Protein 4P3D (pdb70)

Radius of gyration: 28.61 Å; Cα contacts (8 Å, |Δi|>4): 2592; chains: 6; bounding box: 60×81×80 Å

Structure (mmCIF, N/CA/C/O backbone):
data_4P3D
#
_entry.id   4P3D
#
_cell.length_a   52.898
_cell.length_b   96.226
_cell.length_c   81.521
_cell.angle_alpha   90.000
_cell.angle_beta   92.360
_cell.angle_gamma   90.000
#
_symmetry.space_group_name_H-M   'P 1 21 1'
#
loop_
_entity.id
_entity.type
_entity.pdbx_description
1 polymer 'Heavy Chain Fab fragment of antibody LEM-2/15'
2 polymer 'Light Chain Fab fragment of antibody LEM-2/15'
3 polymer 'Matrix metalloproteinase-14'
4 non-polymer 'CHLORIDE ION'
5 non-polymer GLYCEROL
6 non-polymer '4-(2-HYDROXYETHYL)-1-PIPERAZINE ETHANESULFONIC ACID'
7 non-polymer 1,2-ETHANEDIOL
8 non-polymer 'MAGNESIUM ION'
9 water water
#
loop_
_atom_site.group_PDB
_atom_site.id
_atom_site.type_symbol
_atom_site.label_atom_id
_atom_site.label_alt_id
_atom_site.label_comp_id
_atom_site.label_asym_id
_atom_site.label_entity_id
_atom_site.label_seq_id
_atom_site.pdbx_PDB_ins_code
_atom_site.Cartn_x
_atom_site.Cartn_y
_atom_site.Cartn_z
_atom_site.occupancy
_atom_site.B_iso_or_equiv
_atom_site.auth_seq_id
_atom_site.auth_comp_id
_atom_site.auth_asym_id
_atom_site.auth_atom_id
_atom_site.pdbx_PDB_model_num
ATOM 1 N N . GLU A 1 1 ? 20.284 7.324 35.633 1.00 29.88 1 GLU A N 1
ATOM 2 C CA . GLU A 1 1 ? 20.284 8.259 36.760 1.00 29.42 1 GLU A CA 1
ATOM 3 C C . GLU A 1 1 ? 19.881 9.672 36.344 1.00 23.44 1 GLU A C 1
ATOM 4 O O . GLU A 1 1 ? 18.777 10.098 36.637 1.00 19.64 1 GLU A O 1
ATOM 10 N N . VAL A 1 2 ? 20.786 10.392 35.676 1.00 20.45 2 VAL A N 1
ATOM 11 C CA . VAL A 1 2 ? 20.479 11.729 35.148 1.00 18.12 2 VAL A CA 1
ATOM 12 C C . VAL A 1 2 ? 19.445 11.629 34.028 1.00 17.23 2 VAL A C 1
ATOM 13 O O . VAL A 1 2 ? 19.628 10.887 33.061 1.00 19.08 2 VAL A O 1
ATOM 17 N N . LYS A 1 3 ? 18.340 12.358 34.150 1.00 15.57 3 LYS A N 1
ATOM 18 C CA A LYS A 1 3 ? 17.308 12.296 33.130 0.54 13.82 3 LYS A CA 1
ATOM 19 C CA B LYS A 1 3 ? 17.277 12.291 33.154 0.46 14.27 3 LYS A CA 1
ATOM 20 C C . LYS A 1 3 ? 16.739 13.682 32.838 1.00 12.08 3 LYS A C 1
ATOM 21 O O . LYS A 1 3 ? 16.505 14.487 33.740 1.00 10.12 3 LYS A O 1
ATOM 30 N N . LEU A 1 4 ? 16.542 13.956 31.556 1.00 8.60 4 LEU A N 1
ATOM 31 C CA . LEU A 1 4 ? 16.006 15.239 31.118 1.00 10.27 4 LEU A CA 1
ATOM 32 C C . LEU A 1 4 ? 14.921 14.933 30.122 1.00 13.82 4 LEU A C 1
ATOM 33 O O . LEU A 1 4 ? 15.181 14.194 29.167 1.00 12.58 4 LEU A O 1
ATOM 38 N N . VAL A 1 5 ? 13.721 15.491 30.317 1.00 13.02 5 VAL A N 1
ATOM 39 C CA . VAL A 1 5 ? 12.620 15.200 29.410 1.00 11.70 5 VAL A CA 1
ATOM 40 C C . VAL A 1 5 ? 11.864 16.469 28.994 1.00 13.13 5 VAL A C 1
ATOM 41 O O . VAL A 1 5 ? 11.195 17.114 29.814 1.00 10.50 5 VAL A O 1
ATOM 45 N N . GLU A 1 6 ? 11.979 16.815 27.712 1.00 11.86 6 GLU A N 1
ATOM 46 C CA . GLU A 1 6 ? 11.362 18.018 27.171 1.00 11.68 6 GLU A CA 1
ATOM 47 C C . GLU A 1 6 ? 9.909 17.721 26.810 1.00 12.70 6 GLU A C 1
ATOM 48 O O . GLU A 1 6 ? 9.573 16.577 26.485 1.00 12.62 6 GLU A O 1
ATOM 54 N N . SER A 1 7 ? 9.068 18.745 26.824 1.00 9.22 7 SER A N 1
ATOM 55 C CA . SER A 1 7 ? 7.694 18.614 26.342 1.00 10.20 7 SER A CA 1
ATOM 56 C C . SER A 1 7 ? 7.163 19.982 25.888 1.00 10.83 7 SER A C 1
ATOM 57 O O . SER A 1 7 ? 7.818 21.014 26.113 1.00 9.54 7 SER A O 1
ATOM 60 N N . GLY A 1 8 ? 5.990 19.967 25.247 1.00 10.74 8 GLY A N 1
ATOM 61 C CA . GLY A 1 8 ? 5.281 21.183 24.861 1.00 10.35 8 GLY A CA 1
ATOM 62 C C . GLY A 1 8 ? 5.315 21.474 23.369 1.00 12.17 8 GLY A C 1
ATOM 63 O O . GLY A 1 8 ? 4.638 22.385 22.877 1.00 12.83 8 GLY A O 1
ATOM 64 N N . GLY A 1 9 ? 6.108 20.702 22.636 1.00 12.97 9 GLY A N 1
ATOM 65 C CA . GLY A 1 9 ? 6.291 20.930 21.215 1.00 12.22 9 GLY A CA 1
ATOM 66 C C . GLY A 1 9 ? 5.025 20.710 20.412 1.00 14.27 9 GLY A C 1
ATOM 67 O O . GLY A 1 9 ? 4.156 19.926 20.783 1.00 15.88 9 GLY A O 1
ATOM 68 N N . GLY A 1 10 ? 4.907 21.405 19.293 1.00 14.92 10 GLY A N 1
ATOM 69 C CA . GLY A 1 10 ? 3.724 21.247 18.475 1.00 14.50 10 GLY A CA 1
ATOM 70 C C . GLY A 1 10 ? 3.714 22.177 17.287 1.00 14.77 10 GLY A C 1
ATOM 71 O O . GLY A 1 10 ? 4.692 22.866 17.013 1.00 13.63 10 GLY A O 1
ATOM 72 N N . LEU A 1 11 ? 2.589 22.201 16.583 1.00 15.76 11 LEU A N 1
ATOM 73 C CA . LEU A 1 11 ? 2.425 23.083 15.437 1.00 16.80 11 LEU A CA 1
ATOM 74 C C . LEU A 1 11 ? 1.905 24.428 15.915 1.00 17.01 11 LEU A C 1
ATOM 75 O O . LEU A 1 11 ? 0.970 24.482 16.697 1.00 15.72 11 LEU A O 1
ATOM 80 N N A VAL A 1 12 ? 2.553 25.505 15.487 0.54 18.33 12 VAL A N 1
ATOM 81 N N B VAL A 1 12 ? 2.502 25.503 15.418 0.46 18.42 12 VAL A N 1
ATOM 82 C CA A VAL A 1 12 ? 2.084 26.858 15.767 0.54 19.69 12 VAL A CA 1
ATOM 83 C CA B VAL A 1 12 ? 2.088 26.853 15.770 0.46 19.37 12 VAL A CA 1
ATOM 84 C C A VAL A 1 12 ? 2.132 27.670 14.478 0.54 21.38 12 VAL A C 1
ATOM 85 C C B VAL A 1 12 ? 2.218 27.778 14.558 0.46 21.33 12 VAL A C 1
ATOM 86 O O A VAL A 1 12 ? 2.981 27.439 13.619 0.54 20.85 12 VAL A O 1
ATOM 87 O O B VAL A 1 12 ? 3.202 27.727 13.824 0.46 21.00 12 VAL A O 1
ATOM 94 N N . LYS A 1 13 ? 1.208 28.614 14.341 1.00 24.09 13 LYS A N 1
ATOM 95 C CA . LYS A 1 13 ? 1.204 29.518 13.206 1.00 25.94 13 LYS A CA 1
ATOM 96 C C . LYS A 1 13 ? 2.291 30.578 13.361 1.00 24.84 13 LYS A C 1
ATOM 97 O O . LYS A 1 13 ? 2.691 30.921 14.489 1.00 22.13 13 LYS A O 1
ATOM 100 N N . PRO A 1 14 ? 2.795 31.082 12.227 1.00 25.09 14 PRO A N 1
ATOM 101 C CA . PRO A 1 14 ? 3.754 32.184 12.258 1.00 27.18 14 PRO A CA 1
ATOM 102 C C . PRO A 1 14 ? 3.257 33.333 13.135 1.00 27.11 14 PRO A C 1
ATOM 103 O O . PRO A 1 14 ? 2.069 33.672 13.095 1.00 25.25 14 PRO A O 1
ATOM 107 N N . GLY A 1 15 ? 4.153 33.892 13.946 1.00 25.03 15 GLY A N 1
ATOM 108 C CA . GLY A 1 15 ? 3.789 34.985 14.828 1.00 26.50 15 GLY A CA 1
ATOM 109 C C . GLY A 1 15 ? 3.172 34.503 16.131 1.00 26.40 15 GLY A C 1
ATOM 110 O O . GLY A 1 15 ? 2.881 35.308 17.017 1.00 28.03 15 GLY A O 1
ATOM 111 N N . GLY A 1 16 ? 2.985 33.189 16.248 1.00 23.33 16 GLY A N 1
ATOM 112 C CA . GLY A 1 16 ? 2.351 32.591 17.413 1.00 20.91 16 GLY A CA 1
ATOM 113 C C . GLY A 1 16 ? 3.267 32.380 18.618 1.00 17.50 16 GLY A C 1
ATOM 114 O O . GLY A 1 16 ? 4.444 32.754 18.602 1.00 16.01 16 GLY A O 1
ATOM 115 N N . SER A 1 17 ? 2.702 31.789 19.669 1.00 16.49 17 SER A N 1
ATOM 116 C CA . SER A 1 17 ? 3.398 31.583 20.942 1.00 17.35 17 SER A CA 1
ATOM 117 C C . SER A 1 17 ? 3.325 30.118 21.368 1.00 14.52 17 SER A C 1
ATOM 118 O O . SER A 1 17 ? 2.370 29.421 21.039 1.00 13.33 17 SER A O 1
ATOM 121 N N . LEU A 1 18 ? 4.329 29.675 22.124 1.00 14.52 18 LEU A N 1
ATOM 122 C CA . LEU A 1 18 ? 4.394 28.294 22.601 1.00 14.41 18 LEU A CA 1
ATOM 123 C C . LEU A 1 18 ? 5.307 28.233 23.801 1.00 11.94 18 LEU A C 1
ATOM 124 O O . LEU A 1 18 ? 6.338 28.873 23.796 1.00 15.07 18 LEU A O 1
ATOM 129 N N A LYS A 1 19 ? 4.943 27.447 24.809 0.48 11.18 19 LYS A N 1
ATOM 130 N N B LYS A 1 19 ? 4.937 27.484 24.835 0.52 11.18 19 LYS A N 1
ATOM 131 C CA A LYS A 1 19 ? 5.797 27.293 25.982 0.48 11.52 19 LYS A CA 1
ATOM 132 C CA B LYS A 1 19 ? 5.854 27.322 25.958 0.52 11.38 19 LYS A CA 1
ATOM 133 C C A LYS A 1 19 ? 6.405 25.882 26.043 0.48 11.80 19 LYS A C 1
ATOM 134 C C B LYS A 1 19 ? 6.412 25.898 25.987 0.52 11.83 19 LYS A C 1
ATOM 135 O O A LYS A 1 19 ? 5.677 24.894 26.077 0.48 12.58 19 LYS A O 1
ATOM 136 O O B LYS A 1 19 ? 5.663 24.924 25.937 0.52 12.49 19 LYS A O 1
ATOM 147 N N . LEU A 1 20 ? 7.736 25.787 26.035 1.00 11.24 20 LEU A N 1
ATOM 148 C CA . LEU A 1 20 ? 8.395 24.487 26.178 1.00 10.61 20 LEU A CA 1
ATOM 149 C C . LEU A 1 20 ? 8.780 24.268 27.640 1.00 9.66 20 LEU A C 1
ATOM 150 O O . LEU A 1 20 ? 9.108 25.222 28.355 1.00 11.19 20 LEU A O 1
ATOM 155 N N . SER A 1 21 ? 8.762 23.012 28.066 1.00 9.35 21 SER A N 1
ATOM 156 C CA . SER A 1 21 ? 9.248 22.621 29.390 1.00 8.50 21 SER A CA 1
ATOM 157 C C . SER A 1 21 ? 10.327 21.563 29.280 1.00 8.26 21 SER A C 1
ATOM 158 O O . SER A 1 21 ? 10.384 20.833 28.312 1.00 8.13 21 SER A O 1
ATOM 161 N N . CYS A 1 22 ? 11.149 21.457 30.311 1.00 7.56 22 CYS A N 1
ATOM 162 C CA . CYS A 1 22 ? 12.148 20.420 30.374 1.00 8.03 22 CYS A CA 1
ATOM 163 C C . CYS A 1 22 ? 12.213 19.951 31.838 1.00 9.42 22 CYS A C 1
ATOM 164 O O . CYS A 1 22 ? 12.593 20.734 32.710 1.00 10.13 22 CYS A O 1
ATOM 167 N N . ALA A 1 23 ? 11.796 18.713 32.106 1.00 6.44 23 ALA A N 1
ATOM 168 C CA . ALA A 1 23 ? 11.838 18.165 33.472 1.00 9.19 23 ALA A CA 1
ATOM 169 C C . ALA A 1 23 ? 13.163 17.457 33.758 1.00 9.78 23 ALA A C 1
ATOM 170 O O . ALA A 1 23 ? 13.590 16.605 32.974 1.00 9.09 23 ALA A O 1
ATOM 172 N N . ALA A 1 24 ? 13.772 17.763 34.905 1.00 10.58 24 ALA A N 1
ATOM 173 C CA . ALA A 1 24 ? 15.043 17.150 35.298 1.00 10.02 24 ALA A CA 1
ATOM 174 C C . ALA A 1 24 ? 14.924 16.270 36.555 1.00 9.95 24 ALA A C 1
ATOM 175 O O . ALA A 1 24 ? 14.169 16.591 37.478 1.00 10.05 24 ALA A O 1
ATOM 177 N N . SER A 1 25 ? 15.674 15.163 36.567 1.00 10.07 25 SER A N 1
ATOM 178 C CA . SER A 1 25 ? 15.792 14.275 37.722 1.00 11.60 25 SER A CA 1
ATOM 179 C C . SER A 1 25 ? 17.188 13.674 37.783 1.00 11.93 25 SER A C 1
ATOM 180 O O . SER A 1 25 ? 17.887 13.606 36.777 1.00 11.03 25 SER A O 1
ATOM 183 N N . GLY A 1 26 ? 17.594 13.229 38.964 1.00 13.14 26 GLY A N 1
ATOM 184 C CA . GLY A 1 26 ? 18.829 12.473 39.095 1.00 13.04 26 GLY A CA 1
ATOM 185 C C . GLY A 1 26 ? 20.052 13.299 39.465 1.00 16.16 26 GLY A C 1
ATOM 186 O O . GLY A 1 26 ? 21.165 12.766 39.492 1.00 20.10 26 GLY A O 1
ATOM 187 N N . PHE A 1 27 ? 19.846 14.589 39.744 1.00 13.50 27 PHE A N 1
ATOM 188 C CA . PHE A 1 27 ? 20.904 15.495 40.198 1.00 12.48 27 PHE A CA 1
ATOM 189 C C . PHE A 1 27 ? 20.304 16.689 40.927 1.00 11.98 27 PHE A C 1
ATOM 190 O O . PHE A 1 27 ? 19.095 16.924 40.850 1.00 10.43 27 PHE A O 1
ATOM 198 N N . ILE A 1 28 ? 21.141 17.438 41.647 1.00 10.78 28 ILE A N 1
ATOM 199 C CA . ILE A 1 28 ? 20.703 18.660 42.298 1.00 9.92 28 ILE A CA 1
ATOM 200 C C . ILE A 1 28 ? 20.603 19.753 41.237 1.00 10.06 28 ILE A C 1
ATOM 201 O O . ILE A 1 28 ? 21.619 20.303 40.781 1.00 9.80 28 ILE A O 1
ATOM 206 N N . PHE A 1 29 ? 19.360 20.054 40.860 1.00 9.39 29 PHE A N 1
ATOM 207 C CA . PHE A 1 29 ? 19.037 20.849 39.672 1.00 9.30 29 PHE A CA 1
ATOM 208 C C . PHE A 1 29 ? 19.684 22.229 39.703 1.00 10.26 29 PHE A C 1
ATOM 209 O O . PHE A 1 29 ? 20.353 22.623 38.746 1.00 12.05 29 PHE A O 1
ATOM 217 N N . SER A 1 30 ? 19.512 22.945 40.818 1.00 8.45 30 SER A N 1
ATOM 218 C CA . SER A 1 30 ? 20.021 24.313 40.933 1.00 7.82 30 SER A CA 1
ATOM 219 C C . SER A 1 30 ? 21.561 24.412 40.991 1.00 6.23 30 SER A C 1
ATOM 220 O O . SER A 1 30 ? 22.093 25.510 40.951 1.00 7.30 30 SER A O 1
ATOM 223 N N . ASN A 1 31 ? 22.271 23.286 41.068 1.00 7.30 31 ASN A N 1
ATOM 224 C CA . ASN A 1 31 ? 23.748 23.319 41.023 1.00 8.66 31 ASN A CA 1
ATOM 225 C C . ASN A 1 31 ? 24.300 23.441 39.595 1.00 9.21 31 ASN A C 1
ATOM 226 O O . ASN A 1 31 ? 25.504 23.653 39.411 1.00 10.53 31 ASN A O 1
ATOM 231 N N . TYR A 1 32 ? 23.422 23.389 38.598 1.00 7.82 32 TYR A N 1
ATOM 232 C CA . TYR A 1 32 ? 23.881 23.362 37.207 1.00 7.40 32 TYR A CA 1
ATOM 233 C C . TYR A 1 32 ? 23.169 24.323 36.278 1.00 8.33 32 TYR A C 1
ATOM 234 O O . TYR A 1 32 ? 21.927 24.448 36.296 1.00 6.87 32 TYR A O 1
ATOM 243 N N . ALA A 1 33 ? 23.971 24.967 35.427 1.00 6.27 33 ALA A N 1
ATOM 244 C CA . ALA A 1 33 ? 23.413 25.682 34.292 1.00 7.12 33 ALA A CA 1
ATOM 245 C C . ALA A 1 33 ? 22.768 24.670 33.355 1.00 8.29 33 ALA A C 1
ATOM 246 O O . ALA A 1 33 ? 23.159 23.484 33.330 1.00 6.06 33 ALA A O 1
ATOM 248 N N . MET A 1 34 ? 21.776 25.160 32.612 1.00 8.27 34 MET A N 1
ATOM 249 C CA . MET A 1 34 ? 21.023 24.407 31.602 1.00 11.44 34 MET A CA 1
ATOM 250 C C . MET A 1 34 ? 21.065 25.178 30.297 1.00 11.97 34 MET A C 1
ATOM 251 O O . MET A 1 34 ? 21.062 26.415 30.308 1.00 14.70 34 MET A O 1
ATOM 256 N N . SER A 1 35 ? 21.068 24.459 29.173 1.00 10.31 35 SER A N 1
ATOM 257 C CA . SER A 1 35 ? 20.968 25.091 27.850 1.00 7.20 35 SER A CA 1
ATOM 258 C C . SER A 1 35 ? 19.790 24.609 27.030 1.00 8.21 35 SER A C 1
ATOM 259 O O . SER A 1 35 ? 19.328 23.476 27.190 1.00 8.29 35 SER A O 1
ATOM 262 N N . TRP A 1 36 ? 19.338 25.454 26.104 1.00 9.79 36 TRP A N 1
ATOM 263 C CA . TRP A 1 36 ? 18.493 24.997 25.000 1.00 7.92 36 TRP A CA 1
ATOM 264 C C . TRP A 1 36 ? 19.336 24.960 23.712 1.00 7.54 36 TRP A C 1
ATOM 265 O O . TRP A 1 36 ? 20.060 25.914 23.398 1.00 10.82 36 TRP A O 1
ATOM 276 N N . VAL A 1 37 ? 19.227 23.867 22.968 1.00 5.64 37 VAL A N 1
ATOM 277 C CA . VAL A 1 37 ? 19.906 23.697 21.677 1.00 8.43 37 VAL A CA 1
ATOM 278 C C . VAL A 1 37 ? 18.872 23.145 20.706 1.00 10.84 37 VAL A C 1
ATOM 279 O O . VAL A 1 37 ? 18.113 22.251 21.073 1.00 10.19 37 VAL A O 1
ATOM 283 N N . ARG A 1 38 ? 18.806 23.671 19.484 1.00 10.84 38 ARG A N 1
ATOM 284 C CA . ARG A 1 38 ? 17.791 23.195 18.560 1.00 10.77 38 ARG A CA 1
ATOM 285 C C . ARG A 1 38 ? 18.415 22.559 17.314 1.00 11.77 38 ARG A C 1
ATOM 286 O O . ARG A 1 38 ? 19.524 22.899 16.926 1.00 10.88 38 ARG A O 1
ATOM 294 N N . GLN A 1 39 ? 17.705 21.606 16.726 1.00 9.97 39 GLN A N 1
ATOM 295 C CA . GLN A 1 39 ? 18.185 20.952 15.516 1.00 10.85 39 GLN A CA 1
ATOM 296 C C . GLN A 1 39 ? 17.226 21.236 14.377 1.00 11.75 39 GLN A C 1
ATOM 297 O O . GLN A 1 39 ? 16.038 20.901 14.456 1.00 9.86 39 GLN A O 1
ATOM 303 N N . THR A 1 40 ? 17.744 21.844 13.319 1.00 13.82 40 THR A N 1
ATOM 304 C CA . THR A 1 40 ? 16.886 22.305 12.226 1.00 17.54 40 THR A CA 1
ATOM 305 C C . THR A 1 40 ? 16.513 21.134 11.328 1.00 16.83 40 THR A C 1
ATOM 306 O O . THR A 1 40 ? 17.095 20.056 11.460 1.00 14.21 40 THR A O 1
ATOM 310 N N . PRO A 1 41 ? 15.530 21.331 10.427 1.00 18.69 41 PRO A N 1
ATOM 311 C CA . PRO A 1 41 ? 15.201 20.255 9.488 1.00 21.44 41 PRO A CA 1
ATOM 312 C C . PRO A 1 41 ? 16.378 19.894 8.584 1.00 22.50 41 PRO A C 1
ATOM 313 O O . PRO A 1 41 ? 16.425 18.779 8.102 1.00 23.03 41 PRO A O 1
ATOM 317 N N . GLU A 1 42 ? 17.315 20.816 8.388 1.00 23.45 42 GLU A N 1
ATOM 318 C CA . GLU A 1 42 ? 18.530 20.527 7.632 1.00 25.61 42 GLU A CA 1
ATOM 319 C C . GLU A 1 42 ? 19.565 19.743 8.463 1.00 21.63 42 GLU A C 1
ATOM 320 O O . GLU A 1 42 ? 20.673 19.478 7.991 1.00 22.58 42 GLU A O 1
ATOM 326 N N . LYS A 1 43 ? 19.182 19.388 9.690 1.00 18.61 43 LYS A N 1
ATOM 327 C CA . LYS A 1 43 ? 20.009 18.665 10.672 1.00 19.26 43 LYS A CA 1
ATOM 328 C C . LYS A 1 43 ? 21.166 19.489 11.269 1.00 16.33 43 LYS A C 1
ATOM 329 O O . LYS A 1 43 ? 22.044 18.935 11.918 1.00 18.26 43 LYS A O 1
ATOM 335 N N . ARG A 1 44 ? 21.171 20.802 11.073 1.00 14.89 44 ARG A N 1
ATOM 336 C CA . ARG A 1 44 ? 22.189 21.629 11.710 1.00 15.57 44 ARG A CA 1
ATOM 337 C C . ARG A 1 44 ? 21.855 21.850 13.182 1.00 12.39 44 ARG A C 1
ATOM 338 O O . ARG A 1 44 ? 20.703 22.059 13.514 1.00 13.66 44 ARG A O 1
ATOM 342 N N . LEU A 1 45 ? 22.858 21.837 14.053 1.00 11.18 45 LEU A N 1
ATOM 343 C CA . LEU A 1 45 ? 22.638 22.168 15.464 1.00 9.61 45 LEU A CA 1
ATOM 344 C C . LEU A 1 45 ? 22.886 23.658 15.737 1.00 10.95 45 LEU A C 1
ATOM 345 O O . LEU A 1 45 ? 23.856 24.234 15.240 1.00 9.90 45 LEU A O 1
ATOM 350 N N A GLU A 1 46 ? 22.005 24.262 16.535 0.56 10.81 46 GLU A N 1
ATOM 351 N N B GLU A 1 46 ? 22.001 24.281 16.510 0.44 10.83 46 GLU A N 1
ATOM 352 C CA A GLU A 1 46 ? 22.093 25.686 16.867 0.56 10.85 46 GLU A CA 1
ATOM 353 C CA B GLU A 1 46 ? 22.188 25.685 16.868 0.44 10.79 46 GLU A CA 1
ATOM 354 C C A GLU A 1 46 ? 21.887 25.894 18.366 0.56 10.22 46 GLU A C 1
ATOM 355 C C B GLU A 1 46 ? 21.903 25.904 18.345 0.44 10.07 46 GLU A C 1
ATOM 356 O O A GLU A 1 46 ? 20.819 25.552 18.902 0.56 8.27 46 GLU A O 1
ATOM 357 O O B GLU A 1 46 ? 20.813 25.584 18.842 0.44 8.50 46 GLU A O 1
ATOM 368 N N . TRP A 1 47 ? 22.903 26.435 19.042 1.00 9.43 47 TRP A N 1
ATOM 369 C CA . TRP A 1 47 ? 22.745 26.842 20.443 1.00 9.80 47 TRP A CA 1
ATOM 370 C C . TRP A 1 47 ? 21.733 27.993 20.531 1.00 11.97 47 TRP A C 1
ATOM 371 O O . TRP A 1 47 ? 21.760 28.915 19.724 1.00 11.99 47 TRP A O 1
ATOM 382 N N . VAL A 1 48 ? 20.831 27.938 21.496 1.00 6.56 48 VAL A N 1
ATOM 383 C CA . VAL A 1 48 ? 19.816 28.977 21.605 1.00 6.82 48 VAL A CA 1
ATOM 384 C C . VAL A 1 48 ? 20.051 29.838 22.853 1.00 8.30 48 VAL A C 1
ATOM 385 O O . VAL A 1 48 ? 20.027 31.090 22.775 1.00 9.06 48 VAL A O 1
ATOM 389 N N . ALA A 1 49 ? 20.287 29.176 23.986 1.00 7.79 49 ALA A N 1
ATOM 390 C CA . ALA A 1 49 ? 20.525 29.885 25.242 1.00 7.30 49 ALA A CA 1
ATOM 391 C C . ALA A 1 49 ? 21.138 29.013 26.300 1.00 7.59 49 ALA A C 1
ATOM 392 O O . ALA A 1 49 ? 21.003 27.800 26.264 1.00 5.62 49 ALA A O 1
ATOM 394 N N . THR A 1 50 ? 21.750 29.655 27.286 1.00 8.46 50 THR A N 1
ATOM 395 C CA . THR A 1 50 ? 22.226 28.980 28.496 1.00 6.24 50 THR A CA 1
ATOM 396 C C . THR A 1 50 ? 21.816 29.852 29.678 1.00 9.33 50 THR A C 1
ATOM 397 O O . THR A 1 50 ? 21.934 31.082 29.608 1.00 10.59 50 THR A O 1
ATOM 401 N N . ILE A 1 51 ? 21.303 29.224 30.737 1.00 6.60 51 ILE A N 1
ATOM 402 C CA . ILE A 1 51 ? 20.830 29.944 31.896 1.00 5.53 51 ILE A CA 1
ATOM 403 C C . ILE A 1 51 ? 21.524 29.342 33.120 1.00 6.92 51 ILE A C 1
ATOM 404 O O . ILE A 1 51 ? 21.732 28.118 33.215 1.00 5.76 51 ILE A O 1
ATOM 409 N N . SER A 1 52 ? 21.902 30.213 34.050 1.00 7.47 52 SER A N 1
ATOM 410 C CA . SER A 1 52 ? 22.671 29.795 35.208 1.00 6.13 52 SER A CA 1
ATOM 411 C C . SER A 1 52 ? 21.842 28.962 36.171 1.00 7.34 52 SER A C 1
ATOM 412 O O . SER A 1 52 ? 20.623 28.998 36.130 1.00 7.85 52 SER A O 1
ATOM 415 N N . GLY A 1 53 ? 22.538 28.239 37.047 1.00 7.19 53 GLY A N 1
ATOM 416 C CA . GLY A 1 53 ? 21.945 27.444 38.110 1.00 8.19 53 GLY A CA 1
ATOM 417 C C . GLY A 1 53 ? 20.878 28.187 38.874 1.00 9.62 53 GLY A C 1
ATOM 418 O O . GLY A 1 53 ? 19.795 27.653 39.091 1.00 8.46 53 GLY A O 1
ATOM 419 N N . GLY A 1 54 ? 21.178 29.423 39.264 1.00 9.61 54 GLY A N 1
ATOM 420 C CA . GLY A 1 54 ? 20.233 30.233 40.014 1.00 8.83 54 GLY A CA 1
ATOM 421 C C . GLY A 1 54 ? 19.142 30.892 39.178 1.00 9.79 54 GLY A C 1
ATOM 422 O O . GLY A 1 54 ? 18.156 31.387 39.731 1.00 10.90 54 GLY A O 1
ATOM 423 N N . GLY A 1 55 ? 19.311 30.890 37.853 1.00 11.75 55 GLY A N 1
ATOM 424 C CA . GLY A 1 55 ? 18.301 31.385 36.930 1.00 7.80 55 GLY A CA 1
ATOM 425 C C . GLY A 1 55 ? 18.303 32.879 36.612 1.00 10.28 55 GLY A C 1
ATOM 426 O O . GLY A 1 55 ? 17.400 33.366 35.924 1.00 11.11 55 GLY A O 1
ATOM 427 N N A ARG A 1 56 ? 19.316 33.605 37.074 0.61 9.23 56 ARG A N 1
ATOM 428 N N B ARG A 1 56 ? 19.299 33.608 37.111 0.39 9.38 56 ARG A N 1
ATOM 429 C CA A ARG A 1 56 ? 19.315 35.065 36.903 0.61 10.10 56 ARG A CA 1
ATOM 430 C CA B ARG A 1 56 ? 19.342 35.062 36.911 0.39 10.18 56 ARG A CA 1
ATOM 431 C C A ARG A 1 56 ? 20.368 35.581 35.907 0.61 10.11 56 ARG A C 1
ATOM 432 C C B ARG A 1 56 ? 20.196 35.482 35.719 0.39 10.06 56 ARG A C 1
ATOM 433 O O A ARG A 1 56 ? 20.391 36.773 35.574 0.61 9.52 56 ARG A O 1
ATOM 434 O O B ARG A 1 56 ? 19.925 36.511 35.090 0.39 9.28 56 ARG A O 1
ATOM 449 N N . ASN A 1 57 ? 21.213 34.686 35.401 1.00 8.18 57 ASN A N 1
ATOM 450 C CA . ASN A 1 57 ? 22.135 35.038 34.320 1.00 9.87 57 ASN A CA 1
ATOM 451 C C . ASN A 1 57 ? 21.840 34.217 33.059 1.00 11.50 57 ASN A C 1
ATOM 452 O O . ASN A 1 57 ? 21.722 32.994 33.125 1.00 8.09 57 ASN A O 1
ATOM 457 N N . ILE A 1 58 ? 21.716 34.906 31.921 1.00 9.44 58 ILE A N 1
ATOM 458 C CA . ILE A 1 58 ? 21.355 34.269 30.658 1.00 8.46 58 ILE A CA 1
ATOM 459 C C . ILE A 1 58 ? 22.191 34.804 29.503 1.00 9.94 58 ILE A C 1
ATOM 460 O O . ILE A 1 58 ? 22.354 36.021 29.352 1.00 12.29 58 ILE A O 1
ATOM 465 N N . TYR A 1 59 ? 22.717 33.888 28.699 1.00 9.36 59 TYR A N 1
ATOM 466 C CA . TYR A 1 59 ? 23.221 34.196 27.362 1.00 11.86 59 TYR A CA 1
ATOM 467 C C . TYR A 1 59 ? 22.209 33.640 26.355 1.00 10.18 59 TYR A C 1
ATOM 468 O O . TYR A 1 59 ? 21.663 32.562 26.573 1.00 8.53 59 TYR A O 1
ATOM 477 N N . SER A 1 60 ? 21.977 34.337 25.252 1.00 9.33 60 SER A N 1
ATOM 478 C CA . SER A 1 60 ? 21.090 33.802 24.215 1.00 11.95 60 SER A CA 1
ATOM 479 C C . SER A 1 60 ? 21.471 34.318 22.831 1.00 13.46 60 SER A C 1
ATOM 480 O O . SER A 1 60 ? 22.113 35.356 22.705 1.00 14.09 60 SER A O 1
ATOM 483 N N . LEU A 1 61 ? 21.066 33.588 21.796 1.00 12.55 61 LEU A N 1
ATOM 484 C CA . LEU A 1 61 ? 21.171 34.071 20.415 1.00 14.60 61 LEU A CA 1
ATOM 485 C C . LEU A 1 61 ? 20.515 35.437 20.226 1.00 19.16 61 LEU A C 1
ATOM 486 O O . LEU A 1 61 ? 19.372 35.649 20.646 1.00 18.65 61 LEU A O 1
ATOM 491 N N . ASP A 1 62 ? 21.212 36.368 19.576 1.00 20.60 62 ASP A N 1
ATOM 492 C CA . ASP A 1 62 ? 20.620 37.688 19.362 1.00 19.28 62 ASP A CA 1
ATOM 493 C C . ASP A 1 62 ? 19.317 37.585 18.581 1.00 17.91 62 ASP A C 1
ATOM 494 O O . ASP A 1 62 ? 18.397 38.352 18.815 1.00 17.40 62 ASP A O 1
ATOM 499 N N . SER A 1 63 ? 19.231 36.629 17.662 1.00 20.31 63 SER A N 1
ATOM 500 C CA . SER A 1 63 ? 18.052 36.522 16.800 1.00 22.89 63 SER A CA 1
ATOM 501 C C . SER A 1 63 ? 16.787 36.021 17.516 1.00 22.36 63 SER A C 1
ATOM 502 O O . SER A 1 63 ? 15.712 35.996 16.914 1.00 23.53 63 SER A O 1
ATOM 505 N N . VAL A 1 64 ? 16.899 35.634 18.787 1.00 19.62 64 VAL A N 1
ATOM 506 C CA . VAL A 1 64 ? 15.713 35.249 19.556 1.00 19.21 64 VAL A CA 1
ATOM 507 C C . VAL A 1 64 ? 15.399 36.248 20.672 1.00 19.14 64 VAL A C 1
ATOM 508 O O . VAL A 1 64 ? 14.347 36.159 21.294 1.00 19.24 64 VAL A O 1
ATOM 512 N N . LYS A 1 65 ? 16.306 37.195 20.919 1.00 22.39 65 LYS A N 1
ATOM 513 C CA . LYS A 1 65 ? 16.092 38.243 21.927 1.00 21.09 65 LYS A CA 1
ATOM 514 C C . LYS A 1 65 ? 14.828 39.058 21.592 1.00 22.21 65 LYS A C 1
ATOM 515 O O . LYS A 1 65 ? 14.576 39.380 20.433 1.00 23.22 65 LYS A O 1
ATOM 521 N N . GLY A 1 66 ? 14.023 39.370 22.595 1.00 23.30 66 GLY A N 1
ATOM 522 C CA . GLY A 1 66 ? 12.761 40.042 22.341 1.00 27.12 66 GLY A CA 1
ATOM 523 C C . GLY A 1 66 ? 11.663 39.115 21.828 1.00 25.82 66 GLY A C 1
ATOM 524 O O . GLY A 1 66 ? 10.512 39.522 21.720 1.00 28.17 66 GLY A O 1
ATOM 525 N N . ARG A 1 67 ? 12.016 37.869 21.524 1.00 20.40 67 ARG A N 1
ATOM 526 C CA . ARG A 1 67 ? 11.031 36.868 21.113 1.00 19.99 67 ARG A CA 1
ATOM 527 C C . ARG A 1 67 ? 10.928 35.719 22.113 1.00 18.78 67 ARG A C 1
ATOM 528 O O . ARG A 1 67 ? 9.835 35.329 22.519 1.00 20.44 67 ARG A O 1
ATOM 536 N N . PHE A 1 68 ? 12.072 35.157 22.486 1.00 17.10 68 PHE A N 1
ATOM 537 C CA . PHE A 1 68 ? 12.089 34.024 23.408 1.00 15.03 68 PHE A CA 1
ATOM 538 C C . PHE A 1 68 ? 12.498 34.487 24.792 1.00 14.93 68 PHE A C 1
ATOM 539 O O . PHE A 1 68 ? 13.366 35.352 24.916 1.00 14.95 68 PHE A O 1
ATOM 547 N N . THR A 1 69 ? 11.918 33.903 25.837 1.00 14.49 69 THR A N 1
ATOM 548 C CA . THR A 1 69 ? 12.465 34.124 27.175 1.00 15.94 69 THR A CA 1
ATOM 549 C C . THR A 1 69 ? 12.729 32.781 27.854 1.00 16.22 69 THR A C 1
ATOM 550 O O . THR A 1 69 ? 12.058 31.787 27.579 1.00 17.74 69 THR A O 1
ATOM 554 N N . PHE A 1 70 ? 13.712 32.775 28.742 1.00 13.68 70 PHE A N 1
ATOM 555 C CA . PHE A 1 70 ? 14.218 31.557 29.361 1.00 10.93 70 PHE A CA 1
ATOM 556 C C . PHE A 1 70 ? 14.140 31.733 30.876 1.00 11.69 70 PHE A C 1
ATOM 557 O O . PHE A 1 70 ? 14.553 32.769 31.395 1.00 11.08 70 PHE A O 1
ATOM 565 N N . PHE A 1 71 ? 13.601 30.739 31.572 1.00 11.73 71 PHE A N 1
ATOM 566 C CA . PHE A 1 71 ? 13.545 30.796 33.029 1.00 10.96 71 PHE A CA 1
ATOM 567 C C . PHE A 1 71 ? 13.460 29.381 33.573 1.00 9.96 71 PHE A C 1
ATOM 568 O O . PHE A 1 71 ? 13.200 28.421 32.817 1.00 9.66 71 PHE A O 1
ATOM 576 N N . ARG A 1 72 ? 13.721 29.226 34.870 1.00 9.44 72 ARG A N 1
ATOM 577 C CA . ARG A 1 72 ? 13.654 27.901 35.483 1.00 10.19 72 ARG A CA 1
ATOM 578 C C . ARG A 1 72 ? 12.956 28.032 36.815 1.00 11.48 72 ARG A C 1
ATOM 579 O O . ARG A 1 72 ? 12.961 29.104 37.423 1.00 12.21 72 ARG A O 1
ATOM 587 N N . ASP A 1 73 ? 12.349 26.937 37.251 1.00 10.66 73 ASP A N 1
ATOM 588 C CA . ASP A 1 73 ? 11.760 26.859 38.582 1.00 10.87 73 ASP A CA 1
ATOM 589 C C . ASP A 1 73 ? 12.552 25.820 39.383 1.00 11.68 73 ASP A C 1
ATOM 590 O O . ASP A 1 73 ? 12.333 24.612 39.248 1.00 9.63 73 ASP A O 1
ATOM 595 N N . ASN A 1 74 ? 13.471 26.298 40.218 1.00 9.78 74 ASN A N 1
ATOM 596 C CA . ASN A 1 74 ? 14.373 25.399 40.913 1.00 8.24 74 ASN A CA 1
ATOM 597 C C . ASN A 1 74 ? 13.672 24.574 41.999 1.00 13.09 74 ASN A C 1
ATOM 598 O O . ASN A 1 74 ? 14.166 23.517 42.392 1.00 16.25 74 ASN A O 1
ATOM 603 N N . ALA A 1 75 ? 12.521 25.037 42.468 1.00 7.63 75 ALA A N 1
ATOM 604 C CA . ALA A 1 75 ? 11.789 24.262 43.464 1.00 11.58 75 ALA A CA 1
ATOM 605 C C . ALA A 1 75 ? 11.010 23.121 42.800 1.00 14.16 75 ALA A C 1
ATOM 606 O O . ALA A 1 75 ? 10.544 22.193 43.476 1.00 15.42 75 ALA A O 1
ATOM 608 N N . ARG A 1 76 ? 10.867 23.186 41.481 1.00 14.68 76 ARG A N 1
ATOM 609 C CA . ARG A 1 76 ? 10.124 22.157 40.749 1.00 14.61 76 ARG A CA 1
ATOM 610 C C . ARG A 1 76 ? 10.989 21.383 39.747 1.00 12.59 76 ARG A C 1
ATOM 611 O O . ARG A 1 76 ? 10.462 20.609 38.956 1.00 9.75 76 ARG A O 1
ATOM 616 N N . ASN A 1 77 ? 12.306 21.600 39.778 1.00 8.01 77 ASN A N 1
ATOM 617 C CA . ASN A 1 77 ? 13.222 20.888 38.887 1.00 7.75 77 ASN A CA 1
ATOM 618 C C . ASN A 1 77 ? 12.809 21.013 37.411 1.00 7.18 77 ASN A C 1
ATOM 619 O O . ASN A 1 77 ? 12.810 20.033 36.668 1.00 8.95 77 ASN A O 1
ATOM 624 N N . THR A 1 78 ? 12.420 22.207 37.000 1.00 7.28 78 THR A N 1
ATOM 625 C CA . THR A 1 78 ? 11.934 22.390 35.638 1.00 7.80 78 THR A CA 1
ATOM 626 C C . THR A 1 78 ? 12.558 23.622 34.967 1.00 8.87 78 THR A C 1
ATOM 627 O O . THR A 1 78 ? 12.740 24.681 35.590 1.00 8.48 78 THR A O 1
ATOM 631 N N . LEU A 1 79 ? 12.892 23.444 33.691 1.00 7.37 79 LEU A N 1
ATOM 632 C CA . LEU A 1 79 ? 13.427 24.500 32.839 1.00 8.99 79 LEU A CA 1
ATOM 633 C C . LEU A 1 79 ? 12.376 24.882 31.789 1.00 10.91 79 LEU A C 1
ATOM 634 O O . LEU A 1 79 ? 11.638 24.009 31.288 1.00 10.34 79 LEU A O 1
ATOM 639 N N . TYR A 1 80 ? 12.297 26.164 31.456 1.00 7.64 80 TYR A N 1
ATOM 640 C CA . TYR A 1 80 ? 11.268 26.625 30.537 1.00 8.57 80 TYR A CA 1
ATOM 641 C C . TYR A 1 80 ? 11.832 27.416 29.375 1.00 10.15 80 TYR A C 1
ATOM 642 O O . TYR A 1 80 ? 12.865 28.082 29.508 1.00 6.05 80 TYR A O 1
ATOM 651 N N . LEU A 1 81 ? 11.125 27.355 28.246 1.00 11.46 81 LEU A N 1
ATOM 652 C CA . LEU A 1 81 ? 11.396 28.233 27.104 1.00 10.36 81 LEU A CA 1
ATOM 653 C C . LEU A 1 81 ? 10.066 28.801 26.585 1.00 9.30 81 LEU A C 1
ATOM 654 O O . LEU A 1 81 ? 9.255 28.082 25.968 1.00 8.49 81 LEU A O 1
ATOM 659 N N . GLN A 1 82 ? 9.840 30.081 26.871 1.00 8.66 82 GLN A N 1
ATOM 660 C CA . GLN A 1 82 ? 8.648 30.760 26.396 1.00 9.30 82 GLN A CA 1
ATOM 661 C C . GLN A 1 82 ? 8.917 31.378 25.023 1.00 12.57 82 GLN A C 1
ATOM 662 O O . GLN A 1 82 ? 9.732 32.316 24.866 1.00 10.48 82 GLN A O 1
ATOM 668 N N . MET A 1 83 ? 8.226 30.850 24.022 1.00 12.92 83 MET A N 1
ATOM 669 C CA . MET A 1 83 ? 8.380 31.378 22.678 1.00 14.71 83 MET A CA 1
ATOM 670 C C . MET A 1 83 ? 7.234 32.308 22.343 1.00 14.29 83 MET A C 1
ATOM 671 O O . MET A 1 83 ? 6.081 32.038 22.707 1.00 16.17 83 MET A O 1
ATOM 676 N N . SER A 1 84 ? 7.549 33.398 21.646 1.00 16.55 84 SER A N 1
ATOM 677 C CA . SER A 1 84 ? 6.531 34.283 21.084 1.00 18.55 84 SER A CA 1
ATOM 678 C C . SER A 1 84 ? 7.058 34.820 19.753 1.00 20.01 84 SER A C 1
ATOM 679 O O . SER A 1 84 ? 8.250 34.665 19.461 1.00 15.96 84 SER A O 1
ATOM 682 N N A SER A 1 85 ? 6.173 35.433 18.965 0.56 21.25 85 SER A N 1
ATOM 683 N N B SER A 1 85 ? 6.181 35.443 18.964 0.44 21.20 85 SER A N 1
ATOM 684 C CA A SER A 1 85 ? 6.515 35.946 17.640 0.56 21.72 85 SER A CA 1
ATOM 685 C CA B SER A 1 85 ? 6.524 35.940 17.629 0.44 21.75 85 SER A CA 1
ATOM 686 C C A SER A 1 85 ? 7.287 34.913 16.803 0.56 22.00 85 SER A C 1
ATOM 687 C C B SER A 1 85 ? 7.289 34.908 16.796 0.44 21.92 85 SER A C 1
ATOM 688 O O A SER A 1 85 ? 8.327 35.226 16.215 0.56 22.38 85 SER A O 1
ATOM 689 O O B SER A 1 85 ? 8.324 35.219 16.201 0.44 22.33 85 SER A O 1
ATOM 694 N N . LEU A 1 86 ? 6.777 33.682 16.758 1.00 20.32 86 LEU A N 1
ATOM 695 C CA . LEU A 1 86 ? 7.482 32.585 16.102 1.00 18.88 86 LEU A CA 1
ATOM 696 C C . LEU A 1 86 ? 7.633 32.744 14.581 1.00 21.65 86 LEU A C 1
ATOM 697 O O . LEU A 1 86 ? 6.741 33.264 13.902 1.00 24.12 86 LEU A O 1
ATOM 702 N N A ARG A 1 87 ? 8.776 32.303 14.061 0.37 21.41 87 ARG A N 1
ATOM 703 N N B ARG A 1 87 ? 8.776 32.286 14.070 0.63 21.32 87 ARG A N 1
ATOM 704 C CA A ARG A 1 87 ? 9.069 32.387 12.635 0.37 22.26 87 ARG A CA 1
ATOM 705 C CA B ARG A 1 87 ? 9.121 32.371 12.654 0.63 22.48 87 ARG A CA 1
ATOM 706 C C A ARG A 1 87 ? 9.383 30.997 12.084 0.37 21.17 87 ARG A C 1
ATOM 707 C C B ARG A 1 87 ? 9.347 30.973 12.086 0.63 21.26 87 ARG A C 1
ATOM 708 O O A ARG A 1 87 ? 9.641 30.066 12.849 0.37 19.76 87 ARG A O 1
ATOM 709 O O B ARG A 1 87 ? 9.529 30.015 12.843 0.63 19.75 87 ARG A O 1
ATOM 724 N N . SER A 1 88 ? 9.361 30.861 10.759 1.00 20.50 88 SER A N 1
ATOM 725 C CA . SER A 1 88 ? 9.649 29.579 10.107 1.00 20.29 88 SER A CA 1
ATOM 726 C C . SER A 1 88 ? 11.040 29.096 10.458 1.00 19.74 88 SER A C 1
ATOM 727 O O . SER A 1 88 ? 11.278 27.890 10.526 1.00 20.59 88 SER A O 1
ATOM 730 N N . GLU A 1 89 ? 11.961 30.033 10.665 1.00 22.64 89 GLU A N 1
ATOM 731 C CA . GLU A 1 89 ? 13.348 29.679 10.986 1.00 25.81 89 GLU A CA 1
ATOM 732 C C . GLU A 1 89 ? 13.444 29.008 12.357 1.00 20.13 89 GLU A C 1
ATOM 733 O O . GLU A 1 89 ? 14.457 28.398 12.686 1.00 19.45 89 GLU A O 1
ATOM 739 N N . ASP A 1 90 ? 12.392 29.141 13.159 1.00 17.92 90 ASP A N 1
ATOM 740 C CA . ASP A 1 90 ? 12.366 28.538 14.495 1.00 16.28 90 ASP A CA 1
ATOM 741 C C . ASP A 1 90 ? 11.946 27.066 14.479 1.00 14.61 90 ASP A C 1
ATOM 742 O O . ASP A 1 90 ? 12.045 26.386 15.502 1.00 15.79 90 ASP A O 1
ATOM 747 N N . THR A 1 91 ? 11.469 26.583 13.329 1.00 13.51 91 THR A N 1
ATOM 748 C CA . THR A 1 91 ? 11.069 25.175 13.184 1.00 12.81 91 THR A CA 1
ATOM 749 C C . THR A 1 91 ? 12.285 24.278 13.423 1.00 13.14 91 THR A C 1
ATOM 750 O O . THR A 1 91 ? 13.273 24.369 12.698 1.00 14.13 91 THR A O 1
ATOM 754 N N . ALA A 1 92 ? 12.199 23.411 14.429 1.00 11.03 92 ALA A N 1
ATOM 755 C CA . ALA A 1 92 ? 13.335 22.611 14.871 1.00 12.59 92 ALA A CA 1
ATOM 756 C C . ALA A 1 92 ? 12.942 21.672 15.997 1.00 10.54 92 ALA A C 1
ATOM 757 O O . ALA A 1 92 ? 11.902 21.844 16.622 1.00 10.38 92 ALA A O 1
ATOM 759 N N . MET A 1 93 ? 13.780 20.671 16.230 1.00 9.17 93 MET A N 1
ATOM 760 C CA . MET A 1 93 ? 13.724 19.865 17.440 1.00 9.14 93 MET A CA 1
ATOM 761 C C . MET A 1 93 ? 14.480 20.614 18.545 1.00 11.85 93 MET A C 1
ATOM 762 O O . MET A 1 93 ? 15.669 20.944 18.386 1.00 9.52 93 MET A O 1
ATOM 767 N N . TYR A 1 94 ? 13.792 20.890 19.655 1.00 9.87 94 TYR A N 1
ATOM 768 C CA . TYR A 1 94 ? 14.422 21.595 20.770 1.00 7.55 94 TYR A CA 1
ATOM 769 C C . TYR A 1 94 ? 14.852 20.619 21.873 1.00 12.62 94 TYR A C 1
ATOM 770 O O . TYR A 1 94 ? 14.030 19.839 22.366 1.00 10.79 94 TYR A O 1
ATOM 779 N N . PHE A 1 95 ? 16.152 20.658 22.205 1.00 8.32 95 PHE A N 1
ATOM 780 C CA . PHE A 1 95 ? 16.766 19.854 23.251 1.00 8.58 95 PHE A CA 1
ATOM 781 C C . PHE A 1 95 ? 17.103 20.691 24.470 1.00 10.76 95 PHE A C 1
ATOM 782 O O . PHE A 1 95 ? 17.583 21.817 24.348 1.00 8.34 95 PHE A O 1
ATOM 790 N N . CYS A 1 96 ? 16.902 20.143 25.660 1.00 11.79 96 CYS A N 1
ATOM 791 C CA . CYS A 1 96 ? 17.498 20.795 26.810 1.00 9.29 96 CYS A CA 1
ATOM 792 C C . CYS A 1 96 ? 18.707 19.971 27.205 1.00 10.32 96 CYS A C 1
ATOM 793 O O . CYS A 1 96 ? 18.746 18.755 26.929 1.00 9.42 96 CYS A O 1
ATOM 796 N N . SER A 1 97 ? 19.701 20.624 27.823 1.00 8.39 97 SER A N 1
ATOM 797 C CA . SER A 1 97 ? 20.975 19.951 28.122 1.00 7.06 97 SER A CA 1
ATOM 798 C C . SER A 1 97 ? 21.649 20.559 29.342 1.00 8.42 97 SER A C 1
ATOM 799 O O . SER A 1 97 ? 21.674 21.793 29.479 1.00 9.95 97 SER A O 1
ATOM 802 N N . ARG A 1 98 ? 22.188 19.702 30.218 1.00 6.88 98 ARG A N 1
ATOM 803 C CA . ARG A 1 98 ? 22.819 20.134 31.465 1.00 7.22 98 ARG A CA 1
ATOM 804 C C . ARG A 1 98 ? 24.333 20.207 31.306 1.00 9.09 98 ARG A C 1
ATOM 805 O O . ARG A 1 98 ? 24.936 19.295 30.716 1.00 10.18 98 ARG A O 1
ATO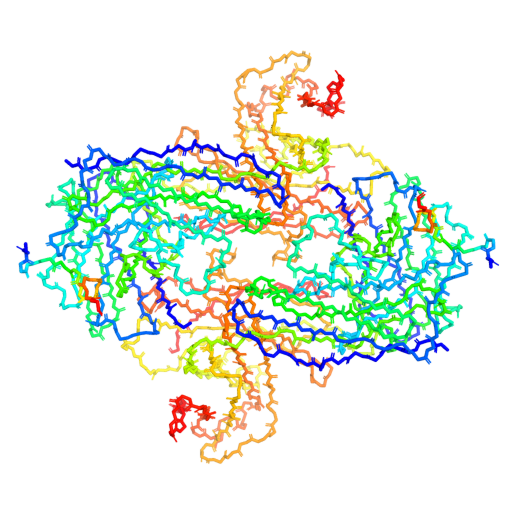M 813 N N . GLU A 1 99 ? 24.953 21.247 31.875 1.00 7.27 99 GLU A N 1
ATOM 814 C CA . GLU A 1 99 ? 26.419 21.395 31.853 1.00 6.84 99 GLU A CA 1
ATOM 815 C C . GLU A 1 99 ? 27.096 20.466 32.845 1.00 7.62 99 GLU A C 1
ATOM 816 O O . GLU A 1 99 ? 26.442 19.795 33.631 1.00 6.95 99 GLU A O 1
ATOM 822 N N . ASN A 1 100 ? 28.426 20.456 32.806 1.00 11.36 100 ASN A N 1
ATOM 823 C CA . ASN A 1 100 ? 29.255 19.830 33.839 1.00 9.69 100 ASN A CA 1
ATOM 824 C C . ASN A 1 100 ? 30.637 20.495 33.829 1.00 7.94 100 ASN A C 1
ATOM 825 O O . ASN A 1 100 ? 30.935 21.228 32.908 1.00 8.42 100 ASN A O 1
ATOM 830 N N . TYR A 1 101 ? 31.459 20.247 34.847 1.00 9.42 101 TYR A N 1
ATOM 831 C CA . TYR A 1 101 ? 32.818 20.784 34.903 1.00 11.11 101 TYR A CA 1
ATOM 832 C C . TYR A 1 101 ? 33.516 20.475 33.600 1.00 10.47 101 TYR A C 1
ATOM 833 O O . TYR A 1 101 ? 33.569 19.320 33.213 1.00 9.78 101 TYR A O 1
ATOM 842 N N . GLY A 1 102 ? 33.998 21.502 32.902 1.00 11.26 102 GLY A N 1
ATOM 843 C CA . GLY A 1 102 ? 34.693 21.300 31.635 1.00 9.41 102 GLY A CA 1
ATOM 844 C C . GLY A 1 102 ? 33.876 21.195 30.348 1.00 10.33 102 GLY A C 1
ATOM 845 O O . GLY A 1 102 ? 34.432 21.403 29.263 1.00 10.85 102 GLY A O 1
ATOM 846 N N . SER A 1 103 ? 32.577 20.887 30.428 1.00 9.33 103 SER A N 1
ATOM 847 C CA . SER A 1 103 ? 31.820 20.666 29.190 1.00 9.75 103 SER A CA 1
ATOM 848 C C . SER A 1 103 ? 30.447 21.321 29.142 1.00 9.47 103 SER A C 1
ATOM 849 O O . SER A 1 103 ? 29.729 21.361 30.132 1.00 11.24 103 SER A O 1
ATOM 852 N N . SER A 1 104 ? 30.069 21.809 27.963 1.00 7.80 104 SER A N 1
ATOM 853 C CA . SER A 1 104 ? 28.844 22.612 27.829 1.00 8.24 104 SER A CA 1
ATOM 854 C C . SER A 1 104 ? 27.526 21.799 27.847 1.00 9.54 104 SER A C 1
ATOM 855 O O . SER A 1 104 ? 26.566 22.158 28.549 1.00 7.95 104 SER A O 1
ATOM 858 N N . PHE A 1 105 ? 27.478 20.736 27.045 1.00 7.46 105 PHE A N 1
ATOM 859 C CA . PHE A 1 105 ? 26.263 19.962 26.841 1.00 8.80 105 PHE A CA 1
ATOM 860 C C . PHE A 1 105 ? 26.506 18.489 27.231 1.00 10.40 105 PHE A C 1
ATOM 861 O O . PHE A 1 105 ? 26.610 17.597 26.369 1.00 9.82 105 PHE A O 1
ATOM 869 N N . THR A 1 106 ? 26.607 18.247 28.538 1.00 9.08 106 THR A N 1
ATOM 870 C CA . THR A 1 106 ? 26.978 16.916 29.055 1.00 9.05 106 THR A CA 1
ATOM 871 C C . THR A 1 106 ? 25.854 15.856 29.031 1.00 10.25 106 THR A C 1
ATOM 872 O O . THR A 1 106 ? 26.115 14.674 28.786 1.00 9.94 106 THR A O 1
ATOM 876 N N . TYR A 1 107 ? 24.619 16.269 29.309 1.00 9.46 107 TYR A N 1
ATOM 877 C CA . TYR A 1 107 ? 23.485 15.366 29.294 1.00 8.99 107 TYR A CA 1
ATOM 878 C C . TYR A 1 107 ? 22.416 16.020 28.455 1.00 9.04 107 TYR A C 1
ATOM 879 O O . TYR A 1 107 ? 22.201 17.213 28.592 1.00 9.87 107 TYR A O 1
ATOM 888 N N . TRP A 1 108 ? 21.780 15.266 27.561 1.00 9.06 108 TRP A N 1
ATOM 889 C CA . TRP A 1 108 ? 20.745 15.814 26.653 1.00 8.15 108 TRP A CA 1
ATOM 890 C C . TRP A 1 108 ? 19.407 15.116 26.885 1.00 9.97 108 TRP A C 1
ATOM 891 O O . TRP A 1 108 ? 19.391 13.947 27.256 1.00 12.61 108 TRP A O 1
ATOM 902 N N . GLY A 1 109 ? 18.293 15.816 26.654 1.00 9.26 109 GLY A N 1
ATOM 903 C CA . GLY A 1 109 ? 16.990 15.175 26.650 1.00 10.79 109 GLY A CA 1
ATOM 904 C C . GLY A 1 109 ? 16.731 14.537 25.287 1.00 11.79 109 GLY A C 1
ATOM 905 O O . GLY A 1 109 ? 17.630 14.456 24.446 1.00 9.49 109 GLY A O 1
ATOM 906 N N A GLN A 1 110 ? 15.499 14.076 25.081 0.36 12.06 110 GLN A N 1
ATOM 907 N N B GLN A 1 110 ? 15.491 14.109 25.085 0.32 12.05 110 GLN A N 1
ATOM 908 N N C GLN A 1 110 ? 15.508 14.069 25.066 0.32 12.04 110 GLN A N 1
ATOM 909 C CA A GLN A 1 110 ? 15.121 13.399 23.846 0.36 11.81 110 GLN A CA 1
ATOM 910 C CA B GLN A 1 110 ? 15.088 13.392 23.888 0.32 12.01 110 GLN A CA 1
ATOM 911 C CA C GLN A 1 110 ? 15.177 13.399 23.813 0.32 11.76 110 GLN A CA 1
ATOM 912 C C A GLN A 1 110 ? 14.733 14.401 22.764 0.36 11.97 110 GLN A C 1
ATOM 913 C C B GLN A 1 110 ? 14.601 14.355 22.801 0.32 11.99 110 GLN A C 1
ATOM 914 C C C GLN A 1 110 ? 14.684 14.388 22.758 0.32 11.96 110 GLN A C 1
ATOM 915 O O A GLN A 1 110 ? 14.772 14.091 21.570 0.36 11.92 110 GLN A O 1
ATOM 916 O O B GLN A 1 110 ? 14.452 13.975 21.639 0.32 11.98 110 GLN A O 1
ATOM 917 O O C GLN A 1 110 ? 14.603 14.056 21.575 0.32 11.94 110 GLN A O 1
ATOM 933 N N . GLY A 1 111 ? 14.365 15.605 23.186 1.00 10.96 111 GLY A N 1
ATOM 934 C CA . GLY A 1 111 ? 13.917 16.632 22.254 1.00 10.85 111 GLY A CA 1
ATOM 935 C C . GLY A 1 111 ? 12.408 16.793 22.243 1.00 13.05 111 GLY A C 1
ATOM 936 O O . GLY A 1 111 ? 11.688 15.865 22.578 1.00 15.88 111 GLY A O 1
ATOM 937 N N . THR A 1 112 ? 11.923 17.966 21.853 1.00 12.75 112 THR A N 1
ATOM 938 C CA . THR A 1 112 ? 10.493 18.141 21.568 1.00 10.36 112 THR A CA 1
ATOM 939 C C . THR A 1 112 ? 10.376 18.967 20.281 1.00 12.63 112 THR A C 1
ATOM 940 O O . THR A 1 112 ? 11.099 19.935 20.092 1.00 11.62 112 THR A O 1
ATOM 944 N N . LEU A 1 113 ? 9.486 18.559 19.379 1.00 12.94 113 LEU A N 1
ATOM 945 C CA . LEU A 1 113 ? 9.453 19.117 18.021 1.00 13.65 113 LEU A CA 1
ATOM 946 C C . LEU A 1 113 ? 8.539 20.339 17.902 1.00 14.19 113 LEU A C 1
ATOM 947 O O . LEU A 1 113 ? 7.358 20.275 18.245 1.00 14.90 113 LEU A O 1
ATOM 952 N N . VAL A 1 114 ? 9.095 21.459 17.451 1.00 13.40 114 VAL A N 1
ATOM 953 C CA . VAL A 1 114 ? 8.292 22.653 17.187 1.00 14.96 114 VAL A CA 1
ATOM 954 C C . VAL A 1 114 ? 8.229 22.920 15.685 1.00 15.06 114 VAL A C 1
ATOM 955 O O . VAL A 1 114 ? 9.256 23.066 15.027 1.00 14.04 114 VAL A O 1
ATOM 959 N N . THR A 1 115 ? 7.011 22.966 15.156 1.00 14.12 115 THR A N 1
ATOM 960 C CA . THR A 1 115 ? 6.780 23.289 13.752 1.00 16.07 115 THR A CA 1
ATOM 961 C C . THR A 1 115 ? 6.044 24.623 13.629 1.00 16.56 115 THR A C 1
ATOM 962 O O . THR A 1 115 ? 4.947 24.784 14.167 1.00 19.04 115 THR A O 1
ATOM 966 N N . VAL A 1 116 ? 6.642 25.568 12.911 1.00 17.55 116 VAL A N 1
ATOM 967 C CA . VAL A 1 116 ? 6.013 26.861 12.657 1.00 17.36 116 VAL A CA 1
ATOM 968 C C . VAL A 1 116 ? 5.583 26.968 11.194 1.00 21.75 116 VAL A C 1
ATOM 969 O O . VAL A 1 116 ? 6.425 27.038 10.296 1.00 21.57 116 VAL A O 1
ATOM 973 N N . SER A 1 117 ? 4.271 27.005 10.970 1.00 24.22 117 SER A N 1
ATOM 974 C CA . SER A 1 117 ? 3.700 26.891 9.626 1.00 27.72 117 SER A CA 1
ATOM 975 C C . SER A 1 117 ? 2.230 27.294 9.656 1.00 31.38 117 SER A C 1
ATOM 976 O O . SER A 1 117 ? 1.550 27.109 10.668 1.00 29.00 117 SER A O 1
ATOM 979 N N A SER A 1 118 ? 1.745 27.848 8.548 0.56 34.05 118 SER A N 1
ATOM 980 N N B SER A 1 118 ? 1.736 27.843 8.551 0.44 34.05 118 SER A N 1
ATOM 981 C CA A SER A 1 118 ? 0.337 28.203 8.435 0.56 35.60 118 SER A CA 1
ATOM 982 C CA B SER A 1 118 ? 0.325 28.192 8.464 0.44 35.62 118 SER A CA 1
ATOM 983 C C A SER A 1 118 ? -0.507 26.981 8.077 0.56 36.32 118 SER A C 1
ATOM 984 C C B SER A 1 118 ? -0.513 26.978 8.076 0.44 36.33 118 SER A C 1
ATOM 985 O O A SER A 1 118 ? -1.727 26.996 8.231 0.56 37.96 118 SER A O 1
ATOM 986 O O B SER A 1 118 ? -1.737 26.996 8.202 0.44 37.89 118 SER A O 1
ATOM 991 N N . ALA A 1 119 ? 0.148 25.919 7.615 1.00 34.94 119 ALA A N 1
ATOM 992 C CA . ALA A 1 119 ? -0.562 24.732 7.128 1.00 33.06 119 ALA A CA 1
ATOM 993 C C . ALA A 1 119 ? -1.382 24.066 8.228 1.00 32.66 119 ALA A C 1
ATOM 994 O O . ALA A 1 119 ? -1.022 24.120 9.406 1.00 34.06 119 ALA A O 1
ATOM 996 N N . LYS A 1 120 ? -2.499 23.460 7.839 1.00 28.85 120 LYS A N 1
ATOM 997 C CA . LYS A 1 120 ? -3.442 22.893 8.795 1.00 30.94 120 LYS A CA 1
ATOM 998 C C . LYS A 1 120 ? -3.027 21.499 9.242 1.00 30.58 120 LYS A C 1
ATOM 999 O O . LYS A 1 120 ? -2.458 20.739 8.460 1.00 30.49 120 LYS A O 1
ATOM 1001 N N . THR A 1 121 ? -3.310 21.170 10.502 1.00 29.49 121 THR A N 1
ATOM 1002 C CA . THR A 1 121 ? -3.116 19.814 11.011 1.00 27.29 121 THR A CA 1
ATOM 1003 C C . THR A 1 121 ? -3.996 18.844 10.228 1.00 28.06 121 THR A C 1
ATOM 1004 O O . THR A 1 121 ? -5.165 19.120 9.977 1.00 27.01 121 THR A O 1
ATOM 1008 N N . THR A 1 122 ? -3.424 17.705 9.846 1.00 27.53 122 THR A N 1
ATOM 1009 C CA . THR A 1 122 ? -4.092 16.752 8.965 1.00 26.08 122 THR A CA 1
ATOM 1010 C C . THR A 1 122 ? -3.742 15.327 9.334 1.00 24.33 122 THR A C 1
ATOM 1011 O O . THR A 1 122 ? -2.571 15.001 9.411 1.00 25.47 122 THR A O 1
ATOM 1015 N N . PRO A 1 123 ? -4.755 14.475 9.559 1.00 25.02 123 PRO A N 1
ATOM 1016 C CA . PRO A 1 123 ? -4.546 13.058 9.895 1.00 23.99 123 PRO A CA 1
ATOM 1017 C C . PRO A 1 123 ? -4.077 12.233 8.690 1.00 25.21 123 PRO A C 1
ATOM 1018 O O . PRO A 1 123 ? -4.368 12.607 7.562 1.00 24.04 123 PRO A O 1
ATOM 1022 N N . PRO A 1 124 ? -3.354 11.130 8.922 1.00 23.41 124 PRO A N 1
ATOM 1023 C CA . PRO A 1 124 ? -2.920 10.352 7.755 1.00 23.43 124 PRO A CA 1
ATOM 1024 C C . PRO A 1 124 ? -3.992 9.411 7.218 1.00 22.35 124 PRO A C 1
ATOM 1025 O O . PRO A 1 124 ? -4.852 8.970 7.977 1.00 23.35 124 PRO A O 1
ATOM 1029 N N . SER A 1 125 ? -3.938 9.115 5.922 1.00 18.55 125 SER A N 1
ATOM 1030 C CA . SER A 1 125 ? -4.630 7.955 5.391 1.00 19.40 125 SER A CA 1
ATOM 1031 C C . SER A 1 125 ? -3.657 6.779 5.450 1.00 20.14 125 SER A C 1
ATOM 1032 O O . SER A 1 125 ? -2.505 6.912 5.037 1.00 23.43 125 SER A O 1
ATOM 1035 N N . VAL A 1 126 ? -4.091 5.638 5.969 1.00 17.66 126 VAL A N 1
ATOM 1036 C CA . VAL A 1 126 ? -3.199 4.483 6.037 1.00 16.80 126 VAL A CA 1
ATOM 1037 C C . VAL A 1 126 ? -3.655 3.388 5.085 1.00 19.24 126 VAL A C 1
ATOM 1038 O O . VAL A 1 126 ? -4.774 2.885 5.195 1.00 21.28 126 VAL A O 1
ATOM 1042 N N . TYR A 1 127 ? -2.797 3.055 4.117 1.00 13.06 127 TYR A N 1
ATOM 1043 C CA . TYR A 1 127 ? -3.120 2.063 3.105 1.00 13.28 127 TYR A CA 1
ATOM 1044 C C . TYR A 1 127 ? -2.239 0.829 3.206 1.00 14.63 127 TYR A C 1
ATOM 1045 O O . TYR A 1 127 ? -1.022 0.949 3.264 1.00 18.11 127 TYR A O 1
ATOM 1054 N N . PRO A 1 128 ? -2.850 -0.363 3.185 1.00 15.63 128 PRO A N 1
ATOM 1055 C CA . PRO A 1 128 ? -2.129 -1.649 3.204 1.00 17.71 128 PRO A CA 1
ATOM 1056 C C . PRO A 1 128 ? -1.381 -1.913 1.885 1.00 17.80 128 PRO A C 1
ATOM 1057 O O . PRO A 1 128 ? -1.894 -1.586 0.807 1.00 19.48 128 PRO A O 1
ATOM 1061 N N . LEU A 1 129 ? -0.176 -2.462 1.958 1.00 15.63 129 LEU A N 1
ATOM 1062 C CA . LEU A 1 129 ? 0.552 -2.809 0.740 1.00 16.42 129 LEU A CA 1
ATOM 1063 C C . LEU A 1 129 ? 0.741 -4.321 0.681 1.00 16.15 129 LEU A C 1
ATOM 1064 O O . LEU A 1 129 ? 1.554 -4.895 1.420 1.00 13.96 129 LEU A O 1
ATOM 1069 N N . ALA A 1 130 ? -0.032 -4.953 -0.191 1.00 17.14 130 ALA A N 1
ATOM 1070 C CA . ALA A 1 130 ? 0.044 -6.390 -0.388 1.00 18.97 130 ALA A CA 1
ATOM 1071 C C . ALA A 1 130 ? 0.478 -6.681 -1.822 1.00 21.32 130 ALA A C 1
ATOM 1072 O O . ALA A 1 130 ? 0.159 -5.921 -2.735 1.00 20.29 130 ALA A O 1
ATOM 1074 N N . PRO A 1 131 ? 1.242 -7.762 -2.017 1.00 23.25 131 PRO A N 1
ATOM 1075 C CA . PRO A 1 131 ? 1.748 -8.095 -3.356 1.00 26.09 131 PRO A CA 1
ATOM 1076 C C . PRO A 1 131 ? 0.636 -8.485 -4.327 1.00 31.23 131 PRO A C 1
ATOM 1077 O O . PRO A 1 131 ? -0.408 -8.990 -3.909 1.00 30.15 131 PRO A O 1
ATOM 1081 N N . GLY A 1 132 ? 0.850 -8.246 -5.615 1.00 36.49 132 GLY A N 1
ATOM 1082 C CA . GLY A 1 132 ? -0.155 -8.592 -6.600 1.00 43.17 132 GLY A CA 1
ATOM 1083 C C . GLY A 1 132 ? -0.050 -10.037 -7.038 1.00 49.62 132 GLY A C 1
ATOM 1084 O O . GLY A 1 132 ? -1.060 -10.720 -7.206 1.00 52.65 132 GLY A O 1
ATOM 1085 N N . SER A 1 133 ? 1.182 -10.497 -7.225 0.92 52.74 133 SER A N 1
ATOM 1086 C CA . SER A 1 133 ? 1.462 -11.810 -7.805 0.92 55.78 133 SER A CA 1
ATOM 1087 C C . SER A 1 133 ? 2.812 -12.302 -7.310 0.92 57.79 133 SER A C 1
ATOM 1088 O O . SER A 1 133 ? 3.849 -11.727 -7.637 0.92 57.11 133 SER A O 1
ATOM 1091 N N . ALA A 1 134 ? 2.789 -13.372 -6.523 0.62 59.96 134 ALA A N 1
ATOM 1092 C CA . ALA A 1 134 ? 3.957 -13.792 -5.758 0.62 60.31 134 ALA A CA 1
ATOM 1093 C C . ALA A 1 134 ? 5.057 -14.404 -6.611 0.62 60.80 134 ALA A C 1
ATOM 1094 O O . ALA A 1 134 ? 5.021 -14.363 -7.840 0.62 61.49 134 ALA A O 1
ATOM 1096 N N . ALA A 1 135 ? 6.056 -14.941 -5.923 1.00 60.67 135 ALA A N 1
ATOM 1097 C CA . ALA A 1 135 ? 6.976 -15.909 -6.496 1.00 60.63 135 ALA A CA 1
ATOM 1098 C C . ALA A 1 135 ? 6.967 -17.116 -5.556 1.00 58.95 135 ALA A C 1
ATOM 1099 O O . ALA A 1 135 ? 7.660 -17.130 -4.533 1.00 58.88 135 ALA A O 1
ATOM 1101 N N . GLN A 1 136 ? 6.160 -18.116 -5.910 0.82 56.54 136 GLN A N 1
ATOM 1102 C CA . GLN A 1 136 ? 5.794 -19.217 -5.013 0.82 53.32 136 GLN A CA 1
ATOM 1103 C C . GLN A 1 136 ? 6.959 -19.893 -4.281 0.82 49.13 136 GLN A C 1
ATOM 1104 O O . GLN A 1 136 ? 6.748 -20.579 -3.282 0.82 48.80 136 GLN A O 1
ATOM 1106 N N . THR A 1 137 ? 8.181 -19.708 -4.770 0.76 44.35 137 THR A N 1
ATOM 1107 C CA . THR A 1 137 ? 9.327 -20.350 -4.143 0.76 39.61 137 THR A CA 1
ATOM 1108 C C . THR A 1 137 ? 10.071 -19.432 -3.178 0.76 34.53 137 THR A C 1
ATOM 1109 O O . THR A 1 137 ? 10.993 -19.879 -2.498 0.76 33.16 137 THR A O 1
ATOM 1113 N N . ASN A 1 138 ? 9.680 -18.160 -3.109 1.00 31.74 138 ASN A N 1
ATOM 1114 C CA . ASN A 1 138 ? 10.281 -17.254 -2.124 1.00 27.21 138 ASN A CA 1
ATOM 1115 C C . ASN A 1 138 ? 10.015 -17.720 -0.686 1.00 21.25 138 ASN A C 1
ATOM 1116 O O . ASN A 1 138 ? 8.867 -17.969 -0.307 1.00 19.20 138 ASN A O 1
ATOM 1121 N N . SER A 1 139 ? 11.066 -17.829 0.124 1.00 17.53 139 SER A N 1
ATOM 1122 C CA . SER A 1 139 ? 10.861 -18.202 1.525 1.00 14.96 139 SER A CA 1
ATOM 1123 C C . SER A 1 139 ? 10.303 -17.017 2.301 1.00 10.34 139 SER A C 1
ATOM 1124 O O . SER A 1 139 ? 9.623 -17.179 3.334 1.00 11.92 139 SER A O 1
ATOM 1127 N N . MET A 1 140 ? 10.571 -15.821 1.788 1.00 14.44 140 MET A N 1
ATOM 1128 C CA . MET A 1 140 ? 10.130 -14.590 2.426 1.00 12.70 140 MET A CA 1
ATOM 1129 C C . MET A 1 140 ? 9.075 -13.855 1.599 1.00 15.01 140 MET A C 1
ATOM 1130 O O . MET A 1 140 ? 9.091 -13.906 0.361 1.00 12.27 140 MET A O 1
ATOM 1135 N N . VAL A 1 141 ? 8.204 -13.111 2.274 1.00 12.61 141 VAL A N 1
ATOM 1136 C CA . VAL A 1 141 ? 7.328 -12.185 1.553 1.00 13.54 141 VAL A CA 1
ATOM 1137 C C . VAL A 1 141 ? 7.430 -10.821 2.193 1.00 12.57 141 VAL A C 1
ATOM 1138 O O . VAL A 1 141 ? 7.535 -10.724 3.416 1.00 11.72 141 VAL A O 1
ATOM 1142 N N . THR A 1 142 ? 7.401 -9.770 1.377 1.00 11.71 142 THR A N 1
ATOM 1143 C CA . THR A 1 142 ? 7.465 -8.419 1.902 1.00 12.93 142 THR A CA 1
ATOM 1144 C C . THR A 1 142 ? 6.100 -7.736 1.788 1.00 13.72 142 THR A C 1
ATOM 1145 O O . THR A 1 142 ? 5.430 -7.802 0.742 1.00 15.18 142 THR A O 1
ATOM 1149 N N . LEU A 1 143 ? 5.693 -7.102 2.881 1.00 13.47 143 LEU A N 1
ATOM 1150 C CA . LEU A 1 143 ? 4.434 -6.364 2.959 1.00 12.29 143 LEU A CA 1
ATOM 1151 C C . LEU A 1 143 ? 4.731 -4.939 3.359 1.00 12.32 143 LEU A C 1
ATOM 1152 O O . LEU A 1 143 ? 5.854 -4.618 3.708 1.00 11.13 143 LEU A O 1
ATOM 1157 N N . GLY A 1 144 ? 3.728 -4.080 3.380 1.00 14.40 144 GLY A N 1
ATOM 1158 C CA . GLY A 1 144 ? 3.986 -2.764 3.910 1.00 13.81 144 GLY A CA 1
ATOM 1159 C C . GLY A 1 144 ? 2.751 -1.948 4.174 1.00 14.07 144 GLY A C 1
ATOM 1160 O O . GLY A 1 144 ? 1.618 -2.428 4.018 1.00 13.06 144 GLY A O 1
ATOM 1161 N N A CYS A 1 145 ? 2.995 -0.699 4.554 0.47 15.31 145 CYS A N 1
ATOM 1162 N N B CYS A 1 145 ? 2.935 -0.715 4.628 0.53 15.38 145 CYS A N 1
ATOM 1163 C CA A CYS A 1 145 ? 1.951 0.286 4.741 0.47 17.25 145 CYS A CA 1
ATOM 1164 C CA B CYS A 1 145 ? 1.824 0.215 4.570 0.53 16.46 145 CYS A CA 1
ATOM 1165 C C A CYS A 1 145 ? 2.392 1.631 4.187 0.47 16.39 145 CYS A C 1
ATOM 1166 C C B CYS A 1 145 ? 2.313 1.621 4.272 0.53 16.44 145 CYS A C 1
ATOM 1167 O O A CYS A 1 145 ? 3.559 2.020 4.318 0.47 15.79 145 CYS A O 1
ATOM 1168 O O B CYS A 1 145 ? 3.427 2.025 4.625 0.53 16.46 145 CYS A O 1
ATOM 1173 N N . LEU A 1 146 ? 1.457 2.331 3.554 1.00 15.22 146 LEU A N 1
ATOM 1174 C CA . LEU A 1 146 ? 1.726 3.648 3.026 1.00 13.93 146 LEU A CA 1
ATOM 1175 C C . LEU A 1 146 ? 0.983 4.617 3.910 1.00 12.89 146 LEU A C 1
ATOM 1176 O O . LEU A 1 146 ? -0.220 4.472 4.100 1.00 14.19 146 LEU A O 1
ATOM 1181 N N . VAL A 1 147 ? 1.689 5.577 4.488 1.00 12.67 147 VAL A N 1
ATOM 1182 C CA . VAL A 1 147 ? 1.055 6.512 5.422 1.00 15.47 147 VAL A CA 1
ATOM 1183 C C . VAL A 1 147 ? 1.092 7.871 4.762 1.00 17.56 147 VAL A C 1
ATOM 1184 O O . VAL A 1 147 ? 2.135 8.531 4.719 1.00 16.91 147 VAL A O 1
ATOM 1188 N N . LYS A 1 148 ? -0.049 8.284 4.233 1.00 17.43 148 LYS A N 1
ATOM 1189 C CA . LYS A 1 148 ? -0.050 9.345 3.251 1.00 18.22 148 LYS A CA 1
ATOM 1190 C C . LYS A 1 148 ? -0.873 10.560 3.661 1.00 19.87 148 LYS A C 1
ATOM 1191 O O . LYS A 1 148 ? -1.988 10.415 4.152 1.00 18.56 148 LYS A O 1
ATOM 1197 N N . GLY A 1 149 ? -0.317 11.747 3.432 1.00 20.25 149 GLY A N 1
ATOM 1198 C CA . GLY A 1 149 ? -1.086 12.982 3.486 1.00 21.05 149 GLY A CA 1
ATOM 1199 C C . GLY A 1 149 ? -1.370 13.517 4.879 1.00 20.41 149 GLY A C 1
ATOM 1200 O O . GLY A 1 149 ? -2.501 13.945 5.162 1.00 20.16 149 GLY A O 1
ATOM 1201 N N . TYR A 1 150 ? -0.355 13.508 5.746 1.00 18.28 150 TYR A N 1
ATOM 1202 C CA . TYR A 1 150 ? -0.520 14.015 7.110 1.00 17.05 150 TYR A CA 1
ATOM 1203 C C . TYR A 1 150 ? 0.328 15.270 7.375 1.00 17.97 150 TYR A C 1
ATOM 1204 O O . TYR A 1 150 ? 1.268 15.567 6.632 1.00 18.51 150 TYR A O 1
ATOM 1213 N N . PHE A 1 151 ? -0.017 15.997 8.440 1.00 16.75 151 PHE A N 1
ATOM 1214 C CA . PHE A 1 151 ? 0.746 17.157 8.894 1.00 18.85 151 PHE A CA 1
ATOM 1215 C C . PHE A 1 151 ? 0.336 17.501 10.322 1.00 20.00 151 PHE A C 1
ATOM 1216 O O . PHE A 1 151 ? -0.846 17.419 10.666 1.00 18.54 151 PHE A O 1
ATOM 1224 N N . PRO A 1 152 ? 1.299 17.884 11.173 1.00 19.92 152 PRO A N 1
ATOM 1225 C CA . PRO A 1 152 ? 2.755 17.926 11.013 1.00 20.86 152 PRO A CA 1
ATOM 1226 C C . PRO A 1 152 ? 3.406 16.585 11.327 1.00 19.43 152 PRO A C 1
ATOM 1227 O O . PRO A 1 152 ? 2.716 15.586 11.550 1.00 18.64 152 PRO A O 1
ATOM 1231 N N . GLU A 1 153 ? 4.732 16.580 11.364 1.00 20.47 153 GLU A N 1
ATOM 1232 C CA . GLU A 1 153 ? 5.464 15.465 11.946 1.00 22.13 153 GLU A CA 1
ATOM 1233 C C . GLU A 1 153 ? 5.275 15.476 13.470 1.00 22.35 153 GLU A C 1
ATOM 1234 O O . GLU A 1 153 ? 4.921 16.517 14.051 1.00 20.66 153 GLU A O 1
ATOM 1240 N N . PRO A 1 154 ? 5.523 14.335 14.134 1.00 20.66 154 PRO A N 1
ATOM 1241 C CA . PRO A 1 154 ? 5.956 13.039 13.614 1.00 20.53 154 PRO A CA 1
ATOM 1242 C C . PRO A 1 154 ? 4.839 12.012 13.516 1.00 21.82 154 PRO A C 1
ATOM 1243 O O . PRO A 1 154 ? 3.695 12.262 13.911 1.00 21.69 154 PRO A O 1
ATOM 1247 N N . VAL A 1 155 ? 5.211 10.857 12.973 1.00 19.73 155 VAL A N 1
ATOM 1248 C CA A VAL A 1 155 ? 4.400 9.650 12.957 0.64 20.68 155 VAL A CA 1
ATOM 1249 C CA B VAL A 1 155 ? 4.387 9.664 13.086 0.36 20.68 155 VAL A CA 1
ATOM 1250 C C . VAL A 1 155 ? 5.268 8.484 13.429 1.00 21.38 155 VAL A C 1
ATOM 1251 O O . VAL A 1 155 ? 6.444 8.437 13.101 1.00 21.05 155 VAL A O 1
ATOM 1258 N N A THR A 1 156 ? 4.699 7.553 14.176 0.66 23.02 156 THR A N 1
ATOM 1259 N N B THR A 1 156 ? 4.704 7.529 14.151 0.34 22.96 156 THR A N 1
ATOM 1260 C CA A THR A 1 156 ? 5.418 6.332 14.485 0.66 23.66 156 THR A CA 1
ATOM 1261 C CA B THR A 1 156 ? 5.448 6.325 14.473 0.34 23.67 156 THR A CA 1
ATOM 1262 C C A THR A 1 156 ? 4.686 5.145 13.881 0.66 22.80 156 THR A C 1
ATOM 1263 C C B THR A 1 156 ? 4.693 5.117 13.949 0.34 22.72 156 THR A C 1
ATOM 1264 O O A THR A 1 156 ? 3.458 5.172 13.723 0.66 21.79 156 THR A O 1
ATOM 1265 O O B THR A 1 156 ? 3.460 5.101 13.909 0.34 22.35 156 THR A O 1
ATOM 1272 N N . VAL A 1 157 ? 5.454 4.123 13.508 1.00 21.59 157 VAL A N 1
ATOM 1273 C CA . VAL A 1 157 ? 4.899 2.913 12.938 1.00 21.37 157 VAL A CA 1
ATOM 1274 C C . VAL A 1 157 ? 5.441 1.703 13.679 1.00 20.79 157 VAL A C 1
ATOM 1275 O O . VAL A 1 157 ? 6.639 1.623 13.931 1.00 20.41 157 VAL A O 1
ATOM 1279 N N . THR A 1 158 ? 4.557 0.779 14.040 1.00 22.18 158 THR A N 1
ATOM 1280 C CA . THR A 1 158 ? 4.972 -0.535 14.543 1.00 23.95 158 THR A CA 1
ATOM 1281 C C . THR A 1 158 ? 4.240 -1.621 13.765 1.00 24.30 158 THR A C 1
ATOM 1282 O O . THR A 1 158 ? 3.296 -1.338 13.024 1.00 25.05 158 THR A O 1
ATOM 1286 N N . TRP A 1 159 ? 4.686 -2.861 13.922 1.00 23.40 159 TRP A N 1
ATOM 1287 C CA . TRP A 1 159 ? 4.047 -3.977 13.245 1.00 23.02 159 TRP A CA 1
ATOM 1288 C C . TRP A 1 159 ? 3.642 -5.024 14.266 1.00 25.87 159 TRP A C 1
ATOM 1289 O O . TRP A 1 159 ? 4.429 -5.360 15.141 1.00 27.18 159 TRP A O 1
ATOM 1300 N N . ASN A 1 160 ? 2.416 -5.530 14.137 1.00 29.33 160 ASN A N 1
ATOM 1301 C CA . ASN A 1 160 ? 1.846 -6.486 15.094 1.00 31.86 160 ASN A CA 1
ATOM 1302 C C . ASN A 1 160 ? 2.121 -6.065 16.541 1.00 37.03 160 ASN A C 1
ATOM 1303 O O . ASN A 1 160 ? 2.619 -6.856 17.351 1.00 40.46 160 ASN A O 1
ATOM 1308 N N . SER A 1 161 ? 1.816 -4.800 16.831 1.00 37.34 161 SER A N 1
ATOM 1309 C CA . SER A 1 161 ? 1.978 -4.212 18.168 1.00 38.83 161 SER A CA 1
ATOM 1310 C C . SER A 1 161 ? 3.370 -4.409 18.735 1.00 40.41 161 SER A C 1
ATOM 1311 O O . SER A 1 161 ? 3.531 -4.590 19.941 1.00 43.19 161 SER A O 1
ATOM 1314 N N . GLY A 1 162 ? 4.378 -4.379 17.872 1.00 38.58 162 GLY A N 1
ATOM 1315 C CA . GLY A 1 162 ? 5.748 -4.535 18.321 1.00 39.60 162 GLY A CA 1
ATOM 1316 C C . GLY A 1 162 ? 6.307 -5.952 18.273 1.00 40.79 162 GLY A C 1
ATOM 1317 O O . GLY A 1 162 ? 7.500 -6.146 18.490 1.00 40.48 162 GLY A O 1
ATOM 1318 N N . SER A 1 163 ? 5.462 -6.943 17.990 1.00 42.37 163 SER A N 1
ATOM 1319 C CA . SER A 1 163 ? 5.924 -8.332 17.905 1.00 43.41 163 SER A CA 1
ATOM 1320 C C . SER A 1 163 ? 6.944 -8.516 16.781 1.00 42.86 163 SER A C 1
ATOM 1321 O O . SER A 1 163 ? 7.925 -9.255 16.929 1.00 43.86 163 SER A O 1
ATOM 1324 N N . LEU A 1 164 ? 6.704 -7.841 15.656 1.00 37.98 164 LEU A N 1
ATOM 1325 C CA . LEU A 1 164 ? 7.636 -7.846 14.532 1.00 34.80 164 LEU A CA 1
ATOM 1326 C C . LEU A 1 164 ? 8.525 -6.613 14.582 1.00 35.25 164 LEU A C 1
ATOM 1327 O O . LEU A 1 164 ? 8.024 -5.492 14.567 1.00 36.13 164 LEU A O 1
ATOM 1332 N N . SER A 1 165 ? 9.839 -6.816 14.630 1.00 34.46 165 SER A N 1
ATOM 1333 C CA . SER A 1 165 ? 10.781 -5.706 14.738 1.00 35.21 165 SER A CA 1
ATOM 1334 C C . SER A 1 165 ? 11.995 -5.931 13.854 1.00 34.00 165 SER A C 1
ATOM 1335 O O . SER A 1 165 ? 12.524 -4.991 13.247 1.00 33.25 165 SER A O 1
ATOM 1337 N N . SER A 1 166 ? 12.422 -7.189 13.780 1.00 32.40 166 SER A N 1
ATOM 1338 C CA . SER A 1 166 ? 13.623 -7.561 13.045 1.00 32.05 166 SER A CA 1
ATOM 1339 C C . SER A 1 166 ? 13.571 -7.217 11.543 1.00 32.57 166 SER A C 1
ATOM 1340 O O . SER A 1 166 ? 14.519 -6.648 10.999 1.00 36.84 166 SER A O 1
ATOM 1342 N N . GLY A 1 167 ? 12.481 -7.557 10.868 1.00 28.68 167 GLY A N 1
ATOM 1343 C CA . GLY A 1 167 ? 12.455 -7.417 9.418 1.00 26.80 167 GLY A CA 1
ATOM 1344 C C . GLY A 1 167 ? 11.825 -6.137 8.900 1.00 23.24 167 GLY A C 1
ATOM 1345 O O . GLY A 1 167 ? 11.285 -6.106 7.800 1.00 24.63 167 GLY A O 1
ATOM 1346 N N . VAL A 1 168 ? 11.903 -5.074 9.687 1.00 20.73 168 VAL A N 1
ATOM 1347 C CA . VAL A 1 168 ? 11.194 -3.847 9.360 1.00 19.40 168 VAL A CA 1
ATOM 1348 C C . VAL A 1 168 ? 12.135 -2.797 8.791 1.00 18.17 168 VAL A C 1
ATOM 1349 O O . VAL A 1 168 ? 13.280 -2.670 9.240 1.00 17.36 168 VAL A O 1
ATOM 1353 N N . HIS A 1 169 ? 11.651 -2.083 7.778 1.00 14.45 169 HIS A N 1
ATOM 1354 C CA . HIS A 1 169 ? 12.265 -0.844 7.299 1.00 17.52 169 HIS A CA 1
ATOM 1355 C C . HIS A 1 169 ? 11.230 0.271 7.264 1.00 15.34 169 HIS A C 1
ATOM 1356 O O . HIS A 1 169 ? 10.292 0.214 6.457 1.00 11.77 169 HIS A O 1
ATOM 1363 N N . THR A 1 170 ? 11.398 1.276 8.118 1.00 14.01 170 THR A N 1
ATOM 1364 C CA . THR A 1 170 ? 10.495 2.421 8.122 1.00 15.90 170 THR A CA 1
ATOM 1365 C C . THR A 1 170 ? 11.220 3.654 7.620 1.00 16.59 170 THR A C 1
ATOM 1366 O O . THR A 1 170 ? 12.294 4.005 8.113 1.00 15.78 170 THR A O 1
ATOM 1370 N N . PHE A 1 171 ? 10.642 4.289 6.611 1.00 10.98 171 PHE A N 1
ATOM 1371 C CA . PHE A 1 171 ? 11.360 5.304 5.856 1.00 14.06 171 PHE A CA 1
ATOM 1372 C C . PHE A 1 171 ? 11.038 6.711 6.343 1.00 17.67 171 PHE A C 1
ATOM 1373 O O . PHE A 1 171 ? 9.948 6.961 6.860 1.00 21.85 171 PHE A O 1
ATOM 1381 N N . PRO A 1 172 ? 12.015 7.622 6.231 1.00 15.71 172 PRO A N 1
ATOM 1382 C CA . PRO A 1 172 ? 11.792 9.019 6.595 1.00 17.85 172 PRO A CA 1
ATOM 1383 C C . PRO A 1 172 ? 10.646 9.598 5.779 1.00 19.32 172 PRO A C 1
ATOM 1384 O O . PRO A 1 172 ? 10.477 9.211 4.617 1.00 17.23 172 PRO A O 1
ATOM 1388 N N . ALA A 1 173 ? 9.878 10.508 6.362 1.00 18.04 173 ALA A N 1
ATOM 1389 C CA . ALA A 1 173 ? 8.781 11.126 5.633 1.00 19.81 173 ALA A CA 1
ATOM 1390 C C . ALA A 1 173 ? 9.282 12.072 4.559 1.00 20.65 173 ALA A C 1
ATOM 1391 O O . ALA A 1 173 ? 10.343 12.675 4.700 1.00 21.14 173 ALA A O 1
ATOM 1393 N N . VAL A 1 174 ? 8.491 12.211 3.501 1.00 20.49 174 VAL A N 1
ATOM 1394 C CA . VAL A 1 174 ? 8.738 13.188 2.461 1.00 21.95 174 VAL A CA 1
ATOM 1395 C C . VAL A 1 174 ? 7.611 14.218 2.412 1.00 25.45 174 VAL A C 1
ATOM 1396 O O . VAL A 1 174 ? 6.440 13.858 2.360 1.00 25.88 174 VAL A O 1
ATOM 1400 N N . LEU A 1 175 ? 7.978 15.499 2.418 1.00 27.14 175 LEU A N 1
ATOM 1401 C CA . LEU A 1 175 ? 7.016 16.593 2.450 1.00 28.84 175 LEU A CA 1
ATOM 1402 C C . LEU A 1 175 ? 6.719 17.122 1.054 1.00 29.87 175 LEU A C 1
ATOM 1403 O O . LEU A 1 175 ? 7.617 17.606 0.376 1.00 30.87 175 LEU A O 1
ATOM 1408 N N . GLN A 1 176 ? 5.464 17.012 0.629 1.00 30.37 176 GLN A N 1
ATOM 1409 C CA . GLN A 1 176 ? 5.030 17.520 -0.674 1.00 33.67 176 GLN A CA 1
ATOM 1410 C C . GLN A 1 176 ? 3.781 18.373 -0.514 1.00 37.82 176 GLN A C 1
ATOM 1411 O O . GLN A 1 176 ? 2.735 17.882 -0.081 1.00 38.01 176 GLN A O 1
ATOM 1417 N N . SER A 1 177 ? 3.898 19.649 -0.869 1.00 41.63 177 SER A N 1
ATOM 1418 C CA . SER A 1 177 ? 2.792 20.597 -0.766 1.00 45.04 177 SER A CA 1
ATOM 1419 C C . SER A 1 177 ? 2.095 20.521 0.598 1.00 43.56 177 SER A C 1
ATOM 1420 O O . SER A 1 177 ? 0.904 20.207 0.686 1.00 45.83 177 SER A O 1
ATOM 1423 N N . ASP A 1 178 ? 2.863 20.776 1.650 1.00 39.39 178 ASP A N 1
ATOM 1424 C CA . ASP A 1 178 ? 2.345 20.865 3.014 1.00 38.56 178 ASP A CA 1
ATOM 1425 C C . ASP A 1 178 ? 1.657 19.598 3.527 1.00 32.83 178 ASP A C 1
ATOM 1426 O O . ASP A 1 178 ? 0.885 19.645 4.480 1.00 30.00 178 ASP A O 1
ATOM 1431 N N . LEU A 1 179 ? 1.945 18.461 2.909 1.00 29.53 179 LEU A N 1
ATOM 1432 C CA . LEU A 1 179 ? 1.574 17.187 3.501 1.00 25.33 179 LEU A CA 1
ATOM 1433 C C . LEU A 1 179 ? 2.754 16.212 3.461 1.00 24.20 179 LEU A C 1
ATOM 1434 O O . LEU A 1 179 ? 3.523 16.204 2.503 1.00 24.00 179 LEU A O 1
ATOM 1439 N N . TYR A 1 180 ? 2.880 15.400 4.509 1.00 20.11 180 TYR A N 1
ATOM 1440 C CA . TYR A 1 180 ? 3.927 14.389 4.605 1.00 17.10 180 TYR A CA 1
ATOM 1441 C C . TYR A 1 180 ? 3.436 13.037 4.133 1.00 14.22 180 TYR A C 1
ATOM 1442 O O . TYR A 1 180 ? 2.263 12.736 4.254 1.00 15.37 180 TYR A O 1
ATOM 1451 N N . THR A 1 181 ? 4.350 12.227 3.604 1.00 15.32 181 THR A N 1
ATOM 1452 C CA . THR A 1 181 ? 4.056 10.833 3.299 1.00 15.24 181 THR A CA 1
ATOM 1453 C C . THR A 1 181 ? 5.244 9.967 3.708 1.00 16.65 181 THR A C 1
ATOM 1454 O O . THR A 1 181 ? 6.400 10.369 3.537 1.00 14.99 181 THR A O 1
ATOM 1458 N N . LEU A 1 182 ? 4.944 8.775 4.224 1.00 15.75 182 LEU A N 1
ATOM 1459 C CA . LEU A 1 182 ? 5.938 7.845 4.722 1.00 14.91 182 LEU A CA 1
ATOM 1460 C C . LEU A 1 182 ? 5.530 6.429 4.352 1.00 15.31 182 LEU A C 1
ATOM 1461 O O . LEU A 1 182 ? 4.359 6.150 4.070 1.00 14.05 182 LEU A O 1
ATOM 1466 N N . SER A 1 183 ? 6.491 5.519 4.345 1.00 15.50 183 SER A N 1
ATOM 1467 C CA . SER A 1 183 ? 6.149 4.127 4.131 1.00 13.25 183 SER A CA 1
ATOM 1468 C C . SER A 1 183 ? 6.988 3.256 5.041 1.00 12.52 183 SER A C 1
ATOM 1469 O O . SER A 1 183 ? 8.040 3.677 5.555 1.00 12.10 183 SER A O 1
ATOM 1472 N N . SER A 1 184 ? 6.497 2.052 5.281 1.00 11.04 184 SER A N 1
ATOM 1473 C CA . SER A 1 184 ? 7.212 1.101 6.119 1.00 14.03 184 SER A CA 1
ATOM 1474 C C . SER A 1 184 ? 7.011 -0.277 5.516 1.00 14.19 184 SER A C 1
ATOM 1475 O O . SER A 1 184 ? 5.904 -0.597 5.038 1.00 13.65 184 SER A O 1
ATOM 1478 N N . SER A 1 185 ? 8.081 -1.067 5.467 1.00 14.11 185 SER A N 1
ATOM 1479 C CA . SER A 1 185 ? 7.982 -2.419 4.951 1.00 13.15 185 SER A CA 1
ATOM 1480 C C . SER A 1 185 ? 8.310 -3.413 6.052 1.00 16.34 185 SER A C 1
ATOM 1481 O O . SER A 1 185 ? 9.058 -3.095 6.984 1.00 14.87 185 SER A O 1
ATOM 1484 N N . VAL A 1 186 ? 7.732 -4.608 5.947 1.00 15.08 186 VAL A N 1
ATOM 1485 C CA . VAL A 1 186 ? 8.056 -5.702 6.856 1.00 13.81 186 VAL A CA 1
ATOM 1486 C C . VAL A 1 186 ? 8.220 -6.966 6.026 1.00 12.88 186 VAL A C 1
ATOM 1487 O O . VAL A 1 186 ? 7.451 -7.224 5.092 1.00 12.49 186 VAL A O 1
ATOM 1491 N N A THR A 1 187 ? 9.230 -7.761 6.351 0.64 12.98 187 THR A N 1
ATOM 1492 N N B THR A 1 187 ? 9.247 -7.745 6.338 0.36 13.11 187 THR A N 1
ATOM 1493 C CA A THR A 1 187 ? 9.443 -8.996 5.608 0.64 13.75 187 THR A CA 1
ATOM 1494 C CA B THR A 1 187 ? 9.457 -9.000 5.634 0.36 13.83 187 THR A CA 1
ATOM 1495 C C A THR A 1 187 ? 9.299 -10.195 6.534 0.64 14.78 187 THR A C 1
ATOM 1496 C C B THR A 1 187 ? 9.227 -10.157 6.595 0.36 14.65 187 THR A C 1
ATOM 1497 O O A THR A 1 187 ? 9.989 -10.286 7.555 0.64 14.20 187 THR A O 1
ATOM 1498 O O B THR A 1 187 ? 9.767 -10.177 7.707 0.36 14.39 187 THR A O 1
ATOM 1505 N N . VAL A 1 188 ? 8.386 -11.100 6.180 1.00 14.81 188 VAL A N 1
ATOM 1506 C CA . VAL A 1 188 ? 8.067 -12.261 7.015 1.00 12.95 188 VAL A CA 1
ATOM 1507 C C . VAL A 1 188 ? 8.174 -13.565 6.210 1.00 12.82 188 VAL A C 1
ATOM 1508 O O . VAL A 1 188 ? 8.217 -13.533 4.994 1.00 13.36 188 VAL A O 1
ATOM 1512 N N . PRO A 1 189 ? 8.241 -14.716 6.894 1.00 13.62 189 PRO A N 1
ATOM 1513 C CA . PRO A 1 189 ? 8.235 -15.958 6.116 1.00 16.80 189 PRO A CA 1
ATOM 1514 C C . PRO A 1 189 ? 6.946 -16.103 5.320 1.00 15.74 189 PRO A C 1
ATOM 1515 O O . PRO A 1 189 ? 5.868 -15.820 5.846 1.00 14.31 189 PRO A O 1
ATOM 1519 N N A SER A 1 190 ? 7.056 -16.537 4.069 0.56 17.47 190 SER A N 1
ATOM 1520 N N B SER A 1 190 ? 7.066 -16.535 4.067 0.44 17.53 190 SER A N 1
ATOM 1521 C CA A SER A 1 190 ? 5.891 -16.622 3.192 0.56 18.75 190 SER A CA 1
ATOM 1522 C CA B SER A 1 190 ? 5.913 -16.660 3.174 0.44 19.12 190 SER A CA 1
ATOM 1523 C C A SER A 1 190 ? 4.879 -17.656 3.674 0.56 20.76 190 SER A C 1
ATOM 1524 C C B SER A 1 190 ? 4.879 -17.630 3.717 0.44 20.69 190 SER A C 1
ATOM 1525 O O A SER A 1 190 ? 3.683 -17.531 3.400 0.56 20.39 190 SER A O 1
ATOM 1526 O O B SER A 1 190 ? 3.676 -17.442 3.528 0.44 20.43 190 SER A O 1
ATOM 1531 N N . SER A 1 191 ? 5.353 -18.669 4.396 1.00 21.29 191 SER A N 1
ATOM 1532 C CA . SER A 1 191 ? 4.463 -19.687 4.953 1.00 23.77 191 SER A CA 1
ATOM 1533 C C . SER A 1 191 ? 3.624 -19.169 6.109 1.00 26.36 191 SER A C 1
ATOM 1534 O O . SER A 1 191 ? 2.695 -19.846 6.530 1.00 30.65 191 SER A O 1
ATOM 1537 N N . THR A 1 192 ? 3.942 -17.982 6.628 1.00 22.12 192 THR A N 1
ATOM 1538 C CA . THR A 1 192 ? 3.201 -17.441 7.768 1.00 18.23 192 THR A CA 1
ATOM 1539 C C . THR A 1 192 ? 2.173 -16.380 7.386 1.00 19.22 192 THR A C 1
ATOM 1540 O O . THR A 1 192 ? 1.431 -15.896 8.240 1.00 19.40 192 THR A O 1
ATOM 1544 N N . TRP A 1 193 ? 2.137 -16.020 6.106 1.00 19.68 193 TRP A N 1
ATOM 1545 C CA . TRP A 1 193 ? 1.172 -15.056 5.593 1.00 22.88 193 TRP A CA 1
ATOM 1546 C C . TRP A 1 193 ? 0.653 -15.563 4.249 1.00 26.16 193 TRP A C 1
ATOM 1547 O O . TRP A 1 193 ? 1.435 -15.951 3.391 1.00 25.86 193 TRP A O 1
ATOM 1558 N N . PRO A 1 194 ? -0.671 -15.532 4.050 1.00 31.75 194 PRO A N 1
ATOM 1559 C CA . PRO A 1 194 ? -1.641 -14.897 4.947 1.00 33.20 194 PRO A CA 1
ATOM 1560 C C . PRO A 1 194 ? -2.169 -15.781 6.059 1.00 35.50 194 PRO A C 1
ATOM 1561 O O . PRO A 1 194 ? -3.087 -15.352 6.760 1.00 36.77 194 PRO A O 1
ATOM 1565 N N . SER A 1 195 ? -1.600 -16.969 6.237 1.00 35.21 195 SER A N 1
ATOM 1566 C CA . SER A 1 195 ? -2.065 -17.880 7.273 1.00 35.34 195 SER A CA 1
ATOM 1567 C C . SER A 1 195 ? -2.081 -17.230 8.663 1.00 35.13 195 SER A C 1
ATOM 1568 O O . SER A 1 195 ? -2.897 -17.589 9.499 1.00 36.36 195 SER A O 1
ATOM 1571 N N . GLU A 1 196 ? -1.186 -16.276 8.907 1.00 35.08 196 GLU A N 1
ATOM 1572 C CA . GLU A 1 196 ? -1.163 -15.546 10.177 1.00 34.42 196 GLU A CA 1
ATOM 1573 C C . GLU A 1 196 ? -1.225 -14.038 9.928 1.00 36.29 196 GLU A C 1
ATOM 1574 O O . GLU A 1 196 ? -0.798 -13.548 8.886 1.00 37.53 196 GLU A O 1
ATOM 1577 N N . THR A 1 197 ? -1.727 -13.308 10.915 1.00 35.05 197 THR A N 1
ATOM 1578 C CA . THR A 1 197 ? -2.100 -11.907 10.744 1.00 30.23 197 THR A CA 1
ATOM 1579 C C . THR A 1 197 ? -0.925 -10.923 10.825 1.00 24.23 197 THR A C 1
ATOM 1580 O O . THR A 1 197 ? -0.105 -10.984 11.747 1.00 20.90 197 THR A O 1
ATOM 1584 N N . VAL A 1 198 ? -0.855 -10.022 9.846 1.00 21.72 198 VAL A N 1
ATOM 1585 C CA . VAL A 1 198 ? 0.101 -8.919 9.887 1.00 20.73 198 VAL A CA 1
ATOM 1586 C C . VAL A 1 198 ? -0.604 -7.565 9.805 1.00 21.67 198 VAL A C 1
ATOM 1587 O O . VAL A 1 198 ? -1.357 -7.275 8.860 1.00 20.43 198 VAL A O 1
ATOM 1591 N N . THR A 1 199 ? -0.343 -6.743 10.812 1.00 22.32 199 THR A N 1
ATOM 1592 C CA . THR A 1 199 ? -0.988 -5.447 10.957 1.00 23.12 199 THR A CA 1
ATOM 1593 C C . THR A 1 199 ? 0.044 -4.362 11.215 1.00 21.22 199 THR A C 1
ATOM 1594 O O . THR A 1 199 ? 0.963 -4.565 12.021 1.00 18.56 199 THR A O 1
ATOM 1598 N N . CYS A 1 200 ? -0.083 -3.218 10.539 1.00 19.11 200 CYS A N 1
ATOM 1599 C CA . CYS A 1 200 ? 0.759 -2.078 10.888 1.00 16.78 200 CYS A CA 1
ATOM 1600 C C . CYS A 1 200 ? -0.058 -1.165 11.770 1.00 19.24 200 CYS A C 1
ATOM 1601 O O . CYS A 1 200 ? -1.231 -0.904 11.489 1.00 20.68 200 CYS A O 1
ATOM 1604 N N . ASN A 1 201 ? 0.572 -0.742 12.864 1.00 19.43 201 ASN A N 1
ATOM 1605 C CA . ASN A 1 201 ? 0.033 0.220 13.811 1.00 21.35 201 ASN A CA 1
ATOM 1606 C C . ASN A 1 201 ? 0.655 1.588 13.595 1.00 20.41 201 ASN A C 1
ATOM 1607 O O . ASN A 1 201 ? 1.863 1.757 13.727 1.00 24.93 201 ASN A O 1
ATOM 1612 N N . VAL A 1 202 ? -0.175 2.565 13.258 1.00 18.08 202 VAL A N 1
ATOM 1613 C CA . VAL A 1 202 ? 0.318 3.891 12.909 1.00 18.61 202 VAL A CA 1
ATOM 1614 C C . VAL A 1 202 ? -0.209 4.926 13.888 1.00 20.28 202 VAL A C 1
ATOM 1615 O O . VAL A 1 202 ? -1.418 4.995 14.133 1.00 20.75 202 VAL A O 1
ATOM 1619 N N . ALA A 1 203 ? 0.695 5.727 14.439 1.00 19.06 203 ALA A N 1
ATOM 1620 C CA . ALA A 1 203 ? 0.314 6.778 15.368 1.00 20.76 203 ALA A CA 1
ATOM 1621 C C . ALA A 1 203 ? 0.706 8.155 14.839 1.00 21.54 203 ALA A C 1
ATOM 1622 O O . ALA A 1 203 ? 1.841 8.360 14.403 1.00 22.79 203 ALA A O 1
ATOM 1624 N N . HIS A 1 204 ? -0.240 9.090 14.871 1.00 19.33 204 HIS A N 1
ATOM 1625 C CA . HIS A 1 204 ? 0.015 10.491 14.546 1.00 18.86 204 HIS A CA 1
ATOM 1626 C C . HIS A 1 204 ? -0.473 11.356 15.698 1.00 21.06 204 HIS A C 1
ATOM 1627 O O . HIS A 1 204 ? -1.606 11.823 15.683 1.00 22.18 204 HIS A O 1
ATOM 1634 N N . PRO A 1 205 ? 0.371 11.562 16.719 1.00 23.19 205 PRO A N 1
ATOM 1635 C CA . PRO A 1 205 ? -0.083 12.305 17.904 1.00 24.83 205 PRO A CA 1
ATOM 1636 C C . PRO A 1 205 ? -0.650 13.712 17.631 1.00 28.38 205 PRO A C 1
ATOM 1637 O O . PRO A 1 205 ? -1.596 14.121 18.321 1.00 30.02 205 PRO A O 1
ATOM 1641 N N . ALA A 1 206 ? -0.101 14.435 16.656 1.00 27.37 206 ALA A N 1
ATOM 1642 C CA . ALA A 1 206 ? -0.497 15.832 16.429 1.00 28.59 206 ALA A CA 1
ATOM 1643 C C . ALA A 1 206 ? -1.972 15.979 16.064 1.00 31.69 206 ALA A C 1
ATOM 1644 O O . ALA A 1 206 ? -2.606 17.007 16.353 1.00 30.96 206 ALA A O 1
ATOM 1646 N N . SER A 1 207 ? -2.517 14.952 15.423 1.00 31.07 207 SER A N 1
ATOM 1647 C CA . SER A 1 207 ? -3.920 14.977 15.027 1.00 30.68 207 SER A CA 1
ATOM 1648 C C . SER A 1 207 ? -4.687 14.033 15.917 1.00 28.82 207 SER A C 1
ATOM 1649 O O . SER A 1 207 ? -5.849 13.757 15.665 1.00 28.05 207 SER A O 1
ATOM 1652 N N . SER A 1 208 ? -4.020 13.557 16.964 1.00 29.95 208 SER A N 1
ATOM 1653 C CA . SER A 1 208 ? -4.594 12.613 17.914 1.00 30.36 208 SER A CA 1
ATOM 1654 C C . SER A 1 208 ? -5.183 11.449 17.152 1.00 30.48 208 SER A C 1
ATOM 1655 O O . SER A 1 208 ? -6.331 11.064 17.382 1.00 30.33 208 SER A O 1
ATOM 1658 N N . THR A 1 209 ? -4.392 10.915 16.220 1.00 29.59 209 THR A N 1
ATOM 1659 C CA . THR A 1 209 ? -4.801 9.779 15.396 1.00 28.83 209 THR A CA 1
ATOM 1660 C C . THR A 1 209 ? -4.013 8.518 15.756 1.00 27.32 209 THR A C 1
ATOM 1661 O O . THR A 1 209 ? -2.790 8.573 15.953 1.00 24.67 209 THR A O 1
ATOM 1665 N N . LYS A 1 210 ? -4.718 7.390 15.816 1.00 25.65 210 LYS A N 1
ATOM 1666 C CA . LYS A 1 210 ? -4.128 6.070 16.055 1.00 25.94 210 LYS A CA 1
ATOM 1667 C C . LYS A 1 210 ? -4.888 5.030 15.216 1.00 27.21 210 LYS A C 1
ATOM 1668 O O . LYS A 1 210 ? -6.099 4.884 15.376 1.00 27.51 210 LYS A O 1
ATOM 1671 N N . VAL A 1 211 ? -4.203 4.331 14.307 1.00 26.83 211 VAL A N 1
ATOM 1672 C CA . VAL A 1 211 ? -4.878 3.379 13.413 1.00 30.18 211 VAL A CA 1
ATOM 1673 C C . VAL A 1 211 ? -4.137 2.057 13.188 1.00 31.26 211 VAL A C 1
ATOM 1674 O O . VAL A 1 211 ? -2.898 2.016 13.139 1.00 29.81 211 VAL A O 1
ATOM 1678 N N . ASP A 1 212 ? -4.915 0.989 13.014 1.00 31.57 212 ASP A N 1
ATOM 1679 C CA . ASP A 1 212 ? -4.389 -0.322 12.634 1.00 33.11 212 ASP A CA 1
ATOM 1680 C C . ASP A 1 212 ? -4.923 -0.772 11.275 1.00 29.28 212 ASP A C 1
ATOM 1681 O O . ASP A 1 212 ? -6.121 -0.722 11.020 1.00 27.99 212 ASP A O 1
ATOM 1686 N N . LYS A 1 213 ? -4.030 -1.223 10.409 1.00 25.34 213 LYS A N 1
ATOM 1687 C CA . LYS A 1 213 ? -4.433 -1.712 9.101 1.00 24.99 213 LYS A CA 1
ATOM 1688 C C . LYS A 1 213 ? -3.921 -3.129 8.900 1.00 25.63 213 LYS A C 1
ATOM 1689 O O . LYS A 1 213 ? -2.706 -3.345 8.826 1.00 26.06 213 LYS A O 1
ATOM 1694 N N . LYS A 1 214 ? -4.838 -4.091 8.813 1.00 24.29 214 LYS A N 1
ATOM 1695 C CA . LYS A 1 214 ? -4.461 -5.472 8.559 1.00 25.72 214 LYS A CA 1
ATOM 1696 C C . LYS A 1 214 ? -4.113 -5.637 7.089 1.00 22.95 214 LYS A C 1
ATOM 1697 O O . LYS A 1 214 ? -4.808 -5.114 6.226 1.00 22.71 214 LYS A O 1
ATOM 1702 N N . ILE A 1 215 ? -3.027 -6.344 6.802 1.00 20.33 215 ILE A N 1
ATOM 1703 C CA . ILE A 1 215 ? -2.632 -6.562 5.419 1.00 22.19 215 ILE A CA 1
ATOM 1704 C C . ILE A 1 215 ? -3.299 -7.825 4.908 1.00 25.91 215 ILE A C 1
ATOM 1705 O O . ILE A 1 215 ? -2.973 -8.924 5.352 1.00 26.44 215 ILE A O 1
ATOM 1710 N N . VAL A 1 216 ? -4.231 -7.672 3.978 1.00 27.58 216 VAL A N 1
ATOM 1711 C CA . VAL A 1 216 ? -4.950 -8.822 3.448 1.00 29.91 216 VAL A CA 1
ATOM 1712 C C . VAL A 1 216 ? -4.579 -9.072 2.000 1.00 29.66 216 VAL A C 1
ATOM 1713 O O . VAL A 1 216 ? -4.267 -8.135 1.264 1.00 31.59 216 VAL A O 1
ATOM 1717 N N . PRO A 1 217 ? -4.607 -10.344 1.581 1.00 26.67 217 PRO A N 1
ATOM 1718 C CA . PRO A 1 217 ? -4.304 -10.689 0.190 1.00 27.81 217 PRO A CA 1
ATOM 1719 C C . PRO A 1 217 ? -5.303 -10.032 -0.759 1.00 31.42 217 PRO A C 1
ATOM 1720 O O . PRO A 1 217 ? -6.438 -9.769 -0.342 1.00 31.46 217 PRO A O 1
ATOM 1724 N N . ARG A 1 218 ? -4.900 -9.789 -2.004 1.00 32.80 218 ARG A N 1
ATOM 1725 C CA . ARG A 1 218 ? -5.703 -8.975 -2.917 1.00 35.19 218 ARG A CA 1
ATOM 1726 C C . ARG A 1 218 ? -6.894 -9.720 -3.537 1.00 38.08 218 ARG A C 1
ATOM 1727 O O . ARG A 1 218 ? -6.795 -10.893 -3.906 1.00 39.30 218 ARG A O 1
ATOM 1732 N N . ASP B 2 1 ? 31.157 36.863 14.938 1.00 30.23 1 ASP B N 1
ATOM 1733 C CA . ASP B 2 1 ? 30.860 35.538 15.471 1.00 30.81 1 ASP B CA 1
ATOM 1734 C C . ASP B 2 1 ? 31.835 34.497 14.925 1.00 25.92 1 ASP B C 1
ATOM 1735 O O . ASP B 2 1 ? 32.449 34.706 13.879 1.00 23.69 1 ASP B O 1
ATOM 1740 N N . VAL B 2 2 ? 31.971 33.378 15.630 1.00 20.54 2 VAL B N 1
ATOM 1741 C CA . VAL B 2 2 ? 32.919 32.361 15.214 1.00 18.31 2 VAL B CA 1
ATOM 1742 C C . VAL B 2 2 ? 32.254 31.314 14.314 1.00 17.64 2 VAL B C 1
ATOM 1743 O O . VAL B 2 2 ? 31.287 30.661 14.699 1.00 16.08 2 VAL B O 1
ATOM 1747 N N . LEU B 2 3 ? 32.794 31.151 13.114 1.00 17.10 3 LEU B N 1
ATOM 1748 C CA . LEU B 2 3 ? 32.285 30.167 12.182 1.00 18.66 3 LEU B CA 1
ATOM 1749 C C . LEU B 2 3 ? 33.095 28.899 12.345 1.00 16.10 3 LEU B C 1
ATOM 1750 O O . LEU B 2 3 ? 34.313 28.951 12.449 1.00 14.40 3 LEU B O 1
ATOM 1755 N N . MET B 2 4 ? 32.418 27.756 12.417 1.00 15.68 4 MET B N 1
ATOM 1756 C CA . MET B 2 4 ? 33.111 26.476 12.541 1.00 14.62 4 MET B CA 1
ATOM 1757 C C . MET B 2 4 ? 32.941 25.727 11.233 1.00 14.44 4 MET B C 1
ATOM 1758 O O . MET B 2 4 ? 31.811 25.435 10.839 1.00 13.02 4 MET B O 1
ATOM 1763 N N . THR B 2 5 ? 34.054 25.439 10.565 1.00 14.45 5 THR B N 1
ATOM 1764 C CA . THR B 2 5 ? 34.040 24.743 9.267 1.00 14.52 5 THR B CA 1
ATOM 1765 C C . THR B 2 5 ? 34.466 23.277 9.438 1.00 14.96 5 THR B C 1
ATOM 1766 O O . THR B 2 5 ? 35.617 22.997 9.778 1.00 16.21 5 THR B O 1
ATOM 1770 N N . GLN B 2 6 ? 33.540 22.352 9.208 1.00 12.14 6 GLN B N 1
ATOM 1771 C CA . GLN B 2 6 ? 33.809 20.923 9.397 1.00 13.81 6 GLN B CA 1
ATOM 1772 C C . GLN B 2 6 ? 33.993 20.182 8.068 1.00 14.07 6 GLN B C 1
ATOM 1773 O O . GLN B 2 6 ? 33.217 20.382 7.126 1.00 14.88 6 GLN B O 1
ATOM 1779 N N . THR B 2 7 ? 35.027 19.339 7.989 1.00 11.94 7 THR B N 1
ATOM 1780 C CA . THR B 2 7 ? 35.302 18.514 6.807 1.00 10.76 7 THR B CA 1
ATOM 1781 C C . THR B 2 7 ? 35.857 17.149 7.224 1.00 13.38 7 THR B C 1
ATOM 1782 O O . THR B 2 7 ? 36.519 17.040 8.272 1.00 12.71 7 THR B O 1
ATOM 1786 N N . PRO B 2 8 ? 35.591 16.106 6.416 1.00 13.26 8 PRO B N 1
ATOM 1787 C CA . PRO B 2 8 ? 34.717 16.101 5.229 1.00 10.96 8 PRO B CA 1
ATOM 1788 C C . PRO B 2 8 ? 33.257 16.105 5.653 1.00 10.54 8 PRO B C 1
ATOM 1789 O O . PRO B 2 8 ? 32.983 16.090 6.851 1.00 10.91 8 PRO B O 1
ATOM 1793 N N . LEU B 2 9 ? 32.339 16.147 4.695 1.00 10.09 9 LEU B N 1
ATOM 1794 C CA . LEU B 2 9 ? 30.922 16.190 5.028 1.00 10.34 9 LEU B CA 1
ATOM 1795 C C . LEU B 2 9 ? 30.476 14.787 5.326 1.00 8.23 9 LEU B C 1
ATOM 1796 O O . LEU B 2 9 ? 29.534 14.572 6.078 1.00 10.67 9 LEU B O 1
ATOM 1801 N N . SER B 2 10 ? 31.132 13.821 4.696 1.00 9.19 10 SER B N 1
ATOM 1802 C CA . SER B 2 10 ? 30.878 12.421 5.039 1.00 11.51 10 SER B CA 1
ATOM 1803 C C . SER B 2 10 ? 32.171 11.652 4.890 1.00 12.87 10 SER B C 1
ATOM 1804 O O . SER B 2 10 ? 33.097 12.107 4.219 1.00 13.98 10 SER B O 1
ATOM 1807 N N . LEU B 2 11 ? 32.231 10.499 5.546 1.00 11.89 11 LEU B N 1
ATOM 1808 C CA . LEU B 2 11 ? 33.466 9.749 5.717 1.00 13.20 11 LEU B CA 1
ATOM 1809 C C . LEU B 2 11 ? 33.192 8.236 5.764 1.00 14.66 11 LEU B C 1
ATOM 1810 O O . LEU B 2 11 ? 32.852 7.688 6.825 1.00 16.26 11 LEU B O 1
ATOM 1815 N N . PRO B 2 12 ? 33.330 7.563 4.611 1.00 13.80 12 PRO B N 1
ATOM 1816 C CA . PRO B 2 12 ? 33.181 6.109 4.514 1.00 14.63 12 PRO B CA 1
ATOM 1817 C C . PRO B 2 12 ? 34.467 5.359 4.922 1.00 13.48 12 PRO B C 1
ATOM 1818 O O . PRO B 2 12 ? 35.520 5.528 4.326 1.00 15.63 12 PRO B O 1
ATOM 1822 N N A VAL B 2 13 ? 34.373 4.543 5.960 0.63 12.46 13 VAL B N 1
ATOM 1823 N N B VAL B 2 13 ? 34.352 4.519 5.947 0.37 12.55 13 VAL B N 1
ATOM 1824 C CA A VAL B 2 13 ? 35.542 3.832 6.442 0.63 12.46 13 VAL B CA 1
ATOM 1825 C CA B VAL B 2 13 ? 35.505 3.859 6.559 0.37 12.80 13 VAL B CA 1
ATOM 1826 C C A VAL B 2 13 ? 35.226 2.359 6.656 0.63 12.26 13 VAL B C 1
ATOM 1827 C C B VAL B 2 13 ? 35.252 2.361 6.771 0.37 12.20 13 VAL B C 1
ATOM 1828 O O A VAL B 2 13 ? 34.116 2.003 7.037 0.63 11.99 13 VAL B O 1
ATOM 1829 O O B VAL B 2 13 ? 34.197 1.986 7.277 0.37 11.67 13 VAL B O 1
ATOM 1836 N N . GLY B 2 14 ? 36.210 1.505 6.407 1.00 11.47 14 GLY B N 1
ATOM 1837 C CA . GLY B 2 14 ? 36.061 0.085 6.682 1.00 11.53 14 GLY B CA 1
ATOM 1838 C C . GLY B 2 14 ? 36.094 -0.166 8.183 1.00 10.14 14 GLY B C 1
ATOM 1839 O O . GLY B 2 14 ? 36.682 0.625 8.923 1.00 12.60 14 GLY B O 1
ATOM 1840 N N . LEU B 2 15 ? 35.476 -1.246 8.648 1.00 7.89 15 LEU B N 1
ATOM 1841 C CA . LEU B 2 15 ? 35.562 -1.584 10.073 1.00 12.81 15 LEU B CA 1
ATOM 1842 C C . LEU B 2 15 ? 37.027 -1.839 10.430 1.00 14.21 15 LEU B C 1
ATOM 1843 O O . LEU B 2 15 ? 37.749 -2.477 9.666 1.00 12.17 15 LEU B O 1
ATOM 1848 N N . GLY B 2 16 ? 37.472 -1.324 11.571 1.00 12.00 16 GLY B N 1
ATOM 1849 C CA . GLY B 2 16 ? 38.833 -1.558 12.022 1.00 12.87 16 GLY B CA 1
ATOM 1850 C C . GLY B 2 16 ? 39.802 -0.498 11.524 1.00 13.50 16 GLY B C 1
ATOM 1851 O O . GLY B 2 16 ? 40.947 -0.437 11.969 1.00 11.81 16 GLY B O 1
ATOM 1852 N N . ASP B 2 17 ? 39.343 0.340 10.598 1.00 13.81 17 ASP B N 1
ATOM 1853 C CA . ASP B 2 17 ? 40.189 1.385 10.032 1.00 15.61 17 ASP B CA 1
ATOM 1854 C C . ASP B 2 17 ? 40.035 2.679 10.834 1.00 12.86 17 ASP B C 1
ATOM 1855 O O . ASP B 2 17 ? 39.146 2.803 11.685 1.00 14.65 17 ASP B O 1
ATOM 1860 N N . GLN B 2 18 ? 40.904 3.637 10.558 1.00 13.11 18 GLN B N 1
ATOM 1861 C CA . GLN B 2 18 ? 40.890 4.918 11.256 1.00 15.26 18 GLN B CA 1
ATOM 1862 C C . GLN B 2 18 ? 40.060 5.987 10.556 1.00 13.20 18 GLN B C 1
ATOM 1863 O O . GLN B 2 18 ? 40.035 6.062 9.336 1.00 10.36 18 GLN B O 1
ATOM 1869 N N . ALA B 2 19 ? 39.386 6.818 11.347 1.00 11.41 19 ALA B N 1
ATOM 1870 C CA . ALA B 2 19 ? 38.680 7.969 10.831 1.00 11.47 19 ALA B CA 1
ATOM 1871 C C . ALA B 2 19 ? 39.259 9.233 11.457 1.00 14.12 19 ALA B C 1
ATOM 1872 O O . ALA B 2 19 ? 39.611 9.250 12.641 1.00 13.97 19 ALA B O 1
ATOM 1874 N N . SER B 2 20 ? 39.394 10.277 10.644 1.00 16.08 20 SER B N 1
ATOM 1875 C CA . SER B 2 20 ? 39.905 11.557 11.108 1.00 13.82 20 SER B CA 1
ATOM 1876 C C . SER B 2 20 ? 39.006 12.689 10.566 1.00 13.21 20 SER B C 1
ATOM 1877 O O . SER B 2 20 ? 38.765 12.801 9.354 1.00 13.08 20 SER B O 1
ATOM 1880 N N . ILE B 2 21 ? 38.484 13.506 11.476 1.00 11.85 21 ILE B N 1
ATOM 1881 C CA . ILE B 2 21 ? 37.509 14.537 11.123 1.00 13.23 21 ILE B CA 1
ATOM 1882 C C . ILE B 2 21 ? 38.057 15.894 11.533 1.00 12.03 21 ILE B C 1
ATOM 1883 O O . ILE B 2 21 ? 38.569 16.045 12.649 1.00 11.71 21 ILE B O 1
ATOM 1888 N N . SER B 2 22 ? 37.957 16.872 10.636 1.00 11.57 22 SER B N 1
ATOM 1889 C CA . SER B 2 22 ? 38.580 18.168 10.867 1.00 13.39 22 SER B CA 1
ATOM 1890 C C . SER B 2 22 ? 37.575 19.263 11.161 1.00 12.29 22 SER B C 1
ATOM 1891 O O . SER B 2 22 ? 36.467 19.272 10.633 1.00 10.51 22 SER B O 1
ATOM 1894 N N . CYS B 2 23 ? 37.998 20.187 12.016 1.00 13.55 23 CYS B N 1
ATOM 1895 C CA . CYS B 2 23 ? 37.190 21.328 12.407 1.00 15.17 23 CYS B CA 1
ATOM 1896 C C . CYS B 2 23 ? 38.107 22.548 12.438 1.00 15.38 23 CYS B C 1
ATOM 1897 O O . CYS B 2 23 ? 39.140 22.504 13.102 1.00 19.91 23 CYS B O 1
ATOM 1900 N N . ARG B 2 24 ? 37.744 23.608 11.714 1.00 11.99 24 ARG B N 1
ATOM 1901 C CA . ARG B 2 24 ? 38.523 24.859 11.665 1.00 15.13 24 ARG B CA 1
ATOM 1902 C C . ARG B 2 24 ? 37.674 26.005 12.196 1.00 16.44 24 ARG B C 1
ATOM 1903 O O . ARG B 2 24 ? 36.558 26.204 11.720 1.00 18.34 24 ARG B O 1
ATOM 1911 N N . SER B 2 25 ? 38.168 26.741 13.193 1.00 13.07 25 SER B N 1
ATOM 1912 C CA . SER B 2 25 ? 37.438 27.936 13.642 1.00 15.04 25 SER B CA 1
ATOM 1913 C C . SER B 2 25 ? 37.871 29.150 12.801 1.00 15.92 25 SER B C 1
ATOM 1914 O O . SER B 2 25 ? 39.014 29.213 12.334 1.00 14.24 25 SER B O 1
ATOM 1917 N N . SER B 2 26 ? 36.973 30.110 12.605 1.00 16.06 26 SER B N 1
ATOM 1918 C CA . SER B 2 26 ? 37.326 31.277 11.797 1.00 17.45 26 SER B CA 1
ATOM 1919 C C . SER B 2 26 ? 38.252 32.243 12.569 1.00 17.32 26 SER B C 1
ATOM 1920 O O . SER B 2 26 ? 38.918 33.115 11.982 1.00 16.94 26 SER B O 1
ATOM 1923 N N . GLN B 2 27 ? 38.272 32.110 13.886 1.00 14.13 27 GLN B N 1
ATOM 1924 C CA . GLN B 2 27 ? 39.203 32.882 14.694 1.00 19.23 27 GLN B CA 1
ATOM 1925 C C . GLN B 2 27 ? 39.589 32.089 15.941 1.00 21.82 27 GLN B C 1
ATOM 1926 O O . GLN B 2 27 ? 39.143 30.950 16.132 1.00 21.51 27 GLN B O 1
ATOM 1932 N N . SER B 2 28 ? 40.405 32.706 16.787 1.00 21.15 28 SER B N 1
ATOM 1933 C CA . SER B 2 28 ? 40.801 32.092 18.041 1.00 20.60 28 SER B CA 1
ATOM 1934 C C . SER B 2 28 ? 39.573 31.785 18.906 1.00 14.78 28 SER B C 1
ATOM 1935 O O . SER B 2 28 ? 38.615 32.542 18.927 1.00 10.37 28 SER B O 1
ATOM 1938 N N . ILE B 2 29 ? 39.597 30.651 19.585 1.00 12.16 29 ILE B N 1
ATOM 1939 C CA . ILE B 2 29 ? 38.513 30.291 20.481 1.00 10.93 29 ILE B CA 1
ATOM 1940 C C . ILE B 2 29 ? 39.070 29.952 21.851 1.00 12.08 29 ILE B C 1
ATOM 1941 O O . ILE B 2 29 ? 38.602 29.041 22.513 1.00 10.98 29 ILE B O 1
ATOM 1946 N N . VAL B 2 30 ? 40.078 30.698 22.284 1.00 12.99 30 VAL B N 1
ATOM 1947 C CA . VAL B 2 30 ? 40.487 30.629 23.678 1.00 13.47 30 VAL B CA 1
ATOM 1948 C C . VAL B 2 30 ? 39.535 31.456 24.544 1.00 15.08 30 VAL B C 1
ATOM 1949 O O . VAL B 2 30 ? 39.340 32.642 24.299 1.00 15.69 30 VAL B O 1
ATOM 1953 N N . HIS B 2 31 ? 38.921 30.815 25.533 1.00 16.06 31 HIS B N 1
ATOM 1954 C CA . HIS B 2 31 ? 38.008 31.478 26.482 1.00 15.64 31 HIS B CA 1
ATOM 1955 C C . HIS B 2 31 ? 38.771 32.476 27.340 1.00 15.45 31 HIS B C 1
ATOM 1956 O O . HIS B 2 31 ? 39.979 32.361 27.490 1.00 15.68 31 HIS B O 1
ATOM 1963 N N . SER B 2 32 ? 38.069 33.459 27.897 1.00 17.02 32 SER B N 1
ATOM 1964 C CA A SER B 2 32 ? 38.688 34.473 28.740 0.63 18.89 32 SER B CA 1
ATOM 1965 C CA B SER B 2 32 ? 38.701 34.475 28.735 0.37 18.75 32 SER B CA 1
ATOM 1966 C C . SER B 2 32 ? 39.476 33.864 29.902 1.00 18.47 32 SER B C 1
ATOM 1967 O O . SER B 2 32 ? 40.439 34.450 30.374 1.00 19.29 32 SER B O 1
ATOM 1972 N N . ASN B 2 33 ? 39.069 32.677 30.364 1.00 14.28 33 ASN B N 1
ATOM 1973 C CA . ASN B 2 33 ? 39.778 32.062 31.491 1.00 14.72 33 ASN B CA 1
ATOM 1974 C C . ASN B 2 33 ? 40.978 31.242 31.057 1.00 15.09 33 ASN B C 1
ATOM 1975 O O . ASN B 2 33 ? 41.626 30.615 31.894 1.00 14.85 33 ASN B O 1
ATOM 1980 N N . GLY B 2 34 ? 41.261 31.222 29.751 1.00 12.17 34 GLY B N 1
ATOM 1981 C CA . GLY B 2 34 ? 42.463 30.563 29.253 1.00 10.93 34 GLY B CA 1
ATOM 1982 C C . GLY B 2 34 ? 42.263 29.153 28.724 1.00 11.05 34 GLY B C 1
ATOM 1983 O O . GLY B 2 34 ? 43.154 28.602 28.085 1.00 13.30 34 GLY B O 1
ATOM 1984 N N . ASN B 2 35 ? 41.091 28.573 28.978 1.00 9.76 35 ASN B N 1
ATOM 1985 C CA . ASN B 2 35 ? 40.744 27.263 28.411 1.00 11.43 35 ASN B CA 1
ATOM 1986 C C . ASN B 2 35 ? 40.130 27.388 27.015 1.00 12.18 35 ASN B C 1
ATOM 1987 O O . ASN B 2 35 ? 39.652 28.464 26.630 1.00 13.94 35 ASN B O 1
ATOM 1992 N N . THR B 2 36 ? 40.153 26.292 26.257 1.00 8.70 36 THR B N 1
ATOM 1993 C CA . THR B 2 36 ? 39.520 26.253 24.939 1.00 8.64 36 THR B CA 1
ATOM 1994 C C . THR B 2 36 ? 38.359 25.271 25.009 1.00 10.80 36 THR B C 1
ATOM 1995 O O . THR B 2 36 ? 38.571 24.050 25.098 1.00 11.49 36 THR B O 1
ATOM 1999 N N . TYR B 2 37 ? 37.126 25.789 25.011 1.00 9.94 37 TYR B N 1
ATOM 2000 C CA . TYR B 2 37 ? 35.978 24.888 25.138 1.00 7.11 37 TYR B CA 1
ATOM 2001 C C . TYR B 2 37 ? 35.564 24.353 23.777 1.00 7.86 37 TYR B C 1
ATOM 2002 O O . TYR B 2 37 ? 34.497 24.697 23.256 1.00 10.47 37 TYR B O 1
ATOM 2011 N N . LEU B 2 38 ? 36.435 23.525 23.200 1.00 8.32 38 LEU B N 1
ATOM 2012 C CA . LEU B 2 38 ? 36.151 22.843 21.935 1.00 8.14 38 LEU B CA 1
ATOM 2013 C C . LEU B 2 38 ? 35.670 21.442 22.274 1.00 10.03 38 LEU B C 1
ATOM 2014 O O . LEU B 2 38 ? 36.388 20.666 22.933 1.00 10.93 38 LEU B O 1
ATOM 2019 N N . GLU B 2 39 ? 34.459 21.128 21.825 1.00 9.07 39 GLU B N 1
ATOM 2020 C CA . GLU B 2 39 ? 33.838 19.846 22.138 1.00 8.94 39 GLU B CA 1
ATOM 2021 C C . GLU B 2 39 ? 33.443 19.093 20.871 1.00 7.80 39 GLU B C 1
ATOM 2022 O O . GLU B 2 39 ? 33.225 19.684 19.813 1.00 7.33 39 GLU B O 1
ATOM 2028 N N . TRP B 2 40 ? 33.375 17.777 20.997 1.00 6.91 40 TRP B N 1
ATOM 2029 C CA . TRP B 2 40 ? 32.880 16.922 19.926 1.00 7.89 40 TRP B CA 1
ATOM 2030 C C . TRP B 2 40 ? 31.650 16.143 20.410 1.00 7.40 40 TRP B C 1
ATOM 2031 O O . TRP B 2 40 ? 31.662 15.594 21.525 1.00 6.54 40 TRP B O 1
ATOM 2042 N N . TYR B 2 41 ? 30.614 16.092 19.567 1.00 8.25 41 TYR B N 1
ATOM 2043 C CA . TYR B 2 41 ? 29.371 15.342 19.832 1.00 6.91 41 TYR B CA 1
ATOM 2044 C C . TYR B 2 41 ? 29.116 14.300 18.750 1.00 8.57 41 TYR B C 1
ATOM 2045 O O . TYR B 2 41 ? 29.492 14.503 17.595 1.00 8.47 41 TYR B O 1
ATOM 2054 N N . LEU B 2 42 ? 28.463 13.199 19.126 1.00 9.03 42 LEU B N 1
ATOM 2055 C CA . LEU B 2 42 ? 28.044 12.183 18.162 1.00 10.08 42 LEU B CA 1
ATOM 2056 C C . LEU B 2 42 ? 26.545 12.016 18.262 1.00 8.39 42 LEU B C 1
ATOM 2057 O O . LEU B 2 42 ? 26.033 11.817 19.352 1.00 8.99 42 LEU B O 1
ATOM 2062 N N . GLN B 2 43 ? 25.858 12.088 17.127 1.00 7.11 43 GLN B N 1
ATOM 2063 C CA . GLN B 2 43 ? 24.434 11.770 17.062 1.00 7.09 43 GLN B CA 1
ATOM 2064 C C . GLN B 2 43 ? 24.230 10.481 16.289 1.00 9.33 43 GLN B C 1
ATOM 2065 O O . GLN B 2 43 ? 24.404 10.466 15.075 1.00 7.09 43 GLN B O 1
ATOM 2071 N N . LYS B 2 44 ? 23.869 9.407 16.990 1.00 11.03 44 LYS B N 1
ATOM 2072 C CA . LYS B 2 44 ? 23.585 8.130 16.330 1.00 12.76 44 LYS B CA 1
ATOM 2073 C C . LYS B 2 44 ? 22.199 8.188 15.716 1.00 13.76 44 LYS B C 1
ATOM 2074 O O . LYS B 2 44 ? 21.377 8.985 16.151 1.00 15.58 44 LYS B O 1
ATOM 2080 N N . PRO B 2 45 ? 21.948 7.378 14.671 1.00 17.47 45 PRO B N 1
ATOM 2081 C CA . PRO B 2 45 ? 20.642 7.425 14.013 1.00 16.93 45 PRO B CA 1
ATOM 2082 C C . PRO B 2 45 ? 19.506 7.323 15.007 1.00 14.99 45 PRO B C 1
ATOM 2083 O O . PRO B 2 45 ? 19.560 6.484 15.906 1.00 14.47 45 PRO B O 1
ATOM 2087 N N . GLY B 2 46 ? 18.539 8.224 14.894 1.00 16.39 46 GLY B N 1
ATOM 2088 C CA . GLY B 2 46 ? 17.369 8.194 15.752 1.00 19.85 46 GLY B CA 1
ATOM 2089 C C . GLY B 2 46 ? 17.534 8.682 17.187 1.00 20.77 46 GLY B C 1
ATOM 2090 O O . GLY B 2 46 ? 16.543 8.731 17.917 1.00 21.94 46 GLY B O 1
ATOM 2091 N N . GLN B 2 47 ? 18.753 9.051 17.592 1.00 16.26 47 GLN B N 1
ATOM 2092 C CA . GLN B 2 47 ? 19.021 9.430 18.988 1.00 16.84 47 GLN B CA 1
ATOM 2093 C C . GLN B 2 47 ? 19.403 10.914 19.137 1.00 13.08 47 GLN B C 1
ATOM 2094 O O . GLN B 2 47 ? 19.639 11.606 18.150 1.00 13.08 47 GLN B O 1
ATOM 2100 N N . SER B 2 48 ? 19.455 11.394 20.376 1.00 12.12 48 SER B N 1
ATOM 2101 C CA . SER B 2 48 ? 19.963 12.738 20.676 1.00 12.55 48 SER B CA 1
ATOM 2102 C C . SER B 2 48 ? 21.485 12.770 20.552 1.00 9.27 48 SER B C 1
ATOM 2103 O O . SER B 2 48 ? 22.125 11.741 20.660 1.00 11.01 48 SER B O 1
ATOM 2106 N N . PRO B 2 49 ? 22.066 13.949 20.328 1.00 10.24 49 PRO B N 1
ATOM 2107 C CA . PRO B 2 49 ? 23.529 14.064 20.365 1.00 11.83 49 PRO B CA 1
ATOM 2108 C C . PRO B 2 49 ? 24.083 13.621 21.709 1.00 11.81 49 PRO B C 1
ATOM 2109 O O . PRO B 2 49 ? 23.370 13.799 22.709 1.00 14.16 49 PRO B O 1
ATOM 2113 N N . LYS B 2 50 ? 25.315 13.126 21.752 1.00 7.11 50 LYS B N 1
ATOM 2114 C CA . LYS B 2 50 ? 25.936 12.819 23.044 1.00 10.83 50 LYS B CA 1
ATOM 2115 C C . LYS B 2 50 ? 27.397 13.260 23.070 1.00 10.11 50 LYS B C 1
ATOM 2116 O O . LYS B 2 50 ? 28.085 13.252 22.049 1.00 9.04 50 LYS B O 1
ATOM 2119 N N . LEU B 2 51 ? 27.868 13.633 24.253 1.00 8.10 51 LEU B N 1
ATOM 2120 C CA . LEU B 2 51 ? 29.191 14.235 24.402 1.00 7.74 51 LEU B CA 1
ATOM 2121 C C . LEU B 2 51 ? 30.276 13.177 24.272 1.00 8.71 51 LEU B C 1
ATOM 2122 O O . LEU B 2 51 ? 30.177 12.120 24.879 1.00 5.89 51 LEU B O 1
ATOM 2127 N N . LEU B 2 52 ? 31.306 13.456 23.479 1.00 8.21 52 LEU B N 1
ATOM 2128 C CA . LEU B 2 52 ? 32.442 12.565 23.376 1.00 5.60 52 LEU B CA 1
ATOM 2129 C C . LEU B 2 52 ? 33.681 13.188 24.027 1.00 5.62 52 LEU B C 1
ATOM 2130 O O . LEU B 2 52 ? 34.349 12.561 24.846 1.00 6.83 52 LEU B O 1
ATOM 2135 N N . ILE B 2 53 ? 33.979 14.422 23.627 1.00 5.21 53 ILE B N 1
ATOM 2136 C CA . ILE B 2 53 ? 35.262 15.061 23.920 1.00 12.25 53 ILE B CA 1
ATOM 2137 C C . ILE B 2 53 ? 35.011 16.476 24.396 1.00 10.76 53 ILE B C 1
ATOM 2138 O O . ILE B 2 53 ? 34.207 17.188 23.770 1.00 12.32 53 ILE B O 1
ATOM 2143 N N . TYR B 2 54 ? 35.667 16.894 25.478 1.00 8.28 54 TYR B N 1
ATOM 2144 C CA . TYR B 2 54 ? 35.585 18.300 25.890 1.00 9.61 54 TYR B CA 1
ATOM 2145 C C . TYR B 2 54 ? 36.963 18.930 26.129 1.00 11.41 54 TYR B C 1
ATOM 2146 O O . TYR B 2 54 ? 37.965 18.222 26.240 1.00 12.86 54 TYR B O 1
ATOM 2155 N N . LYS B 2 55 ? 36.991 20.263 26.213 1.00 7.38 55 LYS B N 1
ATOM 2156 C CA . LYS B 2 55 ? 38.232 21.038 26.232 1.00 7.45 55 LYS B CA 1
ATOM 2157 C C . LYS B 2 55 ? 39.322 20.432 25.332 1.00 9.23 55 LYS B C 1
ATOM 2158 O O . LYS B 2 55 ? 40.430 20.093 25.795 1.00 9.92 55 LYS B O 1
ATOM 2164 N N . VAL B 2 56 ? 38.956 20.286 24.054 1.00 7.89 56 VAL B N 1
ATOM 2165 C CA . VAL B 2 56 ? 39.832 19.871 22.939 1.00 6.81 56 VAL B CA 1
ATOM 2166 C C . VAL B 2 56 ? 40.193 18.387 22.938 1.00 8.58 56 VAL B C 1
ATOM 2167 O O . VAL B 2 56 ? 40.062 17.724 21.898 1.00 10.16 56 VAL B O 1
ATOM 2171 N N . SER B 2 57 ? 40.655 17.864 24.076 1.00 8.08 57 SER B N 1
ATOM 2172 C CA . SER B 2 57 ? 41.259 16.530 24.089 1.00 9.52 57 SER B CA 1
ATOM 2173 C C . SER B 2 57 ? 40.821 15.621 25.242 1.00 12.28 57 SER B C 1
ATOM 2174 O O . SER B 2 57 ? 41.353 14.509 25.407 1.00 12.96 57 SER B O 1
ATOM 2177 N N . ASN B 2 58 ? 39.855 16.067 26.032 1.00 9.86 58 ASN B N 1
ATOM 2178 C CA . ASN B 2 58 ? 39.433 15.289 27.181 1.00 12.10 58 ASN B CA 1
ATOM 2179 C C . ASN B 2 58 ? 38.241 14.379 26.883 1.00 14.09 58 ASN B C 1
ATOM 2180 O O . ASN B 2 58 ? 37.183 14.822 26.452 1.00 14.01 58 ASN B O 1
ATOM 2185 N N . ARG B 2 59 ? 38.428 13.090 27.123 1.00 14.48 59 ARG B N 1
ATOM 2186 C CA A ARG B 2 59 ? 37.364 12.123 26.897 0.58 14.76 59 ARG B CA 1
ATOM 2187 C CA B ARG B 2 59 ? 37.386 12.106 26.894 0.42 15.38 59 ARG B CA 1
ATOM 2188 C C . ARG B 2 59 ? 36.349 12.162 28.016 1.00 13.79 59 ARG B C 1
ATOM 2189 O O . ARG B 2 59 ? 36.703 12.109 29.195 1.00 12.34 59 ARG B O 1
ATOM 2204 N N . PHE B 2 60 ? 35.075 12.260 27.657 1.00 13.33 60 PHE B N 1
ATOM 2205 C CA . PHE B 2 60 ? 34.026 12.215 28.667 1.00 12.30 60 PHE B CA 1
ATOM 2206 C C . PHE B 2 60 ? 33.949 10.788 29.224 1.00 15.38 60 PHE B C 1
ATOM 2207 O O . PHE B 2 60 ? 34.198 9.816 28.498 1.00 9.64 60 PHE B O 1
ATOM 2215 N N . SER B 2 61 ? 33.606 10.652 30.505 1.00 18.62 61 SER B N 1
ATOM 2216 C CA . SER B 2 61 ? 33.585 9.334 31.128 1.00 23.50 61 SER B CA 1
ATOM 2217 C C . SER B 2 61 ? 32.641 8.402 30.389 1.00 21.47 61 SER B C 1
ATOM 2218 O O . SER B 2 61 ? 31.571 8.807 29.948 1.00 21.54 61 SER B O 1
ATOM 2221 N N . GLY B 2 62 ? 33.070 7.158 30.210 1.00 20.44 62 GLY B N 1
ATOM 2222 C CA . GLY B 2 62 ? 32.284 6.187 29.483 1.00 18.07 62 GLY B CA 1
ATOM 2223 C C . GLY B 2 62 ? 32.503 6.169 27.982 1.00 18.54 62 GLY B C 1
ATOM 2224 O O . GLY B 2 62 ? 31.972 5.298 27.303 1.00 21.59 62 GLY B O 1
ATOM 2225 N N . VAL B 2 63 ? 33.265 7.126 27.456 1.00 13.94 63 VAL B N 1
ATOM 2226 C CA . VAL B 2 63 ? 33.607 7.171 26.033 1.00 10.71 63 VAL B CA 1
ATOM 2227 C C . VAL B 2 63 ? 34.863 6.302 25.773 1.00 12.94 63 VAL B C 1
ATOM 2228 O O . VAL B 2 63 ? 35.865 6.449 26.463 1.00 10.27 63 VAL B O 1
ATOM 2232 N N . PRO B 2 64 ? 34.804 5.381 24.795 1.00 13.75 64 PRO B N 1
ATOM 2233 C CA . PRO B 2 64 ? 35.940 4.480 24.532 1.00 13.94 64 PRO B CA 1
ATOM 2234 C C . PRO B 2 64 ? 37.198 5.251 24.170 1.00 14.31 64 PRO B C 1
ATOM 2235 O O . PRO B 2 64 ? 37.119 6.371 23.643 1.00 12.30 64 PRO B O 1
ATOM 2239 N N . ASP B 2 65 ? 38.362 4.669 24.417 1.00 15.48 65 ASP B N 1
ATOM 2240 C CA . ASP B 2 65 ? 39.568 5.436 24.212 1.00 18.14 65 ASP B CA 1
ATOM 2241 C C . ASP B 2 65 ? 39.963 5.409 22.740 1.00 13.49 65 ASP B C 1
ATOM 2242 O O . ASP B 2 65 ? 40.957 6.005 22.344 1.00 13.35 65 ASP B O 1
ATOM 2247 N N . ARG B 2 66 ? 39.170 4.714 21.933 1.00 9.60 66 ARG B N 1
ATOM 2248 C CA . ARG B 2 66 ? 39.312 4.800 20.469 1.00 9.99 66 ARG B CA 1
ATOM 2249 C C . ARG B 2 66 ? 39.065 6.212 19.960 1.00 9.86 66 ARG B C 1
ATOM 2250 O O . ARG B 2 66 ? 39.501 6.586 18.868 1.00 10.33 66 ARG B O 1
ATOM 2258 N N . PHE B 2 67 ? 38.284 6.974 20.716 1.00 9.90 67 PHE B N 1
ATOM 2259 C CA . PHE B 2 67 ? 38.009 8.364 20.341 1.00 10.65 67 PHE B CA 1
ATOM 2260 C C . PHE B 2 67 ? 39.028 9.291 20.986 1.00 10.74 67 PHE B C 1
ATOM 2261 O O . PHE B 2 67 ? 39.211 9.252 22.196 1.00 12.39 67 PHE B O 1
ATOM 2269 N N . SER B 2 68 ? 39.701 10.121 20.187 1.00 13.05 68 SER B N 1
ATOM 2270 C CA . SER B 2 68 ? 40.592 11.121 20.769 1.00 11.63 68 SER B CA 1
ATOM 2271 C C . SER B 2 68 ? 40.477 12.444 20.034 1.00 12.73 68 SER B C 1
ATOM 2272 O O . SER B 2 68 ? 40.189 12.481 18.826 1.00 11.18 68 SER B O 1
ATOM 2275 N N . GLY B 2 69 ? 40.716 13.538 20.760 1.00 11.55 69 GLY B N 1
ATOM 2276 C CA . GLY B 2 69 ? 40.643 14.852 20.157 1.00 10.59 69 GLY B CA 1
ATOM 2277 C C . GLY B 2 69 ? 41.977 15.541 20.286 1.00 10.93 69 GLY B C 1
ATOM 2278 O O . GLY B 2 69 ? 42.688 15.316 21.244 1.00 10.36 69 GLY B O 1
ATOM 2279 N N . SER B 2 70 ? 42.325 16.376 19.320 1.00 10.59 70 SER B N 1
ATOM 2280 C CA . SER B 2 70 ? 43.543 17.179 19.434 1.00 12.61 70 SER B CA 1
ATOM 2281 C C . SER B 2 70 ? 43.366 18.507 18.711 1.00 12.35 70 SER B C 1
ATOM 2282 O O . SER B 2 70 ? 42.340 18.738 18.069 1.00 10.13 70 SER B O 1
ATOM 2285 N N . GLY B 2 71 ? 44.364 19.380 18.825 1.00 14.59 71 GLY B N 1
ATOM 2286 C CA . GLY B 2 71 ? 44.343 20.620 18.078 1.00 17.99 71 GLY B CA 1
ATOM 2287 C C . GLY B 2 71 ? 44.770 21.837 18.863 1.00 21.79 71 GLY B C 1
ATOM 2288 O O . GLY B 2 71 ? 44.972 21.785 20.083 1.00 23.37 71 GLY B O 1
ATOM 2289 N N . SER B 2 72 ? 44.903 22.948 18.148 1.00 22.83 72 SER B N 1
ATOM 2290 C CA . SER B 2 72 ? 45.253 24.220 18.759 1.00 24.39 72 SER B CA 1
ATOM 2291 C C . SER B 2 72 ? 45.059 25.322 17.737 1.00 22.96 72 SER B C 1
ATOM 2292 O O . SER B 2 72 ? 44.938 25.055 16.534 1.00 19.87 72 SER B O 1
ATOM 2295 N N . GLY B 2 73 ? 45.048 26.561 18.204 1.00 23.01 73 GLY B N 1
ATOM 2296 C CA . GLY B 2 73 ? 44.937 27.673 17.287 1.00 22.35 73 GLY B CA 1
ATOM 2297 C C . GLY B 2 73 ? 43.539 27.644 16.715 1.00 21.82 73 GLY B C 1
ATOM 2298 O O . GLY B 2 73 ? 42.554 27.846 17.431 1.00 23.72 73 GLY B O 1
ATOM 2299 N N . THR B 2 74 ? 43.440 27.373 15.424 1.00 18.61 74 THR B N 1
ATOM 2300 C CA . THR B 2 74 ? 42.132 27.317 14.788 1.00 17.92 74 THR B CA 1
ATOM 2301 C C . THR B 2 74 ? 41.861 25.970 14.140 1.00 17.48 74 THR B C 1
ATOM 2302 O O . THR B 2 74 ? 40.868 25.814 13.452 1.00 17.83 74 THR B O 1
ATOM 2306 N N . ASP B 2 75 ? 42.738 24.995 14.376 1.00 17.36 75 ASP B N 1
ATOM 2307 C CA . ASP B 2 75 ? 42.612 23.681 13.744 1.00 16.65 75 ASP B CA 1
ATOM 2308 C C . ASP B 2 75 ? 42.433 22.583 14.787 1.00 13.57 75 ASP B C 1
ATOM 2309 O O . ASP B 2 75 ? 43.279 22.421 15.673 1.00 11.55 75 ASP B O 1
ATOM 2314 N N . PHE B 2 76 ? 41.339 21.833 14.675 1.00 10.70 76 PHE B N 1
ATOM 2315 C CA . PHE B 2 76 ? 41.029 20.762 15.633 1.00 9.58 76 PHE B CA 1
ATOM 2316 C C . PHE B 2 76 ? 40.608 19.491 14.909 1.00 12.02 76 PHE B C 1
ATOM 2317 O O . PHE B 2 76 ? 40.068 19.535 13.800 1.00 10.84 76 PHE B O 1
ATOM 2325 N N . THR B 2 77 ? 40.853 18.357 15.555 1.00 10.85 77 THR B N 1
ATOM 2326 C CA . THR B 2 77 ? 40.700 17.076 14.904 1.00 13.35 77 THR B CA 1
ATOM 2327 C C . THR B 2 77 ? 40.177 16.010 15.850 1.00 12.48 77 THR B C 1
ATOM 2328 O O . THR B 2 77 ? 40.721 15.814 16.949 1.00 10.31 77 THR B O 1
ATOM 2332 N N . LEU B 2 78 ? 39.127 15.324 15.412 1.00 12.29 78 LEU B N 1
ATOM 2333 C CA . LEU B 2 78 ? 38.665 14.128 16.095 1.00 9.26 78 LEU B CA 1
ATOM 2334 C C . LEU B 2 78 ? 39.129 12.923 15.314 1.00 9.86 78 LEU B C 1
ATOM 2335 O O . LEU B 2 78 ? 38.947 12.849 14.096 1.00 8.26 78 LEU B O 1
ATOM 2340 N N . LYS B 2 79 ? 39.746 11.990 16.025 1.00 11.47 79 LYS B N 1
ATOM 2341 C CA . LYS B 2 79 ? 40.196 10.737 15.447 1.00 11.78 79 LYS B CA 1
ATOM 2342 C C . LYS B 2 79 ? 39.471 9.551 16.064 1.00 8.51 79 LYS B C 1
ATOM 2343 O O . LYS B 2 79 ? 39.321 9.475 17.286 1.00 10.11 79 LYS B O 1
ATOM 2349 N N . ILE B 2 80 ? 39.038 8.618 15.229 1.00 9.28 80 ILE B N 1
ATOM 2350 C CA . ILE B 2 80 ? 38.504 7.348 15.731 1.00 11.86 80 ILE B CA 1
ATOM 2351 C C . ILE B 2 80 ? 39.477 6.283 15.271 1.00 12.75 80 ILE B C 1
ATOM 2352 O O . ILE B 2 80 ? 39.655 6.082 14.075 1.00 15.56 80 ILE B O 1
ATOM 2357 N N A SER B 2 81 ? 40.166 5.649 16.217 0.43 13.39 81 SER B N 1
ATOM 2358 N N B SER B 2 81 ? 40.071 5.579 16.217 0.57 13.31 81 SER B N 1
ATOM 2359 C CA A SER B 2 81 ? 41.389 4.886 15.922 0.43 14.37 81 SER B CA 1
ATOM 2360 C CA B SER B 2 81 ? 40.888 4.438 15.869 0.57 14.01 81 SER B CA 1
ATOM 2361 C C A SER B 2 81 ? 41.146 3.609 15.119 0.43 12.00 81 SER B C 1
ATOM 2362 C C B SER B 2 81 ? 39.998 3.196 15.776 0.57 11.77 81 SER B C 1
ATOM 2363 O O A SER B 2 81 ? 41.881 3.294 14.181 0.43 9.21 81 SER B O 1
ATOM 2364 O O B SER B 2 81 ? 39.047 3.033 16.553 0.57 11.71 81 SER B O 1
ATOM 2369 N N A ARG B 2 82 ? 40.143 2.853 15.537 0.43 10.84 82 ARG B N 1
ATOM 2370 N N B ARG B 2 82 ? 40.301 2.351 14.798 0.57 10.46 82 ARG B N 1
ATOM 2371 C CA A ARG B 2 82 ? 39.682 1.705 14.782 0.43 10.48 82 ARG B CA 1
ATOM 2372 C CA B ARG B 2 82 ? 39.656 1.053 14.626 0.57 10.61 82 ARG B CA 1
ATOM 2373 C C A ARG B 2 82 ? 38.169 1.644 14.926 0.43 10.16 82 ARG B C 1
ATOM 2374 C C B ARG B 2 82 ? 38.123 1.105 14.752 0.57 10.29 82 ARG B C 1
ATOM 2375 O O A ARG B 2 82 ? 37.619 1.483 16.019 0.43 10.34 82 ARG B O 1
ATOM 2376 O O B ARG B 2 82 ? 37.534 0.534 15.678 0.57 9.75 82 ARG B O 1
ATOM 2383 N N . VAL B 2 83 ? 37.507 1.791 13.794 1.00 8.47 83 VAL B N 1
ATOM 2384 C CA . VAL B 2 83 ? 36.079 2.061 13.766 1.00 7.19 83 VAL B CA 1
ATOM 2385 C C . VAL B 2 83 ? 35.228 0.810 13.926 1.00 9.77 83 VAL B C 1
ATOM 2386 O O . VAL B 2 83 ? 35.519 -0.258 13.342 1.00 7.87 83 VAL B O 1
ATOM 2390 N N . GLU B 2 84 ? 34.179 0.951 14.734 1.00 10.30 84 GLU B N 1
ATOM 2391 C CA . GLU B 2 84 ? 33.218 -0.116 14.982 1.00 12.28 84 GLU B CA 1
ATOM 2392 C C . GLU B 2 84 ? 31.849 0.310 14.459 1.00 12.88 84 GLU B C 1
ATOM 2393 O O . GLU B 2 84 ? 31.581 1.498 14.316 1.00 13.29 84 GLU B O 1
ATOM 2399 N N . ALA B 2 85 ? 30.983 -0.659 14.162 1.00 15.11 85 ALA B N 1
ATOM 2400 C CA . ALA B 2 85 ? 29.671 -0.360 13.582 1.00 18.44 85 ALA B CA 1
ATOM 2401 C C . ALA B 2 85 ? 28.835 0.512 14.520 1.00 16.60 85 ALA B C 1
ATOM 2402 O O . ALA B 2 85 ? 28.016 1.316 14.077 1.00 18.63 85 ALA B O 1
ATOM 2404 N N . GLU B 2 86 ? 29.062 0.375 15.816 1.00 15.39 86 GLU B N 1
ATOM 2405 C CA . GLU B 2 86 ? 28.370 1.202 16.795 1.00 18.94 86 GLU B CA 1
ATOM 2406 C C . GLU B 2 86 ? 28.755 2.692 16.661 1.00 15.25 86 GLU B C 1
ATOM 2407 O O . GLU B 2 86 ? 28.086 3.547 17.221 1.00 15.91 86 GLU B O 1
ATOM 2413 N N . ASP B 2 87 ? 29.824 2.998 15.920 1.00 10.70 87 ASP B N 1
ATOM 2414 C CA . ASP B 2 87 ? 30.281 4.386 15.768 1.00 10.09 87 ASP B CA 1
ATOM 2415 C C . ASP B 2 87 ? 29.479 5.180 14.713 1.00 12.19 87 ASP B C 1
ATOM 2416 O O . ASP B 2 87 ? 29.711 6.381 14.520 1.00 13.30 87 ASP B O 1
ATOM 2421 N N . LEU B 2 88 ? 28.554 4.517 14.032 1.00 12.28 88 LEU B N 1
ATOM 2422 C CA . LEU B 2 88 ? 27.778 5.167 12.960 1.00 13.46 88 LEU B CA 1
ATOM 2423 C C . LEU B 2 88 ? 27.011 6.377 13.459 1.00 10.59 88 LEU B C 1
ATOM 2424 O O . LEU B 2 88 ? 26.381 6.321 14.493 1.00 13.00 88 LEU B O 1
ATOM 2429 N N . GLY B 2 89 ? 27.051 7.464 12.706 1.00 8.89 89 GLY B N 1
ATOM 2430 C CA . GLY B 2 89 ? 26.227 8.621 13.017 1.00 10.32 89 GLY B CA 1
ATOM 2431 C C . GLY B 2 89 ? 26.883 9.867 12.461 1.00 9.21 89 GLY B C 1
ATOM 2432 O O . GLY B 2 89 ? 27.777 9.784 11.609 1.00 10.30 89 GLY B O 1
ATOM 2433 N N . VAL B 2 90 ? 26.464 11.009 12.975 1.00 10.22 90 VAL B N 1
ATOM 2434 C CA . VAL B 2 90 ? 26.993 12.275 12.517 1.00 9.70 90 VAL B CA 1
ATOM 2435 C C . VAL B 2 90 ? 27.759 12.877 13.680 1.00 8.89 90 VAL B C 1
ATOM 2436 O O . VAL B 2 90 ? 27.232 12.980 14.785 1.00 8.60 90 VAL B O 1
ATOM 2440 N N . TYR B 2 91 ? 28.992 13.280 13.408 1.00 7.80 91 TYR B N 1
ATOM 2441 C CA . TYR B 2 91 ? 29.859 13.879 14.412 1.00 5.50 91 TYR B CA 1
ATOM 2442 C C . TYR B 2 91 ? 29.814 15.367 14.218 1.00 7.09 91 TYR B C 1
ATOM 2443 O O . TYR B 2 91 ? 29.847 15.812 13.081 1.00 10.17 91 TYR B O 1
ATOM 2452 N N . TYR B 2 92 ? 29.720 16.119 15.313 1.00 6.75 92 TYR B N 1
ATOM 2453 C CA . TYR B 2 92 ? 29.700 17.592 15.282 1.00 8.60 92 TYR B CA 1
ATOM 2454 C C . TYR B 2 92 ? 30.781 18.183 16.175 1.00 7.66 92 TYR B C 1
ATOM 2455 O O . TYR B 2 92 ? 30.915 17.757 17.318 1.00 10.12 92 TYR B O 1
ATOM 2464 N N . CYS B 2 93 ? 31.537 19.166 15.690 1.00 7.21 93 CYS B N 1
ATOM 2465 C CA . CYS B 2 93 ? 32.341 19.962 16.600 1.00 8.38 93 CYS B CA 1
ATOM 2466 C C . CYS B 2 93 ? 31.536 21.187 17.085 1.00 9.28 93 CYS B C 1
ATOM 2467 O O . CYS B 2 93 ? 30.540 21.578 16.467 1.00 9.50 93 CYS B O 1
ATOM 2470 N N . PHE B 2 94 ? 31.982 21.787 18.189 1.00 8.59 94 PHE B N 1
ATOM 2471 C CA . PHE B 2 94 ? 31.254 22.866 18.855 1.00 8.04 94 PHE B CA 1
ATOM 2472 C C . PHE B 2 94 ? 32.243 23.728 19.611 1.00 9.84 94 PHE B C 1
ATOM 2473 O O . PHE B 2 94 ? 33.097 23.166 20.309 1.00 9.71 94 PHE B O 1
ATOM 2481 N N . GLN B 2 95 ? 32.161 25.059 19.480 1.00 6.38 95 GLN B N 1
ATOM 2482 C CA . GLN B 2 95 ? 32.956 25.920 20.368 1.00 8.82 95 GLN B CA 1
ATOM 2483 C C . GLN B 2 95 ? 32.067 26.644 21.359 1.00 12.04 95 GLN B C 1
ATOM 2484 O O . GLN B 2 95 ? 31.113 27.328 20.976 1.00 12.73 95 GLN B O 1
ATOM 2490 N N . GLY B 2 96 ? 32.398 26.501 22.643 1.00 13.04 96 GLY B N 1
ATOM 2491 C CA . GLY B 2 96 ? 31.672 27.179 23.700 1.00 10.54 96 GLY B CA 1
ATOM 2492 C C . GLY B 2 96 ? 32.484 28.283 24.361 1.00 9.79 96 GLY B C 1
ATOM 2493 O O . GLY B 2 96 ? 32.236 28.620 25.517 1.00 11.03 96 GLY B O 1
ATOM 2494 N N . SER B 2 97 ? 33.446 28.852 23.632 1.00 9.51 97 SER B N 1
ATOM 2495 C CA . SER B 2 97 ? 34.361 29.853 24.199 1.00 11.20 97 SER B CA 1
ATOM 2496 C C . SER B 2 97 ? 33.840 31.279 24.045 1.00 11.59 97 SER B C 1
ATOM 2497 O O . SER B 2 97 ? 33.918 32.083 24.988 1.00 13.79 97 SER B O 1
ATOM 2500 N N . HIS B 2 98 ? 33.311 31.590 22.858 1.00 10.88 98 HIS B N 1
ATOM 2501 C CA . HIS B 2 98 ? 32.789 32.924 22.569 1.00 11.81 98 HIS B CA 1
ATOM 2502 C C . HIS B 2 98 ? 31.320 32.872 22.156 1.00 10.67 98 HIS B C 1
ATOM 2503 O O . HIS B 2 98 ? 30.990 32.216 21.176 1.00 11.75 98 HIS B O 1
ATOM 2510 N N . ALA B 2 99 ? 30.452 33.594 22.859 1.00 10.17 99 ALA B N 1
ATOM 2511 C CA . ALA B 2 99 ? 29.038 33.737 22.462 1.00 13.62 99 ALA B CA 1
ATOM 2512 C C . ALA B 2 99 ? 28.889 34.629 21.223 1.00 15.07 99 ALA B C 1
ATOM 2513 O O . ALA B 2 99 ? 29.524 35.670 21.147 1.00 16.12 99 ALA B O 1
ATOM 2515 N N . PRO B 2 100 ? 28.011 34.251 20.266 1.00 15.68 100 PRO B N 1
ATOM 2516 C CA . PRO B 2 100 ? 27.145 33.070 20.328 1.00 12.93 100 PRO B CA 1
ATOM 2517 C C . PRO B 2 100 ? 27.937 31.823 20.014 1.00 13.24 100 PRO B C 1
ATOM 2518 O O . PRO B 2 100 ? 28.840 31.854 19.162 1.00 13.03 100 PRO B O 1
ATOM 2522 N N . TYR B 2 101 ? 27.634 30.759 20.749 1.00 9.82 101 TYR B N 1
ATOM 2523 C CA . TYR B 2 101 ? 28.327 29.508 20.579 1.00 11.22 101 TYR B CA 1
ATOM 2524 C C . TYR B 2 101 ? 27.856 28.894 19.282 1.00 11.04 101 TYR B C 1
ATOM 2525 O O . TYR B 2 101 ? 26.711 29.056 18.888 1.00 11.52 101 TYR B O 1
ATOM 2534 N N . THR B 2 102 ? 28.740 28.180 18.609 1.00 11.74 102 THR B N 1
ATOM 2535 C CA . THR B 2 102 ? 28.429 27.691 17.289 1.00 11.47 102 THR B CA 1
ATOM 2536 C C . THR B 2 102 ? 28.930 26.270 17.104 1.00 12.39 102 THR B C 1
ATOM 2537 O O . THR B 2 102 ? 29.958 25.871 17.673 1.00 6.45 102 THR B O 1
ATOM 2541 N N . PHE B 2 103 ? 28.182 25.530 16.297 1.00 8.63 103 PHE B N 1
ATOM 2542 C CA . PHE B 2 103 ? 28.481 24.147 15.909 1.00 8.31 103 PHE B CA 1
ATOM 2543 C C . PHE B 2 103 ? 29.050 24.078 14.505 1.00 9.53 103 PHE B C 1
ATOM 2544 O O . PHE B 2 103 ? 28.689 24.882 13.648 1.00 10.79 103 PHE B O 1
ATOM 2552 N N . GLY B 2 104 ? 29.919 23.108 14.259 1.00 9.30 104 GLY B N 1
ATOM 2553 C CA . GLY B 2 104 ? 30.307 22.790 12.897 1.00 9.71 104 GLY B CA 1
ATOM 2554 C C . GLY B 2 104 ? 29.126 22.128 12.215 1.00 9.80 104 GLY B C 1
ATOM 2555 O O . GLY B 2 104 ? 28.149 21.738 12.872 1.00 9.33 104 GLY B O 1
ATOM 2556 N N . GLY B 2 105 ? 29.218 21.983 10.893 1.00 10.74 105 GLY B N 1
ATOM 2557 C CA . GLY B 2 105 ? 28.098 21.503 10.107 1.00 10.13 105 GLY B CA 1
ATOM 2558 C C . GLY B 2 105 ? 27.898 19.998 10.165 1.00 11.62 105 GLY B C 1
ATOM 2559 O O . GLY B 2 105 ? 26.903 19.490 9.653 1.00 14.28 105 GLY B O 1
ATOM 2560 N N . GLY B 2 106 ? 28.847 19.282 10.755 1.00 11.26 106 GLY B N 1
ATOM 2561 C CA . GLY B 2 106 ? 28.717 17.840 10.926 1.00 11.87 106 GLY B CA 1
ATOM 2562 C C . GLY B 2 106 ? 29.423 17.018 9.859 1.00 12.62 106 GLY B C 1
ATOM 2563 O O . GLY B 2 106 ? 29.599 17.464 8.710 1.00 11.60 106 GLY B O 1
ATOM 2564 N N . THR B 2 107 ? 29.800 15.799 10.251 1.00 8.68 107 THR B N 1
ATOM 2565 C CA . THR B 2 107 ? 30.408 14.828 9.375 1.00 9.55 107 THR B CA 1
ATOM 2566 C C . THR B 2 107 ? 29.697 13.504 9.571 1.00 10.00 107 THR B C 1
ATOM 2567 O O . THR B 2 107 ? 29.652 12.983 10.674 1.00 9.76 107 THR B O 1
ATOM 2571 N N . LYS B 2 108 ? 29.130 12.962 8.501 1.00 7.77 108 LYS B N 1
ATOM 2572 C CA . LYS B 2 108 ? 28.483 11.667 8.613 1.00 8.88 108 LYS B CA 1
ATOM 2573 C C . LYS B 2 108 ? 29.471 10.523 8.374 1.00 8.65 108 LYS B C 1
ATOM 2574 O O . LYS B 2 108 ? 30.066 10.377 7.297 1.00 10.52 108 LYS B O 1
ATOM 2580 N N . LEU B 2 109 ? 29.629 9.691 9.392 1.00 6.75 109 LEU B N 1
ATOM 2581 C CA . LEU B 2 109 ? 30.486 8.529 9.311 1.00 6.97 109 LEU B CA 1
ATOM 2582 C C . LEU B 2 109 ? 29.686 7.348 8.730 1.00 9.70 109 LEU B C 1
ATOM 2583 O O . LEU B 2 109 ? 28.575 7.065 9.184 1.00 12.45 109 LEU B O 1
ATOM 2588 N N . GLU B 2 110 ? 30.213 6.704 7.690 1.00 6.33 110 GLU B N 1
ATOM 2589 C CA . GLU B 2 110 ? 29.536 5.564 7.081 1.00 8.37 110 GLU B CA 1
ATOM 2590 C C . GLU B 2 110 ? 30.486 4.402 7.038 1.00 9.37 110 GLU B C 1
ATOM 2591 O O . GLU B 2 110 ? 31.707 4.602 7.025 1.00 11.11 110 GLU B O 1
ATOM 2597 N N . ILE B 2 111 ? 29.948 3.186 7.021 1.00 6.37 111 ILE B N 1
ATOM 2598 C CA . ILE B 2 111 ? 30.820 2.002 6.931 1.00 12.37 111 ILE B CA 1
ATOM 2599 C C . ILE B 2 111 ? 30.991 1.519 5.501 1.00 12.28 111 ILE B C 1
ATOM 2600 O O . ILE B 2 111 ? 30.021 1.312 4.766 1.00 10.25 111 ILE B O 1
ATOM 2605 N N . LYS B 2 112 ? 32.244 1.332 5.119 1.00 11.51 112 LYS B N 1
ATOM 2606 C CA . LYS B 2 112 ? 32.564 0.724 3.847 1.00 14.75 112 LYS B CA 1
ATOM 2607 C C . LYS B 2 112 ? 32.448 -0.789 4.022 1.00 15.49 112 LYS B C 1
ATOM 2608 O O . LYS B 2 112 ? 33.401 -1.448 4.440 1.00 16.84 112 LYS B O 1
ATOM 2612 N N . ARG B 2 113 ? 31.266 -1.321 3.721 1.00 15.41 113 ARG B N 1
ATOM 2613 C CA . ARG B 2 113 ? 30.948 -2.738 3.917 1.00 17.01 113 ARG B CA 1
ATOM 2614 C C . ARG B 2 113 ? 31.902 -3.636 3.161 1.00 20.86 113 ARG B C 1
ATOM 2615 O O . ARG B 2 113 ? 32.249 -3.338 2.015 1.00 22.02 113 ARG B O 1
ATOM 2623 N N . ALA B 2 114 ? 32.307 -4.739 3.787 1.00 22.17 114 ALA B N 1
ATOM 2624 C CA . ALA B 2 114 ? 33.316 -5.639 3.201 1.00 23.32 114 ALA B CA 1
ATOM 2625 C C . ALA B 2 114 ? 32.823 -6.350 1.929 1.00 24.47 114 ALA B C 1
ATOM 2626 O O . ALA B 2 114 ? 33.618 -6.659 1.025 1.00 26.48 114 ALA B O 1
ATOM 2628 N N . ALA B 2 115 ? 31.519 -6.608 1.866 1.00 20.21 115 ALA B N 1
ATOM 2629 C CA . ALA B 2 115 ? 30.922 -7.259 0.702 1.00 21.65 115 ALA B CA 1
ATOM 2630 C C . ALA B 2 115 ? 29.747 -6.445 0.129 1.00 21.89 115 ALA B C 1
ATOM 2631 O O . ALA B 2 115 ? 29.057 -5.743 0.862 1.00 19.85 115 ALA B O 1
ATOM 2633 N N . ASP B 2 116 ? 29.528 -6.555 -1.178 1.00 21.81 116 ASP B N 1
ATOM 2634 C CA . ASP B 2 116 ? 28.368 -5.936 -1.814 1.00 23.86 116 ASP B CA 1
ATOM 2635 C C . ASP B 2 116 ? 27.077 -6.710 -1.564 1.00 22.27 116 ASP B C 1
ATOM 2636 O O . ASP B 2 116 ? 27.097 -7.876 -1.165 1.00 21.76 116 ASP B O 1
ATOM 2641 N N . ALA B 2 117 ? 25.951 -6.045 -1.792 1.00 20.22 117 ALA B N 1
ATOM 2642 C CA . ALA B 2 117 ? 24.640 -6.668 -1.622 1.00 18.70 117 ALA B CA 1
ATOM 2643 C C . ALA B 2 117 ? 23.627 -6.090 -2.636 1.00 16.65 117 ALA B C 1
ATOM 2644 O O . ALA B 2 117 ? 23.449 -4.880 -2.711 1.00 14.28 117 ALA B O 1
ATOM 2646 N N . ALA B 2 118 ? 22.997 -6.954 -3.432 1.00 17.24 118 ALA B N 1
ATOM 2647 C CA . ALA B 2 118 ? 21.965 -6.530 -4.377 1.00 17.55 118 ALA B CA 1
ATOM 2648 C C . ALA B 2 118 ? 20.663 -6.218 -3.638 1.00 17.79 118 ALA B C 1
ATOM 2649 O O . ALA B 2 118 ? 20.323 -6.910 -2.679 1.00 16.95 118 ALA B O 1
ATOM 2651 N N . PRO B 2 119 ? 19.926 -5.176 -4.082 1.00 16.67 119 PRO B N 1
ATOM 2652 C CA . PRO B 2 119 ? 18.681 -4.849 -3.384 1.00 16.17 119 PRO B CA 1
ATOM 2653 C C . PRO B 2 119 ? 17.656 -5.950 -3.519 1.00 17.78 119 PRO B C 1
ATOM 2654 O O . PRO B 2 119 ? 17.610 -6.630 -4.530 1.00 17.34 119 PRO B O 1
ATOM 2658 N N . THR B 2 120 ? 16.825 -6.098 -2.498 1.00 16.31 120 THR B N 1
ATOM 2659 C CA . THR B 2 120 ? 15.613 -6.893 -2.612 1.00 16.43 120 THR B CA 1
ATOM 2660 C C . THR B 2 120 ? 14.488 -5.959 -3.033 1.00 13.15 120 THR B C 1
ATOM 2661 O O . THR B 2 120 ? 14.146 -5.031 -2.300 1.00 12.49 120 THR B O 1
ATOM 2665 N N . VAL B 2 121 ? 13.924 -6.193 -4.220 1.00 10.44 121 VAL B N 1
ATOM 2666 C CA . VAL B 2 121 ? 12.962 -5.246 -4.793 1.00 9.44 121 VAL B CA 1
ATOM 2667 C C . VAL B 2 121 ? 11.543 -5.808 -4.776 1.00 10.29 121 VAL B C 1
ATOM 2668 O O . VAL B 2 121 ? 11.331 -6.954 -5.152 1.00 10.40 121 VAL B O 1
ATOM 2672 N N . SER B 2 122 ? 10.581 -4.997 -4.328 1.00 9.03 122 SER B N 1
ATOM 2673 C CA . SER B 2 122 ? 9.174 -5.398 -4.216 1.00 10.20 122 SER B CA 1
ATOM 2674 C C . SER B 2 122 ? 8.297 -4.284 -4.748 1.00 11.12 122 SER B C 1
ATOM 2675 O O . SER B 2 122 ? 8.468 -3.138 -4.358 1.00 10.22 122 SER B O 1
ATOM 2678 N N . ILE B 2 123 ? 7.328 -4.615 -5.591 1.00 10.62 123 ILE B N 1
ATOM 2679 C CA . ILE B 2 123 ? 6.391 -3.590 -6.061 1.00 8.56 123 ILE B CA 1
ATOM 2680 C C . ILE B 2 123 ? 4.977 -3.892 -5.546 1.00 9.00 123 ILE B C 1
ATOM 2681 O O . ILE B 2 123 ? 4.597 -5.057 -5.386 1.00 10.09 123 ILE B O 1
ATOM 2686 N N . PHE B 2 124 ? 4.206 -2.839 -5.269 1.00 9.08 124 PHE B N 1
ATOM 2687 C CA . PHE B 2 124 ? 2.874 -2.988 -4.687 1.00 8.89 124 PHE B CA 1
ATOM 2688 C C . PHE B 2 124 ? 1.869 -2.095 -5.406 1.00 12.69 124 PHE B C 1
ATOM 2689 O O . PHE B 2 124 ? 2.103 -0.885 -5.560 1.00 12.67 124 PHE B O 1
ATOM 2697 N N . PRO B 2 125 ? 0.742 -2.683 -5.822 1.00 10.57 125 PRO B N 1
ATOM 2698 C CA . PRO B 2 125 ? -0.349 -1.969 -6.495 1.00 9.07 125 PRO B CA 1
ATOM 2699 C C . PRO B 2 125 ? -1.080 -1.072 -5.515 1.00 11.53 125 PRO B C 1
ATOM 2700 O O . PRO B 2 125 ? -0.923 -1.278 -4.313 1.00 11.49 125 PRO B O 1
ATOM 2704 N N . PRO B 2 126 ? -1.869 -0.099 -6.012 1.00 14.11 126 PRO B N 1
ATOM 2705 C CA . PRO B 2 126 ? -2.716 0.673 -5.108 1.00 12.36 126 PRO B CA 1
ATOM 2706 C C . PRO B 2 126 ? -3.680 -0.228 -4.360 1.00 12.06 126 PRO B C 1
ATOM 2707 O O . PRO B 2 126 ? -4.203 -1.221 -4.919 1.00 11.74 126 PRO B O 1
ATOM 2711 N N . SER B 2 127 ? -3.936 0.131 -3.114 1.00 12.00 127 SER B N 1
ATOM 2712 C CA . SER B 2 127 ? -4.925 -0.569 -2.321 1.00 15.20 127 SER B CA 1
ATOM 2713 C C . SER B 2 127 ? -6.328 -0.190 -2.801 1.00 16.13 127 SER B C 1
ATOM 2714 O O . SER B 2 127 ? -6.535 0.888 -3.359 1.00 14.54 127 SER B O 1
ATOM 2717 N N . SER B 2 128 ? -7.289 -1.085 -2.600 1.00 17.79 128 SER B N 1
ATOM 2718 C CA . SER B 2 128 ? -8.660 -0.772 -2.948 1.00 20.36 128 SER B CA 1
ATOM 2719 C C . SER B 2 128 ? -9.138 0.408 -2.107 1.00 20.84 128 SER B C 1
ATOM 2720 O O . SER B 2 128 ? -9.906 1.254 -2.584 1.00 22.66 128 SER B O 1
ATOM 2723 N N . GLU B 2 129 ? -8.676 0.472 -0.858 1.00 20.38 129 GLU B N 1
ATOM 2724 C CA . GLU B 2 129 ? -9.006 1.610 -0.007 1.00 22.87 129 GLU B CA 1
ATOM 2725 C C . GLU B 2 129 ? -8.603 2.936 -0.641 1.00 21.56 129 GLU B C 1
ATOM 2726 O O . GLU B 2 129 ? -9.382 3.875 -0.634 1.00 22.79 129 GLU B O 1
ATOM 2732 N N . GLN B 2 130 ? -7.387 3.033 -1.177 1.00 18.57 130 GLN B N 1
ATOM 2733 C CA . GLN B 2 130 ? -6.959 4.300 -1.761 1.00 16.06 130 GLN B CA 1
ATOM 2734 C C . GLN B 2 130 ? -7.770 4.591 -3.011 1.00 15.44 130 GLN B C 1
ATOM 2735 O O . GLN B 2 130 ? -8.154 5.737 -3.252 1.00 15.34 130 GLN B O 1
ATOM 2741 N N . LEU B 2 131 ? -8.034 3.552 -3.802 1.00 16.55 131 LEU B N 1
ATOM 2742 C CA . LEU B 2 131 ? -8.766 3.718 -5.066 1.00 17.20 131 LEU B CA 1
ATOM 2743 C C . LEU B 2 131 ? -10.172 4.275 -4.833 1.00 21.34 131 LEU B C 1
ATOM 2744 O O . LEU B 2 131 ? -10.689 5.038 -5.650 1.00 18.78 131 LEU B O 1
ATOM 2749 N N A THR B 2 132 ? -10.778 3.859 -3.727 0.83 24.41 132 THR B N 1
ATOM 2750 N N B THR B 2 132 ? -10.785 3.937 -3.703 0.17 24.44 132 THR B N 1
ATOM 2751 C CA A THR B 2 132 ? -12.063 4.394 -3.282 0.83 26.11 132 THR B CA 1
ATOM 2752 C CA B THR B 2 132 ? -12.126 4.448 -3.423 0.17 25.89 132 THR B CA 1
ATOM 2753 C C A THR B 2 132 ? -12.037 5.917 -3.152 0.83 26.31 132 THR B C 1
ATOM 2754 C C B THR B 2 132 ? -12.102 5.863 -2.831 0.17 26.25 132 THR B C 1
ATOM 2755 O O A THR B 2 132 ? -13.012 6.601 -3.469 0.83 25.65 132 THR B O 1
ATOM 2756 O O B THR B 2 132 ? -13.152 6.420 -2.509 0.17 26.29 132 THR B O 1
ATOM 2763 N N . SER B 2 133 ? -10.909 6.439 -2.687 1.00 26.78 133 SER B N 1
ATOM 2764 C CA . SER B 2 133 ? -10.781 7.862 -2.394 1.00 28.02 133 SER B CA 1
ATOM 2765 C C . SER B 2 133 ? -10.373 8.655 -3.637 1.00 27.69 133 SER B C 1
ATOM 2766 O O . SER B 2 133 ? -10.236 9.878 -3.581 1.00 29.73 133 SER B O 1
ATOM 2769 N N . GLY B 2 134 ? -10.159 7.968 -4.758 1.00 24.09 134 GLY B N 1
ATOM 2770 C CA . GLY B 2 134 ? -9.884 8.661 -6.009 1.00 19.74 134 GLY B CA 1
ATOM 2771 C C . GLY B 2 134 ? -8.418 8.707 -6.404 1.00 19.44 134 GLY B C 1
ATOM 2772 O O . GLY B 2 134 ? -8.077 9.193 -7.486 1.00 20.84 134 GLY B O 1
ATOM 2773 N N . GLY B 2 135 ? -7.546 8.194 -5.537 1.00 17.22 135 GLY B N 1
ATOM 2774 C CA . GLY B 2 135 ? -6.118 8.245 -5.790 1.00 18.71 135 GLY B CA 1
ATOM 2775 C C . GLY B 2 135 ? -5.527 6.878 -6.065 1.00 17.14 135 GLY B C 1
ATOM 2776 O O . GLY B 2 135 ? -6.184 5.854 -5.848 1.00 14.87 135 GLY B O 1
ATOM 2777 N N . ALA B 2 136 ? -4.286 6.848 -6.549 1.00 14.67 136 ALA B N 1
ATOM 2778 C CA . ALA B 2 136 ? -3.623 5.564 -6.806 1.00 14.22 136 ALA B CA 1
ATOM 2779 C C . ALA B 2 136 ? -2.121 5.685 -6.620 1.00 16.06 136 ALA B C 1
ATOM 2780 O O . ALA B 2 136 ? -1.441 6.311 -7.439 1.00 17.23 136 ALA B O 1
ATOM 2782 N N . SER B 2 137 ? -1.588 5.074 -5.565 1.00 13.19 137 SER B N 1
ATOM 2783 C CA . SER B 2 137 ? -0.145 5.095 -5.392 1.00 12.06 137 SER B CA 1
ATOM 2784 C C . SER B 2 137 ? 0.401 3.719 -5.667 1.00 13.40 137 SER B C 1
ATOM 2785 O O . SER B 2 137 ? -0.174 2.711 -5.248 1.00 16.26 137 SER B O 1
ATOM 2788 N N . VAL B 2 138 ? 1.516 3.679 -6.376 1.00 9.94 138 VAL B N 1
ATOM 2789 C CA . VAL B 2 138 ? 2.216 2.427 -6.590 1.00 9.60 138 VAL B CA 1
ATOM 2790 C C . VAL B 2 138 ? 3.542 2.550 -5.834 1.00 10.51 138 VAL B C 1
ATOM 2791 O O . VAL B 2 138 ? 4.209 3.582 -5.931 1.00 10.75 138 VAL B O 1
ATOM 2795 N N . VAL B 2 139 ? 3.899 1.541 -5.045 1.00 9.42 139 VAL B N 1
ATOM 2796 C CA . VAL B 2 139 ? 5.047 1.685 -4.163 1.00 9.65 139 VAL B CA 1
ATOM 2797 C C . VAL B 2 139 ? 6.089 0.640 -4.491 1.00 11.11 139 VAL B C 1
ATOM 2798 O O . VAL B 2 139 ? 5.755 -0.503 -4.801 1.00 8.68 139 VAL B O 1
ATOM 2802 N N . CYS B 2 140 ? 7.354 1.039 -4.415 1.00 9.70 140 CYS B N 1
ATOM 2803 C CA . CYS B 2 140 ? 8.452 0.127 -4.665 1.00 9.21 140 CYS B CA 1
ATOM 2804 C C . CYS B 2 140 ? 9.446 0.212 -3.506 1.00 11.00 140 CYS B C 1
ATOM 2805 O O . CYS B 2 140 ? 9.891 1.303 -3.161 1.00 11.79 140 CYS B O 1
ATOM 2808 N N . PHE B 2 141 ? 9.738 -0.928 -2.872 1.00 10.80 141 PHE B N 1
ATOM 2809 C CA . PHE B 2 141 ? 10.766 -1.003 -1.854 1.00 8.70 141 PHE B CA 1
ATOM 2810 C C . PHE B 2 141 ? 12.015 -1.620 -2.464 1.00 13.59 141 PHE B C 1
ATOM 2811 O O . PHE B 2 141 ? 11.932 -2.612 -3.193 1.00 13.22 141 PHE B O 1
ATOM 2819 N N . LEU B 2 142 ? 13.169 -1.034 -2.165 1.00 8.64 142 LEU B N 1
ATOM 2820 C CA . LEU B 2 142 ? 14.448 -1.595 -2.591 1.00 8.60 142 LEU B CA 1
ATOM 2821 C C . LEU B 2 142 ? 15.317 -1.691 -1.342 1.00 11.07 142 LEU B C 1
ATOM 2822 O O . LEU B 2 142 ? 15.870 -0.693 -0.882 1.00 11.59 142 LEU B O 1
ATOM 2827 N N . ASN B 2 143 ? 15.392 -2.892 -0.783 1.00 10.21 143 ASN B N 1
ATOM 2828 C CA . ASN B 2 143 ? 15.896 -3.079 0.575 1.00 11.18 143 ASN B CA 1
ATOM 2829 C C . ASN B 2 143 ? 17.234 -3.811 0.674 1.00 11.92 143 ASN B C 1
ATOM 2830 O O . ASN B 2 143 ? 17.524 -4.733 -0.088 1.00 9.16 143 ASN B O 1
ATOM 2835 N N . ASN B 2 144 ? 18.034 -3.362 1.637 1.00 12.77 144 ASN B N 1
ATOM 2836 C CA . ASN B 2 144 ? 19.259 -4.041 2.052 1.00 15.11 144 ASN B CA 1
ATOM 2837 C C . ASN B 2 144 ? 20.292 -4.181 0.945 1.00 16.51 144 ASN B C 1
ATOM 2838 O O . ASN B 2 144 ? 20.734 -5.297 0.642 1.00 16.82 144 ASN B O 1
ATOM 2843 N N . PHE B 2 145 ? 20.692 -3.049 0.366 1.00 15.18 145 PHE B N 1
ATOM 2844 C CA . PHE B 2 145 ? 21.724 -3.051 -0.660 1.00 13.10 145 PHE B CA 1
ATOM 2845 C C . PHE B 2 145 ? 22.996 -2.307 -0.231 1.00 13.32 145 PHE B C 1
ATOM 2846 O O . PHE B 2 145 ? 22.982 -1.460 0.684 1.00 11.26 145 PHE B O 1
ATOM 2854 N N . TYR B 2 146 ? 24.089 -2.681 -0.900 1.00 11.38 146 TYR B N 1
ATOM 2855 C CA . TYR B 2 146 ? 25.403 -2.066 -0.768 1.00 10.57 146 TYR B CA 1
ATOM 2856 C C . TYR B 2 146 ? 26.144 -2.309 -2.090 1.00 13.17 146 TYR B C 1
ATOM 2857 O O . TYR B 2 146 ? 26.140 -3.431 -2.598 1.00 15.34 146 TYR B O 1
ATOM 2866 N N . PRO B 2 147 ? 26.793 -1.277 -2.654 1.00 13.86 147 PRO B N 1
ATOM 2867 C CA . PRO B 2 147 ? 26.932 0.075 -2.116 1.00 15.98 147 PRO B CA 1
ATOM 2868 C C . PRO B 2 147 ? 25.696 0.962 -2.285 1.00 16.01 147 PRO B C 1
ATOM 2869 O O . PRO B 2 147 ? 24.631 0.559 -2.749 1.00 15.91 147 PRO B O 1
ATOM 2873 N N . LYS B 2 148 ? 25.899 2.203 -1.877 1.00 17.02 148 LYS B N 1
ATOM 2874 C CA A LYS B 2 148 ? 24.867 3.228 -1.802 0.44 19.06 148 LYS B CA 1
ATOM 2875 C CA B LYS B 2 148 ? 24.852 3.207 -1.801 0.56 18.60 148 LYS B CA 1
ATOM 2876 C C . LYS B 2 148 ? 24.308 3.656 -3.167 1.00 18.33 148 LYS B C 1
ATOM 2877 O O . LYS B 2 148 ? 23.119 3.975 -3.297 1.00 17.11 148 LYS B O 1
ATOM 2888 N N . ASP B 2 149 ? 25.167 3.686 -4.183 1.00 17.72 149 ASP B N 1
ATOM 2889 C CA . ASP B 2 149 ? 24.776 4.177 -5.511 1.00 16.52 149 ASP B CA 1
ATOM 2890 C C . ASP B 2 149 ? 23.734 3.282 -6.180 1.00 15.29 149 ASP B C 1
ATOM 2891 O O . ASP B 2 149 ? 23.965 2.081 -6.387 1.00 14.01 149 ASP B O 1
ATOM 2896 N N . ILE B 2 150 ? 22.599 3.875 -6.539 1.00 12.21 150 ILE B N 1
ATOM 2897 C CA . ILE B 2 150 ? 21.502 3.102 -7.134 1.00 11.41 150 ILE B CA 1
ATOM 2898 C C . ILE B 2 150 ? 20.627 4.026 -8.006 1.00 13.28 150 ILE B C 1
ATOM 2899 O O . ILE B 2 150 ? 20.455 5.222 -7.700 1.00 11.62 150 ILE B O 1
ATOM 2904 N N . ASN B 2 151 ? 20.114 3.476 -9.106 1.00 8.82 151 ASN B N 1
ATOM 2905 C CA . ASN B 2 151 ? 19.333 4.242 -10.068 1.00 15.35 151 ASN B CA 1
ATOM 2906 C C . ASN B 2 151 ? 17.977 3.563 -10.166 1.00 14.45 151 ASN B C 1
ATOM 2907 O O . ASN B 2 151 ? 17.902 2.347 -10.421 1.00 15.52 151 ASN B O 1
ATOM 2912 N N . VAL B 2 152 ? 16.918 4.313 -9.893 1.00 11.48 152 VAL B N 1
ATOM 2913 C CA . VAL B 2 152 ? 15.566 3.751 -9.897 1.00 12.76 152 VAL B CA 1
ATOM 2914 C C . VAL B 2 152 ? 14.708 4.521 -10.876 1.00 15.01 152 VAL B C 1
ATOM 2915 O O . VAL B 2 152 ? 14.722 5.754 -10.875 1.00 13.82 152 VAL B O 1
ATOM 2919 N N . LYS B 2 153 ? 13.987 3.797 -11.736 1.00 15.25 153 LYS B N 1
ATOM 2920 C CA . LYS B 2 153 ? 13.060 4.448 -12.632 1.00 16.42 153 LYS B CA 1
ATOM 2921 C C . LYS B 2 153 ? 11.711 3.742 -12.644 1.00 14.09 153 LYS B C 1
ATOM 2922 O O . LYS B 2 153 ? 11.601 2.521 -12.418 1.00 12.73 153 LYS B O 1
ATOM 2925 N N . TRP B 2 154 ? 10.680 4.546 -12.865 1.00 12.35 154 TRP B N 1
ATOM 2926 C CA . TRP B 2 154 ? 9.317 4.055 -13.005 1.00 11.18 154 TRP B CA 1
ATOM 2927 C C . TRP B 2 154 ? 8.961 4.010 -14.487 1.00 11.35 154 TRP B C 1
ATOM 2928 O O . TRP B 2 154 ? 9.236 4.967 -15.220 1.00 11.20 154 TRP B O 1
ATOM 2939 N N . LYS B 2 155 ? 8.379 2.900 -14.934 1.00 10.80 155 LYS B N 1
ATOM 2940 C CA . LYS B 2 155 ? 7.820 2.846 -16.278 1.00 11.93 155 LYS B CA 1
ATOM 2941 C C . LYS B 2 155 ? 6.355 2.479 -16.210 1.00 14.12 155 LYS B C 1
ATOM 2942 O O . LYS B 2 155 ? 5.958 1.622 -15.401 1.00 10.64 155 LYS B O 1
ATOM 2948 N N . ILE B 2 156 ? 5.575 3.123 -17.080 1.00 8.91 156 ILE B N 1
ATOM 2949 C CA . ILE B 2 156 ? 4.149 2.872 -17.216 1.00 12.04 156 ILE B CA 1
ATOM 2950 C C . ILE B 2 156 ? 3.892 2.458 -18.661 1.00 11.82 156 ILE B C 1
ATOM 2951 O O . ILE B 2 156 ? 4.149 3.244 -19.582 1.00 12.83 156 ILE B O 1
ATOM 2956 N N . ASP B 2 157 ? 3.449 1.214 -18.866 1.00 13.14 157 ASP B N 1
ATOM 2957 C CA . ASP B 2 157 ? 3.345 0.640 -20.218 1.00 9.02 157 ASP B CA 1
ATOM 2958 C C . ASP B 2 157 ? 4.625 0.868 -21.022 1.00 13.18 157 ASP B C 1
ATOM 2959 O O . ASP B 2 157 ? 4.569 1.155 -22.239 1.00 11.25 157 ASP B O 1
ATOM 2964 N N . GLY B 2 158 ? 5.759 0.774 -20.330 1.00 11.37 158 GLY B N 1
ATOM 2965 C CA . GLY B 2 158 ? 7.070 0.842 -20.955 1.00 15.35 158 GLY B CA 1
ATOM 2966 C C . GLY B 2 158 ? 7.700 2.222 -21.034 1.00 15.51 158 GLY B C 1
ATOM 2967 O O . GLY B 2 158 ? 8.859 2.357 -21.417 1.00 16.22 158 GLY B O 1
ATOM 2968 N N . SER B 2 159 ? 6.943 3.258 -20.708 1.00 14.27 159 SER B N 1
ATOM 2969 C CA . SER B 2 159 ? 7.485 4.608 -20.822 1.00 19.32 159 SER B CA 1
ATOM 2970 C C . SER B 2 159 ? 7.893 5.175 -19.473 1.00 16.53 159 SER B C 1
ATOM 2971 O O . SER B 2 159 ? 7.134 5.085 -18.479 1.00 11.45 159 SER B O 1
ATOM 2974 N N . GLU B 2 160 ? 9.095 5.752 -19.431 1.00 15.98 160 GLU B N 1
ATOM 2975 C CA . GLU B 2 160 ? 9.598 6.339 -18.184 1.00 19.14 160 GLU B CA 1
ATOM 2976 C C . GLU B 2 160 ? 8.676 7.431 -17.673 1.00 17.56 160 GLU B C 1
ATOM 2977 O O . GLU B 2 160 ? 8.260 8.297 -18.428 1.00 19.40 160 GLU B O 1
ATOM 2983 N N . ARG B 2 161 ? 8.383 7.378 -16.382 1.00 15.30 161 ARG B N 1
ATOM 2984 C CA . ARG B 2 161 ? 7.479 8.302 -15.727 1.00 18.08 161 ARG B CA 1
ATOM 2985 C C . ARG B 2 161 ? 8.275 9.251 -14.855 1.00 20.83 161 ARG B C 1
ATOM 2986 O O . ARG B 2 161 ? 8.886 8.824 -13.883 1.00 18.05 161 ARG B O 1
ATOM 2994 N N A GLN B 2 162 ? 8.231 10.542 -15.189 0.60 22.56 162 GLN B N 1
ATOM 2995 N N B GLN B 2 162 ? 8.295 10.526 -15.206 0.40 22.63 162 GLN B N 1
ATOM 2996 C CA A GLN B 2 162 ? 9.021 11.569 -14.499 0.60 24.05 162 GLN B CA 1
ATOM 2997 C CA B GLN B 2 162 ? 8.976 11.495 -14.367 0.40 24.28 162 GLN B CA 1
ATOM 2998 C C A GLN B 2 162 ? 8.242 12.369 -13.436 0.60 25.75 162 GLN B C 1
ATOM 2999 C C B GLN B 2 162 ? 8.072 11.881 -13.209 0.40 26.03 162 GLN B C 1
ATOM 3000 O O A GLN B 2 162 ? 8.843 12.922 -12.520 0.60 27.31 162 GLN B O 1
ATOM 3001 O O B GLN B 2 162 ? 8.389 11.652 -12.041 0.40 26.09 162 GLN B O 1
ATOM 3012 N N . ASN B 2 163 ? 6.919 12.434 -13.556 1.00 25.59 163 ASN B N 1
ATOM 3013 C CA . ASN B 2 163 ? 6.080 13.128 -12.586 1.00 26.47 163 ASN B CA 1
ATOM 3014 C C . ASN B 2 163 ? 5.332 12.246 -11.600 1.00 24.44 163 ASN B C 1
ATOM 3015 O O . ASN B 2 163 ? 4.923 11.141 -11.935 1.00 25.63 163 ASN B O 1
ATOM 3020 N N . GLY B 2 164 ? 5.139 12.766 -10.392 1.00 20.89 164 GLY B N 1
ATOM 3021 C CA . GLY B 2 164 ? 4.347 12.108 -9.369 1.00 18.50 164 GLY B CA 1
ATOM 3022 C C . GLY B 2 164 ? 5.142 11.172 -8.471 1.00 17.93 164 GLY B C 1
ATOM 3023 O O . GLY B 2 164 ? 4.556 10.375 -7.729 1.00 15.35 164 GLY B O 1
ATOM 3024 N N . VAL B 2 165 ? 6.473 11.272 -8.530 1.00 16.67 165 VAL B N 1
ATOM 3025 C CA . VAL B 2 165 ? 7.345 10.342 -7.819 1.00 13.03 165 VAL B CA 1
ATOM 3026 C C . VAL B 2 165 ? 8.021 10.971 -6.586 1.00 16.34 165 VAL B C 1
ATOM 3027 O O . VAL B 2 165 ? 8.629 12.046 -6.654 1.00 18.90 165 VAL B O 1
ATOM 3031 N N . LEU B 2 166 ? 7.892 10.303 -5.452 1.00 16.66 166 LEU B N 1
ATOM 3032 C CA . LEU B 2 166 ? 8.583 10.716 -4.242 1.00 19.19 166 LEU B CA 1
ATOM 3033 C C . LEU B 2 166 ? 9.466 9.570 -3.772 1.00 19.85 166 LEU B C 1
ATOM 3034 O O . LEU B 2 166 ? 9.059 8.406 -3.837 1.00 21.83 166 LEU B O 1
ATOM 3039 N N . ASN B 2 167 ? 10.676 9.893 -3.313 1.00 14.64 167 ASN B N 1
ATOM 3040 C CA . ASN B 2 167 ? 11.619 8.875 -2.869 1.00 11.63 167 ASN B CA 1
ATOM 3041 C C . ASN B 2 167 ? 12.061 9.130 -1.436 1.00 13.14 167 ASN B C 1
ATOM 3042 O O . ASN B 2 167 ? 12.177 10.279 -1.010 1.00 13.15 167 ASN B O 1
ATOM 3047 N N . SER B 2 168 ? 12.321 8.063 -0.701 1.00 9.47 168 SER B N 1
ATOM 3048 C CA . SER B 2 168 ? 12.845 8.207 0.657 1.00 14.58 168 SER B CA 1
ATOM 3049 C C . SER B 2 168 ? 13.935 7.164 0.873 1.00 13.18 168 SER B C 1
ATOM 3050 O O . SER B 2 168 ? 13.993 6.157 0.177 1.00 14.26 168 SER B O 1
ATOM 3053 N N . TRP B 2 169 ? 14.775 7.410 1.866 1.00 12.58 169 TRP B N 1
ATOM 3054 C CA . TRP B 2 169 ? 16.084 6.804 1.954 1.00 15.34 169 TRP B CA 1
ATOM 3055 C C . TRP B 2 169 ? 16.437 6.503 3.411 1.00 12.93 169 TRP B C 1
ATOM 3056 O O . TRP B 2 169 ? 16.266 7.367 4.246 1.00 15.55 169 TRP B O 1
ATOM 3067 N N . THR B 2 170 ? 16.904 5.305 3.738 1.00 12.07 170 THR B N 1
ATOM 3068 C CA . THR B 2 170 ? 17.513 5.152 5.062 1.00 15.10 170 THR B CA 1
ATOM 3069 C C . THR B 2 170 ? 18.987 4.856 4.897 1.00 18.46 170 THR B C 1
ATOM 3070 O O . THR B 2 170 ? 19.383 4.128 3.980 1.00 20.78 170 THR B O 1
ATOM 3074 N N . ASP B 2 171 ? 19.799 5.454 5.758 1.00 19.89 171 ASP B N 1
ATOM 3075 C CA . ASP B 2 171 ? 21.222 5.128 5.836 1.00 18.96 171 ASP B CA 1
ATOM 3076 C C . ASP B 2 171 ? 21.463 3.907 6.740 1.00 17.10 171 ASP B C 1
ATOM 3077 O O . ASP B 2 171 ? 20.513 3.252 7.194 1.00 13.43 171 ASP B O 1
ATOM 3082 N N . GLN B 2 172 ? 22.741 3.611 6.971 1.00 15.08 172 GLN B N 1
ATOM 3083 C CA . GLN B 2 172 ? 23.147 2.464 7.749 1.00 17.64 172 GLN B CA 1
ATOM 3084 C C . GLN B 2 172 ? 22.869 2.715 9.230 1.00 21.59 172 GLN B C 1
ATOM 3085 O O . GLN B 2 172 ? 22.774 3.867 9.663 1.00 20.95 172 GLN B O 1
ATOM 3091 N N . ASP B 2 173 ? 22.764 1.647 10.010 1.00 26.38 173 ASP B N 1
ATOM 3092 C CA . ASP B 2 173 ? 22.800 1.787 11.478 1.00 27.91 173 ASP B CA 1
ATOM 3093 C C . ASP B 2 173 ? 23.645 0.658 12.077 1.00 24.12 173 ASP B C 1
ATOM 3094 O O . ASP B 2 173 ? 24.073 -0.239 11.354 1.00 22.28 173 ASP B O 1
ATOM 3099 N N . SER B 2 174 ? 23.891 0.703 13.389 1.00 26.00 174 SER B N 1
ATOM 3100 C CA . SER B 2 174 ? 24.871 -0.197 13.998 1.00 26.68 174 SER B CA 1
ATOM 3101 C C . SER B 2 174 ? 24.498 -1.667 13.845 1.00 30.44 174 SER B C 1
ATOM 3102 O O . SER B 2 174 ? 25.346 -2.548 14.035 1.00 33.41 174 SER B O 1
ATOM 3105 N N . LYS B 2 175 ? 23.241 -1.929 13.499 1.00 28.20 175 LYS B N 1
ATOM 3106 C CA . LYS B 2 175 ? 22.747 -3.295 13.372 1.00 28.53 175 LYS B CA 1
ATOM 3107 C C . LYS B 2 175 ? 22.774 -3.738 11.917 1.00 30.95 175 LYS B C 1
ATOM 3108 O O . LYS B 2 175 ? 22.842 -4.932 11.623 1.00 33.53 175 LYS B O 1
ATOM 3110 N N . ASP B 2 176 ? 22.751 -2.764 11.011 1.00 31.05 176 ASP B N 1
ATOM 3111 C C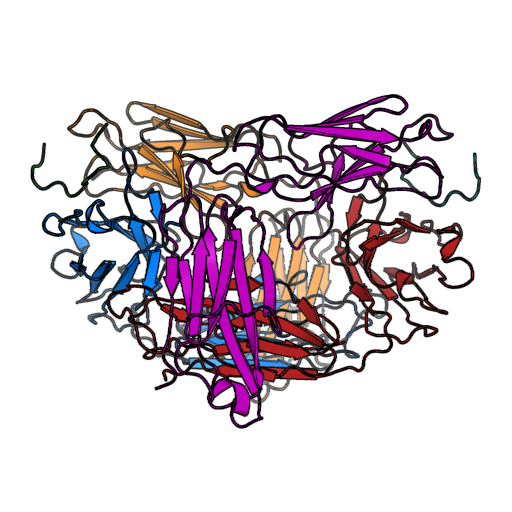A . ASP B 2 176 ? 22.582 -3.030 9.585 1.00 29.67 176 ASP B CA 1
ATOM 3112 C C . ASP B 2 176 ? 23.532 -2.168 8.753 1.00 24.74 176 ASP B C 1
ATOM 3113 O O . ASP B 2 176 ? 23.428 -0.940 8.760 1.00 22.95 176 ASP B O 1
ATOM 3118 N N A SER B 2 177 ? 24.434 -2.840 8.035 0.69 20.68 177 SER B N 1
ATOM 3119 N N B SER B 2 177 ? 24.436 -2.817 8.024 0.31 20.62 177 SER B N 1
ATOM 3120 C CA A SER B 2 177 ? 25.479 -2.219 7.220 0.69 18.28 177 SER B CA 1
ATOM 3121 C CA B SER B 2 177 ? 25.453 -2.112 7.251 0.31 18.49 177 SER B CA 1
ATOM 3122 C C A SER B 2 177 ? 25.019 -1.836 5.794 0.69 16.81 177 SER B C 1
ATOM 3123 C C B SER B 2 177 ? 25.024 -1.844 5.798 0.31 16.76 177 SER B C 1
ATOM 3124 O O A SER B 2 177 ? 25.783 -1.280 4.998 0.69 15.54 177 SER B O 1
ATOM 3125 O O B SER B 2 177 ? 25.819 -1.367 4.985 0.31 15.93 177 SER B O 1
ATOM 3130 N N . THR B 2 178 ? 23.767 -2.138 5.476 1.00 15.61 178 THR B N 1
ATOM 3131 C CA . THR B 2 178 ? 23.259 -1.900 4.128 1.00 15.06 178 THR B CA 1
ATOM 3132 C C . THR B 2 178 ? 22.373 -0.671 4.100 1.00 14.52 178 THR B C 1
ATOM 3133 O O . THR B 2 178 ? 22.089 -0.083 5.144 1.00 17.16 178 THR B O 1
ATOM 3137 N N . TYR B 2 179 ? 21.957 -0.278 2.899 1.00 11.43 179 TYR B N 1
ATOM 3138 C CA . TYR B 2 179 ? 21.012 0.810 2.703 1.00 11.39 179 TYR B CA 1
ATOM 3139 C C . TYR B 2 179 ? 19.641 0.281 2.244 1.00 15.60 179 TYR B C 1
ATOM 3140 O O . TYR B 2 179 ? 19.536 -0.837 1.737 1.00 16.65 179 TYR B O 1
ATOM 3149 N N . SER B 2 180 ? 18.598 1.087 2.408 1.00 9.24 180 SER B N 1
ATOM 3150 C CA . SER B 2 180 ? 17.300 0.793 1.786 1.00 9.12 180 SER B CA 1
ATOM 3151 C C . SER B 2 180 ? 16.643 2.057 1.271 1.00 12.46 180 SER B C 1
ATOM 3152 O O . SER B 2 180 ? 16.922 3.162 1.733 1.00 14.43 180 SER B O 1
ATOM 3155 N N . MET B 2 181 ? 15.752 1.893 0.310 1.00 10.80 181 MET B N 1
ATOM 3156 C CA . MET B 2 181 ? 14.982 3.034 -0.136 1.00 13.29 181 MET B CA 1
ATOM 3157 C C . MET B 2 181 ? 13.587 2.624 -0.580 1.00 10.61 181 MET B C 1
ATOM 3158 O O . MET B 2 181 ? 13.287 1.444 -0.827 1.00 8.96 181 MET B O 1
ATOM 3163 N N . SER B 2 182 ? 12.735 3.633 -0.636 1.00 8.98 182 SER B N 1
ATOM 3164 C CA . SER B 2 182 ? 11.348 3.475 -0.957 1.00 10.69 182 SER B CA 1
ATOM 3165 C C . SER B 2 182 ? 11.016 4.520 -2.033 1.00 14.12 182 SER B C 1
ATOM 3166 O O . SER B 2 182 ? 11.482 5.661 -1.962 1.00 14.48 182 SER B O 1
ATOM 3169 N N . SER B 2 183 ? 10.243 4.115 -3.034 1.00 12.30 183 SER B N 1
ATOM 3170 C CA . SER B 2 183 ? 9.799 5.041 -4.075 1.00 12.50 183 SER B CA 1
ATOM 3171 C C . SER B 2 183 ? 8.314 4.870 -4.301 1.00 12.76 183 SER B C 1
ATOM 3172 O O . SER B 2 183 ? 7.844 3.752 -4.439 1.00 11.55 183 SER B O 1
ATOM 3175 N N . THR B 2 184 ? 7.579 5.980 -4.324 1.00 13.39 184 THR B N 1
ATOM 3176 C CA . THR B 2 184 ? 6.133 5.944 -4.539 1.00 12.48 184 THR B CA 1
ATOM 3177 C C . THR B 2 184 ? 5.748 6.797 -5.764 1.00 14.81 184 THR B C 1
ATOM 3178 O O . THR B 2 184 ? 6.102 7.976 -5.838 1.00 16.65 184 THR B O 1
ATOM 3182 N N . LEU B 2 185 ? 5.059 6.172 -6.723 1.00 12.92 185 LEU B N 1
ATOM 3183 C CA . LEU B 2 185 ? 4.468 6.864 -7.864 1.00 12.76 185 LEU B CA 1
ATOM 3184 C C . LEU B 2 185 ? 2.984 7.103 -7.594 1.00 12.74 185 LEU B C 1
ATOM 3185 O O . LEU B 2 185 ? 2.236 6.141 -7.378 1.00 12.22 185 LEU B O 1
ATOM 3190 N N . THR B 2 186 ? 2.542 8.363 -7.583 1.00 15.00 186 THR B N 1
ATOM 3191 C CA . THR B 2 186 ? 1.128 8.639 -7.314 1.00 14.88 186 THR B CA 1
ATOM 3192 C C . THR B 2 186 ? 0.451 9.209 -8.561 1.00 16.01 186 THR B C 1
ATOM 3193 O O . THR B 2 186 ? 0.941 10.170 -9.155 1.00 16.18 186 THR B O 1
ATOM 3197 N N . LEU B 2 187 ? -0.658 8.585 -8.961 1.00 13.58 187 LEU B N 1
ATOM 3198 C CA . LEU B 2 187 ? -1.460 9.007 -10.122 1.00 13.72 187 LEU B CA 1
ATOM 3199 C C . LEU B 2 187 ? -2.882 9.248 -9.649 1.00 13.38 187 LEU B C 1
ATOM 3200 O O . LEU B 2 187 ? -3.208 8.896 -8.514 1.00 11.58 187 LEU B O 1
ATOM 3205 N N . THR B 2 188 ? -3.724 9.835 -10.496 1.00 13.72 188 THR B N 1
ATOM 3206 C CA . THR B 2 188 ? -5.158 9.765 -10.231 1.00 15.30 188 THR B CA 1
ATOM 3207 C C . THR B 2 188 ? -5.634 8.347 -10.522 1.00 15.21 188 THR B C 1
ATOM 3208 O O . THR B 2 188 ? -4.977 7.601 -11.259 1.00 12.66 188 THR B O 1
ATOM 3212 N N . LYS B 2 189 ? -6.792 7.985 -9.975 1.00 16.56 189 LYS B N 1
ATOM 3213 C CA . LYS B 2 189 ? -7.412 6.706 -10.306 1.00 15.86 189 LYS B CA 1
ATOM 3214 C C . LYS B 2 189 ? -7.657 6.563 -11.815 1.00 13.77 189 LYS B C 1
ATOM 3215 O O . LYS B 2 189 ? -7.438 5.484 -12.375 1.00 11.10 189 LYS B O 1
ATOM 3221 N N . ASP B 2 190 ? -8.114 7.640 -12.470 1.00 11.75 190 ASP B N 1
ATOM 3222 C CA . ASP B 2 190 ? -8.393 7.586 -13.914 1.00 12.11 190 ASP B CA 1
ATOM 3223 C C . ASP B 2 190 ? -7.132 7.291 -14.719 1.00 13.75 190 ASP B C 1
ATOM 3224 O O . ASP B 2 190 ? -7.150 6.471 -15.663 1.00 12.24 190 ASP B O 1
ATOM 3229 N N . GLU B 2 191 ? -6.059 7.998 -14.373 1.00 10.51 191 GLU B N 1
ATOM 3230 C CA . GLU B 2 191 ? -4.749 7.764 -14.980 1.00 15.72 191 GLU B CA 1
ATOM 3231 C C . GLU B 2 191 ? -4.331 6.332 -14.750 1.00 15.71 191 GLU B C 1
ATOM 3232 O O . GLU B 2 191 ? -3.893 5.636 -15.673 1.00 16.34 191 GLU B O 1
ATOM 3238 N N . TYR B 2 192 ? -4.471 5.887 -13.507 1.00 9.95 192 TYR B N 1
ATOM 3239 C CA . TYR B 2 192 ? -3.995 4.557 -13.162 1.00 9.72 192 TYR B CA 1
ATOM 3240 C C . TYR B 2 192 ? -4.734 3.532 -14.005 1.00 11.31 192 TYR B C 1
ATOM 3241 O O . TYR B 2 192 ? -4.145 2.598 -14.507 1.00 13.53 192 TYR B O 1
ATOM 3250 N N . GLU B 2 193 ? -6.030 3.730 -14.187 1.00 11.03 193 GLU B N 1
ATOM 3251 C CA . GLU B 2 193 ? -6.812 2.731 -14.895 1.00 14.93 193 GLU B CA 1
ATOM 3252 C C . GLU B 2 193 ? -6.674 2.820 -16.423 1.00 16.01 193 GLU B C 1
ATOM 3253 O O . GLU B 2 193 ? -7.194 1.971 -17.125 1.00 18.48 193 GLU B O 1
ATOM 3259 N N . ARG B 2 194 ? -5.957 3.821 -16.932 1.00 15.30 194 ARG B N 1
ATOM 3260 C CA . ARG B 2 194 ? -5.754 3.941 -18.380 1.00 18.21 194 ARG B CA 1
ATOM 3261 C C . ARG B 2 194 ? -4.541 3.156 -18.879 1.00 16.54 194 ARG B C 1
ATOM 3262 O O . ARG B 2 194 ? -4.342 3.007 -20.088 1.00 17.25 194 ARG B O 1
ATOM 3265 N N . HIS B 2 195 ? -3.731 2.657 -17.952 1.00 14.47 195 HIS B N 1
ATOM 3266 C CA . HIS B 2 195 ? -2.535 1.895 -18.314 1.00 13.36 195 HIS B CA 1
ATOM 3267 C C . HIS B 2 195 ? -2.585 0.485 -17.757 1.00 12.40 195 HIS B C 1
ATOM 3268 O O . HIS B 2 195 ? -3.322 0.195 -16.797 1.00 12.69 195 HIS B O 1
ATOM 3275 N N . ASN B 2 196 ? -1.782 -0.390 -18.355 1.00 11.09 196 ASN B N 1
ATOM 3276 C CA . ASN B 2 196 ? -1.787 -1.801 -18.008 1.00 10.76 196 ASN B CA 1
ATOM 3277 C C . ASN B 2 196 ? -0.662 -2.203 -17.084 1.00 9.90 196 ASN B C 1
ATOM 3278 O O . ASN B 2 196 ? -0.904 -2.793 -16.043 1.00 14.74 196 ASN B O 1
ATOM 3283 N N . SER B 2 197 ? 0.571 -1.876 -17.453 1.00 10.42 197 SER B N 1
ATOM 3284 C CA A SER B 2 197 ? 1.727 -2.411 -16.745 0.47 11.27 197 SER B CA 1
ATOM 3285 C CA B SER B 2 197 ? 1.730 -2.412 -16.748 0.53 11.20 197 SER B CA 1
ATOM 3286 C C . SER B 2 197 ? 2.534 -1.342 -16.008 1.00 11.40 197 SER B C 1
ATOM 3287 O O . SER B 2 197 ? 2.848 -0.296 -16.566 1.00 11.59 197 SER B O 1
ATOM 3292 N N . TYR B 2 198 ? 2.865 -1.623 -14.749 1.00 8.63 198 TYR B N 1
ATOM 3293 C CA . TYR B 2 198 ? 3.649 -0.699 -13.931 1.00 8.59 198 TYR B CA 1
ATOM 3294 C C . TYR B 2 198 ? 4.938 -1.359 -13.528 1.00 8.88 198 TYR B C 1
ATOM 3295 O O . TYR B 2 198 ? 4.939 -2.490 -13.060 1.00 9.71 198 TYR B O 1
ATOM 3304 N N . THR B 2 199 ? 6.038 -0.647 -13.705 1.00 8.46 199 THR B N 1
ATOM 3305 C CA . THR B 2 199 ? 7.350 -1.253 -13.515 1.00 8.37 199 THR B CA 1
ATOM 3306 C C . THR B 2 199 ? 8.286 -0.394 -12.665 1.00 9.14 199 THR B C 1
ATOM 3307 O O . THR B 2 199 ? 8.370 0.822 -12.874 1.00 10.05 199 THR B O 1
ATOM 3311 N N . CYS B 2 200 ? 8.942 -1.035 -11.694 1.00 11.48 200 CYS B N 1
ATOM 3312 C CA . CYS B 2 200 ? 10.010 -0.453 -10.884 1.00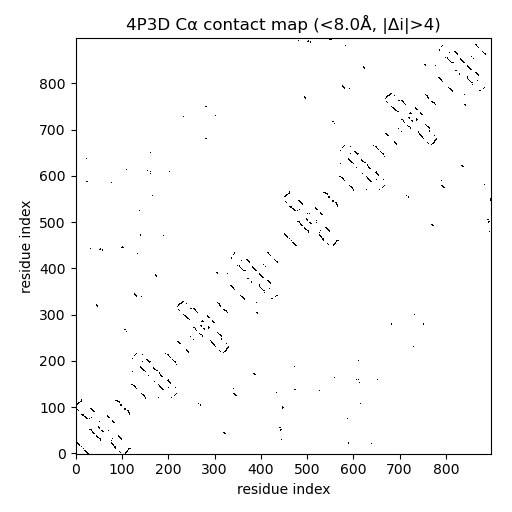 11.66 200 CYS B CA 1
ATOM 3313 C C . CYS B 2 200 ? 11.306 -1.102 -11.351 1.00 13.26 200 CYS B C 1
ATOM 3314 O O . CYS B 2 200 ? 11.452 -2.316 -11.247 1.00 12.61 200 CYS B O 1
ATOM 3317 N N . GLU B 2 201 ? 12.238 -0.299 -11.870 1.00 13.70 201 GLU B N 1
ATOM 3318 C CA . GLU B 2 201 ? 13.474 -0.804 -12.460 1.00 16.07 201 GLU B CA 1
ATOM 3319 C C . GLU B 2 201 ? 14.722 -0.206 -11.776 1.00 15.47 201 GLU B C 1
ATOM 3320 O O . GLU B 2 201 ? 14.887 1.012 -11.734 1.00 17.02 201 GLU B O 1
ATOM 3326 N N . ALA B 2 202 ? 15.591 -1.059 -11.253 1.00 11.92 202 ALA B N 1
ATOM 3327 C CA . ALA B 2 202 ? 16.739 -0.589 -10.491 1.00 12.82 202 ALA B CA 1
ATOM 3328 C C . ALA B 2 202 ? 18.059 -1.019 -11.118 1.00 15.57 202 ALA B C 1
ATOM 3329 O O . ALA B 2 202 ? 18.222 -2.187 -11.514 1.00 16.32 202 ALA B O 1
ATOM 3331 N N . THR B 2 203 ? 19.000 -0.086 -11.191 1.00 13.57 203 THR B N 1
ATOM 3332 C CA . THR B 2 203 ? 20.344 -0.388 -11.644 1.00 16.86 203 THR B CA 1
ATOM 3333 C C . THR B 2 203 ? 21.334 -0.224 -10.494 1.00 16.35 203 THR B C 1
ATOM 3334 O O . THR B 2 203 ? 21.368 0.817 -9.823 1.00 13.69 203 THR B O 1
ATOM 3338 N N . HIS B 2 204 ? 22.129 -1.268 -10.264 1.00 14.97 204 HIS B N 1
ATOM 3339 C CA . HIS B 2 204 ? 23.004 -1.314 -9.107 1.00 13.16 204 HIS B CA 1
ATOM 3340 C C . HIS B 2 204 ? 24.288 -2.026 -9.497 1.00 14.07 204 HIS B C 1
ATOM 3341 O O . HIS B 2 204 ? 24.275 -2.867 -10.394 1.00 14.73 204 HIS B O 1
ATOM 3348 N N . LYS B 2 205 ? 25.386 -1.688 -8.827 1.00 17.15 205 LYS B N 1
ATOM 3349 C CA . LYS B 2 205 ? 26.714 -2.240 -9.138 1.00 24.12 205 LYS B CA 1
ATOM 3350 C C . LYS B 2 205 ? 26.759 -3.763 -9.171 1.00 25.14 205 LYS B C 1
ATOM 3351 O O . LYS B 2 205 ? 27.559 -4.362 -9.892 1.00 25.66 205 LYS B O 1
ATOM 3357 N N . THR B 2 206 ? 25.881 -4.387 -8.396 1.00 23.19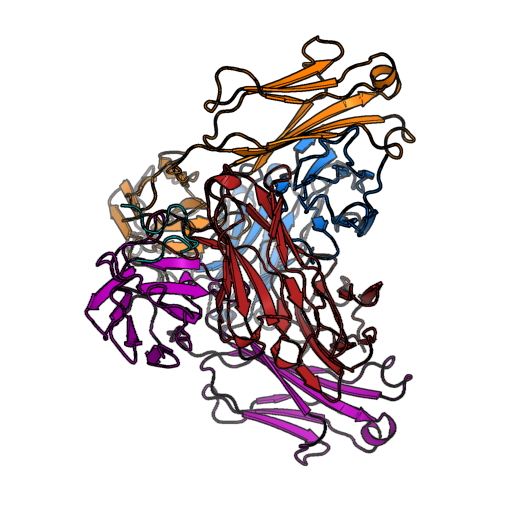 206 THR B N 1
ATOM 3358 C CA . THR B 2 206 ? 25.824 -5.833 -8.298 1.00 23.76 206 THR B CA 1
ATOM 3359 C C . THR B 2 206 ? 25.309 -6.586 -9.541 1.00 27.89 206 THR B C 1
ATOM 3360 O O . THR B 2 206 ? 25.188 -7.812 -9.502 1.00 29.92 206 THR B O 1
ATOM 3364 N N A SER B 2 207 ? 24.994 -5.868 -10.618 0.38 26.93 207 SER B N 1
ATOM 3365 N N B SER B 2 207 ? 24.998 -5.861 -10.613 0.62 26.75 207 SER B N 1
ATOM 3366 C CA A SER B 2 207 ? 24.626 -6.510 -11.884 0.38 27.36 207 SER B CA 1
ATOM 3367 C CA B SER B 2 207 ? 24.639 -6.489 -11.884 0.62 27.27 207 SER B CA 1
ATOM 3368 C C A SER B 2 207 ? 24.615 -5.519 -13.045 0.38 26.82 207 SER B C 1
ATOM 3369 C C B SER B 2 207 ? 24.675 -5.495 -13.038 0.62 26.88 207 SER B C 1
ATOM 3370 O O A SER B 2 207 ? 24.237 -4.361 -12.877 0.38 26.14 207 SER B O 1
ATOM 3371 O O B SER B 2 207 ? 24.383 -4.315 -12.862 0.62 26.07 207 SER B O 1
ATOM 3376 N N . THR B 2 208 ? 25.025 -5.978 -14.225 1.00 26.90 208 THR B N 1
ATOM 3377 C CA . THR B 2 208 ? 24.981 -5.138 -15.409 1.00 28.67 208 THR B CA 1
ATOM 3378 C C . THR B 2 208 ? 23.566 -5.077 -15.959 1.00 26.19 208 THR B C 1
ATOM 3379 O O . THR B 2 208 ? 23.243 -4.184 -16.731 1.00 29.25 208 THR B O 1
ATOM 3383 N N . SER B 2 209 ? 22.724 -6.032 -15.583 1.00 23.66 209 SER B N 1
ATOM 3384 C CA . SER B 2 209 ? 21.322 -5.969 -15.992 1.00 26.45 209 SER B CA 1
ATOM 3385 C C . SER B 2 209 ? 20.470 -5.352 -14.872 1.00 23.58 209 SER B C 1
ATOM 3386 O O . SER B 2 209 ? 20.705 -5.611 -13.691 1.00 20.90 209 SER B O 1
ATOM 3389 N N . PRO B 2 210 ? 19.513 -4.491 -15.236 1.00 23.93 210 PRO B N 1
ATOM 3390 C CA A PRO B 2 210 ? 18.614 -3.896 -14.246 0.37 23.19 210 PRO B CA 1
ATOM 3391 C CA B PRO B 2 210 ? 18.617 -3.897 -14.244 0.63 23.04 210 PRO B CA 1
ATOM 3392 C C . PRO B 2 210 ? 17.744 -4.947 -13.560 1.00 21.69 210 PRO B C 1
ATOM 3393 O O . PRO B 2 210 ? 17.417 -5.979 -14.167 1.00 21.52 210 PRO B O 1
ATOM 3400 N N . ILE B 2 211 ? 17.391 -4.698 -12.306 1.00 16.87 211 ILE B N 1
ATOM 3401 C CA . ILE B 2 211 ? 16.435 -5.530 -11.606 1.00 16.33 211 ILE B CA 1
ATOM 3402 C C . ILE B 2 211 ? 15.074 -4.943 -11.934 1.00 16.67 211 ILE B C 1
ATOM 3403 O O . ILE B 2 211 ? 14.849 -3.754 -11.746 1.00 17.11 211 ILE B O 1
ATOM 3408 N N . VAL B 2 212 ? 14.175 -5.763 -12.452 1.00 14.21 212 VAL B N 1
ATOM 3409 C CA . VAL B 2 212 ? 12.879 -5.268 -12.900 1.00 16.68 212 VAL B CA 1
ATOM 3410 C C . VAL B 2 212 ? 11.766 -5.944 -12.116 1.00 16.99 212 VAL B C 1
ATOM 3411 O O . VAL B 2 212 ? 11.684 -7.174 -12.086 1.00 18.56 212 VAL B O 1
ATOM 3415 N N . LYS B 2 213 ? 10.914 -5.158 -11.467 1.00 14.31 213 LYS B N 1
ATOM 3416 C CA . LYS B 2 213 ? 9.710 -5.731 -10.878 1.00 12.35 213 LYS B CA 1
ATOM 3417 C C . LYS B 2 213 ? 8.489 -5.030 -11.459 1.00 12.82 213 LYS B C 1
ATOM 3418 O O . LYS B 2 213 ? 8.445 -3.798 -11.583 1.00 15.31 213 LYS 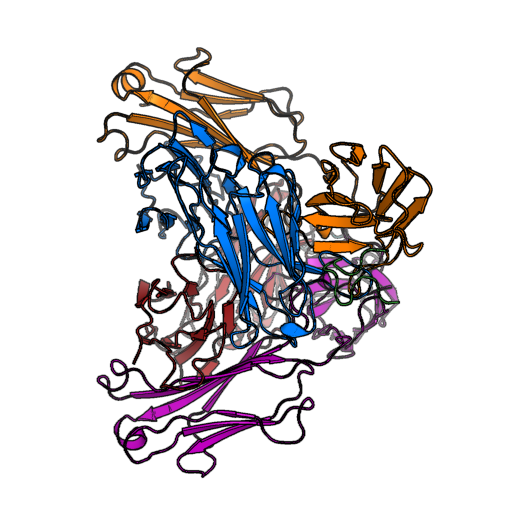B O 1
ATOM 3424 N N A SER B 2 214 ? 7.502 -5.830 -11.834 0.65 11.90 214 SER B N 1
ATOM 3425 N N B SER B 2 214 ? 7.492 -5.820 -11.821 0.35 12.08 214 SER B N 1
ATOM 3426 C CA A SER B 2 214 ? 6.330 -5.339 -12.546 0.65 12.48 214 SER B CA 1
ATOM 3427 C CA B SER B 2 214 ? 6.340 -5.295 -12.535 0.35 12.53 214 SER B CA 1
ATOM 3428 C C A SER B 2 214 ? 5.058 -5.925 -11.963 0.65 13.54 214 SER B C 1
ATOM 3429 C C B SER B 2 214 ? 5.056 -5.986 -12.116 0.35 13.51 214 SER B C 1
ATOM 3430 O O A SER B 2 214 ? 5.090 -6.935 -11.261 0.65 13.20 214 SER B O 1
ATOM 3431 O O B SER B 2 214 ? 5.079 -7.130 -11.661 0.35 13.24 214 SER B O 1
ATOM 3436 N N . PHE B 2 215 ? 3.935 -5.290 -12.271 1.00 16.06 215 PHE B N 1
ATOM 3437 C CA . PHE B 2 215 ? 2.643 -5.946 -12.159 1.00 18.54 215 PHE B CA 1
ATOM 3438 C C . PHE B 2 215 ? 1.743 -5.367 -13.244 1.00 19.15 215 PHE B C 1
ATOM 3439 O O . PHE B 2 215 ? 1.907 -4.205 -13.662 1.00 19.39 215 PHE B O 1
ATOM 3447 N N . ASN B 2 216 ? 0.803 -6.183 -13.698 1.00 17.41 216 ASN B N 1
ATOM 3448 C CA . ASN B 2 216 ? -0.173 -5.753 -14.675 1.00 18.07 216 ASN B CA 1
ATOM 3449 C C . ASN B 2 216 ? -1.494 -5.492 -13.947 1.00 18.76 216 ASN B C 1
ATOM 3450 O O . ASN B 2 216 ? -1.909 -6.293 -13.113 1.00 20.51 216 ASN B O 1
ATOM 3455 N N . ARG B 2 217 ? -2.140 -4.366 -14.227 1.00 16.62 217 ARG B N 1
ATOM 3456 C CA . ARG B 2 217 ? -3.385 -4.020 -13.532 1.00 22.65 217 ARG B CA 1
ATOM 3457 C C . ARG B 2 217 ? -4.421 -5.147 -13.669 1.00 31.08 217 ARG B C 1
ATOM 3458 O O . ARG B 2 217 ? -5.272 -5.328 -12.783 1.00 30.57 217 ARG B O 1
ATOM 3466 N N . ASN B 2 218 ? -4.369 -5.821 -14.823 1.00 38.15 218 ASN B N 1
ATOM 3467 C CA . ASN B 2 218 ? -4.545 -7.286 -14.974 1.00 45.80 218 ASN B CA 1
ATOM 3468 C C . ASN B 2 218 ? -5.008 -7.703 -16.364 1.00 49.51 218 ASN B C 1
ATOM 3469 O O . ASN B 2 218 ? -4.688 -8.809 -16.812 1.00 52.53 218 ASN B O 1
ATOM 3474 N N . PHE C 3 1 ? 36.526 38.405 31.250 1.00 21.29 215 PHE C N 1
ATOM 3475 C CA . PHE C 3 1 ? 35.720 38.044 32.424 1.00 21.65 215 PHE C CA 1
ATOM 3476 C C . PHE C 3 1 ? 34.362 38.736 32.344 1.00 19.88 215 PHE C C 1
ATOM 3477 O O . PHE C 3 1 ? 34.287 39.940 32.106 1.00 19.16 215 PHE C O 1
ATOM 3485 N N . ASP C 3 2 ? 33.298 37.963 32.523 1.00 19.80 216 ASP C N 1
ATOM 3486 C CA . ASP C 3 2 ? 31.933 38.487 32.547 1.00 18.36 216 ASP C CA 1
ATOM 3487 C C . ASP C 3 2 ? 31.268 38.005 33.825 1.00 16.42 216 ASP C C 1
ATOM 3488 O O . ASP C 3 2 ? 31.068 36.800 33.993 1.00 14.88 216 ASP C O 1
ATOM 3493 N N . SER C 3 3 ? 30.937 38.917 34.739 1.00 14.59 217 SER C N 1
ATOM 3494 C CA . SER C 3 3 ? 30.281 38.488 35.970 1.00 17.55 217 SER C CA 1
ATOM 3495 C C . SER C 3 3 ? 28.909 37.871 35.697 1.00 18.60 217 SER C C 1
ATOM 3496 O O . SER C 3 3 ? 28.335 37.227 36.572 1.00 19.01 217 SER C O 1
ATOM 3499 N N . ALA C 3 4 ? 28.392 38.048 34.487 1.00 12.74 218 ALA C N 1
ATOM 3500 C CA . ALA C 3 4 ? 27.042 37.575 34.172 1.00 13.68 218 ALA C CA 1
ATOM 3501 C C . ALA C 3 4 ? 27.062 36.324 33.273 1.00 13.43 218 ALA C C 1
ATOM 3502 O O . ALA C 3 4 ? 26.014 35.865 32.813 1.00 15.01 218 ALA C O 1
ATOM 3504 N N . GLU C 3 5 ? 28.252 35.773 33.027 1.00 11.17 219 GLU C N 1
ATOM 3505 C CA . GLU C 3 5 ? 28.356 34.527 32.276 1.00 10.34 219 GLU C CA 1
ATOM 3506 C C . GLU C 3 5 ? 27.549 33.457 32.986 1.00 13.15 219 GLU C C 1
ATOM 3507 O O . GLU C 3 5 ? 27.636 33.333 34.207 1.00 14.10 219 GLU C O 1
ATOM 3513 N N . PRO C 3 6 ? 26.748 32.690 32.225 1.00 12.17 220 PRO C N 1
ATOM 3514 C CA . PRO C 3 6 ? 25.757 31.841 32.897 1.00 13.03 220 PRO C CA 1
ATOM 3515 C C . PRO C 3 6 ? 26.298 30.502 33.374 1.00 11.19 220 PRO C C 1
ATOM 3516 O O . PRO C 3 6 ? 25.675 29.925 34.247 1.00 12.01 220 PRO C O 1
ATOM 3520 N N . TRP C 3 7 ? 27.424 30.028 32.843 1.00 10.20 221 TRP C N 1
ATOM 3521 C CA . TRP C 3 7 ? 27.945 28.733 33.251 1.00 10.24 221 TRP C CA 1
ATOM 3522 C C . TRP C 3 7 ? 28.225 28.698 34.758 1.00 13.93 221 TRP C C 1
ATOM 3523 O O . TRP C 3 7 ? 28.906 29.567 35.293 1.00 11.10 221 TRP C O 1
ATOM 3534 N N . THR C 3 8 ? 27.691 27.691 35.439 1.00 10.48 222 THR C N 1
ATOM 3535 C CA . THR C 3 8 ? 27.820 27.632 36.894 1.00 11.44 222 THR C CA 1
ATOM 3536 C C . THR C 3 8 ? 28.987 26.729 37.307 1.00 12.96 222 THR C C 1
ATOM 3537 O O . THR C 3 8 ? 29.786 27.125 38.139 1.00 14.64 222 THR C O 1
ATOM 3541 N N . VAL C 3 9 ? 29.127 25.548 36.713 1.00 11.57 223 VAL C N 1
ATOM 3542 C CA . VAL C 3 9 ? 30.297 24.728 37.013 1.00 12.14 223 VAL C CA 1
ATOM 3543 C C . VAL C 3 9 ? 31.237 24.535 35.822 1.00 12.69 223 VAL C C 1
ATOM 3544 O O . VAL C 3 9 ? 32.376 24.112 36.011 1.00 18.41 223 VAL C O 1
ATOM 3548 N N . ARG C 3 10 ? 30.787 24.836 34.607 1.00 11.36 224 ARG C N 1
ATOM 3549 C CA . ARG C 3 10 ? 31.577 24.472 33.431 1.00 11.21 224 ARG C CA 1
ATOM 3550 C C . ARG C 3 10 ? 32.979 25.078 33.426 1.00 13.79 224 ARG C C 1
ATOM 3551 O O . ARG C 3 10 ? 33.954 24.404 33.068 1.00 13.06 224 ARG C O 1
ATOM 3559 N N . ASN C 3 11 ? 33.058 26.356 33.792 1.00 12.38 225 ASN C N 1
ATOM 3560 C CA . ASN C 3 11 ? 34.321 27.093 33.765 1.00 12.47 225 ASN C CA 1
ATOM 3561 C C . ASN C 3 11 ? 35.205 26.877 34.999 1.00 19.08 225 ASN C C 1
ATOM 3562 O O . ASN C 3 11 ? 36.242 27.541 35.164 1.00 20.18 225 ASN C O 1
ATOM 3567 N N . GLU C 3 12 ? 34.795 25.962 35.870 1.00 20.82 226 GLU C N 1
ATOM 3568 C CA . GLU C 3 12 ? 35.584 25.648 37.062 1.00 27.34 226 GLU C CA 1
ATOM 3569 C C . GLU C 3 12 ? 36.443 24.422 36.805 1.00 30.99 226 GLU C C 1
ATOM 3570 O O . GLU C 3 12 ? 35.964 23.419 36.269 1.00 28.23 226 GLU C O 1
ATOM 3576 N N . ASP C 3 13 ? 37.714 24.512 37.187 1.00 38.79 227 ASP C N 1
ATOM 3577 C CA . ASP C 3 13 ? 38.653 23.403 37.025 1.00 46.92 227 ASP C CA 1
ATOM 3578 C C . ASP C 3 13 ? 38.923 22.738 38.374 1.00 49.24 227 ASP C C 1
ATOM 3579 O O . ASP C 3 13 ? 38.063 22.038 38.914 1.00 50.20 227 ASP C O 1
ATOM 3584 N N . GLU D 1 1 ? 21.537 -8.469 4.769 1.00 26.85 1 GLU H N 1
ATOM 3585 C CA . GLU D 1 1 ? 21.637 -9.323 3.583 1.00 26.75 1 GLU H CA 1
ATOM 3586 C C . GLU D 1 1 ? 21.321 -10.781 3.895 1.00 22.16 1 GLU H C 1
ATOM 3587 O O . GLU D 1 1 ? 20.304 -11.300 3.459 1.00 17.80 1 GLU H O 1
ATOM 3593 N N . VAL D 1 2 ? 22.212 -11.443 4.633 1.00 21.61 2 VAL H N 1
ATOM 3594 C CA . VAL D 1 2 ? 21.928 -12.781 5.144 1.00 18.17 2 VAL H CA 1
ATOM 3595 C C . VAL D 1 2 ? 20.793 -12.685 6.152 1.00 15.42 2 VAL H C 1
ATOM 3596 O O . VAL D 1 2 ? 20.881 -11.937 7.125 1.00 15.74 2 VAL H O 1
ATOM 3600 N N . LYS D 1 3 ? 19.711 -13.415 5.938 1.00 13.22 3 LYS H N 1
ATOM 3601 C CA . LYS D 1 3 ? 18.642 -13.389 6.931 1.00 12.90 3 LYS H CA 1
ATOM 3602 C C . LYS D 1 3 ? 18.074 -14.777 7.166 1.00 11.62 3 LYS H C 1
ATOM 3603 O O . LYS D 1 3 ? 17.946 -15.579 6.238 1.00 10.31 3 LYS H O 1
ATOM 3608 N N . LEU D 1 4 ? 17.742 -15.036 8.423 1.00 11.00 4 LEU H N 1
ATOM 3609 C CA . LEU D 1 4 ? 17.176 -16.294 8.857 1.00 9.24 4 LEU H CA 1
ATOM 3610 C C . LEU D 1 4 ? 15.979 -15.979 9.741 1.00 10.50 4 LEU H C 1
ATOM 3611 O O . LEU D 1 4 ? 16.119 -15.233 10.710 1.00 10.16 4 LEU H O 1
ATOM 3616 N N . VAL D 1 5 ? 14.797 -16.516 9.429 1.00 8.90 5 VAL H N 1
ATOM 3617 C CA . VAL D 1 5 ? 13.642 -16.216 10.281 1.00 10.66 5 VAL H CA 1
ATOM 3618 C C . VAL D 1 5 ? 12.859 -17.471 10.652 1.00 13.20 5 VAL H C 1
ATOM 3619 O O . VAL D 1 5 ? 12.271 -18.127 9.793 1.00 9.62 5 VAL H O 1
ATOM 3623 N N . GLU D 1 6 ? 12.857 -17.801 11.937 1.00 10.63 6 GLU H N 1
ATOM 3624 C CA . GLU D 1 6 ? 12.164 -19.000 12.411 1.00 8.74 6 GLU H CA 1
ATOM 3625 C C . GLU D 1 6 ? 10.686 -18.703 12.661 1.00 9.35 6 GLU H C 1
ATOM 3626 O O . GLU D 1 6 ? 10.311 -17.563 12.912 1.00 7.97 6 GLU H O 1
ATOM 3632 N N . SER D 1 7 ? 9.876 -19.746 12.645 1.00 7.11 7 SER H N 1
ATOM 3633 C CA . SER D 1 7 ? 8.462 -19.605 12.924 1.00 11.96 7 SER H CA 1
ATOM 3634 C C . SER D 1 7 ? 7.886 -20.955 13.349 1.00 12.91 7 SER H C 1
ATOM 3635 O O . SER D 1 7 ? 8.547 -22.005 13.209 1.00 11.85 7 SER H O 1
ATOM 3638 N N . GLY D 1 8 ? 6.668 -20.908 13.885 1.00 13.51 8 GLY H N 1
ATOM 3639 C CA . GLY D 1 8 ? 5.897 -22.101 14.176 1.00 11.72 8 GLY H CA 1
ATOM 3640 C C . GLY D 1 8 ? 5.880 -22.469 15.651 1.00 10.05 8 GLY H C 1
ATOM 3641 O O . GLY D 1 8 ? 5.184 -23.389 16.056 1.00 11.54 8 GLY H O 1
ATOM 3642 N N . GLY D 1 9 ? 6.635 -21.745 16.463 1.00 10.73 9 GLY H N 1
ATOM 3643 C CA . GLY D 1 9 ? 6.652 -22.028 17.887 1.00 11.08 9 GLY H CA 1
ATOM 3644 C C . GLY D 1 9 ? 5.289 -21.802 18.517 1.00 12.34 9 GLY H C 1
ATOM 3645 O O . GLY D 1 9 ? 4.484 -21.023 18.016 1.00 14.11 9 GLY H O 1
ATOM 3646 N N . GLY D 1 10 ? 5.029 -22.464 19.635 1.00 9.72 10 GLY H N 1
ATOM 3647 C CA . GLY D 1 10 ? 3.782 -22.249 20.343 1.00 13.04 10 GLY H CA 1
ATOM 3648 C C . GLY D 1 10 ? 3.668 -23.223 21.499 1.00 13.30 10 GLY H C 1
ATOM 3649 O O . GLY D 1 10 ? 4.615 -23.954 21.796 1.00 12.00 10 GLY H O 1
ATOM 3650 N N . LEU D 1 11 ? 2.510 -23.213 22.146 1.00 11.01 11 LEU H N 1
ATOM 3651 C CA . LEU D 1 11 ? 2.229 -24.074 23.290 1.00 10.23 11 LEU H CA 1
ATOM 3652 C C . LEU D 1 11 ? 1.757 -25.445 22.816 1.00 11.31 11 LEU H C 1
ATOM 3653 O O . LEU D 1 11 ? 0.875 -25.553 21.958 1.00 9.40 11 LEU H O 1
ATOM 3658 N N A VAL D 1 12 ? 2.386 -26.498 23.332 0.76 12.34 12 VAL H N 1
ATOM 3659 N N B VAL D 1 12 ? 2.333 -26.492 23.394 0.24 12.20 12 VAL H N 1
ATOM 3660 C CA A VAL D 1 12 ? 1.939 -27.860 23.063 0.76 12.61 12 VAL H CA 1
ATOM 3661 C CA B VAL D 1 12 ? 1.967 -27.858 23.050 0.24 13.02 12 VAL H CA 1
ATOM 3662 C C A VAL D 1 12 ? 1.931 -28.673 24.347 0.76 13.23 12 VAL H C 1
ATOM 3663 C C B VAL D 1 12 ? 1.992 -28.743 24.296 0.24 12.89 12 VAL H C 1
ATOM 3664 O O A VAL D 1 12 ? 2.791 -28.507 25.207 0.76 12.85 12 VAL H O 1
ATOM 3665 O O B VAL D 1 12 ? 2.917 -28.662 25.100 0.24 12.51 12 VAL H O 1
ATOM 3672 N N . LYS D 1 13 ? 0.971 -29.578 24.465 1.00 12.14 13 LYS H N 1
ATOM 3673 C CA . LYS D 1 13 ? 0.930 -30.487 25.597 1.00 15.34 13 LYS H CA 1
ATOM 3674 C C . LYS D 1 13 ? 2.021 -31.557 25.492 1.00 14.22 13 LYS H C 1
ATOM 3675 O O . LYS D 1 13 ? 2.398 -31.949 24.395 1.00 12.06 13 LYS H O 1
ATOM 3681 N N . PRO D 1 14 ? 2.545 -32.011 26.639 1.00 15.93 14 PRO H N 1
ATOM 3682 C CA . PRO D 1 14 ? 3.483 -33.143 26.641 1.00 17.17 14 PRO H CA 1
ATOM 3683 C C . PRO D 1 14 ? 2.967 -34.290 25.782 1.00 17.53 14 PRO H C 1
ATOM 3684 O O . PRO D 1 14 ? 1.779 -34.612 25.869 1.00 13.93 14 PRO H O 1
ATOM 3688 N N . GLY D 1 15 ? 3.826 -34.865 24.942 1.00 17.51 15 GLY H N 1
ATOM 3689 C CA . GLY D 1 15 ? 3.399 -35.929 24.042 1.00 15.78 15 GLY H CA 1
ATOM 3690 C C . GLY D 1 15 ? 3.013 -35.428 22.659 1.00 16.40 15 GLY H C 1
ATOM 3691 O O . GLY D 1 15 ? 2.863 -36.221 21.723 1.00 18.54 15 GLY H O 1
ATOM 3692 N N . GLY D 1 16 ? 2.869 -34.110 22.522 1.00 14.28 16 GLY H N 1
ATOM 3693 C CA . GLY D 1 16 ? 2.305 -33.520 21.320 1.00 11.67 16 GLY H CA 1
ATOM 3694 C C . GLY D 1 16 ? 3.314 -33.327 20.204 1.00 10.72 16 GLY H C 1
ATOM 3695 O O . GLY D 1 16 ? 4.463 -33.731 20.331 1.00 10.48 16 GLY H O 1
ATOM 3696 N N . SER D 1 17 ? 2.870 -32.701 19.116 1.00 10.78 17 SER H N 1
ATOM 3697 C CA . SER D 1 17 ? 3.694 -32.476 17.932 1.00 10.59 17 SER H CA 1
ATOM 3698 C C . SER D 1 17 ? 3.645 -31.026 17.517 1.00 10.20 17 SER H C 1
ATOM 3699 O O . SER D 1 17 ? 2.665 -30.320 17.767 1.00 9.43 17 SER H O 1
ATOM 3702 N N . LEU D 1 18 ? 4.691 -30.613 16.821 1.00 9.03 18 LEU H N 1
ATOM 3703 C CA . LEU D 1 18 ? 4.838 -29.245 16.358 1.00 11.47 18 LEU H CA 1
ATOM 3704 C C . LEU D 1 18 ? 5.785 -29.283 15.176 1.00 12.26 18 LEU H C 1
ATOM 3705 O O . LEU D 1 18 ? 6.695 -30.089 15.165 1.00 15.68 18 LEU H O 1
ATOM 3710 N N . LYS D 1 19 ? 5.570 -28.435 14.183 1.00 9.70 19 LYS H N 1
ATOM 3711 C CA . LYS D 1 19 ? 6.531 -28.298 13.089 1.00 11.09 19 LYS H CA 1
ATOM 3712 C C . LYS D 1 19 ? 7.111 -26.884 13.086 1.00 10.40 19 LYS H C 1
ATOM 3713 O O . LYS D 1 19 ? 6.359 -25.899 13.026 1.00 11.70 19 LYS H O 1
ATOM 3717 N N . LEU D 1 20 ? 8.437 -26.779 13.190 1.00 8.70 20 LEU H N 1
ATOM 3718 C CA . LEU D 1 20 ? 9.106 -25.484 13.118 1.00 9.59 20 LEU H CA 1
ATOM 3719 C C . LEU D 1 20 ? 9.649 -25.255 11.722 1.00 10.85 20 LEU H C 1
ATOM 3720 O O . LEU D 1 20 ? 10.044 -26.212 11.047 1.00 9.31 20 LEU H O 1
ATOM 3725 N N . SER D 1 21 ? 9.662 -23.988 11.294 1.00 11.34 21 SER H N 1
ATOM 3726 C CA . SER D 1 21 ? 10.276 -23.622 10.018 1.00 9.45 21 SER H CA 1
ATOM 3727 C C . SER D 1 21 ? 11.361 -22.581 10.221 1.00 10.94 21 SER H C 1
ATOM 3728 O O . SER D 1 21 ? 11.361 -21.861 11.216 1.00 9.87 21 SER H O 1
ATOM 3731 N N . CYS D 1 22 ? 12.268 -22.492 9.259 1.00 6.02 22 CYS H N 1
ATOM 3732 C CA . CYS D 1 22 ? 13.282 -21.439 9.236 1.00 10.30 22 CYS H CA 1
ATOM 3733 C C . CYS D 1 22 ? 13.460 -20.974 7.779 1.00 12.10 22 CYS H C 1
ATOM 3734 O O . CYS D 1 22 ? 13.942 -21.728 6.955 1.00 11.44 22 CYS H O 1
ATOM 3737 N N . ALA D 1 23 ? 13.009 -19.765 7.464 1.00 10.50 23 ALA H N 1
ATOM 3738 C CA . ALA D 1 23 ? 13.153 -19.228 6.104 1.00 9.33 23 ALA H CA 1
ATOM 3739 C C . ALA D 1 23 ? 14.511 -18.527 5.914 1.00 10.14 23 ALA H C 1
ATOM 3740 O O . ALA D 1 23 ? 14.884 -17.679 6.714 1.00 10.17 23 ALA H O 1
ATOM 3742 N N . ALA D 1 24 ? 15.227 -18.848 4.837 1.00 10.53 24 ALA H N 1
ATOM 3743 C CA . ALA D 1 24 ? 16.506 -18.198 4.563 1.00 9.64 24 ALA H CA 1
ATOM 3744 C C . ALA D 1 24 ? 16.489 -17.308 3.324 1.00 9.70 24 ALA H C 1
ATOM 3745 O O . ALA D 1 24 ? 15.822 -17.610 2.337 1.00 10.10 24 ALA H O 1
ATOM 3747 N N . SER D 1 25 ? 17.233 -16.209 3.384 1.00 8.64 25 SER H N 1
ATOM 3748 C CA . SER D 1 25 ? 17.504 -15.425 2.194 1.00 12.45 25 SER H CA 1
ATOM 3749 C C . SER D 1 25 ? 18.866 -14.767 2.271 1.00 14.54 25 SER H C 1
ATOM 3750 O O . SER D 1 25 ? 19.481 -14.680 3.343 1.00 13.88 25 SER H O 1
ATOM 3753 N N . GLY D 1 26 ? 19.327 -14.294 1.120 1.00 15.36 26 GLY H N 1
ATOM 3754 C CA . GLY D 1 26 ? 20.509 -13.457 1.057 1.00 14.10 26 GLY H CA 1
ATOM 3755 C C . GLY D 1 26 ? 21.772 -14.270 0.871 1.00 14.39 26 GLY H C 1
ATOM 3756 O O . GLY D 1 26 ? 22.872 -13.765 1.088 1.00 14.45 26 GLY H O 1
ATOM 3757 N N . PHE D 1 27 ? 21.613 -15.536 0.489 1.00 13.38 27 PHE H N 1
ATOM 3758 C CA . PHE D 1 27 ? 22.753 -16.404 0.192 1.00 12.58 27 PHE H CA 1
ATOM 3759 C C . PHE D 1 27 ? 22.271 -17.659 -0.517 1.00 15.03 27 PHE H C 1
ATOM 3760 O O . PHE D 1 27 ? 21.075 -17.947 -0.492 1.00 13.59 27 PHE H O 1
ATOM 3768 N N . ILE D 1 28 ? 23.178 -18.394 -1.164 1.00 15.13 28 ILE H N 1
ATOM 3769 C CA A 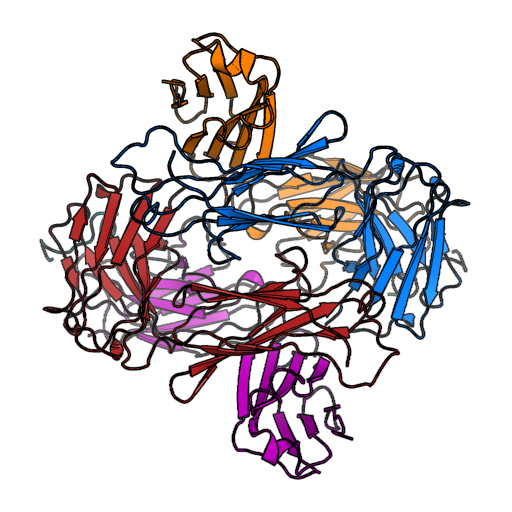ILE D 1 28 ? 22.813 -19.635 -1.832 0.49 14.57 28 ILE H CA 1
ATOM 3770 C CA B ILE D 1 28 ? 22.792 -19.634 -1.831 0.51 14.26 28 ILE H CA 1
ATOM 3771 C C . ILE D 1 28 ? 22.574 -20.726 -0.787 1.00 13.88 28 ILE H C 1
ATOM 3772 O O . ILE D 1 28 ? 23.527 -21.346 -0.294 1.00 12.22 28 ILE H O 1
ATOM 3781 N N . PHE D 1 29 ? 21.302 -20.951 -0.453 1.00 12.87 29 PHE H N 1
ATOM 3782 C CA . PHE D 1 29 ? 20.895 -21.833 0.645 1.00 10.29 29 PHE H CA 1
ATOM 3783 C C . PHE D 1 29 ? 21.581 -23.186 0.637 1.00 9.35 29 PHE H C 1
ATOM 3784 O O . PHE D 1 29 ? 22.155 -23.602 1.642 1.00 6.68 29 PHE H O 1
ATOM 3792 N N . SER D 1 30 ? 21.554 -23.872 -0.501 1.00 9.87 30 SER H N 1
ATOM 3793 C CA . SER D 1 30 ? 22.014 -25.259 -0.529 1.00 11.94 30 SER H CA 1
ATOM 3794 C C . SER D 1 30 ? 23.535 -25.408 -0.480 1.00 9.82 30 SER H C 1
ATOM 3795 O O . SER D 1 30 ? 24.018 -26.518 -0.380 1.00 10.26 30 SER H O 1
ATOM 3798 N N . ASN D 1 31 ? 24.283 -24.308 -0.531 1.00 11.40 31 ASN H N 1
ATOM 3799 C CA . ASN D 1 31 ? 25.738 -24.376 -0.343 1.00 10.87 31 ASN H CA 1
ATOM 3800 C C . ASN D 1 31 ? 26.173 -24.533 1.118 1.00 10.48 31 ASN H C 1
ATOM 3801 O O . ASN D 1 31 ? 27.362 -24.725 1.383 1.00 11.77 31 ASN H O 1
ATOM 3806 N N . TYR D 1 32 ? 25.229 -24.462 2.057 1.00 7.99 32 TYR H N 1
ATOM 3807 C CA . TYR D 1 32 ? 25.582 -24.419 3.473 1.00 6.07 32 TYR H CA 1
ATOM 3808 C C . TYR D 1 32 ? 24.795 -25.361 4.365 1.00 10.14 32 TYR H C 1
ATOM 3809 O O . TYR D 1 32 ? 23.564 -25.462 4.256 1.00 8.18 32 TYR H O 1
ATOM 3818 N N . ALA D 1 33 ? 25.517 -26.026 5.279 1.00 7.11 33 ALA H N 1
ATOM 3819 C CA . ALA D 1 33 ? 24.843 -26.765 6.340 1.00 5.60 33 ALA H CA 1
ATOM 3820 C C . ALA D 1 33 ? 24.115 -25.758 7.248 1.00 8.05 33 ALA H C 1
ATOM 3821 O O . ALA D 1 33 ? 24.515 -24.587 7.331 1.00 5.52 33 ALA H O 1
ATOM 3823 N N . MET D 1 34 ? 23.078 -26.239 7.929 1.00 5.44 34 MET H N 1
ATOM 3824 C CA . MET D 1 34 ? 22.239 -25.439 8.820 1.00 7.97 34 MET H CA 1
ATOM 3825 C C . MET D 1 34 ? 22.128 -26.193 10.121 1.00 9.58 34 MET H C 1
ATOM 3826 O O . MET D 1 34 ? 22.102 -27.419 10.104 1.00 11.34 34 MET H O 1
ATOM 3831 N N . SER D 1 35 ? 22.029 -25.472 11.237 1.00 11.04 35 SER H N 1
ATOM 3832 C CA . SER D 1 35 ? 21.861 -26.117 12.540 1.00 8.76 35 SER H CA 1
ATOM 3833 C C . SER D 1 35 ? 20.631 -25.633 13.288 1.00 9.59 35 SER H C 1
ATOM 3834 O O . SER D 1 35 ? 20.116 -24.540 13.022 1.00 10.52 35 SER H O 1
ATOM 3837 N N . TRP D 1 36 ? 20.155 -26.463 14.218 1.00 8.48 36 TRP H N 1
ATOM 3838 C CA . TRP D 1 36 ? 19.192 -26.011 15.212 1.00 5.82 36 TRP H CA 1
ATOM 3839 C C . TRP D 1 36 ? 19.897 -25.964 16.589 1.00 6.63 36 TRP H C 1
ATOM 3840 O O . TRP D 1 36 ? 20.607 -26.901 16.986 1.00 5.62 36 TRP H O 1
ATOM 3851 N N . VAL D 1 37 ? 19.731 -24.841 17.280 1.00 5.05 37 VAL H N 1
ATOM 3852 C CA . VAL D 1 37 ? 20.255 -24.634 18.631 1.00 5.08 37 VAL H CA 1
ATOM 3853 C C . VAL D 1 37 ? 19.121 -24.084 19.492 1.00 6.28 37 VAL H C 1
ATOM 3854 O O . VAL D 1 37 ? 18.402 -23.177 19.068 1.00 7.53 37 VAL H O 1
ATOM 3858 N N . ARG D 1 38 ? 18.955 -24.609 20.702 1.00 6.43 38 ARG H N 1
ATOM 3859 C CA . ARG D 1 38 ? 17.880 -24.121 21.544 1.00 7.67 38 ARG H CA 1
ATOM 3860 C C . ARG D 1 38 ? 18.416 -23.492 22.824 1.00 8.07 38 ARG H C 1
ATOM 3861 O O . ARG D 1 38 ? 19.516 -23.811 23.273 1.00 8.01 38 ARG H O 1
ATOM 3869 N N . GLN D 1 39 ? 17.643 -22.579 23.382 1.00 7.22 39 GLN H N 1
ATOM 3870 C CA . GLN D 1 39 ? 18.010 -21.939 24.637 1.00 8.61 39 GLN H CA 1
ATOM 3871 C C . GLN D 1 39 ? 16.931 -22.188 25.685 1.00 7.31 39 GLN H C 1
ATOM 3872 O O . GLN D 1 39 ? 15.768 -21.820 25.506 1.00 9.01 39 GLN H O 1
ATOM 3878 N N . THR D 1 40 ? 17.319 -22.828 26.772 1.00 8.50 40 THR H N 1
ATOM 3879 C CA . THR D 1 40 ? 16.361 -23.289 27.768 1.00 12.87 40 THR H CA 1
ATOM 3880 C C . THR D 1 40 ? 15.921 -22.108 28.630 1.00 15.70 40 THR H C 1
ATOM 3881 O O . THR D 1 40 ? 16.500 -21.026 28.524 1.00 13.44 40 THR H O 1
ATOM 3885 N N . PRO D 1 41 ? 14.881 -22.301 29.463 1.00 17.18 41 PRO H N 1
ATOM 3886 C CA . PRO D 1 41 ? 14.431 -21.209 30.339 1.00 18.26 41 PRO H CA 1
ATOM 3887 C C . PRO D 1 41 ? 15.520 -20.732 31.301 1.00 18.81 41 PRO H C 1
ATOM 3888 O O . PRO D 1 41 ? 15.534 -19.560 31.658 1.00 16.70 41 PRO H O 1
ATOM 3892 N N . GLU D 1 42 ? 16.421 -21.640 31.677 1.00 18.83 42 GLU H N 1
ATOM 3893 C CA . GLU D 1 42 ? 17.566 -21.321 32.519 1.00 18.97 42 GLU H CA 1
ATOM 3894 C C . GLU D 1 42 ? 18.684 -20.612 31.743 1.00 15.56 42 GLU H C 1
ATOM 3895 O O . GLU D 1 42 ? 19.715 -20.264 32.320 1.00 14.76 42 GLU H O 1
ATOM 3901 N N . LYS D 1 43 ? 18.465 -20.416 30.442 1.00 13.16 43 LYS H N 1
ATOM 3902 C CA . LYS D 1 43 ? 19.362 -19.697 29.528 1.00 13.76 43 LYS H CA 1
ATOM 3903 C C . LYS D 1 43 ? 20.602 -20.507 29.126 1.00 10.99 43 LYS H C 1
ATOM 3904 O O . LYS D 1 43 ? 21.560 -19.941 28.620 1.00 12.22 43 LYS H O 1
ATOM 3910 N N . ARG D 1 44 ? 20.581 -21.821 29.322 1.00 11.11 44 ARG H N 1
ATOM 3911 C CA . ARG D 1 44 ? 21.639 -22.660 28.767 1.00 10.19 44 ARG H CA 1
ATOM 3912 C C . ARG D 1 44 ? 21.421 -22.795 27.255 1.00 10.40 44 ARG H C 1
ATOM 3913 O O . ARG D 1 44 ? 20.270 -22.881 26.795 1.00 9.14 44 ARG H O 1
ATOM 3918 N N . LEU D 1 45 ? 22.507 -22.838 26.494 1.00 6.66 45 LEU H N 1
ATOM 3919 C CA . LEU D 1 45 ? 22.431 -23.151 25.060 1.00 6.46 45 LEU H CA 1
ATOM 3920 C C . LEU D 1 45 ? 22.720 -24.655 24.823 1.00 8.78 45 LEU H C 1
ATOM 3921 O O . LEU D 1 45 ? 23.636 -25.216 25.437 1.00 5.75 45 LEU H O 1
ATOM 3926 N N A GLU D 1 46 ? 21.951 -25.265 23.919 0.60 7.59 46 GLU H N 1
ATOM 3927 N N B GLU D 1 46 ? 21.923 -25.305 23.977 0.40 7.71 46 GLU H N 1
ATOM 3928 C CA A GLU D 1 46 ? 22.055 -26.689 23.604 0.60 8.67 46 GLU H CA 1
ATOM 3929 C CA B GLU D 1 46 ? 22.177 -26.701 23.617 0.40 8.38 46 GLU H CA 1
ATOM 3930 C C A GLU D 1 46 ? 21.990 -26.897 22.086 0.60 9.99 46 GLU H C 1
ATOM 3931 C C B GLU D 1 46 ? 22.018 -26.898 22.115 0.40 9.31 46 GLU H C 1
ATOM 3932 O O A GLU D 1 46 ? 20.968 -26.570 21.443 0.60 5.24 46 GLU H O 1
ATOM 3933 O O B GLU D 1 46 ? 20.976 -26.570 21.518 0.40 5.24 46 GLU H O 1
ATOM 3944 N N . TRP D 1 47 ? 23.069 -27.441 21.511 1.00 5.28 47 TRP H N 1
ATOM 3945 C CA . TRP D 1 47 ? 23.041 -27.822 20.105 1.00 5.18 47 TRP H CA 1
ATOM 3946 C C . TRP D 1 47 ? 22.013 -28.961 19.925 1.00 7.62 47 TRP H C 1
ATOM 3947 O O . TRP D 1 47 ? 21.956 -29.894 20.737 1.00 5.30 47 TRP H O 1
ATOM 3958 N N . VAL D 1 48 ? 21.204 -28.891 18.868 1.00 5.14 48 VAL H N 1
ATOM 3959 C CA . VAL D 1 48 ? 20.154 -29.892 18.686 1.00 5.20 48 VAL H CA 1
ATOM 3960 C C . VAL D 1 48 ? 20.465 -30.773 17.482 1.00 6.68 48 VAL H C 1
ATOM 3961 O O . VAL D 1 48 ? 20.450 -32.011 17.591 1.00 8.67 48 VAL H O 1
ATOM 3965 N N . ALA D 1 49 ? 20.751 -30.137 16.352 1.00 6.82 49 ALA H N 1
ATOM 3966 C CA . ALA D 1 49 ? 21.126 -30.872 15.157 1.00 7.89 49 ALA H CA 1
ATOM 3967 C C . ALA D 1 49 ? 21.825 -29.996 14.119 1.00 6.26 49 ALA H C 1
ATOM 3968 O O . ALA D 1 49 ? 21.699 -28.758 14.125 1.00 5.09 49 ALA H O 1
ATOM 3970 N N . THR D 1 50 ? 22.528 -30.663 13.213 1.00 5.19 50 THR H N 1
ATOM 3971 C CA . THR D 1 50 ? 23.139 -30.021 12.033 1.00 8.15 50 THR H CA 1
ATOM 3972 C C . THR D 1 50 ? 22.860 -30.866 10.792 1.00 5.31 50 THR H C 1
ATOM 3973 O O . THR D 1 50 ? 23.037 -32.097 10.820 1.00 6.67 50 THR H O 1
ATOM 3977 N N . ILE D 1 51 ? 22.421 -30.213 9.722 1.00 5.37 51 ILE H N 1
ATOM 3978 C CA . ILE D 1 51 ? 22.057 -30.917 8.509 1.00 6.89 51 ILE H CA 1
ATOM 3979 C C . ILE D 1 51 ? 22.809 -30.327 7.332 1.00 8.32 51 ILE H C 1
ATOM 3980 O O . ILE D 1 51 ? 22.961 -29.108 7.203 1.00 10.31 51 ILE H O 1
ATOM 3985 N N . SER D 1 52 ? 23.305 -31.218 6.481 1.00 9.38 52 SER H N 1
ATOM 3986 C CA . SER D 1 52 ? 24.174 -30.838 5.380 1.00 8.86 52 SER H CA 1
ATOM 3987 C C . SER D 1 52 ? 23.448 -29.976 4.355 1.00 7.69 52 SER H C 1
ATOM 3988 O O . SER D 1 52 ? 22.217 -29.963 4.313 1.00 7.33 52 SER H O 1
ATOM 3991 N N . GLY D 1 53 ? 24.224 -29.290 3.517 1.00 9.13 53 GLY H N 1
ATOM 3992 C CA . GLY D 1 53 ? 23.691 -28.509 2.406 1.00 9.02 53 GLY H CA 1
ATOM 3993 C C . GLY D 1 53 ? 22.684 -29.251 1.545 1.00 8.91 53 GLY H C 1
ATOM 3994 O O . GLY D 1 53 ? 21.615 -28.724 1.212 1.00 9.72 53 GLY H O 1
ATOM 3995 N N . GLY D 1 54 ? 23.007 -30.488 1.178 1.00 8.81 54 GLY H N 1
ATOM 3996 C CA . GLY D 1 54 ? 22.125 -31.251 0.303 1.00 9.17 54 GLY H CA 1
ATOM 3997 C C . GLY D 1 54 ? 20.983 -31.939 1.037 1.00 11.84 54 GLY H C 1
ATOM 3998 O O . GLY D 1 54 ? 20.075 -32.491 0.394 1.00 12.12 54 GLY H O 1
ATOM 3999 N N . GLY D 1 55 ? 21.035 -31.931 2.371 1.00 11.71 55 GLY H N 1
ATOM 4000 C CA . GLY D 1 55 ? 19.931 -32.408 3.204 1.00 8.45 55 GLY H CA 1
ATOM 4001 C C . GLY D 1 55 ? 19.916 -33.892 3.597 1.00 12.07 55 GLY H C 1
ATOM 4002 O O . GLY D 1 55 ? 18.990 -34.349 4.265 1.00 12.91 55 GLY H O 1
ATOM 4003 N N A ARG D 1 56 ? 20.934 -34.651 3.216 0.62 11.63 56 ARG H N 1
ATOM 4004 N N B ARG D 1 56 ? 20.943 -34.628 3.191 0.38 11.79 56 ARG H N 1
ATOM 4005 C CA A ARG D 1 56 ? 20.886 -36.092 3.467 0.62 12.51 56 ARG H CA 1
ATOM 4006 C CA B ARG D 1 56 ? 20.966 -36.074 3.390 0.38 12.73 56 ARG H CA 1
ATOM 4007 C C A ARG D 1 56 ? 21.871 -36.580 4.530 0.62 11.67 56 ARG H C 1
ATOM 4008 C C B ARG D 1 56 ? 21.726 -36.504 4.644 0.38 11.47 56 ARG H C 1
ATOM 4009 O O A ARG D 1 56 ? 21.924 -37.779 4.813 0.62 10.58 56 ARG H O 1
ATOM 4010 O O B ARG D 1 56 ? 21.473 -37.582 5.180 0.38 10.83 56 ARG H O 1
ATOM 4025 N N . ASN D 1 57 ? 22.651 -35.662 5.100 1.00 8.76 57 ASN H N 1
ATOM 4026 C CA . ASN D 1 57 ? 23.531 -35.999 6.222 1.00 9.87 57 ASN H CA 1
ATOM 4027 C C . ASN D 1 57 ? 23.167 -35.165 7.446 1.00 8.16 57 ASN H C 1
ATOM 4028 O O . ASN D 1 57 ? 23.126 -33.948 7.362 1.00 6.66 57 ASN H O 1
ATOM 4033 N N . ILE D 1 58 ? 22.892 -35.833 8.562 1.00 7.89 58 ILE H N 1
ATOM 4034 C CA . ILE D 1 58 ? 22.388 -35.202 9.779 1.00 5.80 58 ILE H CA 1
ATOM 4035 C C . ILE D 1 58 ? 23.091 -35.771 11.000 1.00 5.75 58 ILE H C 1
ATOM 4036 O O . ILE D 1 58 ? 23.220 -36.993 11.131 1.00 6.97 58 ILE H O 1
ATOM 4041 N N . TYR D 1 59 ? 23.574 -34.882 11.862 1.00 5.58 59 TYR H N 1
ATOM 4042 C CA . TYR D 1 59 ? 23.924 -35.179 13.245 1.00 9.72 59 TYR H CA 1
ATOM 4043 C C . TYR D 1 59 ? 22.852 -34.612 14.179 1.00 8.93 59 TYR H C 1
ATOM 4044 O O . TYR D 1 59 ? 22.410 -33.495 13.970 1.00 5.39 59 TYR H O 1
ATOM 4053 N N . SER D 1 60 ? 22.476 -35.327 15.240 1.00 8.84 60 SER H N 1
ATOM 4054 C CA . SER D 1 60 ? 21.464 -34.794 16.162 1.00 7.32 60 SER H CA 1
ATOM 4055 C C . SER D 1 60 ? 21.721 -35.342 17.567 1.00 10.55 60 SER H C 1
ATOM 4056 O O . SER D 1 60 ? 22.375 -36.384 17.707 1.00 9.70 60 SER H O 1
ATOM 4059 N N . LEU D 1 61 ? 21.212 -34.653 18.593 1.00 8.72 61 LEU H N 1
ATOM 4060 C CA . LEU D 1 61 ? 21.262 -35.188 19.965 1.00 11.16 61 LEU H CA 1
ATOM 4061 C C . LEU D 1 61 ? 20.609 -36.553 20.080 1.00 11.55 61 LEU H C 1
ATOM 4062 O O . LEU D 1 61 ? 19.499 -36.747 19.579 1.00 10.73 61 LEU H O 1
ATOM 4067 N N . ASP D 1 62 ? 21.256 -37.490 20.779 1.00 11.00 62 ASP H N 1
ATOM 4068 C CA . ASP D 1 62 ? 20.636 -38.808 20.972 1.00 10.42 62 ASP H CA 1
ATOM 4069 C C . ASP D 1 62 ? 19.265 -38.693 21.642 1.00 10.97 62 ASP H C 1
ATOM 4070 O O . ASP D 1 62 ? 18.356 -39.463 21.326 1.00 10.84 62 ASP H O 1
ATOM 4075 N N . SER D 1 63 ? 19.110 -37.721 22.540 1.00 11.05 63 SER H N 1
ATOM 4076 C CA . SER D 1 63 ? 17.863 -37.576 23.298 1.00 12.75 63 SER H CA 1
ATOM 4077 C C . SER D 1 63 ? 16.682 -37.068 22.466 1.00 13.02 63 SER H C 1
ATOM 4078 O O . SER D 1 63 ? 15.558 -37.054 22.970 1.00 12.13 63 SER H O 1
ATOM 4081 N N . VAL D 1 64 ? 16.914 -36.689 21.202 1.00 11.30 64 VAL H N 1
ATOM 4082 C CA . VAL D 1 64 ? 15.801 -36.320 20.320 1.00 10.75 64 VAL H CA 1
ATOM 4083 C C . VAL D 1 64 ? 15.585 -37.333 19.182 1.00 10.03 64 VAL H C 1
ATOM 4084 O O . VAL D 1 64 ? 14.628 -37.207 18.431 1.00 9.98 64 VAL H O 1
ATOM 4088 N N . LYS D 1 65 ? 16.435 -38.355 19.078 1.00 11.46 65 LYS H N 1
ATOM 4089 C CA . LYS D 1 65 ? 16.263 -39.372 18.031 1.00 10.51 65 LYS H CA 1
ATOM 4090 C C . LYS D 1 65 ? 14.949 -40.145 18.216 1.00 11.88 65 LYS H C 1
ATOM 4091 O O . LYS D 1 65 ? 14.619 -40.572 19.324 1.00 12.24 65 LYS H O 1
ATOM 4097 N N . GLY D 1 66 ? 14.184 -40.287 17.134 1.00 13.38 66 GLY H N 1
ATOM 4098 C CA . GLY D 1 66 ? 12.864 -40.901 17.214 1.00 15.86 66 GLY H CA 1
ATOM 4099 C C . GLY D 1 66 ? 11.771 -39.915 17.612 1.00 14.76 66 GLY H C 1
ATOM 4100 O O . GLY D 1 66 ? 10.586 -40.247 17.584 1.00 14.46 66 GLY H O 1
ATOM 4101 N N . ARG D 1 67 ? 12.161 -38.689 17.951 1.00 12.08 67 ARG H N 1
ATOM 4102 C CA . ARG D 1 67 ? 11.187 -37.666 18.347 1.00 12.08 67 ARG H CA 1
ATOM 4103 C C . ARG D 1 67 ? 11.234 -36.453 17.407 1.00 13.41 67 ARG H C 1
ATOM 4104 O O . ARG D 1 67 ? 10.195 -35.951 16.999 1.00 13.91 67 ARG H O 1
ATOM 4112 N N . PHE D 1 68 ? 12.438 -35.988 17.074 1.00 11.60 68 PHE H N 1
ATOM 4113 C CA . PHE D 1 68 ? 12.601 -34.855 16.174 1.00 9.72 68 PHE H CA 1
ATOM 4114 C C . PHE D 1 68 ? 13.127 -35.336 14.814 1.00 9.28 68 PHE H C 1
ATOM 4115 O O . PHE D 1 68 ? 14.036 -36.189 14.733 1.00 10.01 68 PHE H O 1
ATOM 4123 N N . THR D 1 69 ? 12.572 -34.780 13.743 1.00 7.42 69 THR H N 1
ATOM 4124 C CA . THR D 1 69 ? 13.103 -35.055 12.416 1.00 9.64 69 THR H CA 1
ATOM 4125 C C . THR D 1 69 ? 13.483 -33.741 11.742 1.00 12.08 69 THR H C 1
ATOM 4126 O O . THR D 1 69 ? 12.725 -32.781 11.789 1.00 12.56 69 THR H O 1
ATOM 4130 N N . PHE D 1 70 ? 14.648 -33.738 11.094 1.00 11.49 70 PHE H N 1
ATOM 4131 C CA . PHE D 1 70 ? 15.211 -32.562 10.428 1.00 10.63 70 PHE H CA 1
ATOM 4132 C C . PHE D 1 70 ? 15.311 -32.751 8.917 1.00 10.81 70 PHE H C 1
ATOM 4133 O O . PHE D 1 70 ? 15.824 -33.757 8.466 1.00 10.90 70 PHE H O 1
ATOM 4141 N N . PHE D 1 71 ? 14.857 -31.772 8.149 1.00 11.37 71 PHE H N 1
ATOM 4142 C CA . PHE D 1 71 ? 14.985 -31.837 6.701 1.00 10.32 71 PHE H CA 1
ATOM 4143 C C . PHE D 1 71 ? 14.894 -30.429 6.136 1.00 10.69 71 PHE H C 1
ATOM 4144 O O . PHE D 1 71 ? 14.473 -29.478 6.827 1.00 10.41 71 PHE H O 1
ATOM 4152 N N . ARG D 1 72 ? 15.304 -30.287 4.883 1.00 9.05 72 ARG H N 1
ATOM 4153 C CA . ARG D 1 72 ? 15.274 -28.978 4.250 1.00 10.03 72 ARG H CA 1
ATOM 4154 C C . ARG D 1 72 ? 14.628 -29.136 2.877 1.00 11.90 72 ARG H C 1
ATOM 4155 O O . ARG D 1 72 ? 14.552 -30.244 2.337 1.00 11.77 72 ARG H O 1
ATOM 4163 N N . ASP D 1 73 ? 14.129 -28.018 2.368 1.00 13.09 73 ASP H N 1
ATOM 4164 C CA . ASP D 1 73 ? 13.599 -27.914 1.020 1.00 13.16 73 ASP H CA 1
ATOM 4165 C C . ASP D 1 73 ? 14.463 -26.879 0.322 1.00 11.60 73 ASP H C 1
ATOM 4166 O O . ASP D 1 73 ? 14.222 -25.666 0.451 1.00 10.36 73 ASP H O 1
ATOM 4171 N N . ASN D 1 74 ? 15.472 -27.342 -0.407 1.00 8.80 74 ASN H N 1
ATOM 4172 C CA . ASN D 1 74 ? 16.407 -26.399 -1.010 1.00 12.57 74 ASN H CA 1
ATOM 4173 C C . ASN D 1 74 ? 15.744 -25.562 -2.125 1.00 15.85 74 ASN H C 1
ATOM 4174 O O . ASN D 1 74 ? 16.146 -24.422 -2.385 1.00 16.79 74 ASN H O 1
ATOM 4179 N N . ALA D 1 75 ? 14.699 -26.103 -2.742 1.00 14.58 75 ALA H N 1
ATOM 4180 C CA . ALA D 1 75 ? 13.987 -25.364 -3.789 1.00 17.59 75 ALA H CA 1
ATOM 4181 C C . ALA D 1 75 ? 13.237 -24.162 -3.208 1.00 19.06 75 ALA H C 1
ATOM 4182 O O . ALA D 1 75 ? 12.904 -23.201 -3.921 1.00 19.61 75 ALA H O 1
ATOM 4184 N N . ARG D 1 76 ? 12.948 -24.218 -1.915 1.00 18.54 76 ARG H N 1
ATOM 4185 C CA . ARG D 1 76 ? 12.164 -23.153 -1.299 1.00 18.31 76 ARG H CA 1
ATOM 4186 C C . ARG D 1 76 ? 12.915 -22.432 -0.184 1.00 13.16 76 ARG H C 1
ATOM 4187 O O . ARG D 1 76 ? 12.297 -21.702 0.574 1.00 11.56 76 ARG H O 1
ATOM 4192 N N . ASN D 1 77 ? 14.233 -22.629 -0.093 1.00 12.52 77 ASN H N 1
ATOM 4193 C CA . ASN D 1 77 ? 15.066 -21.854 0.849 1.00 12.25 77 ASN H CA 1
ATOM 4194 C C . ASN D 1 77 ? 14.539 -21.944 2.285 1.00 10.23 77 ASN H C 1
ATOM 4195 O O . ASN D 1 77 ? 14.474 -20.931 2.993 1.00 6.97 77 ASN H O 1
ATOM 4200 N N . THR D 1 78 ? 14.143 -23.146 2.697 1.00 7.38 78 THR H N 1
ATOM 4201 C CA . THR D 1 78 ? 13.508 -23.341 4.001 1.00 7.13 78 THR H CA 1
ATOM 4202 C C . THR D 1 78 ? 14.040 -24.602 4.701 1.00 9.64 78 THR H C 1
ATOM 4203 O O . THR D 1 78 ? 14.288 -25.616 4.057 1.00 10.34 78 THR H O 1
ATOM 4207 N N . LEU D 1 79 ? 14.229 -24.499 6.015 1.00 9.69 79 LEU H N 1
ATOM 4208 C CA . LEU D 1 79 ? 14.729 -25.579 6.873 1.00 12.38 79 LEU H CA 1
ATOM 4209 C C . LEU D 1 79 ? 13.622 -25.950 7.848 1.00 10.69 79 LEU H C 1
ATOM 4210 O O . LEU D 1 79 ? 12.910 -25.068 8.296 1.00 13.03 79 LEU H O 1
ATOM 4215 N N . TYR D 1 80 ? 13.459 -27.232 8.162 1.00 8.54 80 TYR H N 1
ATOM 4216 C CA . TYR D 1 80 ? 12.346 -27.657 8.996 1.00 8.70 80 TYR H CA 1
ATOM 4217 C C . TYR D 1 80 ? 12.783 -28.420 10.232 1.00 8.21 80 TYR H C 1
ATOM 4218 O O . TYR D 1 80 ? 13.824 -29.070 10.248 1.00 8.55 80 TYR H O 1
ATOM 4227 N N . LEU D 1 81 ? 11.965 -28.325 11.276 1.00 7.46 81 LEU H N 1
ATOM 4228 C CA . LEU D 1 81 ? 12.141 -29.146 12.462 1.00 6.06 81 LEU H CA 1
ATOM 4229 C C . LEU D 1 81 ? 10.786 -29.743 12.824 1.00 8.91 81 LEU H C 1
ATOM 4230 O O . LEU D 1 81 ? 9.913 -29.045 13.351 1.00 7.40 81 LEU H O 1
ATOM 4235 N N A GLN D 1 82 ? 10.604 -31.030 12.530 0.57 7.96 82 GLN H N 1
ATOM 4236 N N B GLN D 1 82 ? 10.614 -31.029 12.512 0.43 8.11 82 GLN H N 1
ATOM 4237 C CA A GLN D 1 82 ? 9.351 -31.694 12.844 0.57 9.18 82 GLN H CA 1
ATOM 4238 C CA B GLN D 1 82 ? 9.396 -31.752 12.848 0.43 9.48 82 GLN H CA 1
ATOM 4239 C C A GLN D 1 82 ? 9.463 -32.385 14.199 0.57 9.56 82 GLN H C 1
ATOM 4240 C C B GLN D 1 82 ? 9.529 -32.352 14.239 0.43 9.60 82 GLN H C 1
ATOM 4241 O O A GLN D 1 82 ? 10.245 -33.328 14.371 0.57 10.59 82 GLN H O 1
ATOM 4242 O O B GLN D 1 82 ? 10.388 -33.207 14.476 0.43 10.42 82 GLN H O 1
ATOM 4253 N N . MET D 1 83 ? 8.687 -31.902 15.163 1.00 7.95 83 MET H N 1
ATOM 4254 C CA . MET D 1 83 ? 8.776 -32.377 16.536 1.00 10.20 83 MET H CA 1
ATOM 4255 C C . MET D 1 83 ? 7.599 -33.272 16.842 1.00 11.52 83 MET H C 1
ATOM 4256 O O . MET D 1 83 ? 6.493 -32.958 16.455 1.00 12.29 83 MET H O 1
ATOM 4261 N N . SER D 1 84 ? 7.842 -34.356 17.567 1.00 11.75 84 SER H N 1
ATOM 4262 C CA . SER D 1 84 ? 6.774 -35.208 18.101 1.00 13.12 84 SER H CA 1
ATOM 4263 C C . SER D 1 84 ? 7.242 -35.764 19.446 1.00 12.29 84 SER H C 1
ATOM 4264 O O . SER D 1 84 ? 8.415 -35.599 19.794 1.00 13.54 84 SER H O 1
ATOM 4267 N N . SER D 1 85 ? 6.349 -36.424 20.189 1.00 12.78 85 SER H N 1
ATOM 4268 C CA . SER D 1 85 ? 6.636 -36.872 21.558 1.00 10.18 85 SER H CA 1
ATOM 4269 C C . SER D 1 85 ? 7.308 -35.785 22.417 1.00 10.73 85 SER H C 1
ATOM 4270 O O . SER D 1 85 ? 8.259 -36.062 23.157 1.00 12.77 85 SER H O 1
ATOM 4273 N N . LEU D 1 86 ? 6.811 -34.557 22.318 1.00 10.02 86 LEU H N 1
ATOM 4274 C CA . LEU D 1 86 ? 7.409 -33.420 23.006 1.00 9.66 86 LEU H CA 1
ATOM 4275 C C . LEU D 1 86 ? 7.408 -33.592 24.516 1.00 10.53 86 LEU H C 1
ATOM 4276 O O . LEU D 1 86 ? 6.466 -34.147 25.075 1.00 11.97 86 LEU H O 1
ATOM 4281 N N . ARG D 1 87 ? 8.487 -33.142 25.156 1.00 12.45 87 ARG H N 1
ATOM 4282 C CA . ARG D 1 87 ? 8.657 -33.236 26.615 1.00 13.33 87 ARG H CA 1
ATOM 4283 C C . ARG D 1 87 ? 8.867 -31.856 27.250 1.00 14.49 87 ARG H C 1
ATOM 4284 O O . ARG D 1 87 ? 9.238 -30.915 26.563 1.00 6.51 87 ARG H O 1
ATOM 4292 N N . SER D 1 88 ? 8.653 -31.746 28.567 1.00 13.03 88 SER H N 1
ATOM 4293 C CA . SER D 1 88 ? 8.929 -30.495 29.294 1.00 16.35 88 SER H CA 1
ATOM 4294 C C . SER D 1 88 ? 10.331 -29.970 29.022 1.00 15.04 88 SER H C 1
ATOM 4295 O O . SER D 1 88 ? 10.541 -28.760 28.873 1.00 17.16 88 SER H O 1
ATOM 4298 N N . GLU D 1 89 ? 11.286 -30.892 28.955 1.00 13.36 89 GLU H N 1
ATOM 4299 C CA . GLU D 1 89 ? 12.682 -30.553 28.718 1.00 14.94 89 GLU H CA 1
ATOM 4300 C C . GLU D 1 89 ? 12.912 -29.939 27.339 1.00 15.04 89 GLU H C 1
ATOM 4301 O O . GLU D 1 89 ? 13.992 -29.410 27.062 1.00 14.79 89 GLU H O 1
ATOM 4307 N N . ASP D 1 90 ? 11.917 -30.034 26.454 1.00 12.91 90 ASP H N 1
ATOM 4308 C CA . ASP D 1 90 ? 12.079 -29.472 25.115 1.00 10.34 90 ASP H CA 1
ATOM 4309 C C . ASP D 1 90 ? 11.662 -28.008 25.089 1.00 9.19 90 ASP H C 1
ATOM 4310 O O . ASP D 1 90 ? 11.852 -27.344 24.081 1.00 10.36 90 ASP H O 1
ATOM 4315 N N . THR D 1 91 ? 11.089 -27.517 26.193 1.00 9.31 91 THR H N 1
ATOM 4316 C CA . THR D 1 91 ? 10.699 -26.112 26.291 1.00 9.56 91 THR H CA 1
ATOM 4317 C C . THR D 1 91 ? 11.940 -25.231 26.130 1.00 9.57 91 THR H C 1
ATOM 4318 O O . THR D 1 91 ? 12.908 -25.382 26.879 1.00 8.15 91 THR H O 1
ATOM 4322 N N . ALA D 1 92 ? 11.882 -24.291 25.184 1.00 8.17 92 ALA H N 1
ATOM 4323 C CA . ALA D 1 92 ? 13.064 -23.526 24.781 1.00 9.52 92 ALA H CA 1
ATOM 4324 C C . ALA D 1 92 ? 12.747 -22.565 23.664 1.00 12.02 92 ALA H C 1
ATOM 4325 O O . ALA D 1 92 ? 11.742 -22.735 22.957 1.00 5.60 92 ALA H O 1
ATOM 4327 N N . MET D 1 93 ? 13.638 -21.589 23.491 1.00 9.61 93 MET H N 1
ATOM 4328 C CA . MET D 1 93 ? 13.709 -20.795 22.261 1.00 9.84 93 MET H CA 1
ATOM 4329 C C . MET D 1 93 ? 14.530 -21.589 21.234 1.00 8.76 93 MET H C 1
ATOM 4330 O O . MET D 1 93 ? 15.660 -22.003 21.535 1.00 7.29 93 MET H O 1
ATOM 4335 N N . TYR D 1 94 ? 13.973 -21.828 20.042 1.00 7.76 94 TYR H N 1
ATOM 4336 C CA . TYR D 1 94 ? 14.695 -22.575 18.993 1.00 6.34 94 TYR H CA 1
ATOM 4337 C C . TYR D 1 94 ? 15.230 -21.631 17.923 1.00 7.79 94 TYR H C 1
ATOM 4338 O O . TYR D 1 94 ? 14.465 -20.871 17.321 1.00 9.40 94 TYR H O 1
ATOM 4347 N N . PHE D 1 95 ? 16.549 -21.659 17.728 1.00 5.40 95 PHE H N 1
ATOM 4348 C CA . PHE D 1 95 ? 17.230 -20.833 16.738 1.00 8.30 95 PHE H CA 1
ATOM 4349 C C . PHE D 1 95 ? 17.695 -21.696 15.583 1.00 10.12 95 PHE H C 1
ATOM 4350 O O . PHE D 1 95 ? 18.148 -22.823 15.814 1.00 8.72 95 PHE H O 1
ATOM 4358 N N . CYS D 1 96 ? 17.625 -21.189 14.352 1.00 10.11 96 CYS H N 1
ATOM 4359 C CA . CYS D 1 96 ? 18.359 -21.844 13.281 1.00 9.56 96 CYS H CA 1
ATOM 4360 C C . CYS D 1 96 ? 19.605 -21.015 12.974 1.00 9.55 96 CYS H C 1
ATOM 4361 O O . CYS D 1 96 ? 19.642 -19.816 13.257 1.00 10.80 96 CYS H O 1
ATOM 4364 N N . SER D 1 97 ? 20.635 -21.662 12.431 1.00 6.45 97 SER H N 1
ATOM 4365 C CA . SER D 1 97 ? 21.912 -20.982 12.222 1.00 7.80 97 SER H CA 1
ATOM 4366 C C . SER D 1 97 ? 22.686 -21.582 11.053 1.00 8.99 97 SER H C 1
ATOM 4367 O O . SER D 1 97 ? 22.692 -22.803 10.869 1.00 8.70 97 SER H O 1
ATOM 4370 N N . ARG D 1 98 ? 23.308 -20.707 10.260 1.00 7.04 98 ARG H N 1
ATOM 4371 C CA . ARG D 1 98 ? 24.062 -21.100 9.083 1.00 6.44 98 ARG H CA 1
ATOM 4372 C C . ARG D 1 98 ? 25.549 -21.199 9.389 1.00 7.16 98 ARG H C 1
ATOM 4373 O O . ARG D 1 98 ? 26.101 -20.293 10.004 1.00 6.60 98 ARG H O 1
ATOM 4381 N N . GLU D 1 99 ? 26.196 -22.261 8.907 1.00 8.29 99 GLU H N 1
ATOM 4382 C CA . GLU D 1 99 ? 27.654 -22.419 9.041 1.00 6.75 99 GLU H CA 1
ATOM 4383 C C . GLU D 1 99 ? 28.429 -21.485 8.111 1.00 9.57 99 GLU H C 1
ATOM 4384 O O . GLU D 1 99 ? 27.851 -20.818 7.252 1.00 8.86 99 GLU H O 1
ATOM 4390 N N . ASN D 1 100 ? 29.754 -21.500 8.249 1.00 12.10 100 ASN H N 1
ATOM 4391 C CA . ASN D 1 100 ? 30.656 -20.862 7.290 1.00 9.47 100 ASN H CA 1
ATOM 4392 C C . ASN D 1 100 ? 32.006 -21.542 7.391 1.00 9.48 100 ASN H C 1
ATOM 4393 O O . ASN D 1 100 ? 32.207 -22.318 8.299 1.00 8.38 100 ASN H O 1
ATOM 4398 N N . TYR D 1 101 ? 32.922 -21.261 6.462 1.00 9.47 101 TYR H N 1
ATOM 4399 C CA . TYR D 1 101 ? 34.249 -21.846 6.511 1.00 8.98 101 TYR H CA 1
ATOM 4400 C C . TYR D 1 101 ? 34.834 -21.579 7.866 1.00 10.70 101 TYR H C 1
ATOM 4401 O O . TYR D 1 101 ? 34.908 -20.415 8.281 1.00 10.10 101 TYR H O 1
ATOM 4410 N N . GLY D 1 102 ? 35.192 -22.644 8.577 1.00 9.92 102 GLY H N 1
ATOM 4411 C CA . GLY D 1 102 ? 35.792 -22.492 9.896 1.00 9.20 102 GLY H CA 1
ATOM 4412 C C . GLY D 1 102 ? 34.891 -22.334 11.116 1.00 9.35 102 GLY H C 1
ATOM 4413 O O . GLY D 1 102 ? 35.360 -22.523 12.250 1.00 11.03 102 GLY H O 1
ATOM 4414 N N . SER D 1 103 ? 33.621 -21.975 10.934 1.00 8.10 103 SER H N 1
ATOM 4415 C CA . SER D 1 103 ? 32.784 -21.737 12.113 1.00 8.00 103 SER H CA 1
ATOM 4416 C C . SER D 1 103 ? 31.393 -22.363 12.045 1.00 7.81 103 SER H C 1
ATOM 4417 O O . SER D 1 103 ? 30.757 -22.420 10.983 1.00 8.12 103 SER H O 1
ATOM 4420 N N . SER D 1 104 ? 30.908 -22.803 13.199 1.00 5.44 104 SER H N 1
ATOM 4421 C CA . SER D 1 104 ? 29.668 -23.584 13.255 1.00 11.66 104 SER H CA 1
ATOM 4422 C C . SER D 1 104 ? 28.361 -22.765 13.126 1.00 9.41 104 SER H C 1
ATOM 4423 O O . SER D 1 104 ? 27.449 -23.136 12.378 1.00 6.43 104 SER H O 1
ATOM 4426 N N . PHE D 1 105 ? 28.244 -21.715 13.927 1.00 7.74 105 PHE H N 1
ATOM 4427 C CA . PHE D 1 105 ? 27.000 -20.934 13.999 1.00 8.37 105 PHE H CA 1
ATOM 4428 C C . PHE D 1 105 ? 27.283 -19.472 13.629 1.00 6.88 105 PHE H C 1
ATOM 4429 O O . PHE D 1 105 ? 27.351 -18.589 14.499 1.00 9.24 105 PHE H O 1
ATOM 4437 N N . THR D 1 106 ? 27.469 -19.234 12.332 1.00 5.59 106 THR H N 1
ATOM 4438 C CA . THR D 1 106 ? 27.958 -17.934 11.834 1.00 8.37 106 THR H CA 1
ATOM 4439 C C . THR D 1 106 ? 26.860 -16.862 11.795 1.00 9.81 106 THR H C 1
ATOM 4440 O O . THR D 1 106 ? 27.099 -15.675 12.111 1.00 9.68 106 THR H O 1
ATOM 4444 N N . TYR D 1 107 ? 25.665 -17.291 11.404 1.00 8.00 107 TYR H N 1
ATOM 4445 C CA . TYR D 1 107 ? 24.501 -16.405 11.283 1.00 11.23 107 TYR H CA 1
ATOM 4446 C C . TYR D 1 107 ? 23.353 -17.064 12.033 1.00 9.90 107 TYR H C 1
ATOM 4447 O O . TYR D 1 107 ? 23.163 -18.264 11.896 1.00 8.18 107 TYR H O 1
ATOM 4456 N N . TRP D 1 108 ? 22.638 -16.293 12.861 1.00 8.04 108 TRP H N 1
ATOM 4457 C CA . TRP D 1 108 ? 21.552 -16.825 13.680 1.00 9.46 108 TRP H CA 1
ATOM 4458 C C . TRP D 1 108 ? 20.255 -16.110 13.323 1.00 10.32 108 TRP H C 1
ATOM 4459 O O . TRP D 1 108 ? 20.293 -14.931 13.002 1.00 13.00 108 TRP H O 1
ATOM 4470 N N . GLY D 1 109 ? 19.111 -16.797 13.408 1.00 9.99 109 GLY H N 1
ATOM 4471 C CA . GLY D 1 109 ? 17.820 -16.104 13.362 1.00 8.52 109 GLY H CA 1
ATOM 4472 C C . GLY D 1 109 ? 17.456 -15.483 14.709 1.00 10.55 109 GLY H C 1
ATOM 4473 O O . GLY D 1 109 ? 18.301 -15.388 15.607 1.00 9.59 109 GLY H O 1
ATOM 4474 N N A GLN D 1 110 ? 16.199 -15.070 14.844 0.30 11.20 110 GLN H N 1
ATOM 4475 N N B GLN D 1 110 ? 16.195 -15.084 14.840 0.26 11.25 110 GLN H N 1
ATOM 4476 N N C GLN D 1 110 ? 16.215 -15.030 14.866 0.44 11.07 110 GLN H N 1
ATOM 4477 C CA A GLN D 1 110 ? 15.720 -14.412 16.052 0.30 12.24 110 GLN H CA 1
ATOM 4478 C CA B GLN D 1 110 ? 15.701 -14.409 16.031 0.26 12.41 110 GLN H CA 1
ATOM 4479 C CA C GLN D 1 110 ? 15.805 -14.415 16.129 0.44 12.05 110 GLN H CA 1
ATOM 4480 C C A GLN D 1 110 ? 15.126 -15.421 17.029 0.30 11.99 110 GLN H C 1
ATOM 4481 C C B GLN D 1 110 ? 15.100 -15.410 17.015 0.26 11.94 110 GLN H C 1
ATOM 4482 C C C GLN D 1 110 ? 15.134 -15.430 17.053 0.44 12.05 110 GLN H C 1
ATOM 4483 O O A GLN D 1 110 ? 14.899 -15.104 18.201 0.30 11.62 110 GLN H O 1
ATOM 4484 O O B GLN D 1 110 ? 14.849 -15.080 18.178 0.26 11.65 110 GLN H O 1
ATOM 4485 O O C GLN D 1 110 ? 14.855 -15.121 18.217 0.44 11.56 110 GLN H O 1
ATOM 4501 N N . GLY D 1 111 ? 14.875 -16.630 16.536 1.00 10.61 111 GLY H N 1
ATOM 4502 C CA . GLY D 1 111 ? 14.347 -17.715 17.359 1.00 10.82 111 GLY H CA 1
ATOM 4503 C C . GLY D 1 111 ? 12.827 -17.815 17.352 1.00 12.19 111 GLY H C 1
ATOM 4504 O O . GLY D 1 111 ? 12.145 -16.879 16.975 1.00 14.03 111 GLY H O 1
ATOM 4505 N N . THR D 1 112 ? 12.299 -18.959 17.762 1.00 9.91 112 THR H N 1
ATOM 4506 C CA . THR D 1 112 ? 10.855 -19.109 17.940 1.00 10.56 112 THR H CA 1
ATOM 4507 C C . THR D 1 112 ? 10.632 -19.966 19.183 1.00 11.48 112 THR H C 1
ATOM 4508 O O . THR D 1 112 ? 11.349 -20.950 19.419 1.00 9.90 112 THR H O 1
ATOM 4512 N N . LEU D 1 113 ? 9.661 -19.568 19.998 1.00 11.46 113 LEU H N 1
ATOM 4513 C CA . LEU D 1 113 ? 9.508 -20.116 21.341 1.00 7.55 113 LEU H CA 1
ATOM 4514 C C . LEU D 1 113 ? 8.574 -21.322 21.380 1.00 9.76 113 LEU H C 1
ATOM 4515 O O . LEU D 1 113 ? 7.409 -21.252 20.956 1.00 7.86 113 LEU H O 1
ATOM 4520 N N . VAL D 1 114 ? 9.087 -22.436 21.898 1.00 7.28 114 VAL H N 1
ATOM 4521 C CA . VAL D 1 114 ? 8.283 -23.639 22.039 1.00 9.01 114 VAL H CA 1
ATOM 4522 C C . VAL D 1 114 ? 8.025 -23.891 23.522 1.00 9.08 114 VAL H C 1
ATOM 4523 O O . VAL D 1 114 ? 8.960 -24.013 24.300 1.00 8.60 114 VAL H O 1
ATOM 4527 N N . THR D 1 115 ? 6.752 -23.967 23.904 1.00 8.66 115 THR H N 1
ATOM 4528 C CA . THR D 1 115 ? 6.385 -24.223 25.293 1.00 9.09 115 THR H CA 1
ATOM 4529 C C . THR D 1 115 ? 5.676 -25.571 25.394 1.00 9.82 115 THR H C 1
ATOM 4530 O O . THR D 1 115 ? 4.615 -25.768 24.804 1.00 10.80 115 THR H O 1
ATOM 4534 N N . VAL D 1 116 ? 6.264 -26.504 26.137 1.00 9.50 116 VAL H N 1
ATOM 4535 C CA . VAL D 1 116 ? 5.646 -27.808 26.315 1.00 9.48 116 VAL H CA 1
ATOM 4536 C C . VAL D 1 116 ? 5.117 -27.877 27.724 1.00 12.11 116 VAL H C 1
ATOM 4537 O O . VAL D 1 116 ? 5.898 -27.958 28.678 1.00 13.88 116 VAL H O 1
ATOM 4541 N N . SER D 1 117 ? 3.795 -27.856 27.845 1.00 6.94 117 SER H N 1
ATOM 4542 C CA . SER D 1 117 ? 3.151 -27.743 29.150 1.00 10.64 117 SER H CA 1
ATOM 4543 C C . SER D 1 117 ? 1.689 -28.164 29.113 1.00 11.83 117 SER H C 1
ATOM 4544 O O . SER D 1 117 ? 1.028 -28.051 28.080 1.00 10.84 117 SER H O 1
ATOM 4547 N N A SER D 1 118 ? 1.198 -28.663 30.241 0.69 12.67 118 SER H N 1
ATOM 4548 N N B SER D 1 118 ? 1.183 -28.645 30.245 0.31 12.56 118 SER H N 1
ATOM 4549 C CA A SER D 1 118 ? -0.211 -28.981 30.399 0.69 13.10 118 SER H CA 1
ATOM 4550 C CA B SER D 1 118 ? -0.234 -28.975 30.372 0.31 13.09 118 SER H CA 1
ATOM 4551 C C A SER D 1 118 ? -1.072 -27.753 30.701 0.69 12.96 118 SER H C 1
ATOM 4552 C C B SER D 1 118 ? -1.057 -27.803 30.916 0.31 12.89 118 SER H C 1
ATOM 4553 O O A SER D 1 118 ? -2.296 -27.833 30.619 0.69 13.51 118 SER H O 1
ATOM 4554 O O B SER D 1 118 ? -2.240 -27.963 31.214 0.31 13.17 118 SER H O 1
ATOM 4559 N N . ALA D 1 119 ? -0.439 -26.631 31.049 1.00 11.82 119 ALA H N 1
ATOM 4560 C CA . ALA D 1 119 ? -1.167 -25.438 31.509 1.00 10.50 119 ALA H CA 1
ATOM 4561 C C . ALA D 1 119 ? -2.036 -24.888 30.387 1.00 12.59 119 ALA H C 1
ATOM 4562 O O . ALA D 1 119 ? -1.675 -24.996 29.220 1.00 13.15 119 ALA H O 1
ATOM 4564 N N . LYS D 1 120 ? -3.182 -24.315 30.742 1.00 11.05 120 LYS H N 1
ATOM 4565 C CA . LYS D 1 120 ? -4.135 -23.824 29.746 1.00 12.58 120 LYS H CA 1
ATOM 4566 C C . LYS D 1 120 ? -3.778 -22.432 29.220 1.00 11.48 120 LYS H C 1
ATOM 4567 O O . LYS D 1 120 ? -3.342 -21.580 29.968 1.00 10.88 120 LYS H O 1
ATOM 4569 N N . THR D 1 121 ? -3.989 -22.212 27.932 1.00 11.99 121 THR H N 1
ATOM 4570 C CA . THR D 1 121 ? -3.921 -20.871 27.348 1.00 11.43 121 THR H CA 1
ATOM 4571 C C . THR D 1 121 ? -4.889 -19.962 28.054 1.00 9.31 121 THR H C 1
ATOM 4572 O O . THR D 1 121 ? -6.073 -20.283 28.163 1.00 9.61 121 THR H O 1
ATOM 4576 N N . THR D 1 122 ? -4.397 -18.816 28.514 1.00 7.87 122 THR H N 1
ATOM 4577 C CA . THR D 1 122 ? -5.219 -17.854 29.247 1.00 8.10 122 THR H CA 1
ATOM 4578 C C . THR D 1 122 ? -4.893 -16.426 28.820 1.00 8.06 122 THR H C 1
ATOM 4579 O O . THR D 1 122 ? -3.723 -16.070 28.755 1.00 9.66 122 THR H O 1
ATOM 4583 N N . PRO D 1 123 ? -5.916 -15.605 28.540 1.00 8.67 123 PRO H N 1
ATOM 4584 C CA . PRO D 1 123 ? -5.584 -14.237 28.131 1.00 8.25 123 PRO H CA 1
ATOM 4585 C C . PRO D 1 123 ? -5.278 -13.359 29.348 1.00 8.97 123 PRO H C 1
ATOM 4586 O O . PRO D 1 123 ? -5.801 -13.633 30.417 1.00 8.54 123 PRO H O 1
ATOM 4590 N N . PRO D 1 124 ? -4.461 -12.306 29.181 1.00 10.68 124 PRO H N 1
ATOM 4591 C CA . PRO D 1 124 ? -4.113 -11.450 30.315 1.00 10.83 124 PRO H CA 1
ATOM 4592 C C . PRO D 1 124 ? -5.233 -10.505 30.730 1.00 10.43 124 PRO H C 1
ATOM 4593 O O . PRO D 1 124 ? -6.105 -10.161 29.920 1.00 12.39 124 PRO H O 1
ATOM 4597 N N . SER D 1 125 ? -5.217 -10.117 32.001 1.00 6.07 125 SER H N 1
ATOM 4598 C CA . SER D 1 125 ? -5.974 -8.960 32.463 1.00 9.60 125 SER H CA 1
ATOM 4599 C C . SER D 1 125 ? -4.969 -7.816 32.639 1.00 10.26 125 SER H C 1
ATOM 4600 O O . SER D 1 125 ? -3.941 -8.002 33.273 1.00 11.44 125 SER H O 1
ATOM 4603 N N . VAL D 1 126 ? -5.261 -6.647 32.080 1.00 8.79 126 VAL H N 1
ATOM 4604 C CA . VAL D 1 126 ? -4.316 -5.536 32.102 1.00 6.41 126 VAL H CA 1
ATOM 4605 C C . VAL D 1 126 ? -4.854 -4.415 32.979 1.00 8.04 126 VAL H C 1
ATOM 4606 O O . VAL D 1 126 ? -5.945 -3.904 32.717 1.00 8.31 126 VAL H O 1
ATOM 4610 N N . TYR D 1 127 ? -4.118 -4.051 34.029 1.00 8.28 127 TYR H N 1
ATOM 4611 C CA . TYR D 1 127 ? -4.579 -3.015 34.967 1.00 9.61 127 TYR H CA 1
ATOM 4612 C C . TYR D 1 127 ? -3.639 -1.825 35.002 1.00 11.89 127 TYR H C 1
ATOM 4613 O O . TYR D 1 127 ? -2.418 -2.002 34.909 1.00 7.16 127 TYR H O 1
ATOM 4622 N N . PRO D 1 128 ? -4.201 -0.610 35.169 1.00 9.58 128 PRO H N 1
ATOM 4623 C CA . PRO D 1 128 ? -3.394 0.616 35.243 1.00 8.30 128 PRO H CA 1
ATOM 4624 C C . PRO D 1 128 ? -2.688 0.743 36.577 1.00 9.57 128 PRO H C 1
ATOM 4625 O O . PRO D 1 128 ? -3.231 0.302 37.592 1.00 9.09 128 PRO H O 1
ATOM 4629 N N . LEU D 1 129 ? -1.495 1.327 36.565 1.00 9.04 129 LEU H N 1
ATOM 4630 C CA . LEU D 1 129 ? -0.810 1.682 37.799 1.00 12.87 129 LEU H CA 1
ATOM 4631 C C . LEU D 1 129 ? -0.658 3.189 37.845 1.00 11.45 129 LEU H C 1
ATOM 4632 O O . LEU D 1 129 ? 0.083 3.772 37.036 1.00 10.12 129 LEU H O 1
ATOM 4637 N N . ALA D 1 130 ? -1.376 3.809 38.782 1.00 10.85 130 ALA H N 1
ATOM 4638 C CA . ALA D 1 130 ? -1.286 5.252 39.000 1.00 16.57 130 ALA H CA 1
ATOM 4639 C C . ALA D 1 130 ? -1.018 5.525 40.471 1.00 18.89 130 ALA H C 1
ATOM 4640 O O . ALA D 1 130 ? -1.476 4.769 41.329 1.00 19.69 130 ALA H O 1
ATOM 4642 N N . PRO D 1 131 ? -0.280 6.604 40.771 1.00 22.24 131 PRO H N 1
ATOM 4643 C CA . PRO D 1 131 ? 0.038 6.972 42.160 1.00 24.87 131 PRO H CA 1
ATOM 4644 C C . PRO D 1 131 ? -1.201 7.263 43.007 1.00 28.38 131 PRO H C 1
ATOM 4645 O O . PRO D 1 131 ? -2.187 7.830 42.510 1.00 26.71 131 PRO H O 1
ATOM 4649 N N . GLY D 1 132 ? -1.145 6.868 44.278 0.85 32.45 132 GLY H N 1
ATOM 4650 C CA . GLY D 1 132 ? -2.195 7.200 45.221 0.85 37.98 132 GLY H CA 1
ATOM 4651 C C . GLY D 1 132 ? -2.395 8.703 45.350 0.85 45.59 132 GLY H C 1
ATOM 4652 O O . GLY D 1 132 ? -3.429 9.234 44.927 0.85 46.02 132 GLY H O 1
ATOM 4653 N N . SER D 1 133 ? -1.391 9.375 45.916 0.93 51.16 133 SER H N 1
ATOM 4654 C CA . SER D 1 133 ? -1.453 10.803 46.256 0.93 56.53 133 SER H CA 1
ATOM 4655 C C . SER D 1 133 ? -0.276 11.222 47.134 0.93 61.41 133 SER H C 1
ATOM 4656 O O . SER D 1 133 ? -0.412 11.307 48.355 0.93 62.09 133 SER H O 1
ATOM 4659 N N . ALA D 1 134 ? 0.873 11.490 46.522 0.76 65.96 134 ALA H N 1
ATOM 4660 C CA . ALA D 1 134 ? 2.037 11.952 47.274 0.76 70.05 134 ALA H CA 1
ATOM 4661 C C . ALA D 1 134 ? 2.755 13.101 46.569 0.76 71.70 134 ALA H C 1
ATOM 4662 O O . ALA D 1 134 ? 2.116 14.038 46.089 0.76 72.38 134 ALA H O 1
ATOM 4664 N N . ALA D 1 135 ? 4.082 13.003 46.504 1.00 72.23 135 ALA H N 1
ATOM 4665 C CA . ALA D 1 135 ? 4.953 14.109 46.096 1.00 72.90 135 ALA H CA 1
ATOM 4666 C C . ALA D 1 135 ? 4.563 14.785 44.773 1.00 71.11 135 ALA H C 1
ATOM 4667 O O . ALA D 1 135 ? 4.900 14.306 43.688 1.00 70.79 135 ALA H O 1
ATOM 4669 N N . GLN D 1 136 ? 3.862 15.911 44.883 1.00 68.52 136 GLN H N 1
ATOM 4670 C CA . GLN D 1 136 ? 3.463 16.694 43.719 1.00 64.40 136 GLN H CA 1
ATOM 4671 C C . GLN D 1 136 ? 4.474 17.800 43.442 1.00 60.05 136 GLN H C 1
ATOM 4672 O O . GLN D 1 136 ? 4.204 18.739 42.690 1.00 59.57 136 GLN H O 1
ATOM 4674 N N . THR D 1 137 ? 5.643 17.693 44.060 0.87 55.41 137 THR H N 1
ATOM 4675 C CA . THR D 1 137 ? 6.721 18.622 43.761 0.87 49.18 137 THR H CA 1
ATOM 4676 C C . THR D 1 137 ? 7.697 17.987 42.767 0.87 42.09 137 THR H C 1
ATOM 4677 O O . THR D 1 137 ? 8.575 18.666 42.229 0.87 40.89 137 THR H O 1
ATOM 4681 N N . ASN D 1 138 ? 7.534 16.685 42.526 1.00 35.37 138 ASN H N 1
ATOM 4682 C CA . ASN D 1 138 ? 8.359 15.972 41.549 1.00 28.05 138 ASN H CA 1
ATOM 4683 C C . ASN D 1 138 ? 8.154 16.502 40.141 1.00 23.99 138 ASN H C 1
ATOM 4684 O O . ASN D 1 138 ? 7.024 16.762 39.730 1.00 22.79 138 ASN H O 1
ATOM 4689 N N . SER D 1 139 ? 9.242 16.655 39.395 1.00 22.47 139 SER H N 1
ATOM 4690 C CA . SER D 1 139 ? 9.126 17.045 37.996 1.00 15.93 139 SER H CA 1
ATOM 4691 C C . SER D 1 139 ? 8.668 15.881 37.133 1.00 15.27 139 SER H C 1
ATOM 4692 O O . SER D 1 139 ? 8.122 16.088 36.044 1.00 15.57 139 SER H O 1
ATOM 4695 N N . MET D 1 140 ? 8.909 14.654 37.607 1.00 9.63 140 MET H N 1
ATOM 4696 C CA . MET D 1 140 ? 8.525 13.458 36.878 1.00 9.64 140 MET H CA 1
ATOM 4697 C C . MET D 1 140 ? 7.452 12.686 37.635 1.00 10.73 140 MET H C 1
ATOM 4698 O O . MET D 1 140 ? 7.381 12.751 38.850 1.00 11.81 140 MET H O 1
ATOM 4703 N N . VAL D 1 141 ? 6.665 11.909 36.913 1.00 9.20 141 VAL H N 1
ATOM 4704 C CA . VAL D 1 141 ? 5.739 10.977 37.540 1.00 8.43 141 VAL H CA 1
ATOM 4705 C C . VAL D 1 141 ? 5.954 9.633 36.863 1.00 9.19 141 VAL H C 1
ATOM 4706 O O . VAL D 1 141 ? 6.125 9.563 35.639 1.00 10.01 141 VAL H O 1
ATOM 4710 N N . THR D 1 142 ? 5.950 8.569 37.656 1.00 7.71 142 THR H N 1
ATOM 4711 C CA . THR D 1 142 ? 6.077 7.220 37.106 1.00 10.34 142 THR H CA 1
ATOM 4712 C C . THR D 1 142 ? 4.700 6.545 37.110 1.00 10.32 142 THR H C 1
ATOM 4713 O O . THR D 1 142 ? 3.994 6.541 38.135 1.00 10.93 142 THR H O 1
ATOM 4717 N N . LEU D 1 143 ? 4.320 6.018 35.942 1.00 8.81 143 LEU H N 1
ATOM 4718 C CA . LEU D 1 143 ? 3.080 5.271 35.757 1.00 7.65 143 LEU H CA 1
ATOM 4719 C C . LEU D 1 143 ? 3.412 3.860 35.349 1.00 7.96 143 LEU H C 1
ATOM 4720 O O . LEU D 1 143 ? 4.568 3.530 35.118 1.00 9.09 143 LEU H O 1
ATOM 4725 N N . GLY D 1 144 ? 2.403 3.009 35.222 1.00 9.94 144 GLY H N 1
ATOM 4726 C CA . GLY D 1 144 ? 2.720 1.677 34.750 1.00 9.14 144 GLY H CA 1
ATOM 4727 C C . GLY D 1 144 ? 1.504 0.897 34.378 1.00 9.54 144 GLY H C 1
ATOM 4728 O O . GLY D 1 144 ? 0.374 1.380 34.486 1.00 9.43 144 GLY H O 1
ATOM 4729 N N A CYS D 1 145 ? 1.752 -0.329 33.944 0.59 9.67 145 CYS H N 1
ATOM 4730 N N B CYS D 1 145 ? 1.692 -0.330 33.911 0.41 9.72 145 CYS H N 1
ATOM 4731 C CA A CYS D 1 145 ? 0.678 -1.235 33.625 0.59 9.70 145 CYS H CA 1
ATOM 4732 C CA B CYS D 1 145 ? 0.521 -1.168 33.702 0.41 10.08 145 CYS H CA 1
ATOM 4733 C C A CYS D 1 145 ? 1.008 -2.588 34.220 0.59 8.83 145 CYS H C 1
ATOM 4734 C C B CYS D 1 145 ? 0.869 -2.624 33.962 0.41 8.91 145 CYS H C 1
ATOM 4735 O O A CYS D 1 145 ? 2.178 -2.985 34.281 0.59 9.38 145 CYS H O 1
ATOM 4736 O O B CYS D 1 145 ? 1.917 -3.122 33.546 0.41 10.01 145 CYS H O 1
ATOM 4741 N N . LEU D 1 146 ? -0.014 -3.266 34.719 1.00 6.88 146 LEU H N 1
ATOM 4742 C CA . LEU D 1 146 ? 0.162 -4.611 35.235 1.00 9.15 146 LEU H CA 1
ATOM 4743 C C . LEU D 1 146 ? -0.514 -5.591 34.306 1.00 9.67 146 LEU H C 1
ATOM 4744 O O . LEU D 1 146 ? -1.714 -5.475 34.052 1.00 11.17 146 LEU H O 1
ATOM 4749 N N . VAL D 1 147 ? 0.258 -6.540 33.776 1.00 8.69 147 VAL H N 1
ATOM 4750 C CA . VAL D 1 147 ? -0.243 -7.508 32.812 1.00 7.18 147 VAL H CA 1
ATOM 4751 C C . VAL D 1 147 ? -0.293 -8.856 33.517 1.00 8.19 147 VAL H C 1
ATOM 4752 O O . VAL D 1 147 ? 0.729 -9.558 33.670 1.00 8.04 147 VAL H O 1
ATOM 4756 N N . LYS D 1 148 ? -1.475 -9.208 33.995 1.00 6.51 148 LYS H N 1
ATOM 4757 C CA . LYS D 1 148 ? -1.552 -10.266 34.991 1.00 7.95 148 LYS H CA 1
ATOM 4758 C C . LYS D 1 148 ? -2.309 -11.495 34.494 1.00 7.86 148 LYS H C 1
ATOM 4759 O O . LYS D 1 148 ? -3.334 -11.377 33.820 1.00 8.64 148 LYS H O 1
ATOM 4765 N N . GLY D 1 149 ? -1.794 -12.672 34.825 1.00 6.04 149 GLY H N 1
ATOM 4766 C CA . GLY D 1 149 ? -2.552 -13.902 34.688 1.00 8.19 149 GLY H CA 1
ATOM 4767 C C . GLY D 1 149 ? -2.709 -14.459 33.286 1.00 8.99 149 GLY H C 1
ATOM 4768 O O . GLY D 1 149 ? -3.805 -14.935 32.934 1.00 9.86 149 GLY H O 1
ATOM 4769 N N . TYR D 1 150 ? -1.627 -14.451 32.494 1.00 5.55 150 TYR H N 1
ATOM 4770 C CA . TYR D 1 150 ? -1.709 -15.006 31.134 1.00 5.80 150 TYR H CA 1
ATOM 4771 C C . TYR D 1 150 ? -0.822 -16.229 30.926 1.00 7.53 150 TYR H C 1
ATOM 4772 O O . TYR D 1 150 ? 0.091 -16.499 31.704 1.00 9.06 150 TYR H O 1
ATOM 4781 N N . PHE D 1 151 ? -1.085 -16.961 29.840 1.00 6.29 151 PHE H N 1
ATOM 4782 C CA . PHE D 1 151 ? -0.278 -18.126 29.486 1.00 4.68 151 PHE H CA 1
ATOM 4783 C C . PHE D 1 151 ? -0.603 -18.500 28.053 1.00 8.20 151 PHE H C 1
ATOM 4784 O O . PHE D 1 151 ? -1.780 -18.484 27.663 1.00 9.40 151 PHE H O 1
ATOM 4792 N N . PRO D 1 152 ? 0.415 -18.860 27.258 1.00 8.66 152 PRO H N 1
ATOM 4793 C CA . PRO D 1 152 ? 1.867 -18.869 27.511 1.00 6.59 152 PRO H CA 1
ATOM 4794 C C . PRO D 1 152 ? 2.490 -17.501 27.276 1.00 5.76 152 PRO H C 1
ATOM 4795 O O . PRO D 1 152 ? 1.784 -16.563 26.952 1.00 5.72 152 PRO H O 1
ATOM 4799 N N . GLU D 1 153 ? 3.812 -17.415 27.402 1.00 6.43 153 GLU H N 1
ATOM 4800 C CA . GLU D 1 153 ? 4.582 -16.306 26.862 1.00 8.23 153 GLU H CA 1
ATOM 4801 C C . GLU D 1 153 ? 4.526 -16.369 25.341 1.00 9.36 153 GLU H C 1
ATOM 4802 O O . GLU D 1 153 ? 4.287 -17.446 24.785 1.00 8.36 153 GLU H O 1
ATOM 4808 N N . PRO D 1 154 ? 4.786 -15.246 24.657 1.00 11.35 154 PRO H N 1
ATOM 4809 C CA . PRO D 1 154 ? 5.121 -13.916 25.163 1.00 11.33 154 PRO H CA 1
ATOM 4810 C C . PRO D 1 154 ? 3.970 -12.914 25.068 1.00 12.31 154 PRO H C 1
ATOM 4811 O O . PRO D 1 154 ? 2.921 -13.177 24.461 1.00 12.05 154 PRO H O 1
ATOM 4815 N N . VAL D 1 155 ? 4.184 -11.761 25.679 1.00 10.43 155 VAL H N 1
ATOM 4816 C CA A VAL D 1 155 ? 3.331 -10.593 25.515 0.08 11.52 155 VAL H CA 1
ATOM 4817 C CA B VAL D 1 155 ? 3.325 -10.600 25.438 0.92 11.29 155 VAL H CA 1
ATOM 4818 C C . VAL D 1 155 ? 4.220 -9.451 25.013 1.00 13.69 155 VAL H C 1
ATOM 4819 O O . VAL D 1 155 ? 5.427 -9.455 25.282 1.00 16.40 155 VAL H O 1
ATOM 4826 N N A THR D 1 156 ? 3.656 -8.515 24.254 0.79 12.38 156 THR H N 1
ATOM 4827 N N B THR D 1 156 ? 3.642 -8.472 24.328 0.21 12.56 156 THR H N 1
ATOM 4828 C CA A THR D 1 156 ? 4.383 -7.285 23.959 0.79 12.52 156 THR H CA 1
ATOM 4829 C CA B THR D 1 156 ? 4.390 -7.279 23.954 0.21 12.72 156 THR H CA 1
ATOM 4830 C C A THR D 1 156 ? 3.693 -6.126 24.671 0.79 11.54 156 THR H C 1
ATOM 4831 C C B THR D 1 156 ? 3.687 -6.044 24.509 0.21 11.31 156 THR H C 1
ATOM 4832 O O A THR D 1 156 ? 2.474 -6.163 24.892 0.79 10.17 156 THR H O 1
ATOM 4833 O O B THR D 1 156 ? 2.460 -5.943 24.468 0.21 10.76 156 THR H O 1
ATOM 4840 N N . VAL D 1 157 ? 4.471 -5.117 25.047 1.00 9.47 157 VAL H N 1
ATOM 4841 C CA . VAL D 1 157 ? 3.916 -3.926 25.690 1.00 10.08 157 VAL H CA 1
ATOM 4842 C C . VAL D 1 157 ? 4.507 -2.691 25.032 1.00 11.66 157 VAL H C 1
ATOM 4843 O O . VAL D 1 157 ? 5.722 -2.584 24.889 1.00 13.60 157 VAL H O 1
ATOM 4847 N N . THR D 1 158 ? 3.654 -1.786 24.580 1.00 14.06 158 THR H N 1
ATOM 4848 C CA . THR D 1 158 ? 4.125 -0.480 24.141 1.00 16.61 158 THR H CA 1
ATOM 4849 C C . THR D 1 158 ? 3.326 0.597 24.872 1.00 15.60 158 THR H C 1
ATOM 4850 O O . THR D 1 158 ? 2.337 0.300 25.553 1.00 12.41 158 THR H O 1
ATOM 4854 N N . TRP D 1 159 ? 3.783 1.838 24.738 1.00 13.79 159 TRP H N 1
ATOM 4855 C CA . TRP D 1 159 ? 3.155 2.989 25.373 1.00 12.25 159 TRP H CA 1
ATOM 4856 C C . TRP D 1 159 ? 2.800 4.051 24.333 1.00 13.07 159 TRP H C 1
ATOM 4857 O O . TRP D 1 159 ? 3.619 4.382 23.475 1.00 16.15 159 TRP H O 1
ATOM 4868 N N . ASN D 1 160 ? 1.588 4.591 24.436 1.00 16.33 160 ASN H N 1
ATOM 4869 C CA . ASN D 1 160 ? 1.013 5.507 23.454 1.00 17.43 160 ASN H CA 1
ATOM 4870 C C . ASN D 1 160 ? 1.285 5.042 22.027 1.00 22.06 160 ASN H C 1
ATOM 4871 O O . ASN D 1 160 ? 1.719 5.819 21.177 1.00 22.75 160 ASN H O 1
ATOM 4876 N N . SER D 1 161 ? 1.037 3.757 21.792 1.00 23.70 161 SER H N 1
ATOM 4877 C CA . SER D 1 161 ? 1.186 3.159 20.468 1.00 23.84 161 SER H CA 1
ATOM 4878 C C . SER D 1 161 ? 2.589 3.311 19.899 1.00 24.12 161 SER H C 1
ATOM 4879 O O . SER D 1 161 ? 2.761 3.316 18.695 1.00 26.23 161 SER H O 1
ATOM 4882 N N . GLY D 1 162 ? 3.596 3.411 20.761 1.00 23.02 162 GLY H N 1
ATOM 4883 C CA . GLY D 1 162 ? 4.959 3.524 20.283 1.00 23.87 162 GLY H CA 1
ATOM 4884 C C . GLY D 1 162 ? 5.478 4.955 20.286 1.00 27.61 162 GLY H C 1
ATOM 4885 O O . GLY D 1 162 ? 6.686 5.165 20.181 1.00 27.23 162 GLY H O 1
ATOM 4886 N N . SER D 1 163 ? 4.573 5.933 20.409 1.00 27.40 163 SER H N 1
ATOM 4887 C CA . SER D 1 163 ? 4.959 7.350 20.459 1.00 28.24 163 SER H CA 1
ATOM 4888 C C . SER D 1 163 ? 5.823 7.650 21.680 1.00 26.83 163 SER H C 1
ATOM 4889 O O . SER D 1 163 ? 6.626 8.582 21.684 1.00 27.13 163 SER H O 1
ATOM 4892 N N . LEU D 1 164 ? 5.619 6.860 22.726 1.00 25.84 164 LEU H N 1
ATOM 4893 C CA . LEU D 1 164 ? 6.311 7.013 24.001 1.00 26.14 164 LEU H CA 1
ATOM 4894 C C . LEU D 1 164 ? 7.276 5.871 24.186 1.00 24.68 164 LEU H C 1
ATOM 4895 O O . LEU D 1 164 ? 6.839 4.737 24.378 1.00 19.65 164 LEU H O 1
ATOM 4900 N N . SER D 1 165 ? 8.576 6.131 24.142 1.00 26.22 165 SER H N 1
ATOM 4901 C CA . SER D 1 165 ? 9.514 5.013 24.208 1.00 28.99 165 SER H CA 1
ATOM 4902 C C . SER D 1 165 ? 10.709 5.192 25.142 1.00 27.98 165 SER H C 1
ATOM 4903 O O . SER D 1 165 ? 11.238 4.205 25.638 1.00 26.68 165 SER H O 1
ATOM 4906 N N . SER D 1 166 ? 11.119 6.431 25.395 1.00 28.14 166 SER H N 1
ATOM 4907 C CA . SER D 1 166 ? 12.341 6.712 26.159 1.00 28.03 166 SER H CA 1
ATOM 4908 C C . SER D 1 166 ? 12.308 6.333 27.652 1.00 29.74 166 SER H C 1
ATOM 4909 O O . SER D 1 166 ? 13.242 5.712 28.165 1.00 34.67 166 SER H O 1
ATOM 4911 N N . GLY D 1 167 ? 11.269 6.733 28.368 1.00 25.68 167 GLY H N 1
ATOM 4912 C CA . GLY D 1 167 ? 11.278 6.503 29.806 1.00 25.09 167 GLY H CA 1
ATOM 4913 C C . GLY D 1 167 ? 10.683 5.181 30.276 1.00 21.04 167 GLY H C 1
ATOM 4914 O O . GLY D 1 167 ? 10.044 5.146 31.327 1.00 20.58 167 GLY H O 1
ATOM 4915 N N . VAL D 1 168 ? 10.927 4.098 29.540 1.00 17.45 168 VAL H N 1
ATOM 4916 C CA . VAL D 1 168 ? 10.242 2.820 29.793 1.00 18.62 168 VAL H CA 1
ATOM 4917 C C . VAL D 1 168 ? 11.116 1.707 30.390 1.00 19.20 168 VAL H C 1
ATOM 4918 O O . VAL D 1 168 ? 12.246 1.493 29.952 1.00 18.14 168 VAL H O 1
ATOM 4922 N N . HIS D 1 169 ? 10.574 1.009 31.394 1.00 19.31 169 HIS H N 1
ATOM 4923 C CA . HIS D 1 169 ? 11.131 -0.260 31.908 1.00 16.11 169 HIS H CA 1
ATOM 4924 C C . HIS D 1 169 ? 10.074 -1.365 31.858 1.00 14.72 169 HIS H C 1
ATOM 4925 O O . HIS D 1 169 ? 9.124 -1.327 32.644 1.00 12.71 169 HIS H O 1
ATOM 4932 N N . THR D 1 170 ? 10.243 -2.348 30.973 1.00 12.80 170 THR H N 1
ATOM 4933 C CA . THR D 1 170 ? 9.349 -3.509 30.941 1.00 12.07 170 THR H CA 1
ATOM 4934 C C . THR D 1 170 ? 10.079 -4.693 31.529 1.00 12.22 170 THR H C 1
ATOM 4935 O O . THR D 1 170 ? 11.167 -5.030 31.089 1.00 13.17 170 THR H O 1
ATOM 4939 N N . PHE D 1 171 ? 9.503 -5.290 32.560 1.00 11.73 171 PHE H N 1
ATOM 4940 C CA . PHE D 1 171 ? 10.187 -6.317 33.325 1.00 10.16 171 PHE H CA 1
ATOM 4941 C C . PHE D 1 171 ? 9.853 -7.691 32.768 1.00 12.12 171 PHE H C 1
ATOM 4942 O O . PHE D 1 171 ? 8.783 -7.875 32.179 1.00 15.10 171 PHE H O 1
ATOM 4950 N N . PRO D 1 172 ? 10.765 -8.656 32.948 1.00 12.28 172 PRO H N 1
ATOM 4951 C CA . PRO D 1 172 ? 10.514 -10.035 32.524 1.00 14.75 172 PRO H CA 1
ATOM 4952 C C . PRO D 1 172 ? 9.341 -10.638 33.280 1.00 15.09 172 PRO H C 1
ATOM 4953 O O . PRO D 1 172 ? 9.116 -10.322 34.456 1.00 10.95 172 PRO H O 1
ATOM 4957 N N . ALA D 1 173 ? 8.592 -11.492 32.598 1.00 14.68 173 ALA H N 1
ATOM 4958 C CA . ALA D 1 173 ? 7.434 -12.125 33.201 1.00 15.19 173 ALA H CA 1
ATOM 4959 C C . ALA D 1 173 ? 7.871 -13.112 34.273 1.00 14.45 173 ALA H C 1
ATOM 4960 O O . ALA D 1 173 ? 8.935 -13.709 34.171 1.00 14.27 173 ALA H O 1
ATOM 4962 N N . VAL D 1 174 ? 7.054 -13.261 35.302 1.00 12.72 174 VAL H N 1
ATOM 4963 C CA . VAL D 1 174 ? 7.297 -14.259 36.344 1.00 15.12 174 VAL H CA 1
ATOM 4964 C C . VAL D 1 174 ? 6.150 -15.260 36.364 1.00 15.00 174 VAL H C 1
ATOM 4965 O O . VAL D 1 174 ? 4.997 -14.857 36.312 1.00 12.16 174 VAL H O 1
ATOM 4969 N N . LEU D 1 175 ? 6.470 -16.552 36.477 1.00 14.66 175 LEU H N 1
ATOM 4970 C CA . LEU D 1 175 ? 5.478 -17.620 36.386 1.00 15.48 175 LEU H CA 1
ATOM 4971 C C . LEU D 1 175 ? 5.099 -18.145 37.761 1.00 18.57 175 LEU H C 1
ATOM 4972 O O . LEU D 1 175 ? 5.974 -18.516 38.545 1.00 20.89 175 LEU H O 1
ATOM 4977 N N . GLN D 1 176 ? 3.803 -18.164 38.055 1.00 17.72 176 GLN H N 1
ATOM 4978 C CA . GLN D 1 176 ? 3.286 -18.700 39.314 1.00 18.17 176 GLN H CA 1
ATOM 4979 C C . GLN D 1 176 ? 1.971 -19.423 39.079 1.00 18.43 176 GLN H C 1
ATOM 4980 O O . GLN D 1 176 ? 1.036 -18.842 38.529 1.00 17.09 176 GLN H O 1
ATOM 4982 N N . SER D 1 177 ? 1.889 -20.675 39.521 1.00 22.12 177 SER H N 1
ATOM 4983 C CA . SER D 1 177 ? 0.671 -21.481 39.350 1.00 20.67 177 SER H CA 1
ATOM 4984 C C . SER D 1 177 ? 0.122 -21.416 37.927 1.00 17.75 177 SER H C 1
ATOM 4985 O O . SER D 1 177 ? -1.035 -21.038 37.721 1.00 17.71 177 SER H O 1
ATOM 4988 N N . ASP D 1 178 ? 0.972 -21.754 36.965 1.00 13.54 178 ASP H N 1
ATOM 4989 C CA . ASP D 1 178 ? 0.590 -21.878 35.566 1.00 12.55 178 ASP H CA 1
ATOM 4990 C C . ASP D 1 178 ? 0.157 -20.574 34.922 1.00 8.77 178 ASP H C 1
ATOM 4991 O O . ASP D 1 178 ? -0.423 -20.612 33.836 1.00 10.63 178 ASP H O 1
ATOM 4996 N N . LEU D 1 179 ? 0.425 -19.427 35.554 1.00 8.35 179 LEU H N 1
ATOM 4997 C CA . LEU D 1 179 ? 0.124 -18.137 34.935 1.00 7.79 179 LEU H CA 1
ATOM 4998 C C . LEU D 1 179 ? 1.269 -17.145 35.092 1.00 10.25 179 LEU H C 1
ATOM 4999 O O . LEU D 1 179 ? 1.950 -17.106 36.126 1.00 8.64 179 LEU H O 1
ATOM 5004 N N . TYR D 1 180 ? 1.475 -16.344 34.048 1.00 9.04 180 TYR H N 1
ATOM 5005 C CA . TYR D 1 180 ? 2.525 -15.342 34.056 1.00 9.20 180 TYR H CA 1
ATOM 5006 C C . TYR D 1 180 ? 1.977 -14.006 34.492 1.00 9.18 180 TYR H C 1
ATOM 5007 O O . TYR D 1 180 ? 0.805 -13.696 34.250 1.00 10.14 180 TYR H O 1
ATOM 5016 N N . THR D 1 181 ? 2.840 -13.213 35.113 1.00 7.27 181 THR H N 1
ATOM 5017 C CA . THR D 1 181 ? 2.538 -11.824 35.444 1.00 9.27 181 THR H CA 1
ATOM 5018 C C . THR D 1 181 ? 3.740 -10.964 35.057 1.00 11.31 181 THR H C 1
ATOM 5019 O O . THR D 1 181 ? 4.884 -11.374 35.234 1.00 11.59 181 THR H O 1
ATOM 5023 N N . LEU D 1 182 ? 3.468 -9.772 34.532 1.00 12.17 182 LEU H N 1
ATOM 5024 C CA . LEU D 1 182 ? 4.472 -8.886 33.987 1.00 11.72 182 LEU H CA 1
ATOM 5025 C C . LEU D 1 182 ? 4.082 -7.446 34.288 1.00 10.62 182 LEU H C 1
ATOM 5026 O O . LEU D 1 182 ? 2.899 -7.112 34.289 1.00 11.51 182 LEU H O 1
ATOM 5031 N N . SER D 1 183 ? 5.068 -6.587 34.510 1.00 9.58 183 SER H N 1
ATOM 5032 C CA . SER D 1 183 ? 4.804 -5.166 34.641 1.00 10.96 183 SER H CA 1
ATOM 5033 C C . SER D 1 183 ? 5.740 -4.313 33.753 1.00 10.11 183 SER H C 1
ATOM 5034 O O . SER D 1 183 ? 6.836 -4.738 33.343 1.00 9.20 183 SER H O 1
ATOM 5037 N N . SER D 1 184 ? 5.280 -3.103 33.470 1.00 8.68 184 SER H N 1
ATOM 5038 C CA . SER D 1 184 ? 6.015 -2.142 32.676 1.00 10.32 184 SER H CA 1
ATOM 5039 C C . SER D 1 184 ? 5.812 -0.762 33.291 1.00 10.24 184 SER H C 1
ATOM 5040 O O . SER D 1 184 ? 4.696 -0.406 33.661 1.00 7.99 184 SER H O 1
ATOM 5043 N N . SER D 1 185 ? 6.881 0.006 33.443 1.00 12.03 185 SER H N 1
ATOM 5044 C CA . SER D 1 185 ? 6.716 1.346 33.982 1.00 10.26 185 SER H CA 1
ATOM 5045 C C . SER D 1 185 ? 7.105 2.353 32.926 1.00 8.39 185 SER H C 1
ATOM 5046 O O . SER D 1 185 ? 7.880 2.053 32.019 1.00 9.99 185 SER H O 1
ATOM 5049 N N . VAL D 1 186 ? 6.543 3.548 33.025 1.00 10.60 186 VAL H N 1
ATOM 5050 C CA . VAL D 1 186 ? 6.905 4.625 32.110 1.00 9.60 186 VAL H CA 1
ATOM 5051 C C . VAL D 1 186 ? 6.991 5.883 32.954 1.00 8.43 186 VAL H C 1
ATOM 5052 O O . VAL D 1 186 ? 6.184 6.078 33.876 1.00 10.76 186 VAL H O 1
ATOM 5056 N N . THR D 1 187 ? 7.984 6.720 32.687 1.00 8.29 187 THR H N 1
ATOM 5057 C CA . THR D 1 187 ? 8.123 7.955 33.445 1.00 10.83 187 THR H CA 1
ATOM 5058 C C . THR D 1 187 ? 7.973 9.155 32.513 1.00 10.74 187 THR H C 1
ATOM 5059 O O . THR D 1 187 ? 8.654 9.226 31.489 1.00 12.89 187 THR H O 1
ATOM 5063 N N . VAL D 1 188 ? 7.065 10.072 32.851 1.00 11.03 188 VAL H N 1
ATOM 5064 C CA . VAL D 1 188 ? 6.811 11.272 32.035 1.00 11.23 188 VAL H CA 1
ATOM 5065 C C . VAL D 1 188 ? 6.881 12.549 32.884 1.00 7.44 188 VAL H C 1
ATOM 5066 O O . VAL D 1 188 ? 6.903 12.477 34.105 1.00 7.05 188 VAL H O 1
ATOM 5070 N N . PRO D 1 189 ? 6.961 13.727 32.238 1.00 9.89 189 PRO H N 1
ATOM 5071 C CA . PRO D 1 189 ? 6.938 14.927 33.079 1.00 8.46 189 PRO H CA 1
ATOM 5072 C C . PRO D 1 189 ? 5.604 15.047 33.812 1.00 11.67 189 PRO H C 1
ATOM 5073 O O . PRO D 1 189 ? 4.552 14.794 33.225 1.00 12.27 189 PRO H O 1
ATOM 5077 N N A SER D 1 190 ? 5.656 15.429 35.082 0.60 11.16 190 SER H N 1
ATOM 5078 N N B SER D 1 190 ? 5.653 15.399 35.092 0.40 11.30 190 SER H N 1
ATOM 5079 C CA A SER D 1 190 ? 4.449 15.467 35.905 0.60 11.96 190 SER H CA 1
ATOM 5080 C CA B SER D 1 190 ? 4.434 15.468 35.894 0.40 11.79 190 SER H CA 1
ATOM 5081 C C A SER D 1 190 ? 3.496 16.545 35.414 0.60 11.31 190 SER H C 1
ATOM 5082 C C B SER D 1 190 ? 3.476 16.484 35.305 0.40 11.38 190 SER H C 1
ATOM 5083 O O A SER D 1 190 ? 2.296 16.484 35.670 0.60 11.38 190 SER H O 1
ATOM 5084 O O B SER D 1 190 ? 2.258 16.315 35.371 0.40 11.35 190 SER H O 1
ATOM 5089 N N . SER D 1 191 ? 4.027 17.531 34.702 1.00 10.92 191 SER H N 1
ATOM 5090 C CA . SER D 1 191 ? 3.179 18.597 34.150 1.00 11.57 191 SER H CA 1
ATOM 5091 C C . SER D 1 191 ? 2.371 18.123 32.950 1.00 14.91 191 SER H C 1
ATOM 5092 O O . SER D 1 191 ? 1.473 18.835 32.508 1.00 17.25 191 SER H O 1
ATOM 5095 N N . THR D 1 192 ? 2.672 16.932 32.420 1.00 14.39 192 THR H N 1
ATOM 5096 C CA . THR D 1 192 ? 1.983 16.450 31.218 1.00 11.85 192 THR H CA 1
ATOM 5097 C C . THR D 1 192 ? 0.930 15.361 31.499 1.00 13.59 192 THR H C 1
ATOM 5098 O O . THR D 1 192 ? 0.260 14.877 30.579 1.00 15.71 192 THR H O 1
ATOM 5102 N N . TRP D 1 193 ? 0.803 14.966 32.762 1.00 13.12 193 TRP H N 1
ATOM 5103 C CA . TRP D 1 193 ? -0.180 13.960 33.173 1.00 11.15 193 TRP H CA 1
ATOM 5104 C C . TRP D 1 193 ? -0.931 14.464 34.405 1.00 14.64 193 TRP H C 1
ATOM 5105 O O . TRP D 1 193 ? -0.323 14.837 35.400 1.00 16.69 193 TRP H O 1
ATOM 5116 N N . PRO D 1 194 ? -2.258 14.440 34.360 1.00 18.32 194 PRO H N 1
ATOM 5117 C CA . PRO D 1 194 ? -3.082 13.767 33.346 1.00 20.97 194 PRO H CA 1
ATOM 5118 C C . PRO D 1 194 ? -3.483 14.604 32.140 1.00 21.49 194 PRO H C 1
ATOM 5119 O O . PRO D 1 194 ? -4.281 14.127 31.344 1.00 21.94 194 PRO H O 1
ATOM 5123 N N . SER D 1 195 ? -2.924 15.797 31.970 1.00 23.98 195 SER H N 1
ATOM 5124 C CA . SER D 1 195 ? -3.360 16.658 30.871 1.00 25.18 195 SER H CA 1
ATOM 5125 C C . SER D 1 195 ? -3.122 16.021 29.500 1.00 24.67 195 SER H C 1
ATOM 5126 O O . SER D 1 195 ? -3.873 16.277 28.570 1.00 25.93 195 SER H O 1
ATOM 5129 N N . GLU D 1 196 ? -2.099 15.182 29.372 1.00 22.45 196 GLU H N 1
ATOM 5130 C CA . GLU D 1 196 ? -1.878 14.431 28.134 1.00 21.37 196 GLU H CA 1
ATOM 5131 C C . GLU D 1 196 ? -1.966 12.929 28.424 1.00 19.65 196 GLU H C 1
ATOM 5132 O O . GLU D 1 196 ? -1.293 12.406 29.310 1.00 18.92 196 GLU H O 1
ATOM 5138 N N . THR D 1 197 ? -2.806 12.229 27.672 1.00 17.95 197 THR H N 1
ATOM 5139 C CA . THR D 1 197 ? -3.106 10.836 27.999 1.00 15.09 197 THR H CA 1
ATOM 5140 C C . THR D 1 197 ? -1.901 9.892 27.863 1.00 12.71 197 THR H C 1
ATOM 5141 O O . THR D 1 197 ? -1.069 10.035 26.965 1.00 15.26 197 THR H O 1
ATOM 5145 N N . VAL D 1 198 ? -1.817 8.937 28.786 1.00 8.96 198 VAL H N 1
ATOM 5146 C CA . VAL D 1 198 ? -0.816 7.882 28.736 1.00 9.78 198 VAL H CA 1
ATOM 5147 C C . VAL D 1 198 ? -1.585 6.566 28.744 1.00 12.56 198 VAL H C 1
ATOM 5148 O O . VAL D 1 198 ? -2.435 6.338 29.620 1.00 12.96 198 VAL H O 1
ATOM 5152 N N . THR D 1 199 ? -1.293 5.728 27.749 1.00 12.59 199 THR H N 1
ATOM 5153 C CA . THR D 1 199 ? -1.959 4.436 27.549 1.00 12.08 199 THR H CA 1
ATOM 5154 C C . THR D 1 199 ? -0.940 3.323 27.285 1.00 13.07 199 THR H C 1
ATOM 5155 O O . THR D 1 199 ? -0.036 3.509 26.475 1.00 11.86 199 THR H O 1
ATOM 5159 N N . CYS D 1 200 ? -1.057 2.176 27.961 1.00 12.11 200 CYS H N 1
ATOM 5160 C CA . CYS D 1 200 ? -0.224 1.057 27.566 1.00 10.46 200 CYS H CA 1
ATOM 5161 C C . CYS D 1 200 ? -1.022 0.165 26.639 1.00 10.85 200 CYS H C 1
ATOM 5162 O O . CYS D 1 200 ? -2.219 -0.022 26.821 1.00 12.13 200 CYS H O 1
ATOM 5165 N N . ASN D 1 201 ? -0.334 -0.332 25.618 1.00 7.88 201 ASN H N 1
ATOM 5166 C CA . ASN D 1 201 ? -0.876 -1.219 24.629 1.00 9.44 201 ASN H CA 1
ATOM 5167 C C . ASN D 1 201 ? -0.294 -2.616 24.853 1.00 11.15 201 ASN H C 1
ATOM 5168 O O . ASN D 1 201 ? 0.920 -2.824 24.731 1.00 12.54 201 ASN H O 1
ATOM 5173 N N . VAL D 1 202 ? -1.156 -3.570 25.172 1.00 7.78 202 VAL H N 1
ATOM 5174 C CA . VAL D 1 202 ? -0.688 -4.927 25.450 1.00 8.89 202 VAL H CA 1
ATOM 5175 C C . VAL D 1 202 ? -1.227 -5.942 24.442 1.00 9.11 202 VAL H C 1
ATOM 5176 O O . VAL D 1 202 ? -2.412 -5.956 24.156 1.00 10.39 202 VAL H O 1
ATOM 5180 N N . ALA D 1 203 ? -0.357 -6.797 23.917 1.00 8.86 203 ALA H N 1
ATOM 5181 C CA . ALA D 1 203 ? -0.789 -7.826 22.974 1.00 11.46 203 ALA H CA 1
ATOM 5182 C C . ALA D 1 203 ? -0.326 -9.195 23.433 1.00 10.86 203 ALA H C 1
ATOM 5183 O O . ALA D 1 203 ? 0.805 -9.343 23.876 1.00 9.70 203 ALA H O 1
ATOM 5185 N N . HIS D 1 204 ? -1.222 -10.180 23.331 1.00 7.79 204 HIS H N 1
ATOM 5186 C CA . HIS D 1 204 ? -0.947 -11.567 23.678 1.00 8.40 204 HIS H CA 1
ATOM 5187 C C . HIS D 1 204 ? -1.427 -12.445 22.521 1.00 10.63 204 HIS H C 1
ATOM 5188 O O . HIS D 1 204 ? -2.557 -12.926 22.539 1.00 10.29 204 HIS H O 1
ATOM 5195 N N . PRO D 1 205 ? -0.565 -12.642 21.514 1.00 11.48 205 PRO H N 1
ATOM 5196 C CA . PRO D 1 205 ? -0.921 -13.358 20.299 1.00 11.31 205 PRO H CA 1
ATOM 5197 C C . PRO D 1 205 ? -1.473 -14.748 20.565 1.00 11.05 205 PRO H C 1
ATOM 5198 O O . PRO D 1 205 ? -2.376 -15.162 19.828 1.00 9.56 205 PRO H O 1
ATOM 5202 N N . ALA D 1 206 ? -0.960 -15.464 21.572 1.00 8.68 206 ALA H N 1
ATOM 5203 C CA . ALA D 1 206 ? -1.410 -16.837 21.760 1.00 10.71 206 ALA H CA 1
ATOM 5204 C C . ALA D 1 206 ? -2.895 -16.902 22.110 1.00 11.42 206 ALA H C 1
ATOM 5205 O O . ALA D 1 206 ? -3.526 -17.940 21.907 1.00 9.83 206 ALA H O 1
ATOM 5207 N N . SER D 1 207 ? -3.466 -15.807 22.610 1.00 9.87 207 SER H N 1
ATOM 5208 C CA . SER D 1 207 ? -4.906 -15.810 22.919 1.00 9.61 207 SER H CA 1
ATOM 5209 C C . SER D 1 207 ? -5.675 -14.811 22.048 1.00 11.95 207 SER H C 1
ATOM 5210 O O . SER D 1 207 ? -6.856 -14.555 22.288 1.00 13.50 207 SER H O 1
ATOM 5213 N N . SER D 1 208 ? -4.992 -14.263 21.045 1.00 10.93 208 SER H N 1
ATOM 5214 C CA . SER D 1 208 ? -5.530 -13.228 20.167 1.00 14.11 208 SER H CA 1
ATOM 5215 C C . SER D 1 208 ? -6.082 -12.063 20.959 1.00 12.85 208 SER H C 1
ATOM 5216 O O . SER D 1 208 ? -7.081 -11.474 20.564 1.00 11.92 208 SER H O 1
ATOM 5219 N N . THR D 1 209 ? -5.416 -11.728 22.063 1.00 9.57 209 THR H N 1
ATOM 5220 C CA . THR D 1 209 ? -5.810 -10.616 22.912 1.00 10.42 209 THR H CA 1
ATOM 5221 C C . THR D 1 209 ? -5.023 -9.335 22.637 1.00 11.73 209 THR H C 1
ATOM 5222 O O . THR D 1 209 ? -3.795 -9.360 22.520 1.00 9.75 209 THR H O 1
ATOM 5226 N N . LYS D 1 210 ? -5.747 -8.227 22.566 1.00 10.17 210 LYS H N 1
ATOM 5227 C CA . LYS D 1 210 ? -5.149 -6.905 22.501 1.00 14.92 210 LYS H CA 1
ATOM 5228 C C . LYS D 1 210 ? -5.884 -6.015 23.498 1.00 13.90 210 LYS H C 1
ATOM 5229 O O . LYS D 1 210 ? -7.112 -5.914 23.443 1.00 13.74 210 LYS H O 1
ATOM 5232 N N . VAL D 1 211 ? -5.168 -5.400 24.436 1.00 9.90 211 VAL H N 1
ATOM 5233 C CA . VAL D 1 211 ? -5.831 -4.463 25.344 1.00 11.88 211 VAL H CA 1
ATOM 5234 C C . VAL D 1 211 ? -5.101 -3.125 25.373 1.00 14.84 211 VAL H C 1
ATOM 5235 O O . VAL D 1 211 ? -3.871 -3.079 25.505 1.00 17.58 211 VAL H O 1
ATOM 5239 N N . ASP D 1 212 ? -5.854 -2.036 25.257 1.00 13.83 212 ASP H N 1
ATOM 5240 C CA . ASP D 1 212 ? -5.290 -0.710 25.457 1.00 16.88 212 ASP H CA 1
ATOM 5241 C C . ASP D 1 212 ? -5.815 -0.196 26.784 1.00 18.65 212 ASP H C 1
ATOM 5242 O O . ASP D 1 212 ? -7.027 -0.158 27.012 1.00 21.79 212 ASP H O 1
ATOM 5247 N N . LYS D 1 213 ? -4.917 0.163 27.684 1.00 14.37 213 LYS H N 1
ATOM 5248 C CA . LYS D 1 213 ? -5.357 0.606 28.985 1.00 11.43 213 LYS H CA 1
ATOM 5249 C C . LYS D 1 213 ? -4.882 2.026 29.292 1.00 12.77 213 LYS H C 1
ATOM 5250 O O . LYS D 1 213 ? -3.681 2.276 29.507 1.00 11.24 213 LYS H O 1
ATOM 5256 N N . LYS D 1 214 ? -5.827 2.957 29.342 1.00 11.95 214 LYS H N 1
ATOM 5257 C CA . LYS D 1 214 ? -5.502 4.327 29.724 1.00 11.56 214 LYS H CA 1
ATOM 5258 C C . LYS D 1 214 ? -5.190 4.435 31.216 1.00 13.05 214 LYS H C 1
ATOM 5259 O O . LYS D 1 214 ? -5.887 3.855 32.043 1.00 12.35 214 LYS H O 1
ATOM 5264 N N . ILE D 1 215 ? -4.126 5.164 31.555 1.00 5.68 215 ILE H N 1
ATOM 5265 C CA . ILE D 1 215 ? -3.769 5.414 32.952 1.00 14.13 215 ILE H CA 1
ATOM 5266 C C . ILE D 1 215 ? -4.457 6.676 33.459 1.00 18.03 215 ILE H C 1
ATOM 5267 O O . ILE D 1 215 ? -4.124 7.773 33.011 1.00 20.77 215 ILE H O 1
ATOM 5272 N N . VAL D 1 216 ? -5.386 6.527 34.396 1.00 20.66 216 VAL H N 1
ATOM 5273 C CA . VAL D 1 216 ? -6.182 7.658 34.882 1.00 25.74 216 VAL H CA 1
ATOM 5274 C C . VAL D 1 216 ? -5.915 7.962 36.363 1.00 24.50 216 VAL H C 1
ATOM 5275 O O . VAL D 1 216 ? -5.676 7.056 37.156 1.00 21.27 216 VAL H O 1
ATOM 5279 N N . PRO D 1 217 ? -5.939 9.244 36.744 1.00 26.84 217 PRO H N 1
ATOM 5280 C CA . PRO D 1 217 ? -5.649 9.598 38.141 1.00 30.17 217 PRO H CA 1
ATOM 5281 C C . PRO D 1 217 ? -6.673 9.035 39.103 1.00 32.08 217 PRO H C 1
ATOM 5282 O O . PRO D 1 217 ? -7.801 8.797 38.698 1.00 34.58 217 PRO H O 1
ATOM 5286 N N . ARG D 1 218 ? -6.280 8.821 40.351 1.00 33.22 218 ARG H N 1
ATOM 5287 C CA . ARG D 1 218 ? -7.186 8.253 41.351 1.00 34.61 218 ARG H CA 1
ATOM 5288 C C . ARG D 1 218 ? -7.911 9.312 42.171 1.00 37.06 218 ARG H C 1
ATOM 5289 O O . ARG D 1 218 ? -8.723 10.068 41.647 1.00 39.25 218 ARG H O 1
ATOM 5297 N N . ASP E 2 1 ? 30.412 -37.828 26.464 1.00 22.52 1 ASP L N 1
ATOM 5298 C CA . ASP E 2 1 ? 30.251 -36.517 25.859 1.00 21.48 1 ASP L CA 1
ATOM 5299 C C . ASP E 2 1 ? 31.269 -35.544 26.418 1.00 18.06 1 ASP L C 1
ATOM 5300 O O . ASP E 2 1 ? 31.741 -35.713 27.539 1.00 19.68 1 ASP L O 1
ATOM 5305 N N . VAL E 2 2 ? 31.587 -34.502 25.657 1.00 13.05 2 VAL L N 1
ATOM 5306 C CA . VAL E 2 2 ? 32.535 -33.508 26.154 1.00 8.99 2 VAL L CA 1
ATOM 5307 C C . VAL E 2 2 ? 31.799 -32.438 26.963 1.00 11.56 2 VAL L C 1
ATOM 5308 O O . VAL E 2 2 ? 30.836 -31.823 26.479 1.00 11.91 2 VAL L O 1
ATOM 5312 N N A LEU E 2 3 ? 32.254 -32.208 28.193 0.49 9.93 3 LEU L N 1
ATOM 5313 N N B LEU E 2 3 ? 32.227 -32.226 28.202 0.51 9.95 3 LEU L N 1
ATOM 5314 C CA A LEU E 2 3 ? 31.658 -31.186 29.051 0.49 10.98 3 LEU L CA 1
ATOM 5315 C CA B LEU E 2 3 ? 31.629 -31.161 28.988 0.51 10.80 3 LEU L CA 1
ATOM 5316 C C A LEU E 2 3 ? 32.506 -29.915 29.033 0.49 10.01 3 LEU L C 1
ATOM 5317 C C B LEU E 2 3 ? 32.494 -29.920 28.862 0.51 9.99 3 LEU L C 1
ATOM 5318 O O A LEU E 2 3 ? 33.731 -29.984 29.124 0.49 9.50 3 LEU L O 1
ATOM 5319 O O B LEU E 2 3 ? 33.712 -30.014 28.715 0.51 9.28 3 LEU L O 1
ATOM 5328 N N . MET E 2 4 ? 31.859 -28.756 28.912 1.00 9.06 4 MET L N 1
ATOM 5329 C CA . MET E 2 4 ? 32.591 -27.501 28.846 1.00 10.74 4 MET L CA 1
ATOM 5330 C C . MET E 2 4 ? 32.369 -26.752 30.148 1.00 12.53 4 MET L C 1
ATOM 5331 O O . MET E 2 4 ? 31.217 -26.450 30.489 1.00 10.63 4 MET L O 1
ATOM 5336 N N . THR E 2 5 ? 33.460 -26.458 30.858 1.00 12.16 5 THR L N 1
ATOM 5337 C CA . THR E 2 5 ? 33.408 -25.777 32.158 1.00 13.66 5 THR L CA 1
ATOM 5338 C C . THR E 2 5 ? 33.894 -24.349 32.010 1.00 14.73 5 THR L C 1
ATOM 5339 O O . THR E 2 5 ? 35.083 -24.101 31.765 1.00 11.54 5 THR L O 1
ATOM 5343 N N . GLN E 2 6 ? 32.967 -23.416 32.167 1.00 6.62 6 GLN L N 1
ATOM 5344 C CA . GLN E 2 6 ? 33.247 -22.012 31.963 1.00 6.59 6 GLN L CA 1
ATOM 5345 C C . GLN E 2 6 ? 33.260 -21.207 33.274 1.00 10.13 6 GLN L C 1
ATOM 5346 O O . GLN E 2 6 ? 32.327 -21.312 34.106 1.00 9.88 6 GLN L O 1
ATOM 5352 N N . THR E 2 7 ? 34.328 -20.415 33.466 1.00 8.27 7 THR L N 1
ATOM 5353 C CA . THR E 2 7 ? 34.494 -19.569 34.656 1.00 7.11 7 THR L CA 1
ATOM 5354 C C . THR E 2 7 ? 35.020 -18.188 34.248 1.00 8.81 7 THR L C 1
ATOM 5355 O O . THR E 2 7 ? 35.746 -18.063 33.259 1.00 6.98 7 THR L O 1
ATOM 5359 N N . PRO E 2 8 ? 34.687 -17.146 35.014 1.00 8.84 8 PRO L N 1
ATOM 5360 C CA . PRO E 2 8 ? 33.772 -17.123 36.161 1.00 9.23 8 PRO L CA 1
ATOM 5361 C C . PRO E 2 8 ? 32.323 -17.130 35.693 1.00 7.08 8 PRO L C 1
ATOM 5362 O O . PRO E 2 8 ? 32.068 -17.023 34.477 1.00 6.17 8 PRO L O 1
ATOM 5366 N N . LEU E 2 9 ? 31.373 -17.215 36.617 1.00 6.57 9 LEU L N 1
ATOM 5367 C CA . LEU E 2 9 ? 29.962 -17.184 36.180 1.00 11.11 9 LEU L CA 1
ATOM 5368 C C . LEU E 2 9 ? 29.527 -15.755 35.839 1.00 14.32 9 LEU L C 1
ATOM 5369 O O . LEU E 2 9 ? 28.659 -15.517 34.985 1.00 6.64 9 LEU L O 1
ATOM 5374 N N . SER E 2 10 ? 30.119 -14.790 36.524 1.00 6.58 10 SER L N 1
ATOM 5375 C CA . SER E 2 10 ? 29.875 -13.404 36.131 1.00 12.35 10 SER L CA 1
ATOM 5376 C C . SER E 2 10 ? 31.152 -12.617 36.370 1.00 9.89 10 SER L C 1
ATOM 5377 O O . SER E 2 10 ? 32.049 -13.088 37.065 1.00 10.16 10 SER L O 1
ATOM 5380 N N . LEU E 2 11 ? 31.219 -11.416 35.808 1.00 9.41 11 LEU L N 1
ATOM 5381 C CA . LEU E 2 11 ? 32.479 -10.692 35.726 1.00 11.32 11 LEU L CA 1
ATOM 5382 C C . LEU E 2 11 ? 32.231 -9.187 35.693 1.00 12.57 11 LEU L C 1
ATOM 5383 O O . LEU E 2 11 ? 31.902 -8.647 34.643 1.00 17.11 11 LEU L O 1
ATOM 5388 N N . PRO E 2 12 ? 32.353 -8.516 36.848 1.00 10.22 12 PRO L N 1
ATOM 5389 C CA . PRO E 2 12 ? 32.230 -7.057 36.935 1.00 11.17 12 PRO L CA 1
ATOM 5390 C C . PRO E 2 12 ? 33.523 -6.393 36.525 1.00 11.24 12 PRO L C 1
ATOM 5391 O O . PRO E 2 12 ? 34.583 -6.698 37.075 1.00 12.68 12 PRO L O 1
ATOM 5395 N N A VAL E 2 13 ? 33.433 -5.500 35.555 0.38 9.59 13 VAL L N 1
ATOM 5396 N N B VAL E 2 13 ? 33.442 -5.502 35.535 0.62 9.60 13 VAL L N 1
ATOM 5397 C CA A VAL E 2 13 ? 34.598 -4.798 35.070 0.38 9.03 13 VAL L CA 1
ATOM 5398 C CA B VAL E 2 13 ? 34.608 -4.847 34.931 0.62 8.98 13 VAL L CA 1
ATOM 5399 C C A VAL E 2 13 ? 34.218 -3.350 34.825 0.38 9.04 13 VAL L C 1
ATOM 5400 C C B VAL E 2 13 ? 34.296 -3.380 34.611 0.62 9.23 13 VAL L C 1
ATOM 5401 O O A VAL E 2 13 ? 33.068 -3.042 34.507 0.38 9.04 13 VAL L O 1
ATOM 5402 O O B VAL E 2 13 ? 33.273 -3.094 33.986 0.62 8.60 13 VAL L O 1
ATOM 5409 N N . GLY E 2 14 ? 35.187 -2.463 34.993 1.00 7.91 14 GLY L N 1
ATOM 5410 C CA . GLY E 2 14 ? 34.977 -1.047 34.727 1.00 11.37 14 GLY L CA 1
ATOM 5411 C C . GLY E 2 14 ? 35.144 -0.783 33.242 1.00 9.85 14 GLY L C 1
ATOM 5412 O O . GLY E 2 14 ? 35.868 -1.520 32.561 1.00 11.59 14 GLY L O 1
ATOM 5413 N N . LEU E 2 15 ? 34.466 0.239 32.720 1.00 7.21 15 LEU L N 1
ATOM 5414 C CA . LEU E 2 15 ? 34.640 0.579 31.309 1.00 8.85 15 LEU L CA 1
ATOM 5415 C C . LEU E 2 15 ? 36.107 0.863 31.038 1.00 8.22 15 LEU L C 1
ATOM 5416 O O . LEU E 2 15 ? 36.763 1.539 31.827 1.00 8.34 15 LEU L O 1
ATOM 5421 N N . GLY E 2 16 ? 36.620 0.320 29.937 1.00 8.11 16 GLY L N 1
ATOM 5422 C CA . GLY E 2 16 ? 37.992 0.569 29.517 1.00 9.76 16 GLY L CA 1
ATOM 5423 C C . GLY E 2 16 ? 38.989 -0.454 30.043 1.00 10.20 16 GLY L C 1
ATOM 5424 O O . GLY E 2 16 ? 40.147 -0.467 29.621 1.00 10.12 16 GLY L O 1
ATOM 5425 N N . ASP E 2 17 ? 38.544 -1.319 30.957 1.00 8.79 17 ASP L N 1
ATOM 5426 C CA . ASP E 2 17 ? 39.456 -2.284 31.581 1.00 7.57 17 ASP L CA 1
ATOM 5427 C C . ASP E 2 17 ? 39.402 -3.637 30.879 1.00 10.44 17 ASP L C 1
ATOM 5428 O O . ASP E 2 17 ? 38.526 -3.873 30.021 1.00 12.31 17 ASP L O 1
ATOM 5433 N N . GLN E 2 18 ? 40.333 -4.525 31.219 1.00 6.04 18 GLN L N 1
ATOM 5434 C CA . GLN E 2 18 ? 40.411 -5.803 30.509 1.00 5.85 18 GLN L CA 1
ATOM 5435 C C . GLN E 2 18 ? 39.662 -6.927 31.219 1.00 5.71 18 GLN L C 1
ATOM 5436 O O . GLN E 2 18 ? 39.367 -6.832 32.411 1.00 5.76 18 GLN L O 1
ATOM 5442 N N . ALA E 2 19 ? 39.334 -7.991 30.469 1.00 7.45 19 ALA L N 1
ATOM 5443 C CA . ALA E 2 19 ? 38.609 -9.126 31.018 1.00 7.68 19 ALA L CA 1
ATOM 5444 C C . ALA E 2 19 ? 39.088 -10.409 30.364 1.00 8.03 19 ALA L C 1
ATOM 5445 O O . ALA E 2 19 ? 39.404 -10.418 29.172 1.00 7.61 19 ALA L O 1
ATOM 5447 N N . SER E 2 20 ? 39.184 -11.473 31.157 1.00 8.84 20 SER L N 1
ATOM 5448 C CA . SER E 2 20 ? 39.488 -12.815 30.647 1.00 6.04 20 SER L CA 1
ATOM 5449 C C . SER E 2 20 ? 38.416 -13.809 31.075 1.00 6.17 20 SER L C 1
ATOM 5450 O O . SER E 2 20 ? 38.017 -13.860 32.248 1.00 6.81 20 SER L O 1
ATOM 5453 N N . ILE E 2 21 ? 37.948 -14.604 30.123 1.00 5.35 21 ILE L N 1
ATOM 5454 C CA . ILE E 2 21 ? 36.941 -15.620 30.407 1.00 6.96 21 ILE L CA 1
ATOM 5455 C C . ILE E 2 21 ? 37.552 -16.943 30.023 1.00 5.40 21 ILE L C 1
ATOM 5456 O O . ILE E 2 21 ? 38.159 -17.039 28.962 1.00 7.38 21 ILE L O 1
ATOM 5461 N N . SER E 2 22 ? 37.404 -17.942 30.889 1.00 5.54 22 SER L N 1
ATOM 5462 C CA . SER E 2 22 ? 38.109 -19.213 30.759 1.00 5.64 22 SER L CA 1
ATOM 5463 C C . SER E 2 22 ? 37.125 -20.303 30.436 1.00 5.75 22 SER L C 1
ATOM 5464 O O . SER E 2 22 ? 35.991 -20.259 30.877 1.00 6.37 22 SER L O 1
ATOM 5467 N N . CYS E 2 23 ? 37.616 -21.307 29.723 1.00 5.83 23 CYS L N 1
ATOM 5468 C CA . CYS E 2 23 ? 36.820 -22.414 29.262 1.00 8.54 23 CYS L CA 1
ATOM 5469 C C . CYS E 2 23 ? 37.697 -23.658 29.331 1.00 8.38 23 CYS L C 1
ATOM 5470 O O . CYS E 2 23 ? 38.837 -23.638 28.864 1.00 12.76 23 CYS L O 1
ATOM 5473 N N . ARG E 2 24 ? 37.191 -24.729 29.934 1.00 6.43 24 ARG L N 1
ATOM 5474 C CA . ARG E 2 24 ? 37.927 -25.984 29.988 1.00 6.78 24 ARG L CA 1
ATOM 5475 C C . ARG E 2 24 ? 37.055 -27.112 29.444 1.00 9.94 24 ARG L C 1
ATOM 5476 O O . ARG E 2 24 ? 35.884 -27.197 29.787 1.00 10.90 24 ARG L O 1
ATOM 5484 N N . SER E 2 25 ? 37.608 -27.945 28.567 1.00 8.15 25 SER L N 1
ATOM 5485 C CA . SER E 2 25 ? 36.864 -29.107 28.068 1.00 8.63 25 SER L CA 1
ATOM 5486 C C . SER E 2 25 ? 37.287 -30.314 28.879 1.00 10.18 25 SER L C 1
ATOM 5487 O O . SER E 2 25 ? 38.431 -30.373 29.367 1.00 10.28 25 SER L O 1
ATOM 5490 N N . SER E 2 26 ? 36.376 -31.275 29.030 1.00 9.65 26 SER L N 1
ATOM 5491 C CA . SER E 2 26 ? 36.635 -32.426 29.882 1.00 10.62 26 SER L CA 1
ATOM 5492 C C . SER E 2 26 ? 37.565 -33.443 29.220 1.00 12.92 26 SER L C 1
ATOM 5493 O O . SER E 2 26 ? 38.118 -34.323 29.890 1.00 13.49 26 SER L O 1
ATOM 5496 N N . GLN E 2 27 ? 37.731 -33.319 27.908 1.00 9.80 27 GLN L N 1
ATOM 5497 C CA . GLN E 2 27 ? 38.733 -34.067 27.168 1.00 9.69 27 GLN L CA 1
ATOM 5498 C C . GLN E 2 27 ? 39.144 -33.282 25.917 1.00 11.00 27 GLN L C 1
ATOM 5499 O O . GLN E 2 27 ? 38.573 -32.237 25.600 1.00 11.89 27 GLN L O 1
ATOM 5505 N N . SER E 2 28 ? 40.129 -33.810 25.201 1.00 13.44 28 SER L N 1
ATOM 5506 C CA . SER E 2 28 ? 40.636 -33.210 23.973 1.00 14.35 28 SER L CA 1
ATOM 5507 C C . SER E 2 28 ? 39.517 -32.879 22.979 1.00 12.86 28 SER L C 1
ATOM 5508 O O . SER E 2 28 ? 38.585 -33.683 22.807 1.00 8.43 28 SER L O 1
ATOM 5511 N N . ILE E 2 29 ? 39.585 -31.702 22.362 1.00 7.83 29 ILE L N 1
ATOM 5512 C CA . ILE E 2 29 ? 38.594 -31.319 21.341 1.00 8.32 29 ILE L CA 1
ATOM 5513 C C . ILE E 2 29 ? 39.276 -30.982 20.020 1.00 9.48 29 ILE L C 1
ATOM 5514 O O . ILE E 2 29 ? 38.849 -30.084 19.283 1.00 8.21 29 ILE L O 1
ATOM 5519 N N . VAL E 2 30 ? 40.352 -31.704 19.726 1.00 11.87 30 VAL L N 1
ATOM 5520 C CA . VAL E 2 30 ? 40.931 -31.684 18.395 1.00 10.19 30 VAL L CA 1
ATOM 5521 C C . VAL E 2 30 ? 40.062 -32.561 17.489 1.00 11.49 30 VAL L C 1
ATOM 5522 O O . VAL E 2 30 ? 39.873 -33.748 17.747 1.00 9.59 30 VAL L O 1
ATOM 5526 N N . HIS E 2 31 ? 39.494 -31.943 16.459 1.00 10.51 31 HIS L N 1
ATOM 5527 C CA . HIS E 2 31 ? 38.685 -32.621 15.431 1.00 10.75 31 HIS L CA 1
ATOM 5528 C C . HIS E 2 31 ? 39.527 -33.622 14.627 1.00 12.36 31 HIS L C 1
ATOM 5529 O O . HIS E 2 31 ? 40.751 -33.508 14.589 1.00 12.54 31 HIS L O 1
ATOM 5536 N N . SER E 2 32 ? 38.885 -34.596 13.971 1.00 11.94 32 SER L N 1
ATOM 5537 C CA A SER E 2 32 ? 39.609 -35.623 13.231 0.46 13.54 32 SER L CA 1
ATOM 5538 C CA B SER E 2 32 ? 39.632 -35.621 13.250 0.54 13.27 32 SER L CA 1
ATOM 5539 C C . SER E 2 32 ? 40.436 -35.041 12.086 1.00 15.29 32 SER L C 1
ATOM 5540 O O . SER E 2 32 ? 41.387 -35.671 11.615 1.00 15.44 32 SER L O 1
ATOM 5545 N N . ASN E 2 33 ? 40.078 -33.839 11.621 1.00 12.94 33 ASN L N 1
ATOM 5546 C CA . ASN E 2 33 ? 40.888 -33.219 10.570 1.00 13.47 33 ASN L CA 1
ATOM 5547 C C . ASN E 2 33 ? 42.067 -32.397 11.153 1.00 15.97 33 ASN L C 1
ATOM 5548 O O . ASN E 2 33 ? 42.802 -31.734 10.418 1.00 15.81 33 ASN L O 1
ATOM 5553 N N . GLY E 2 34 ? 42.239 -32.437 12.474 1.00 9.99 34 GLY L N 1
ATOM 5554 C CA . GLY E 2 34 ? 43.362 -31.751 13.088 1.00 8.60 34 GLY L CA 1
ATOM 5555 C C . GLY E 2 34 ? 43.104 -30.324 13.559 1.00 8.15 34 GLY L C 1
ATOM 5556 O O . GLY E 2 34 ? 43.919 -29.775 14.289 1.00 9.66 34 GLY L O 1
ATOM 5557 N N . ASN E 2 35 ? 41.979 -29.730 13.163 1.00 7.92 35 ASN L N 1
ATOM 5558 C CA . ASN E 2 35 ? 41.602 -28.413 13.687 1.00 9.87 35 ASN L CA 1
ATOM 5559 C C . ASN E 2 35 ? 40.910 -28.554 15.044 1.00 12.32 35 ASN L C 1
ATOM 5560 O O . ASN E 2 35 ? 40.440 -29.645 15.414 1.00 13.89 35 ASN L O 1
ATOM 5565 N N . THR E 2 36 ? 40.816 -27.441 15.760 1.00 9.34 36 THR L N 1
ATOM 5566 C CA . THR E 2 36 ? 40.092 -27.388 17.030 1.00 7.82 36 THR L CA 1
ATOM 5567 C C . THR E 2 36 ? 38.957 -26.398 16.860 1.00 9.53 36 THR L C 1
ATOM 5568 O O . THR E 2 36 ? 39.205 -25.199 16.758 1.00 6.48 36 THR L O 1
ATOM 5572 N N . TYR E 2 37 ? 37.717 -26.898 16.774 1.00 8.77 37 TYR L N 1
ATOM 5573 C CA . TYR E 2 37 ? 36.566 -26.009 16.546 1.00 6.56 37 TYR L CA 1
ATOM 5574 C C . TYR E 2 37 ? 35.997 -25.491 17.871 1.00 6.98 37 TYR L C 1
ATOM 5575 O O . TYR E 2 37 ? 34.888 -25.848 18.277 1.00 7.52 37 TYR L O 1
ATOM 5584 N N . LEU E 2 38 ? 36.793 -24.642 18.520 1.00 6.71 38 LEU L N 1
ATOM 5585 C CA . LEU E 2 38 ? 36.434 -23.962 19.764 1.00 6.57 38 LEU L CA 1
ATOM 5586 C C . LEU E 2 38 ? 36.026 -22.546 19.398 1.00 5.89 38 LEU L C 1
ATOM 5587 O O . LEU E 2 38 ? 36.806 -21.817 18.755 1.00 8.59 38 LEU L O 1
ATOM 5592 N N . GLU E 2 39 ? 34.800 -22.178 19.767 1.00 5.86 39 GLU L N 1
ATOM 5593 C CA . GLU E 2 39 ? 34.228 -20.901 19.381 1.00 8.44 39 GLU L CA 1
ATOM 5594 C C . GLU E 2 39 ? 33.742 -20.134 20.594 1.00 7.90 39 GLU L C 1
ATOM 5595 O O . GLU E 2 39 ? 33.414 -20.724 21.611 1.00 7.75 39 GLU L O 1
ATOM 5601 N N . TRP E 2 40 ? 33.700 -18.810 20.455 1.00 5.60 40 TRP L N 1
ATOM 5602 C CA . TRP E 2 40 ? 33.124 -17.952 21.466 1.00 9.46 40 TRP L CA 1
ATOM 5603 C C . TRP E 2 40 ? 31.958 -17.153 20.892 1.00 9.23 40 TRP L C 1
ATOM 5604 O O . TRP E 2 40 ? 32.059 -16.569 19.798 1.00 8.01 40 TRP L O 1
ATOM 5615 N N . TYR E 2 41 ? 30.859 -17.134 21.640 1.00 7.94 41 TYR L N 1
ATOM 5616 C CA . TYR E 2 41 ? 29.647 -16.386 21.275 1.00 7.77 41 TYR L CA 1
ATOM 5617 C C . TYR E 2 41 ? 29.300 -15.330 22.324 1.00 9.17 41 TYR L C 1
ATOM 5618 O O . TYR E 2 41 ? 29.571 -15.516 23.502 1.00 8.35 41 TYR L O 1
ATOM 5627 N N . LEU E 2 42 ? 28.682 -14.237 21.885 1.00 6.05 42 LEU L N 1
ATOM 5628 C CA . LEU E 2 42 ? 28.196 -13.213 22.804 1.00 7.68 42 LEU L CA 1
ATOM 5629 C C . LEU E 2 42 ? 26.717 -13.037 22.595 1.00 10.81 42 LEU L C 1
ATOM 5630 O O . LEU E 2 42 ? 26.275 -12.802 21.468 1.00 10.14 42 LEU L O 1
ATOM 5635 N N . GLN E 2 43 ? 25.952 -13.136 23.669 1.00 6.56 43 GLN L N 1
ATOM 5636 C CA . GLN E 2 43 ? 24.529 -12.844 23.559 1.00 7.46 43 GLN L CA 1
ATOM 5637 C C . GLN E 2 43 ? 24.197 -11.551 24.323 1.00 8.99 43 GLN L C 1
ATOM 5638 O O . GLN E 2 43 ? 24.194 -11.540 25.546 1.00 7.04 43 GLN L O 1
ATOM 5644 N N . LYS E 2 44 ? 23.928 -10.477 23.587 1.00 8.52 44 LYS L N 1
ATOM 5645 C CA . LYS E 2 44 ? 23.570 -9.205 24.200 1.00 9.24 44 LYS L CA 1
ATOM 5646 C C . LYS E 2 44 ? 22.132 -9.261 24.685 1.00 10.85 44 LYS L C 1
ATOM 5647 O O . LYS E 2 44 ? 21.348 -10.064 24.176 1.00 13.07 44 LYS L O 1
ATOM 5653 N N . PRO E 2 45 ? 21.780 -8.429 25.686 1.00 11.64 45 PRO L N 1
ATOM 5654 C CA . PRO E 2 45 ? 20.432 -8.568 26.257 1.00 13.86 45 PRO L CA 1
ATOM 5655 C C . PRO E 2 45 ? 19.369 -8.440 25.192 1.00 17.70 45 PRO L C 1
ATOM 5656 O O . PRO E 2 45 ? 19.403 -7.514 24.373 1.00 19.02 45 PRO L O 1
ATOM 5660 N N . GLY E 2 46 ? 18.474 -9.419 25.166 1.00 19.34 46 GLY L N 1
ATOM 5661 C CA . GLY E 2 46 ? 17.348 -9.401 24.252 1.00 17.92 46 GLY L CA 1
ATOM 5662 C C . GLY E 2 46 ? 17.688 -9.717 22.806 1.00 17.10 46 GLY L C 1
ATOM 5663 O O . GLY E 2 46 ? 16.845 -9.529 21.933 1.00 17.76 46 GLY L O 1
ATOM 5664 N N A GLN E 2 47 ? 18.912 -10.173 22.539 0.52 13.58 47 GLN L N 1
ATOM 5665 N N B GLN E 2 47 ? 18.908 -10.194 22.556 0.48 13.63 47 GLN L N 1
ATOM 5666 C CA A GLN E 2 47 ? 19.300 -10.517 21.173 0.52 13.73 47 GLN L CA 1
ATOM 5667 C CA B GLN E 2 47 ? 19.340 -10.525 21.202 0.48 13.91 47 GLN L CA 1
ATOM 5668 C C A GLN E 2 47 ? 19.655 -11.993 21.051 0.52 13.07 47 GLN L C 1
ATOM 5669 C C B GLN E 2 47 ? 19.640 -12.011 21.055 0.48 13.05 47 GLN L C 1
ATOM 5670 O O A GLN E 2 47 ? 19.734 -12.709 22.056 0.52 11.59 47 GLN L O 1
ATOM 5671 O O B GLN E 2 47 ? 19.675 -12.748 22.048 0.48 11.68 47 GLN L O 1
ATOM 5682 N N . SER E 2 48 ? 19.849 -12.451 19.814 1.00 11.32 48 SER L N 1
ATOM 5683 C CA . SER E 2 48 ? 20.328 -13.807 19.560 1.00 10.85 48 SER L CA 1
ATOM 5684 C C . SER E 2 48 ? 21.823 -13.835 19.833 1.00 9.71 48 SER L C 1
ATOM 5685 O O . SER E 2 48 ? 22.481 -12.800 19.799 1.00 11.55 48 SER L O 1
ATOM 5688 N N . PRO E 2 49 ? 22.380 -15.023 20.092 1.00 10.92 49 PRO L N 1
ATOM 5689 C CA . PRO E 2 49 ? 23.844 -15.099 20.198 1.00 12.82 49 PRO L CA 1
ATOM 5690 C C . PRO E 2 49 ? 24.517 -14.646 18.895 1.00 11.23 49 PRO L C 1
ATOM 5691 O O . PRO E 2 49 ? 23.921 -14.833 17.836 1.00 7.26 49 PRO L O 1
ATOM 5695 N N . LYS E 2 50 ? 25.723 -14.090 18.971 1.00 8.28 50 LYS L N 1
ATOM 5696 C CA . LYS E 2 50 ? 26.504 -13.811 17.773 1.00 8.56 50 LYS L CA 1
ATOM 5697 C C . LYS E 2 50 ? 27.953 -14.301 17.905 1.00 8.11 50 LYS L C 1
ATOM 5698 O O . LYS E 2 50 ? 28.542 -14.334 19.000 1.00 7.68 50 LYS L O 1
ATOM 5701 N N . LEU E 2 51 ? 28.518 -14.687 16.772 1.00 6.44 51 LEU L N 1
ATOM 5702 C CA . LEU E 2 51 ? 29.850 -15.280 16.734 1.00 10.28 51 LEU L CA 1
ATOM 5703 C C . LEU E 2 51 ? 30.942 -14.224 16.905 1.00 14.17 51 LEU L C 1
ATOM 5704 O O . LEU E 2 51 ? 30.897 -13.186 16.256 1.00 6.26 51 LEU L O 1
ATOM 5709 N N . LEU E 2 52 ? 31.920 -14.509 17.763 1.00 5.92 52 LEU L N 1
ATOM 5710 C CA . LEU E 2 52 ? 33.050 -13.621 17.958 1.00 5.84 52 LEU L CA 1
ATOM 5711 C C . LEU E 2 52 ? 34.324 -14.243 17.402 1.00 10.22 52 LEU L C 1
ATOM 5712 O O . LEU E 2 52 ? 35.056 -13.623 16.616 1.00 5.87 52 LEU L O 1
ATOM 5717 N N . ILE E 2 53 ? 34.599 -15.461 17.859 1.00 8.76 53 ILE L N 1
ATOM 5718 C CA . ILE E 2 53 ? 35.897 -16.094 17.656 1.00 8.49 53 ILE L CA 1
ATOM 5719 C C . ILE E 2 53 ? 35.677 -17.516 17.212 1.00 5.71 53 ILE L C 1
ATOM 5720 O O . ILE E 2 53 ? 34.834 -18.185 17.795 1.00 7.27 53 ILE L O 1
ATOM 5725 N N . TYR E 2 54 ? 36.427 -17.984 16.215 1.00 5.81 54 TYR L N 1
ATOM 5726 C CA . TYR E 2 54 ? 36.313 -19.385 15.804 1.00 5.91 54 TYR L CA 1
ATOM 5727 C C . TYR E 2 54 ? 37.682 -20.038 15.681 1.00 6.59 54 TYR L C 1
ATOM 5728 O O . TYR E 2 54 ? 38.691 -19.334 15.608 1.00 8.37 54 TYR L O 1
ATOM 5737 N N . LYS E 2 55 ? 37.710 -21.376 15.665 1.00 6.06 55 LYS L N 1
ATOM 5738 C CA . LYS E 2 55 ? 38.966 -22.147 15.676 1.00 6.17 55 LYS L CA 1
ATOM 5739 C C . LYS E 2 55 ? 39.988 -21.555 16.659 1.00 8.15 55 LYS L C 1
ATOM 5740 O O . LYS E 2 55 ? 41.124 -21.233 16.297 1.00 10.08 55 LYS L O 1
ATOM 5746 N N . VAL E 2 56 ? 39.520 -21.389 17.894 1.00 6.07 56 VAL L N 1
ATOM 5747 C CA . VAL E 2 56 ? 40.299 -20.946 19.054 1.00 7.37 56 VAL L CA 1
ATOM 5748 C C . VAL E 2 56 ? 40.693 -19.463 19.016 1.00 7.93 56 VAL L C 1
ATOM 5749 O O . VAL E 2 56 ? 40.481 -18.752 20.000 1.00 8.48 56 VAL L O 1
ATOM 5753 N N . SER E 2 57 ? 41.245 -19.001 17.895 1.00 5.85 57 SER L N 1
ATOM 5754 C CA . SER E 2 57 ? 41.923 -17.709 17.876 1.00 7.08 57 SER L CA 1
ATOM 5755 C C . SER E 2 57 ? 41.588 -16.797 16.701 1.00 12.03 57 SER L C 1
ATOM 5756 O O . SER E 2 57 ? 42.219 -15.758 16.553 1.00 13.24 57 SER L O 1
ATOM 5759 N N . ASN E 2 58 ? 40.614 -17.161 15.859 1.00 10.09 58 ASN L N 1
ATOM 5760 C CA . ASN E 2 58 ? 40.326 -16.323 14.700 1.00 10.20 58 ASN L CA 1
ATOM 5761 C C . ASN E 2 58 ? 39.097 -15.453 14.939 1.00 10.88 58 ASN L C 1
ATOM 5762 O O . ASN E 2 58 ? 38.036 -15.963 15.298 1.00 9.33 58 ASN L O 1
ATOM 5767 N N . ARG E 2 59 ? 39.251 -14.135 14.784 1.00 11.80 59 ARG L N 1
ATOM 5768 C CA A ARG E 2 59 ? 38.133 -13.203 14.826 0.39 12.28 59 ARG L CA 1
ATOM 5769 C CA B ARG E 2 59 ? 38.089 -13.245 14.845 0.61 12.22 59 ARG L CA 1
ATOM 5770 C C . ARG E 2 59 ? 37.235 -13.365 13.604 1.00 12.54 59 ARG L C 1
ATOM 5771 O O . ARG E 2 59 ? 37.728 -13.325 12.473 1.00 14.13 59 ARG L O 1
ATOM 5786 N N . PHE E 2 60 ? 35.932 -13.500 13.814 1.00 10.29 60 PHE L N 1
ATOM 5787 C CA . PHE E 2 60 ? 34.991 -13.457 12.701 1.00 10.70 60 PHE L CA 1
ATOM 5788 C C . PHE E 2 60 ? 35.006 -12.026 12.123 1.00 16.17 60 PHE L C 1
ATOM 5789 O O . PHE E 2 60 ? 35.258 -11.054 12.847 1.00 10.69 60 PHE L O 1
ATOM 5797 N N A SER E 2 61 ? 34.758 -11.902 10.823 0.42 18.85 61 SER L N 1
ATOM 5798 N N B SER E 2 61 ? 34.763 -11.903 10.823 0.58 18.89 61 SER L N 1
ATOM 5799 C CA A SER E 2 61 ? 34.795 -10.596 10.165 0.42 20.02 61 SER L CA 1
ATOM 5800 C CA B SER E 2 61 ? 34.809 -10.595 10.174 0.58 20.06 61 SER L CA 1
ATOM 5801 C C A SER E 2 61 ? 33.809 -9.639 10.822 0.42 19.95 61 SER L C 1
ATOM 5802 C C B SER E 2 61 ? 33.822 -9.646 10.841 0.58 19.99 61 SER L C 1
ATOM 5803 O O A SER E 2 61 ? 32.683 -10.017 11.126 0.42 20.08 61 SER L O 1
ATOM 5804 O O B SER E 2 61 ? 32.710 -10.039 11.168 0.58 20.04 61 SER L O 1
ATOM 5809 N N . GLY E 2 62 ? 34.245 -8.406 11.063 1.00 19.16 62 GLY L N 1
ATOM 5810 C CA . GLY E 2 62 ? 33.391 -7.419 11.698 1.00 18.11 62 GLY L CA 1
ATOM 5811 C C . GLY E 2 62 ? 33.528 -7.335 13.211 1.00 18.11 62 GLY L C 1
ATOM 5812 O O . GLY E 2 62 ? 33.013 -6.406 13.831 1.00 20.63 62 GLY L O 1
ATOM 5813 N N . VAL E 2 63 ? 34.209 -8.306 13.815 1.00 12.24 63 VAL L N 1
ATOM 5814 C CA . VAL E 2 63 ? 34.369 -8.334 15.261 1.00 8.35 63 VAL L CA 1
ATOM 5815 C C . VAL E 2 63 ? 35.588 -7.473 15.610 1.00 7.88 63 VAL L C 1
ATOM 5816 O O . VAL E 2 63 ? 36.634 -7.617 14.985 1.00 10.02 63 VAL L O 1
ATOM 5820 N N . PRO E 2 64 ? 35.458 -6.559 16.587 1.00 10.97 64 PRO L N 1
ATOM 5821 C CA . PRO E 2 64 ? 36.533 -5.621 16.964 1.00 12.64 64 PRO L CA 1
ATOM 5822 C C . PRO E 2 64 ? 37.811 -6.322 17.435 1.00 14.70 64 PRO L C 1
ATOM 5823 O O . PRO E 2 64 ? 37.709 -7.397 18.023 1.00 13.85 64 PRO L O 1
ATOM 5827 N N . ASP E 2 65 ? 38.985 -5.712 17.242 1.00 13.68 65 ASP L N 1
ATOM 5828 C CA . ASP E 2 65 ? 40.220 -6.410 17.565 1.00 16.43 65 ASP L CA 1
ATOM 5829 C C . ASP E 2 65 ? 40.447 -6.445 19.073 1.00 10.86 65 ASP L C 1
ATOM 5830 O O . ASP E 2 65 ? 41.397 -7.061 19.535 1.00 13.47 65 ASP L O 1
ATOM 5835 N N . ARG E 2 66 ? 39.582 -5.777 19.825 1.00 8.72 66 ARG L N 1
ATOM 5836 C CA . ARG E 2 66 ? 39.610 -5.860 21.289 1.00 8.87 66 ARG L CA 1
ATOM 5837 C C . ARG E 2 66 ? 39.351 -7.272 21.791 1.00 6.61 66 ARG L C 1
ATOM 5838 O O . ARG E 2 66 ? 39.663 -7.581 22.944 1.00 7.65 66 ARG L O 1
ATOM 5846 N N . PHE E 2 67 ? 38.721 -8.106 20.964 1.00 7.55 67 PHE L N 1
ATOM 5847 C CA . PHE E 2 67 ? 38.465 -9.515 21.327 1.00 6.82 67 PHE L CA 1
ATOM 5848 C C . PHE E 2 67 ? 39.522 -10.454 20.790 1.00 6.86 67 PHE L C 1
ATOM 5849 O O . PHE E 2 67 ? 39.825 -10.398 19.615 1.00 6.42 67 PHE L O 1
ATOM 5857 N N . SER E 2 68 ? 40.049 -11.348 21.630 1.00 5.96 68 SER L N 1
ATOM 5858 C CA . SER E 2 68 ? 41.031 -12.311 21.148 1.00 6.82 68 SER L CA 1
ATOM 5859 C C . SER E 2 68 ? 40.891 -13.637 21.882 1.00 8.51 68 SER L C 1
ATOM 5860 O O . SER E 2 68 ? 40.404 -13.696 23.012 1.00 10.93 68 SER L O 1
ATOM 5863 N N . GLY E 2 69 ? 41.337 -14.695 21.219 1.00 5.31 69 GLY L N 1
ATOM 5864 C CA . GLY E 2 69 ? 41.130 -16.051 21.686 1.00 5.60 69 GLY L CA 1
ATOM 5865 C C . GLY E 2 69 ? 42.467 -16.742 21.737 1.00 5.95 69 GLY L C 1
ATOM 5866 O O . GLY E 2 69 ? 43.319 -16.488 20.876 1.00 8.18 69 GLY L O 1
ATOM 5867 N N . SER E 2 70 ? 42.663 -17.597 22.744 1.00 6.13 70 SER L N 1
ATOM 5868 C CA . SER E 2 70 ? 43.857 -18.433 22.793 1.00 6.74 70 SER L CA 1
ATOM 5869 C C . SER E 2 70 ? 43.539 -19.759 23.433 1.00 6.78 70 SER L C 1
ATOM 5870 O O . SER E 2 70 ? 42.466 -19.952 23.996 1.00 6.36 70 SER L O 1
ATOM 5873 N N . GLY E 2 71 ? 44.495 -20.675 23.358 1.00 7.33 71 GLY L N 1
ATOM 5874 C CA . GLY E 2 71 ? 44.368 -21.886 24.123 1.00 15.19 71 GLY L CA 1
ATOM 5875 C C . GLY E 2 71 ? 44.863 -23.056 23.332 1.00 23.62 71 GLY L C 1
ATOM 5876 O O . GLY E 2 71 ? 45.163 -22.936 22.142 1.00 24.98 71 GLY L O 1
ATOM 5877 N N . SER E 2 72 ? 44.938 -24.202 23.995 1.00 28.04 72 SER L N 1
ATOM 5878 C CA . SER E 2 72 ? 45.202 -25.449 23.292 1.00 33.38 72 SER L CA 1
ATOM 5879 C C . SER E 2 72 ? 44.800 -26.642 24.132 1.00 33.10 72 SER L C 1
ATOM 5880 O O . SER E 2 72 ? 44.970 -26.647 25.364 1.00 31.47 72 SER L O 1
ATOM 5883 N N . GLY E 2 73 ? 44.286 -27.659 23.449 1.00 30.72 73 GLY L N 1
ATOM 5884 C CA . GLY E 2 73 ? 44.066 -28.934 24.085 1.00 28.40 73 GLY L CA 1
ATOM 5885 C C . GLY E 2 73 ? 42.753 -28.930 24.821 1.00 24.48 73 GLY L C 1
ATOM 5886 O O . GLY E 2 73 ? 41.703 -29.242 24.224 1.00 25.34 73 GLY L O 1
ATOM 5887 N N . THR E 2 74 ? 42.798 -28.585 26.106 1.00 19.80 74 THR L N 1
ATOM 5888 C CA . THR E 2 74 ? 41.570 -28.554 26.900 1.00 14.61 74 THR L CA 1
ATOM 5889 C C . THR E 2 74 ? 41.332 -27.230 27.597 1.00 12.14 74 THR L C 1
ATOM 5890 O O . THR E 2 74 ? 40.329 -27.070 28.260 1.00 11.34 74 THR L O 1
ATOM 5894 N N A ASP E 2 75 ? 42.286 -26.300 27.525 0.47 10.97 75 ASP L N 1
ATOM 5895 N N B ASP E 2 75 ? 42.212 -26.273 27.339 0.53 10.78 75 ASP L N 1
ATOM 5896 C CA A ASP E 2 75 ? 42.140 -25.006 28.215 0.47 10.57 75 ASP L CA 1
ATOM 5897 C CA B ASP E 2 75 ? 42.241 -25.029 28.087 0.53 10.50 75 ASP L CA 1
ATOM 5898 C C A ASP E 2 75 ? 42.172 -23.845 27.217 0.47 9.59 75 ASP L C 1
ATOM 5899 C C B ASP E 2 75 ? 42.189 -23.822 27.158 0.53 9.40 75 ASP L C 1
ATOM 5900 O O A ASP E 2 75 ? 43.100 -23.731 26.410 0.47 8.17 75 ASP L O 1
ATOM 5901 O O B ASP E 2 75 ? 43.085 -23.651 26.331 0.53 8.21 75 ASP L O 1
ATOM 5910 N N . PHE E 2 76 ? 41.153 -22.992 27.301 1.00 6.42 76 PHE L N 1
ATOM 5911 C CA . PHE E 2 76 ? 40.947 -21.880 26.376 1.00 7.03 76 PHE L CA 1
ATOM 5912 C C . PHE E 2 76 ? 40.533 -20.606 27.112 1.00 9.81 76 PHE L C 1
ATOM 5913 O O . PHE E 2 76 ? 39.906 -20.662 28.172 1.00 9.25 76 PHE L O 1
ATOM 5921 N N . THR E 2 77 ? 40.862 -19.465 26.518 1.00 6.98 77 THR L N 1
ATOM 5922 C CA . THR E 2 77 ? 40.660 -18.178 27.167 1.00 7.13 77 THR L CA 1
ATOM 5923 C C . THR E 2 77 ? 40.206 -17.127 26.145 1.00 9.51 77 THR L C 1
ATOM 5924 O O . THR E 2 77 ? 40.857 -16.957 25.080 1.00 5.42 77 THR L O 1
ATOM 5928 N N . LEU E 2 78 ? 39.083 -16.462 26.438 1.00 4.84 78 LEU L N 1
ATOM 5929 C CA . LEU E 2 78 ? 38.678 -15.269 25.691 1.00 4.54 78 LEU L CA 1
ATOM 5930 C C . LEU E 2 78 ? 39.190 -14.033 26.436 1.00 4.67 78 LEU L C 1
ATOM 5931 O O . LEU E 2 78 ? 38.939 -13.891 27.637 1.00 8.50 78 LEU L O 1
ATOM 5936 N N . LYS E 2 79 ? 39.925 -13.171 25.735 1.00 7.49 79 LYS L N 1
ATOM 5937 C CA . LYS E 2 79 ? 40.416 -11.916 26.297 1.00 6.41 79 LYS L CA 1
ATOM 5938 C C . LYS E 2 79 ? 39.713 -10.709 25.662 1.00 6.54 79 LYS L C 1
ATOM 5939 O O . LYS E 2 79 ? 39.594 -10.624 24.438 1.00 5.11 79 LYS L O 1
ATOM 5945 N N . ILE E 2 80 ? 39.287 -9.755 26.492 1.00 5.20 80 ILE L N 1
ATOM 5946 C CA . ILE E 2 80 ? 38.795 -8.475 25.990 1.00 4.96 80 ILE L CA 1
ATOM 5947 C C . ILE E 2 80 ? 39.748 -7.394 26.486 1.00 5.70 80 ILE L C 1
ATOM 5948 O O . ILE E 2 80 ? 39.938 -7.252 27.702 1.00 8.94 80 ILE L O 1
ATOM 5953 N N . SER E 2 81 ? 40.399 -6.686 25.570 1.00 8.48 81 SER L N 1
ATOM 5954 C CA . SER E 2 81 ? 41.539 -5.860 25.964 1.00 9.74 81 SER L CA 1
ATOM 5955 C C . SER E 2 81 ? 41.052 -4.625 26.715 1.00 9.21 81 SER L C 1
ATOM 5956 O O . SER E 2 81 ? 41.723 -4.121 27.631 1.00 9.78 81 SER L O 1
ATOM 5959 N N . ARG E 2 82 ? 39.883 -4.141 26.321 1.00 8.53 82 ARG L N 1
ATOM 5960 C CA . ARG E 2 82 ? 39.275 -3.000 26.977 1.00 12.78 82 ARG L CA 1
ATOM 5961 C C . ARG E 2 82 ? 37.779 -3.055 26.714 1.00 15.93 82 ARG L C 1
ATOM 5962 O O . ARG E 2 82 ? 37.313 -3.109 25.577 1.00 16.10 82 ARG L O 1
ATOM 5970 N N . VAL E 2 83 ? 37.032 -3.055 27.795 1.00 7.43 83 VAL L N 1
ATOM 5971 C CA . VAL E 2 83 ? 35.602 -3.307 27.739 1.00 7.20 83 VAL L CA 1
ATOM 5972 C C . VAL E 2 83 ? 34.842 -2.023 27.429 1.00 11.78 83 VAL L C 1
ATOM 5973 O O . VAL E 2 83 ? 35.128 -0.969 28.017 1.00 7.61 83 VAL L O 1
ATOM 5977 N N . GLU E 2 84 ? 33.892 -2.131 26.500 1.00 10.35 84 GLU L N 1
ATOM 5978 C CA . GLU E 2 84 ? 32.986 -1.040 26.140 1.00 11.79 84 GLU L CA 1
ATOM 5979 C C . GLU E 2 84 ? 31.561 -1.413 26.580 1.00 10.97 84 GLU L C 1
ATOM 5980 O O . GLU E 2 84 ? 31.247 -2.583 26.748 1.00 10.26 84 GLU L O 1
ATOM 5986 N N . ALA E 2 85 ? 30.703 -0.409 26.762 1.00 10.61 85 ALA L N 1
ATOM 5987 C CA . ALA E 2 85 ? 29.345 -0.634 27.242 1.00 12.19 85 ALA L CA 1
ATOM 5988 C C . ALA E 2 85 ? 28.601 -1.624 26.348 1.00 12.19 85 ALA L C 1
ATOM 5989 O O . ALA E 2 85 ? 27.836 -2.461 26.834 1.00 14.81 85 ALA L O 1
ATOM 5991 N N . GLU E 2 86 ? 28.851 -1.540 25.049 1.00 12.36 86 GLU L N 1
ATOM 5992 C CA . GLU E 2 86 ? 28.188 -2.396 24.076 1.00 18.42 86 GLU L CA 1
ATOM 5993 C C . GLU E 2 86 ? 28.555 -3.876 24.271 1.00 16.70 86 GLU L C 1
ATOM 5994 O O . GLU E 2 86 ? 27.855 -4.761 23.774 1.00 16.86 86 GLU L O 1
ATOM 6000 N N . ASP E 2 87 ? 29.638 -4.143 25.004 1.00 14.05 87 ASP L N 1
ATOM 6001 C CA . ASP E 2 87 ? 30.083 -5.536 25.259 1.00 9.97 87 ASP L CA 1
ATOM 6002 C C . ASP E 2 87 ? 29.240 -6.275 26.307 1.00 9.96 87 ASP L C 1
ATOM 6003 O O . ASP E 2 87 ? 29.427 -7.475 26.524 1.00 8.63 87 ASP L O 1
ATOM 6008 N N . LEU E 2 88 ? 28.325 -5.565 26.970 1.00 9.39 88 LEU L N 1
ATOM 6009 C CA . LEU E 2 88 ? 27.417 -6.194 27.959 1.00 10.49 88 LEU L CA 1
ATOM 6010 C C . LEU E 2 88 ? 26.704 -7.425 27.445 1.00 10.53 88 LEU L C 1
ATOM 6011 O O . LEU E 2 88 ? 26.142 -7.387 26.369 1.00 12.50 88 LEU L O 1
ATOM 6016 N N . GLY E 2 89 ? 26.677 -8.490 28.234 1.00 8.83 89 GLY L N 1
ATOM 6017 C CA . GLY E 2 89 ? 25.891 -9.653 27.856 1.00 9.31 89 GLY L CA 1
ATOM 6018 C C . GLY E 2 89 ? 26.466 -10.912 28.435 1.00 7.70 89 GLY L C 1
ATOM 6019 O O . GLY E 2 89 ? 27.300 -10.861 29.347 1.00 10.95 89 GLY L O 1
ATOM 6020 N N . VAL E 2 90 ? 26.034 -12.037 27.892 1.00 5.52 90 VAL L N 1
ATOM 6021 C CA . VAL E 2 90 ? 26.526 -13.338 28.325 1.00 8.04 90 VAL L CA 1
ATOM 6022 C C . VAL E 2 90 ? 27.404 -13.940 27.233 1.00 9.30 90 VAL L C 1
ATOM 6023 O O . VAL E 2 90 ? 26.995 -14.047 26.075 1.00 8.95 90 VAL L O 1
ATOM 6027 N N . TYR E 2 91 ? 28.606 -14.325 27.624 1.00 5.50 91 TYR L N 1
ATOM 6028 C CA . TYR E 2 91 ? 29.584 -14.935 26.739 1.00 5.47 91 TYR L CA 1
ATOM 6029 C C . TYR E 2 91 ? 29.519 -16.449 26.913 1.00 7.57 91 TYR L C 1
ATOM 6030 O O . TYR E 2 91 ? 29.428 -16.924 28.041 1.00 9.88 91 TYR L O 1
ATOM 6039 N N . TYR E 2 92 ? 29.535 -17.196 25.806 1.00 5.39 92 TYR L N 1
ATOM 6040 C CA . TYR E 2 92 ? 29.550 -18.672 25.849 1.00 7.28 92 TYR L CA 1
ATOM 6041 C C . TYR E 2 92 ? 30.721 -19.261 25.039 1.00 6.48 92 TYR L C 1
ATOM 6042 O O . TYR E 2 92 ? 30.910 -18.874 23.882 1.00 6.05 92 TYR L O 1
ATOM 6051 N N . CYS E 2 93 ? 31.452 -20.229 25.590 1.00 5.43 93 CYS L N 1
ATOM 6052 C CA . CYS E 2 93 ? 32.305 -21.029 24.730 1.00 5.41 93 CYS L CA 1
ATOM 6053 C C . CYS E 2 93 ? 31.516 -22.215 24.145 1.00 8.77 93 CYS L C 1
ATOM 6054 O O . CYS E 2 93 ? 30.471 -22.597 24.665 1.00 6.60 93 CYS L O 1
ATOM 6057 N N . PHE E 2 94 ? 32.036 -22.792 23.061 1.00 5.36 94 PHE L N 1
ATOM 6058 C CA . PHE E 2 94 ? 31.366 -23.913 22.383 1.00 5.38 94 PHE L CA 1
ATOM 6059 C C . PHE E 2 94 ? 32.397 -24.818 21.725 1.00 6.43 94 PHE L C 1
ATOM 6060 O O . PHE E 2 94 ? 33.345 -24.309 21.131 1.00 10.10 94 PHE L O 1
ATOM 6068 N N . GLN E 2 95 ? 32.232 -26.140 21.826 1.00 6.90 95 GLN L N 1
ATOM 6069 C CA . GLN E 2 95 ? 33.088 -27.033 21.036 1.00 5.47 95 GLN L CA 1
ATOM 6070 C C . GLN E 2 95 ? 32.281 -27.721 19.942 1.00 5.50 95 GLN L C 1
ATOM 6071 O O . GLN E 2 95 ? 31.255 -28.348 20.223 1.00 6.52 95 GLN L O 1
ATOM 6077 N N . GLY E 2 96 ? 32.745 -27.585 18.700 1.00 8.60 96 GLY L N 1
ATOM 6078 C CA . GLY E 2 96 ? 32.122 -28.251 17.569 1.00 8.92 96 GLY L CA 1
ATOM 6079 C C . GLY E 2 96 ? 32.980 -29.376 16.998 1.00 7.36 96 GLY L C 1
ATOM 6080 O O . GLY E 2 96 ? 32.859 -29.728 15.833 1.00 8.47 96 GLY L O 1
ATOM 6081 N N . SER E 2 97 ? 33.841 -29.943 17.828 1.00 10.77 97 SER L N 1
ATOM 6082 C CA . SER E 2 97 ? 34.774 -30.967 17.369 1.00 11.35 97 SER L CA 1
ATOM 6083 C C . SER E 2 97 ? 34.212 -32.392 17.444 1.00 9.23 97 SER L C 1
ATOM 6084 O O . SER E 2 97 ? 34.426 -33.185 16.530 1.00 11.59 97 SER L O 1
ATOM 6087 N N . HIS E 2 98 ? 33.489 -32.699 18.521 1.00 6.06 98 HIS L N 1
ATOM 6088 C CA . HIS E 2 98 ? 32.992 -34.045 18.806 1.00 9.23 98 HIS L CA 1
ATOM 6089 C C . HIS E 2 98 ? 31.507 -33.985 19.129 1.00 10.45 98 HIS L C 1
ATOM 6090 O O . HIS E 2 98 ? 31.103 -33.309 20.076 1.00 8.35 98 HIS L O 1
ATOM 6097 N N . ALA E 2 99 ? 30.701 -34.708 18.363 1.00 8.77 99 ALA L N 1
ATOM 6098 C CA . ALA E 2 99 ? 29.271 -34.753 18.607 1.00 8.09 99 ALA L CA 1
ATOM 6099 C C . ALA E 2 99 ? 28.989 -35.673 19.809 1.00 8.90 99 ALA L C 1
ATOM 6100 O O . ALA E 2 99 ? 29.643 -36.707 19.944 1.00 11.56 99 ALA L O 1
ATOM 6102 N N . PRO E 2 100 ? 28.034 -35.304 20.688 1.00 8.64 100 PRO L N 1
ATOM 6103 C CA . PRO E 2 100 ? 27.205 -34.096 20.629 1.00 7.68 100 PRO L CA 1
ATOM 6104 C C . PRO E 2 100 ? 28.008 -32.859 20.996 1.00 8.18 100 PRO L C 1
ATOM 6105 O O . PRO E 2 100 ? 28.797 -32.901 21.943 1.00 10.10 100 PRO L O 1
ATOM 6109 N N . TYR E 2 101 ? 27.808 -31.800 20.217 1.00 6.24 101 TYR L N 1
ATOM 6110 C CA . TYR E 2 101 ? 28.459 -30.526 20.428 1.00 6.35 101 TYR L CA 1
ATOM 6111 C C . TYR E 2 101 ? 27.911 -29.885 21.688 1.00 6.03 101 TYR L C 1
ATOM 6112 O O . TYR E 2 101 ? 26.758 -30.090 22.054 1.00 8.43 101 TYR L O 1
ATOM 6121 N N . THR E 2 102 ? 28.750 -29.142 22.390 1.00 6.56 102 THR L N 1
ATOM 6122 C CA . THR E 2 102 ? 28.390 -28.701 23.734 1.00 8.91 102 THR L CA 1
ATOM 6123 C C . THR E 2 102 ? 28.864 -27.274 23.988 1.00 8.59 102 THR L C 1
ATOM 6124 O O . THR E 2 102 ? 29.921 -26.874 23.490 1.00 5.70 102 THR L O 1
ATOM 6128 N N . PHE E 2 103 ? 28.040 -26.517 24.720 1.00 5.81 103 PHE L N 1
ATOM 6129 C CA . PHE E 2 103 ? 28.322 -25.132 25.127 1.00 9.39 103 PHE L CA 1
ATOM 6130 C C . PHE E 2 103 ? 28.767 -25.061 26.578 1.00 5.79 103 PHE L C 1
ATOM 6131 O O . PHE E 2 103 ? 28.292 -25.829 27.399 1.00 6.09 103 PHE L O 1
ATOM 6139 N N . GLY E 2 104 ? 29.659 -24.136 26.924 1.00 6.12 104 GLY L N 1
ATOM 6140 C CA . GLY E 2 104 ? 29.842 -23.846 28.340 1.00 6.40 104 GLY L CA 1
ATOM 6141 C C . GLY E 2 104 ? 28.599 -23.155 28.889 1.00 8.05 104 GLY L C 1
ATOM 6142 O O . GLY E 2 104 ? 27.693 -22.747 28.120 1.00 5.74 104 GLY L O 1
ATOM 6143 N N . GLY E 2 105 ? 28.562 -23.000 30.217 1.00 7.18 105 GLY L N 1
ATOM 6144 C CA . GLY E 2 105 ? 27.404 -22.479 30.921 1.00 6.55 105 GLY L CA 1
ATOM 6145 C C . GLY E 2 105 ? 27.209 -20.967 30.836 1.00 9.80 105 GLY L C 1
ATOM 6146 O O . GLY E 2 105 ? 26.194 -20.445 31.302 1.00 9.04 105 GLY L O 1
ATOM 6147 N N . GLY E 2 106 ? 28.188 -20.262 30.270 1.00 9.32 106 GLY L N 1
ATOM 6148 C CA . GLY E 2 106 ? 28.080 -18.831 30.079 1.00 7.54 106 GLY L CA 1
ATOM 6149 C C . GLY E 2 106 ? 28.810 -18.037 31.154 1.00 9.63 106 GLY L C 1
ATOM 6150 O O . GLY E 2 106 ? 29.017 -18.534 32.267 1.00 8.11 106 GLY L O 1
ATOM 6151 N N . THR E 2 107 ? 29.155 -16.795 30.819 1.00 5.73 107 THR L N 1
ATOM 6152 C CA . THR E 2 107 ? 29.748 -15.838 31.738 1.00 5.84 107 THR L CA 1
ATOM 6153 C C . THR E 2 107 ? 29.066 -14.491 31.521 1.00 7.12 107 THR L C 1
ATOM 6154 O O . THR E 2 107 ? 29.114 -13.954 30.417 1.00 8.69 107 THR L O 1
ATOM 6158 N N . LYS E 2 108 ? 28.414 -13.953 32.542 1.00 5.86 108 LYS L N 1
ATOM 6159 C CA . LYS E 2 108 ? 27.725 -12.677 32.352 1.00 10.34 108 LYS L CA 1
ATOM 6160 C C . LYS E 2 108 ? 28.655 -11.520 32.660 1.00 8.10 108 LYS L C 1
ATOM 6161 O O . LYS E 2 108 ? 29.103 -11.350 33.792 1.00 7.18 108 LYS L O 1
ATOM 6167 N N A LEU E 2 109 ? 28.937 -10.728 31.634 0.55 5.92 109 LEU L N 1
ATOM 6168 N N B LEU E 2 109 ? 28.933 -10.718 31.640 0.45 5.92 109 LEU L N 1
ATOM 6169 C CA A LEU E 2 109 ? 29.776 -9.562 31.774 0.55 6.06 109 LEU L CA 1
ATOM 6170 C CA B LEU E 2 109 ? 29.803 -9.571 31.779 0.45 6.93 109 LEU L CA 1
ATOM 6171 C C A LEU E 2 109 ? 28.917 -8.423 32.304 0.55 7.59 109 LEU L C 1
ATOM 6172 C C B LEU E 2 109 ? 28.966 -8.389 32.260 0.45 7.47 109 LEU L C 1
ATOM 6173 O O A LEU E 2 109 ? 27.826 -8.164 31.787 0.55 7.14 109 LEU L O 1
ATOM 6174 O O B LEU E 2 109 ? 27.949 -8.055 31.651 0.45 7.26 109 LEU L O 1
ATOM 6183 N N . GLU E 2 110 ? 29.377 -7.778 33.368 1.00 6.29 110 GLU L N 1
ATOM 6184 C CA . GLU E 2 110 ? 28.627 -6.668 33.944 1.00 10.39 110 GLU L CA 1
ATOM 6185 C C . GLU E 2 110 ? 29.535 -5.470 34.077 1.00 6.58 110 GLU L C 1
ATOM 6186 O O . GLU E 2 110 ? 30.731 -5.636 34.282 1.00 8.52 110 GLU L O 1
ATOM 6192 N N . ILE E 2 111 ? 28.976 -4.268 33.941 1.00 6.64 111 ILE L N 1
ATOM 6193 C CA . ILE E 2 111 ? 29.779 -3.054 34.045 1.00 6.89 111 ILE L CA 1
ATOM 6194 C C . ILE E 2 111 ? 29.827 -2.601 35.482 1.00 8.66 111 ILE L C 1
ATOM 6195 O O . ILE E 2 111 ? 28.782 -2.440 36.112 1.00 7.02 111 ILE L O 1
ATOM 6200 N N . LYS E 2 112 ? 31.036 -2.382 35.991 1.00 8.68 112 LYS L N 1
ATOM 6201 C CA . LYS E 2 112 ? 31.193 -1.784 37.301 1.00 13.50 112 LYS L CA 1
ATOM 6202 C C . LYS E 2 112 ? 31.116 -0.258 37.132 1.00 14.40 112 LYS L C 1
ATOM 6203 O O . LYS E 2 112 ? 32.086 0.396 36.743 1.00 13.57 112 LYS L O 1
ATOM 6207 N N . ARG E 2 113 ? 29.932 0.288 37.402 1.00 15.44 113 ARG L N 1
ATOM 6208 C CA . ARG E 2 113 ? 29.639 1.703 37.183 1.00 14.17 113 ARG L CA 1
ATOM 6209 C C . ARG E 2 113 ? 30.531 2.571 38.054 1.00 15.50 113 ARG L C 1
ATOM 6210 O O . ARG E 2 113 ? 30.803 2.217 39.203 1.00 16.26 113 ARG L O 1
ATOM 6218 N N . ALA E 2 114 ? 30.986 3.689 37.503 1.00 17.34 114 ALA L N 1
ATOM 6219 C CA . ALA E 2 114 ? 31.917 4.578 38.210 1.00 20.91 114 ALA L CA 1
ATOM 6220 C C . ALA E 2 114 ? 31.275 5.279 39.407 1.00 21.06 114 ALA L C 1
ATOM 6221 O O . ALA E 2 114 ? 31.971 5.657 40.350 1.00 23.54 114 ALA L O 1
ATOM 6223 N N . ALA E 2 115 ? 29.960 5.471 39.353 1.00 18.81 115 ALA L N 1
ATOM 6224 C CA . ALA E 2 115 ? 29.216 6.124 40.432 1.00 21.76 115 ALA L CA 1
ATOM 6225 C C . ALA E 2 115 ? 27.969 5.317 40.838 1.00 21.77 115 ALA L C 1
ATOM 6226 O O . ALA E 2 115 ? 27.339 4.693 39.997 1.00 19.92 115 ALA L O 1
ATOM 6228 N N . ASP E 2 116 ? 27.611 5.347 42.120 1.00 22.44 116 ASP L N 1
ATOM 6229 C CA . ASP E 2 116 ? 26.393 4.673 42.593 1.00 22.62 116 ASP L CA 1
ATOM 6230 C C . ASP E 2 116 ? 25.132 5.459 42.249 1.00 18.24 116 ASP L C 1
ATOM 6231 O O . ASP E 2 116 ? 25.196 6.652 41.939 1.00 18.91 116 ASP L O 1
ATOM 6236 N N . ALA E 2 117 ? 23.976 4.793 42.281 1.00 16.67 117 ALA L N 1
ATOM 6237 C CA . ALA E 2 117 ? 22.717 5.506 42.045 1.00 15.68 117 ALA L CA 1
ATOM 6238 C C . ALA E 2 117 ? 21.616 4.946 42.945 1.00 15.52 117 ALA L C 1
ATOM 6239 O O . ALA E 2 117 ? 21.388 3.737 42.978 1.00 12.07 117 ALA L O 1
ATOM 6241 N N . ALA E 2 118 ? 20.957 5.822 43.701 1.00 18.47 118 ALA L N 1
ATOM 6242 C CA . ALA E 2 118 ? 19.859 5.394 44.568 1.00 15.48 118 ALA L CA 1
ATOM 6243 C C . ALA E 2 118 ? 18.634 5.027 43.733 1.00 15.28 118 ALA L C 1
ATOM 6244 O O . ALA E 2 118 ? 18.354 5.685 42.727 1.00 13.09 118 ALA L O 1
ATOM 6246 N N . PRO E 2 119 ? 17.870 4.011 44.166 1.00 14.90 119 PRO L N 1
ATOM 6247 C CA . PRO E 2 119 ? 16.674 3.662 43.392 1.00 12.93 119 PRO L CA 1
ATOM 6248 C C . PRO E 2 119 ? 15.605 4.734 43.444 1.00 14.52 119 PRO L C 1
ATOM 6249 O O . PRO E 2 119 ? 15.446 5.362 44.484 1.00 15.26 119 PRO L O 1
ATOM 6253 N N . THR E 2 120 ? 14.908 4.948 42.330 1.00 12.00 120 THR L N 1
ATOM 6254 C CA . THR E 2 120 ? 13.680 5.733 42.332 1.00 14.51 120 THR L CA 1
ATOM 6255 C C . THR E 2 120 ? 12.523 4.796 42.667 1.00 13.67 120 THR L C 1
ATOM 6256 O O . THR E 2 120 ? 12.211 3.896 41.884 1.00 13.82 120 THR L O 1
ATOM 6260 N N . VAL E 2 121 ? 11.916 4.980 43.839 1.00 10.61 121 VAL L N 1
ATOM 6261 C CA . VAL E 2 121 ? 10.909 4.023 44.313 1.00 10.13 121 VAL L CA 1
ATOM 6262 C C . VAL E 2 121 ? 9.514 4.606 44.165 1.00 9.19 121 VAL L C 1
ATOM 6263 O O . VAL E 2 121 ? 9.292 5.785 44.493 1.00 7.67 121 VAL L O 1
ATOM 6267 N N . SER E 2 122 ? 8.602 3.791 43.625 1.00 8.83 122 SER L N 1
ATOM 6268 C CA . SER E 2 122 ? 7.192 4.153 43.432 1.00 10.02 122 SER L CA 1
ATOM 6269 C C . SER E 2 122 ? 6.288 3.002 43.864 1.00 10.43 122 SER L C 1
ATOM 6270 O O . SER E 2 122 ? 6.563 1.847 43.536 1.00 10.66 122 SER L O 1
ATOM 6273 N N . ILE E 2 123 ? 5.187 3.315 44.550 1.00 9.60 123 ILE L N 1
ATOM 6274 C CA . ILE E 2 123 ? 4.239 2.286 44.964 1.00 7.52 123 ILE L CA 1
ATOM 6275 C C . ILE E 2 123 ? 2.860 2.610 44.366 1.00 8.80 123 ILE L C 1
ATOM 6276 O O . ILE E 2 123 ? 2.489 3.785 44.236 1.00 7.40 123 ILE L O 1
ATOM 6281 N N . PHE E 2 124 ? 2.130 1.567 43.964 1.00 7.36 124 PHE L N 1
ATOM 6282 C CA . PHE E 2 124 ? 0.844 1.717 43.288 1.00 7.17 124 PHE L CA 1
ATOM 6283 C C . PHE E 2 124 ? -0.270 0.874 43.931 1.00 8.33 124 PHE L C 1
ATOM 6284 O O . PHE E 2 124 ? -0.153 -0.340 44.079 1.00 9.51 124 PHE L O 1
ATOM 6292 N N . PRO E 2 125 ? -1.374 1.517 44.290 1.00 8.87 125 PRO L N 1
ATOM 6293 C CA . PRO E 2 125 ? -2.536 0.804 44.836 1.00 8.24 125 PRO L CA 1
ATOM 6294 C C . PRO E 2 125 ? -3.239 -0.001 43.761 1.00 9.91 125 PRO L C 1
ATOM 6295 O O . PRO E 2 125 ? -3.039 0.271 42.580 1.00 9.87 125 PRO L O 1
ATOM 6299 N N . PRO E 2 126 ? -4.061 -0.988 44.164 1.00 8.94 126 PRO L N 1
ATOM 6300 C CA . PRO E 2 126 ? -4.906 -1.728 43.217 1.00 8.29 126 PRO L CA 1
ATOM 6301 C C . PRO E 2 126 ? -5.843 -0.769 42.507 1.00 9.54 126 PRO L C 1
ATOM 6302 O O . PRO E 2 126 ? -6.302 0.194 43.141 1.00 7.56 126 PRO L O 1
ATOM 6306 N N . SER E 2 127 ? -6.108 -1.028 41.231 1.00 10.14 127 SER L N 1
ATOM 6307 C CA . SER E 2 127 ? -7.087 -0.276 40.450 1.00 11.62 127 SER L CA 1
ATOM 6308 C C . SER E 2 127 ? -8.496 -0.633 40.891 1.00 12.20 127 SER L C 1
ATOM 6309 O O . SER E 2 127 ? -8.736 -1.761 41.340 1.00 6.63 127 SER L O 1
ATOM 6312 N N . SER E 2 128 ? -9.441 0.294 40.748 1.00 10.75 128 SER L N 1
ATOM 6313 C CA . SER E 2 128 ? -10.821 -0.044 41.111 1.00 14.56 128 SER L CA 1
ATOM 6314 C C . SER E 2 128 ? -11.359 -1.173 40.204 1.00 11.96 128 SER L C 1
ATOM 6315 O O . SER E 2 128 ? -12.161 -2.023 40.641 1.00 11.18 128 SER L O 1
ATOM 6318 N N . GLU E 2 129 ? -10.903 -1.192 38.955 1.00 7.87 129 GLU L N 1
ATOM 6319 C CA . GLU E 2 129 ? -11.294 -2.260 38.051 1.00 8.80 129 GLU L CA 1
ATOM 6320 C C . GLU E 2 129 ? -10.853 -3.639 38.578 1.00 7.61 129 GLU L C 1
ATOM 6321 O O . GLU E 2 129 ? -11.641 -4.587 38.581 1.00 8.28 129 GLU L O 1
ATOM 6327 N N . GLN E 2 130 ? -9.623 -3.766 39.069 1.00 9.59 130 GLN L N 1
ATOM 6328 C CA . GLN E 2 130 ? -9.196 -5.089 39.574 1.00 9.89 130 GLN L CA 1
ATOM 6329 C C . GLN E 2 130 ? -9.996 -5.490 40.835 1.00 11.08 130 GLN L C 1
ATOM 6330 O O . GLN E 2 130 ? -10.434 -6.645 40.986 1.00 10.35 130 GLN L O 1
ATOM 6336 N N . LEU E 2 131 ? -10.220 -4.521 41.709 1.00 6.98 131 LEU L N 1
ATOM 6337 C CA . LEU E 2 131 ? -11.011 -4.736 42.921 1.00 8.81 131 LEU L CA 1
ATOM 6338 C C . LEU E 2 131 ? -12.423 -5.285 42.624 1.00 13.15 131 LEU L C 1
ATOM 6339 O O . LEU E 2 131 ? -12.926 -6.185 43.303 1.00 11.52 131 LEU L O 1
ATOM 6344 N N A THR E 2 132 ? -13.038 -4.731 41.589 0.98 15.63 132 THR L N 1
ATOM 6345 N N B THR E 2 132 ? -13.086 -4.747 41.611 0.02 14.69 132 THR L N 1
ATOM 6346 C CA A THR E 2 132 ? -14.384 -5.134 41.228 0.98 15.40 132 THR L CA 1
ATOM 6347 C CA B THR E 2 132 ? -14.447 -5.202 41.342 0.02 15.42 132 THR L CA 1
ATOM 6348 C C A THR E 2 132 ? -14.388 -6.591 40.819 0.98 16.40 132 THR L C 1
ATOM 6349 C C B THR E 2 132 ? -14.461 -6.529 40.584 0.02 15.93 132 THR L C 1
ATOM 6350 O O A THR E 2 132 ? -15.356 -7.321 41.082 0.98 16.74 132 THR L O 1
ATOM 6351 O O B THR E 2 132 ? -15.528 -7.089 40.332 0.02 16.51 132 THR L O 1
ATOM 6358 N N . SER E 2 133 ? -13.284 -7.036 40.223 1.00 15.48 133 SER L N 1
ATOM 6359 C CA . SER E 2 133 ? -13.196 -8.411 39.741 1.00 16.56 133 SER L CA 1
ATOM 6360 C C . SER E 2 133 ? -12.790 -9.344 40.889 1.00 16.16 133 SER L C 1
ATOM 6361 O O . SER E 2 133 ? -12.799 -10.564 40.730 1.00 16.12 133 SER L O 1
ATOM 6364 N N . GLY E 2 134 ? -12.458 -8.769 42.044 1.00 14.12 134 GLY L N 1
ATOM 6365 C CA . GLY E 2 134 ? -12.209 -9.552 43.249 1.00 13.26 134 GLY L CA 1
ATOM 6366 C C . GLY E 2 134 ? -10.750 -9.659 43.696 1.00 11.63 134 GLY L C 1
ATOM 6367 O O . GLY E 2 134 ? -10.452 -10.308 44.699 1.00 11.75 134 GLY L O 1
ATOM 6368 N N . GLY E 2 135 ? -9.840 -9.027 42.965 1.00 9.81 135 GLY L N 1
ATOM 6369 C CA . GLY E 2 135 ? -8.416 -9.101 43.293 1.00 11.70 135 GLY L CA 1
ATOM 6370 C C . GLY E 2 135 ? -7.825 -7.783 43.758 1.00 10.42 135 GLY L C 1
ATOM 6371 O O . GLY E 2 135 ? -8.432 -6.738 43.605 1.00 8.87 135 GLY L O 1
ATOM 6372 N N . ALA E 2 136 ? -6.635 -7.823 44.349 1.00 12.13 136 ALA L N 1
ATOM 6373 C CA . ALA E 2 136 ? -5.963 -6.598 44.754 1.00 11.01 136 ALA L CA 1
ATOM 6374 C C . ALA E 2 136 ? -4.450 -6.769 44.665 1.00 12.99 136 ALA L C 1
ATOM 6375 O O . ALA E 2 136 ? -3.849 -7.396 45.550 1.00 15.44 136 ALA L O 1
ATOM 6377 N N . SER E 2 137 ? -3.848 -6.219 43.606 1.00 9.53 137 SER L N 1
ATOM 6378 C CA . SER E 2 137 ? -2.407 -6.269 43.450 1.00 9.57 137 SER L CA 1
ATOM 6379 C C . SER E 2 137 ? -1.815 -4.922 43.763 1.00 9.80 137 SER L C 1
ATOM 6380 O O . SER E 2 137 ? -2.291 -3.883 43.289 1.00 11.39 137 SER L O 1
ATOM 6383 N N . VAL E 2 138 ? -0.753 -4.952 44.543 1.00 9.78 138 VAL L N 1
ATOM 6384 C CA . VAL E 2 138 ? -0.041 -3.746 44.913 1.00 7.96 138 VAL L CA 1
ATOM 6385 C C . VAL E 2 138 ? 1.330 -3.838 44.274 1.00 8.62 138 VAL L C 1
ATOM 6386 O O . VAL E 2 138 ? 1.982 -4.850 44.401 1.00 8.45 138 VAL L O 1
ATOM 6390 N N . VAL E 2 139 ? 1.770 -2.792 43.590 1.00 6.20 139 VAL L N 1
ATOM 6391 C CA . VAL E 2 139 ? 3.013 -2.883 42.843 1.00 6.14 139 VAL L CA 1
ATOM 6392 C C . VAL E 2 139 ? 4.009 -1.832 43.284 1.00 9.18 139 VAL L C 1
ATOM 6393 O O . VAL E 2 139 ? 3.621 -0.703 43.575 1.00 9.53 139 VAL L O 1
ATOM 6397 N N . CYS E 2 140 ? 5.291 -2.207 43.307 1.00 9.13 140 CYS L N 1
ATOM 6398 C CA . CYS E 2 140 ? 6.368 -1.290 43.625 1.00 8.78 140 CYS L CA 1
ATOM 6399 C C . CYS E 2 140 ? 7.458 -1.359 42.559 1.00 9.08 140 CYS L C 1
ATOM 6400 O O . CYS E 2 140 ? 7.949 -2.429 42.257 1.00 9.38 140 CYS L O 1
ATOM 6403 N N . PHE E 2 141 ? 7.823 -0.216 41.976 1.00 8.84 141 PHE L N 1
ATOM 6404 C CA . PHE E 2 141 ? 8.979 -0.177 41.078 1.00 7.47 141 PHE L CA 1
ATOM 6405 C C . PHE E 2 141 ? 10.184 0.393 41.804 1.00 9.07 141 PHE L C 1
ATOM 6406 O O . PHE E 2 141 ? 10.060 1.380 42.528 1.00 11.47 141 PHE L O 1
ATOM 6414 N N . LEU E 2 142 ? 11.359 -0.198 41.584 1.00 9.75 142 LEU L N 1
ATOM 6415 C CA . LEU E 2 142 ? 12.595 0.359 42.113 1.00 7.33 142 LEU L CA 1
ATOM 6416 C C . LEU E 2 142 ? 13.543 0.492 40.938 1.00 8.72 142 LEU L C 1
ATOM 6417 O O . LEU E 2 142 ? 14.171 -0.489 40.514 1.00 11.27 142 LEU L O 1
ATOM 6422 N N . ASN E 2 143 ? 13.627 1.703 40.396 1.00 10.26 143 ASN L N 1
ATOM 6423 C CA . ASN E 2 143 ? 14.216 1.921 39.071 1.00 8.62 143 ASN L CA 1
ATOM 6424 C C . ASN E 2 143 ? 15.574 2.599 39.096 1.00 10.10 143 ASN L C 1
ATOM 6425 O O . ASN E 2 143 ? 15.813 3.495 39.898 1.00 9.87 143 ASN L O 1
ATOM 6430 N N . ASN E 2 144 ? 16.451 2.139 38.209 1.00 14.23 144 ASN L N 1
ATOM 6431 C CA . ASN E 2 144 ? 17.705 2.819 37.893 1.00 14.97 144 ASN L CA 1
ATOM 6432 C C . ASN E 2 144 ? 18.634 2.983 39.083 1.00 15.34 144 ASN L C 1
ATOM 6433 O O . ASN E 2 144 ? 18.992 4.103 39.471 1.00 15.33 144 ASN L O 1
ATOM 6438 N N . PHE E 2 145 ? 19.045 1.856 39.651 1.00 12.38 145 PHE L N 1
ATOM 6439 C CA . PHE E 2 145 ? 19.941 1.897 40.783 1.00 10.99 145 PHE L CA 1
ATOM 6440 C C . PHE E 2 145 ? 21.241 1.133 40.524 1.00 12.76 145 PHE L C 1
ATOM 6441 O O . PHE E 2 145 ? 21.327 0.268 39.637 1.00 14.02 145 PHE L O 1
ATOM 6449 N N . TYR E 2 146 ? 22.251 1.503 41.307 1.00 10.48 146 TYR L N 1
ATOM 6450 C CA . TYR E 2 146 ? 23.561 0.870 41.275 1.00 13.36 146 TYR L CA 1
ATOM 6451 C C . TYR E 2 146 ? 24.236 1.096 42.626 1.00 14.50 146 TYR L C 1
ATOM 6452 O O . TYR E 2 146 ? 24.254 2.231 43.106 1.00 15.73 146 TYR L O 1
ATOM 6461 N N . PRO E 2 147 ? 24.859 0.048 43.210 1.00 15.81 147 PRO L N 1
ATOM 6462 C CA . PRO E 2 147 ? 25.077 -1.309 42.681 1.00 14.90 147 PRO L CA 1
ATOM 6463 C C . PRO E 2 147 ? 23.828 -2.200 42.720 1.00 16.14 147 PRO L C 1
ATOM 6464 O O . PRO E 2 147 ? 22.764 -1.757 43.157 1.00 16.05 147 PRO L O 1
ATOM 6468 N N . LYS E 2 148 ? 23.948 -3.442 42.262 1.00 14.67 148 LYS L N 1
ATOM 6469 C CA . LYS E 2 148 ? 22.768 -4.283 42.125 1.00 17.89 148 LYS L CA 1
ATOM 6470 C C . LYS E 2 148 ? 22.222 -4.783 43.469 1.00 16.43 148 LYS L C 1
ATOM 6471 O O . LYS E 2 148 ? 21.076 -5.210 43.530 1.00 19.51 148 LYS L O 1
ATOM 6476 N N . ASP E 2 149 ? 23.028 -4.732 44.532 1.00 18.10 149 ASP L N 1
ATOM 6477 C CA . ASP E 2 149 ? 22.622 -5.248 45.857 1.00 17.71 149 ASP L CA 1
ATOM 6478 C C . ASP E 2 149 ? 21.496 -4.411 46.464 1.00 16.26 149 ASP L C 1
ATOM 6479 O O . ASP E 2 149 ? 21.674 -3.218 46.699 1.00 14.31 149 ASP L O 1
ATOM 6484 N N . ILE E 2 150 ? 20.354 -5.037 46.745 1.00 16.18 150 ILE L N 1
ATOM 6485 C CA . ILE E 2 150 ? 19.207 -4.291 47.247 1.00 17.53 150 ILE L CA 1
ATOM 6486 C C . ILE E 2 150 ? 18.279 -5.218 48.029 1.00 19.18 150 ILE L C 1
ATOM 6487 O O . ILE E 2 150 ? 18.038 -6.371 47.626 1.00 19.41 150 ILE L O 1
ATOM 6492 N N . ASN E 2 151 ? 17.771 -4.725 49.153 1.00 17.26 151 ASN L N 1
ATOM 6493 C CA . ASN E 2 151 ? 16.797 -5.495 49.913 1.00 20.45 151 ASN L CA 1
ATOM 6494 C C . ASN E 2 151 ? 15.415 -4.856 49.809 1.00 19.11 151 ASN L C 1
ATOM 6495 O O . ASN E 2 151 ? 15.284 -3.648 49.982 1.00 19.70 151 ASN L O 1
ATOM 6500 N N . VAL E 2 152 ? 14.392 -5.649 49.506 1.00 16.48 152 VAL L N 1
ATOM 6501 C CA . VAL E 2 152 ? 13.044 -5.098 49.338 1.00 15.24 152 VAL L CA 1
ATOM 6502 C C . VAL E 2 152 ? 12.036 -5.865 50.202 1.00 15.36 152 VAL L C 1
ATOM 6503 O O . VAL E 2 152 ? 11.939 -7.074 50.104 1.00 16.84 152 VAL L O 1
ATOM 6507 N N . LYS E 2 153 ? 11.292 -5.173 51.054 1.00 14.84 153 LYS L N 1
ATOM 6508 C CA . LYS E 2 153 ? 10.252 -5.877 51.792 1.00 16.82 153 LYS L CA 1
ATOM 6509 C C . LYS E 2 153 ? 8.911 -5.158 51.701 1.00 14.93 153 LYS L C 1
ATOM 6510 O O . LYS E 2 153 ? 8.855 -3.939 51.523 1.00 15.28 153 LYS L O 1
ATOM 6516 N N . TRP E 2 154 ? 7.843 -5.946 51.790 1.00 12.60 154 TRP L N 1
ATOM 6517 C CA . TRP E 2 154 ? 6.469 -5.461 51.877 1.00 12.33 154 TRP L CA 1
ATOM 6518 C C . TRP E 2 154 ? 5.992 -5.470 53.324 1.00 12.92 154 TRP L C 1
ATOM 6519 O O . TRP E 2 154 ? 6.201 -6.451 54.055 1.00 11.08 154 TRP L O 1
ATOM 6530 N N . LYS E 2 155 ? 5.347 -4.389 53.738 1.00 12.72 155 LYS L N 1
ATOM 6531 C CA . LYS E 2 155 ? 4.710 -4.362 55.039 1.00 13.49 155 LYS L CA 1
ATOM 6532 C C . LYS E 2 155 ? 3.270 -3.964 54.871 1.00 11.47 155 LYS L C 1
ATOM 6533 O O . LYS E 2 155 ? 2.946 -3.031 54.130 1.00 13.51 155 LYS L O 1
ATOM 6539 N N . ILE E 2 156 ? 2.414 -4.689 55.567 1.00 10.13 156 ILE L N 1
ATOM 6540 C CA . ILE E 2 156 ? 0.999 -4.380 55.660 1.00 10.96 156 ILE L CA 1
ATOM 6541 C C . ILE E 2 156 ? 0.686 -3.951 57.096 1.00 9.89 156 ILE L C 1
ATOM 6542 O O . ILE E 2 156 ? 0.880 -4.741 58.003 1.00 9.54 156 ILE L O 1
ATOM 6547 N N . ASP E 2 157 ? 0.208 -2.718 57.301 1.00 13.84 157 ASP L N 1
ATOM 6548 C CA . ASP E 2 157 ? 0.029 -2.185 58.659 1.00 10.67 157 ASP L CA 1
ATOM 6549 C C . ASP E 2 157 ? 1.267 -2.456 59.499 1.00 12.93 157 ASP L C 1
ATOM 6550 O O . ASP E 2 157 ? 1.177 -2.783 60.693 1.00 13.86 157 ASP L O 1
ATOM 6555 N N . GLY E 2 158 ? 2.424 -2.380 58.858 1.00 12.15 158 GLY L N 1
ATOM 6556 C CA . GLY E 2 158 ? 3.681 -2.458 59.572 1.00 11.84 158 GLY L CA 1
ATOM 6557 C C . GLY E 2 158 ? 4.267 -3.829 59.763 1.00 14.85 158 GLY L C 1
ATOM 6558 O O . GLY E 2 158 ? 5.393 -3.922 60.234 1.00 17.54 158 GLY L O 1
ATOM 6559 N N . SER E 2 159 ? 3.510 -4.879 59.438 1.00 15.36 159 SER L N 1
ATOM 6560 C CA . SER E 2 159 ? 4.012 -6.252 59.501 1.00 18.15 159 SER L CA 1
ATOM 6561 C C . SER E 2 159 ? 4.503 -6.746 58.139 1.00 16.68 159 SER L C 1
ATOM 6562 O O . SER E 2 159 ? 3.798 -6.616 57.132 1.00 14.92 159 SER L O 1
ATOM 6565 N N . GLU E 2 160 ? 5.701 -7.321 58.114 1.00 16.13 160 GLU L N 1
ATOM 6566 C CA . GLU E 2 160 ? 6.249 -7.870 56.881 1.00 17.72 160 GLU L CA 1
ATOM 6567 C C . GLU E 2 160 ? 5.350 -8.934 56.287 1.00 14.36 160 GLU L C 1
ATOM 6568 O O . GLU E 2 160 ? 4.894 -9.828 57.000 1.00 14.52 160 GLU L O 1
ATOM 6574 N N . ARG E 2 161 ? 5.110 -8.866 54.987 1.00 14.93 161 ARG L N 1
ATOM 6575 C CA . ARG E 2 161 ? 4.335 -9.917 54.358 1.00 18.88 161 ARG L CA 1
ATOM 6576 C C . ARG E 2 161 ? 5.173 -10.707 53.380 1.00 18.25 161 ARG L C 1
ATOM 6577 O O . ARG E 2 161 ? 5.876 -10.138 52.562 1.00 14.81 161 ARG L O 1
ATOM 6585 N N . GLN E 2 162 ? 5.070 -12.028 53.450 1.00 22.68 162 GLN L N 1
ATOM 6586 C CA . GLN E 2 162 ? 5.885 -12.889 52.595 1.00 27.65 162 GLN L CA 1
ATOM 6587 C C . GLN E 2 162 ? 5.082 -13.522 51.467 1.00 27.66 162 GLN L C 1
ATOM 6588 O O . GLN E 2 162 ? 5.554 -13.635 50.328 1.00 30.47 162 GLN L O 1
ATOM 6594 N N . ASN E 2 163 ? 3.856 -13.913 51.778 1.00 26.08 163 ASN L N 1
ATOM 6595 C CA . ASN E 2 163 ? 3.045 -14.652 50.830 1.00 26.03 163 ASN L CA 1
ATOM 6596 C C . ASN E 2 163 ? 2.406 -13.786 49.750 1.00 21.68 163 ASN L C 1
ATOM 6597 O O . ASN E 2 163 ? 1.946 -12.676 50.016 1.00 19.23 163 ASN L O 1
ATOM 6602 N N . GLY E 2 164 ? 2.408 -14.307 48.527 1.00 20.27 164 GLY L N 1
ATOM 6603 C CA . GLY E 2 164 ? 1.790 -13.638 47.394 1.00 19.56 164 GLY L CA 1
ATOM 6604 C C . GLY E 2 164 ? 2.674 -12.557 46.798 1.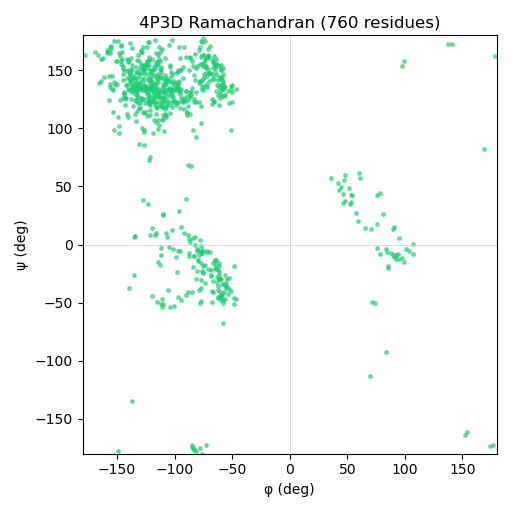00 17.82 164 GLY L C 1
ATOM 6605 O O . GLY E 2 164 ? 2.171 -11.615 46.186 1.00 17.84 164 GLY L O 1
ATOM 6606 N N . VAL E 2 165 ? 3.990 -12.680 46.962 1.00 16.18 165 VAL L N 1
ATOM 6607 C CA . VAL E 2 165 ? 4.907 -11.677 46.402 1.00 15.33 165 VAL L CA 1
ATOM 6608 C C . VAL E 2 165 ? 5.629 -12.222 45.169 1.00 17.26 165 VAL L C 1
ATOM 6609 O O . VAL E 2 165 ? 6.180 -13.320 45.202 1.00 18.04 165 VAL L O 1
ATOM 6613 N N . LEU E 2 166 ? 5.629 -11.458 44.081 1.00 14.13 166 LEU L N 1
ATOM 6614 C CA . LEU E 2 166 ? 6.435 -11.829 42.915 1.00 18.80 166 LEU L CA 1
ATOM 6615 C C . LEU E 2 166 ? 7.416 -10.700 42.569 1.00 16.92 166 LEU L C 1
ATOM 6616 O O . LEU E 2 166 ? 7.022 -9.526 42.521 1.00 13.54 166 LEU L O 1
ATOM 6621 N N . ASN E 2 167 ? 8.675 -11.066 42.322 1.00 14.11 167 ASN L N 1
ATOM 6622 C CA . ASN E 2 167 ? 9.753 -10.112 42.041 1.00 13.79 167 ASN L CA 1
ATOM 6623 C C . ASN E 2 167 ? 10.342 -10.309 40.665 1.00 14.02 167 ASN L C 1
ATOM 6624 O O . ASN E 2 167 ? 10.616 -11.430 40.257 1.00 14.47 167 ASN L O 1
ATOM 6629 N N . SER E 2 168 ? 10.565 -9.219 39.949 1.00 13.72 168 SER L N 1
ATOM 6630 C CA . SER E 2 168 ? 11.148 -9.328 38.625 1.00 13.94 168 SER L CA 1
ATOM 6631 C C . SER E 2 168 ? 12.334 -8.365 38.526 1.00 13.65 168 SER L C 1
ATOM 6632 O O . SER E 2 168 ? 12.387 -7.347 39.208 1.00 13.21 168 SER L O 1
ATOM 6635 N N . TRP E 2 169 ? 13.274 -8.685 37.666 1.00 16.51 169 TRP L N 1
ATOM 6636 C CA . TRP E 2 169 ? 14.582 -8.039 37.705 1.00 18.55 169 TRP L CA 1
ATOM 6637 C C . TRP E 2 169 ? 15.062 -7.712 36.285 1.00 16.27 169 TRP L C 1
ATOM 6638 O O . TRP E 2 169 ? 14.894 -8.529 35.392 1.00 14.26 169 TRP L O 1
ATOM 6649 N N . THR E 2 170 ? 15.632 -6.529 36.048 1.00 16.65 170 THR L N 1
ATOM 6650 C CA . THR E 2 170 ? 16.333 -6.333 34.788 1.00 20.32 170 THR L CA 1
ATOM 6651 C C . THR E 2 170 ? 17.808 -6.032 35.044 1.00 22.33 170 THR L C 1
ATOM 6652 O O . THR E 2 170 ? 18.166 -5.278 35.975 1.00 21.98 170 THR L O 1
ATOM 6656 N N . ASP E 2 171 ? 18.658 -6.638 34.232 1.00 23.13 171 ASP L N 1
ATOM 6657 C CA . ASP E 2 171 ? 20.084 -6.344 34.266 1.00 23.12 171 ASP L CA 1
ATOM 6658 C C . ASP E 2 171 ? 20.436 -5.091 33.440 1.00 21.26 171 ASP L C 1
ATOM 6659 O O . ASP E 2 171 ? 19.551 -4.394 32.908 1.00 13.66 171 ASP L O 1
ATOM 6664 N N . GLN E 2 172 ? 21.734 -4.803 33.379 1.00 16.56 172 GLN L N 1
ATOM 6665 C CA . GLN E 2 172 ? 22.245 -3.682 32.622 1.00 20.37 172 GLN L CA 1
ATOM 6666 C C . GLN E 2 172 ? 22.047 -3.886 31.125 1.00 23.39 172 GLN L C 1
ATOM 6667 O O . GLN E 2 172 ? 21.948 -5.014 30.668 1.00 24.13 172 GLN L O 1
ATOM 6673 N N . ASP E 2 173 ? 22.018 -2.794 30.366 1.00 28.37 173 ASP L N 1
ATOM 6674 C CA . ASP E 2 173 ? 22.093 -2.859 28.894 1.00 30.32 173 ASP L CA 1
ATOM 6675 C C . ASP E 2 173 ? 23.044 -1.761 28.392 1.00 29.54 173 ASP L C 1
ATOM 6676 O O . ASP E 2 173 ? 23.445 -0.888 29.157 1.00 25.46 173 ASP L O 1
ATOM 6678 N N . SER E 2 174 ? 23.400 -1.808 27.108 1.00 32.42 174 SER L N 1
ATOM 6679 C CA . SER E 2 174 ? 24.424 -0.923 26.561 1.00 34.72 174 SER L CA 1
ATOM 6680 C C . SER E 2 174 ? 24.113 0.557 26.785 1.00 37.08 174 SER L C 1
ATOM 6681 O O . SER E 2 174 ? 25.024 1.385 26.847 1.00 37.06 174 SER L O 1
ATOM 6684 N N . LYS E 2 175 ? 22.834 0.893 26.910 1.00 36.09 175 LYS L N 1
ATOM 6685 C CA . LYS E 2 175 ? 22.455 2.289 27.045 1.00 36.49 175 LYS L CA 1
ATOM 6686 C C . LYS E 2 175 ? 22.289 2.662 28.507 1.00 37.40 175 LYS L C 1
ATOM 6687 O O . LYS E 2 175 ? 22.074 3.828 28.832 1.00 37.99 175 LYS L O 1
ATOM 6689 N N . ASP E 2 176 ? 22.395 1.669 29.386 1.00 37.08 176 ASP L N 1
ATOM 6690 C CA . ASP E 2 176 ? 22.081 1.864 30.804 1.00 34.69 176 ASP L CA 1
ATOM 6691 C C . ASP E 2 176 ? 22.968 0.999 31.712 1.00 26.32 176 ASP L C 1
ATOM 6692 O O . ASP E 2 176 ? 22.934 -0.230 31.614 1.00 27.03 176 ASP L O 1
ATOM 6697 N N A SER E 2 177 ? 23.694 1.692 32.589 0.47 20.39 177 SER L N 1
ATOM 6698 N N B SER E 2 177 ? 23.787 1.602 32.583 0.53 19.56 177 SER L N 1
ATOM 6699 C CA A SER E 2 177 ? 24.633 1.140 33.548 0.47 18.62 177 SER L CA 1
ATOM 6700 C CA B SER E 2 177 ? 24.606 0.794 33.503 0.53 17.09 177 SER L CA 1
ATOM 6701 C C A SER E 2 177 ? 23.959 0.697 34.859 0.47 15.70 177 SER L C 1
ATOM 6702 C C B SER E 2 177 ? 23.926 0.583 34.866 0.53 14.91 177 SER L C 1
ATOM 6703 O O A SER E 2 177 ? 24.593 0.101 35.731 0.47 12.35 177 SER L O 1
ATOM 6704 O O B SER E 2 177 ? 24.536 0.048 35.793 0.53 12.34 177 SER L O 1
ATOM 6709 N N . THR E 2 178 ? 22.675 1.013 34.996 1.00 13.44 178 THR L N 1
ATOM 6710 C CA . THR E 2 178 ? 21.936 0.741 36.227 1.00 13.73 178 THR L CA 1
ATOM 6711 C C . THR E 2 178 ? 21.027 -0.484 36.097 1.00 14.42 178 THR L C 1
ATOM 6712 O O . THR E 2 178 ? 20.882 -1.040 35.013 1.00 14.20 178 THR L O 1
ATOM 6716 N N . TYR E 2 179 ? 20.449 -0.889 37.227 1.00 11.96 179 TYR L N 1
ATOM 6717 C CA . TYR E 2 179 ? 19.528 -2.010 37.328 1.00 12.19 179 TYR L CA 1
ATOM 6718 C C . TYR E 2 179 ? 18.141 -1.485 37.695 1.00 15.48 179 TYR L C 1
ATOM 6719 O O . TYR E 2 179 ? 18.028 -0.380 38.218 1.00 15.64 179 TYR L O 1
ATOM 6728 N N . SER E 2 180 ? 17.097 -2.267 37.426 1.00 10.05 180 SER L N 1
ATOM 6729 C CA . SER E 2 180 ? 15.759 -1.927 37.920 1.00 9.80 180 SER L CA 1
ATOM 6730 C C . SER E 2 180 ? 15.037 -3.193 38.391 1.00 9.76 180 SER L C 1
ATOM 6731 O O . SER E 2 180 ? 15.378 -4.303 38.011 1.00 13.25 180 SER L O 1
ATOM 6734 N N . MET E 2 181 ? 14.059 -2.997 39.253 1.00 9.48 181 MET L N 1
ATOM 6735 C CA . MET E 2 181 ? 13.365 -4.086 39.889 1.00 17.36 181 MET L CA 1
ATOM 6736 C C . MET E 2 181 ? 11.874 -3.757 40.009 1.00 12.49 181 MET L C 1
ATOM 6737 O O . MET E 2 181 ? 11.469 -2.588 40.137 1.00 8.44 181 MET L O 1
ATOM 6742 N N . SER E 2 182 ? 11.063 -4.798 39.963 1.00 9.19 182 SER L N 1
ATOM 6743 C CA . SER E 2 182 ? 9.638 -4.660 40.188 1.00 8.61 182 SER L CA 1
ATOM 6744 C C . SER E 2 182 ? 9.192 -5.722 41.185 1.00 12.59 182 SER L C 1
ATOM 6745 O O . SER E 2 182 ? 9.666 -6.860 41.130 1.00 16.11 182 SER L O 1
ATOM 6748 N N . SER E 2 183 ? 8.316 -5.346 42.117 1.00 10.77 183 SER L N 1
ATOM 6749 C CA . SER E 2 183 ? 7.719 -6.313 43.037 1.00 10.79 183 SER L CA 1
ATOM 6750 C C . SER E 2 183 ? 6.203 -6.155 43.065 1.00 10.31 183 SER L C 1
ATOM 6751 O O . SER E 2 183 ? 5.695 -5.026 43.094 1.00 10.18 183 SER L O 1
ATOM 6754 N N . THR E 2 184 ? 5.486 -7.278 43.037 1.00 10.07 184 THR L N 1
ATOM 6755 C CA . THR E 2 184 ? 4.035 -7.253 43.044 1.00 11.48 184 THR L CA 1
ATOM 6756 C C . THR E 2 184 ? 3.493 -8.119 44.172 1.00 14.75 184 THR L C 1
ATOM 6757 O O . THR E 2 184 ? 3.826 -9.300 44.278 1.00 15.56 184 THR L O 1
ATOM 6761 N N . LEU E 2 185 ? 2.657 -7.512 45.008 1.00 13.00 185 LEU L N 1
ATOM 6762 C CA . LEU E 2 185 ? 1.971 -8.197 46.093 1.00 10.94 185 LEU L CA 1
ATOM 6763 C C . LEU E 2 185 ? 0.505 -8.382 45.728 1.00 12.17 185 LEU L C 1
ATOM 6764 O O . LEU E 2 185 ? -0.182 -7.391 45.500 1.00 15.37 185 LEU L O 1
ATOM 6769 N N . THR E 2 186 ? 0.014 -9.622 45.661 1.00 11.97 186 THR L N 1
ATOM 6770 C CA . THR E 2 186 ? -1.403 -9.842 45.333 1.00 11.69 186 THR L CA 1
ATOM 6771 C C . THR E 2 186 ? -2.154 -10.466 46.490 1.00 15.13 186 THR L C 1
ATOM 6772 O O . THR E 2 186 ? -1.736 -11.479 47.049 1.00 13.06 186 THR L O 1
ATOM 6776 N N . LEU E 2 187 ? -3.258 -9.823 46.851 1.00 14.98 187 LEU L N 1
ATOM 6777 C CA . LEU E 2 187 ? -4.208 -10.345 47.824 1.00 15.58 187 LEU L CA 1
ATOM 6778 C C . LEU E 2 187 ? -5.573 -10.457 47.178 1.00 14.61 187 LEU L C 1
ATOM 6779 O O . LEU E 2 187 ? -5.773 -9.998 46.054 1.00 12.79 187 LEU L O 1
ATOM 6784 N N . THR E 2 188 ? -6.520 -11.034 47.909 1.00 15.37 188 THR L N 1
ATOM 6785 C CA . THR E 2 188 ? -7.927 -10.914 47.538 1.00 12.54 188 THR L CA 1
ATOM 6786 C C . THR E 2 188 ? -8.420 -9.516 47.866 1.00 9.89 188 THR L C 1
ATOM 6787 O O . THR E 2 188 ? -7.800 -8.813 48.667 1.00 10.69 188 THR L O 1
ATOM 6791 N N . LYS E 2 189 ? -9.550 -9.123 47.286 1.00 9.67 189 LYS L N 1
ATOM 6792 C CA . LYS E 2 189 ? -10.134 -7.826 47.629 1.00 12.85 189 LYS L CA 1
ATOM 6793 C C . LYS E 2 189 ? -10.474 -7.737 49.109 1.00 11.48 189 LYS L C 1
ATOM 6794 O O . LYS E 2 189 ? -10.172 -6.733 49.763 1.00 10.28 189 LYS L O 1
ATOM 6800 N N . ASP E 2 190 ? -11.093 -8.786 49.638 1.00 15.50 190 ASP L N 1
ATOM 6801 C CA . ASP E 2 190 ? -11.553 -8.784 51.030 1.00 16.20 190 ASP L CA 1
ATOM 6802 C C . ASP E 2 190 ? -10.376 -8.631 51.999 1.00 15.45 190 ASP L C 1
ATOM 6803 O O . ASP E 2 190 ? -10.428 -7.821 52.924 1.00 14.00 190 ASP L O 1
ATOM 6808 N N . GLU E 2 191 ? -9.301 -9.386 51.759 1.00 12.65 191 GLU L N 1
ATOM 6809 C CA . GLU E 2 191 ? -8.079 -9.248 52.545 1.00 13.47 191 GLU L CA 1
ATOM 6810 C C . GLU E 2 191 ? -7.459 -7.841 52.422 1.00 12.05 191 GLU L C 1
ATOM 6811 O O . GLU E 2 191 ? -7.060 -7.241 53.405 1.00 13.29 191 GLU L O 1
ATOM 6817 N N . TYR E 2 192 ? -7.386 -7.316 51.208 1.00 10.84 192 TYR L N 1
ATOM 6818 C CA . TYR E 2 192 ? -6.898 -5.956 51.003 1.00 12.53 192 TYR L CA 1
ATOM 6819 C C . TYR E 2 192 ? -7.655 -4.940 51.861 1.00 11.35 192 TYR L C 1
ATOM 6820 O O . TYR E 2 192 ? -7.054 -4.065 52.480 1.00 11.60 192 TYR L O 1
ATOM 6829 N N . GLU E 2 193 ? -8.971 -5.090 51.932 1.00 11.35 193 GLU L N 1
ATOM 6830 C CA . GLU E 2 193 ? -9.801 -4.176 52.711 1.00 14.92 193 GLU L CA 1
ATOM 6831 C C . GLU E 2 193 ? -9.810 -4.384 54.246 1.00 15.81 193 GLU L C 1
ATOM 6832 O O . GLU E 2 193 ? -10.520 -3.667 54.960 1.00 15.45 193 GLU L O 1
ATOM 6838 N N A ARG E 2 194 ? -9.037 -5.361 54.723 0.47 14.78 194 ARG L N 1
ATOM 6839 N N B ARG E 2 194 ? -9.039 -5.349 54.744 0.53 14.74 194 ARG L N 1
ATOM 6840 C CA A ARG E 2 194 ? -8.845 -5.601 56.153 0.47 15.87 194 ARG L CA 1
ATOM 6841 C CA B ARG E 2 194 ? -8.886 -5.537 56.187 0.53 15.70 194 ARG L CA 1
ATOM 6842 C C A ARG E 2 194 ? -7.704 -4.771 56.749 0.47 15.98 194 ARG L C 1
ATOM 6843 C C B ARG E 2 194 ? -7.691 -4.771 56.756 0.53 16.01 194 ARG L C 1
ATOM 6844 O O A ARG E 2 194 ? -7.472 -4.803 57.956 0.47 17.26 194 ARG L O 1
ATOM 6845 O O B ARG E 2 194 ? -7.404 -4.854 57.950 0.53 17.26 194 ARG L O 1
ATOM 6860 N N . HIS E 2 195 ? -6.973 -4.058 55.902 1.00 13.36 195 HIS L N 1
ATOM 6861 C CA . HIS E 2 195 ? -5.767 -3.385 56.339 1.00 15.22 195 HIS L CA 1
ATOM 6862 C C . HIS E 2 195 ? -5.730 -1.961 55.847 1.00 14.55 195 HIS L C 1
ATOM 6863 O O . HIS E 2 195 ? -6.415 -1.610 54.887 1.00 13.57 195 HIS L O 1
ATOM 6870 N N . ASN E 2 196 ? -4.916 -1.139 56.497 1.00 13.02 196 ASN L N 1
ATOM 6871 C CA . ASN E 2 196 ? -4.928 0.285 56.179 1.00 12.74 196 ASN L CA 1
ATOM 6872 C C . ASN E 2 196 ? -3.741 0.719 55.348 1.00 12.96 196 ASN L C 1
ATOM 6873 O O . ASN E 2 196 ? -3.905 1.318 54.305 1.00 14.08 196 ASN L O 1
ATOM 6878 N N . SER E 2 197 ? -2.536 0.417 55.818 1.00 12.88 197 SER L N 1
ATOM 6879 C CA A SER E 2 197 ? -1.338 0.958 55.198 0.47 14.10 197 SER L CA 1
ATOM 6880 C CA B SER E 2 197 ? -1.345 0.960 55.195 0.53 14.08 197 SER L CA 1
ATOM 6881 C C . SER E 2 197 ? -0.539 -0.113 54.472 1.00 13.00 197 SER L C 1
ATOM 6882 O O . SER E 2 197 ? -0.359 -1.219 54.987 1.00 14.11 197 SER L O 1
ATOM 6887 N N . TYR E 2 198 ? -0.073 0.229 53.275 1.00 9.66 198 TYR L N 1
ATOM 6888 C CA . TYR E 2 198 ? 0.742 -0.680 52.440 1.00 10.44 198 TYR L CA 1
ATOM 6889 C C . TYR E 2 198 ? 2.054 -0.008 52.103 1.00 11.55 198 TYR L C 1
ATOM 6890 O O . TYR E 2 198 ? 2.080 1.132 51.651 1.00 11.44 198 TYR L O 1
ATOM 6899 N N . THR E 2 199 ? 3.148 -0.716 52.343 1.00 11.14 199 THR L N 1
ATOM 6900 C CA . THR E 2 199 ? 4.460 -0.108 52.301 1.00 10.58 199 THR L CA 1
ATOM 6901 C C . THR E 2 199 ? 5.471 -0.963 51.523 1.00 12.00 199 THR L C 1
ATOM 6902 O O . THR E 2 199 ? 5.565 -2.190 51.727 1.00 12.70 199 THR L O 1
ATOM 6906 N N . CYS E 2 200 ? 6.208 -0.298 50.632 1.00 9.66 200 CYS L N 1
ATOM 6907 C CA . CYS E 2 200 ? 7.347 -0.881 49.945 1.00 9.25 200 CYS L CA 1
ATOM 6908 C C . CYS E 2 200 ? 8.598 -0.244 50.529 1.00 11.42 200 CYS L C 1
ATOM 6909 O O . CYS E 2 200 ? 8.728 0.978 50.493 1.00 13.18 200 CYS L O 1
ATOM 6912 N N . GLU E 2 201 ? 9.492 -1.054 51.109 1.00 11.48 201 GLU L N 1
ATOM 6913 C CA . GLU E 2 201 ? 10.668 -0.541 51.836 1.00 12.99 201 GLU L CA 1
ATOM 6914 C C . GLU E 2 201 ? 11.964 -1.162 51.289 1.00 15.91 201 GLU L C 1
ATOM 6915 O O . GLU E 2 201 ? 12.105 -2.390 51.256 1.00 16.21 201 GLU L O 1
ATOM 6921 N N . ALA E 2 202 ? 12.879 -0.314 50.829 1.00 13.74 202 ALA L N 1
ATOM 6922 C CA . ALA E 2 202 ? 14.099 -0.771 50.184 1.00 14.49 202 ALA L CA 1
ATOM 6923 C C . ALA E 2 202 ? 15.340 -0.359 50.954 1.00 16.09 202 ALA L C 1
ATOM 6924 O O . ALA E 2 202 ? 15.445 0.784 51.416 1.00 15.12 202 ALA L O 1
ATOM 6926 N N . THR E 2 203 ? 16.288 -1.284 51.061 1.00 15.27 203 THR L N 1
ATOM 6927 C CA . THR E 2 203 ? 17.578 -0.979 51.672 1.00 19.76 203 THR L CA 1
ATOM 6928 C C . THR E 2 203 ? 18.645 -1.063 50.598 1.00 18.03 203 THR L C 1
ATOM 6929 O O . THR E 2 203 ? 18.735 -2.058 49.891 1.00 15.62 203 THR L O 1
ATOM 6933 N N . HIS E 2 204 ? 19.431 -0.007 50.457 1.00 18.32 204 HIS L N 1
ATOM 6934 C CA . HIS E 2 204 ? 20.421 0.045 49.387 1.00 16.39 204 HIS L CA 1
ATOM 6935 C C . HIS E 2 204 ? 21.643 0.783 49.909 1.00 17.49 204 HIS L C 1
ATOM 6936 O O . HIS E 2 204 ? 21.538 1.599 50.818 1.00 16.85 204 HIS L O 1
ATOM 6943 N N . LYS E 2 205 ? 22.794 0.481 49.331 1.00 21.53 205 LYS L N 1
ATOM 6944 C CA . LYS E 2 205 ? 24.068 1.072 49.745 1.00 26.38 205 LYS L CA 1
ATOM 6945 C C . LYS E 2 205 ? 24.035 2.601 49.788 1.00 26.77 205 LYS L C 1
ATOM 6946 O O . LYS E 2 205 ? 24.615 3.215 50.681 1.00 25.20 205 LYS L O 1
ATOM 6952 N N . THR E 2 206 ? 23.342 3.208 48.829 1.00 26.44 206 THR L N 1
ATOM 6953 C CA . THR E 2 206 ? 23.310 4.663 48.710 1.00 28.89 206 THR L CA 1
ATOM 6954 C C . THR E 2 206 ? 22.719 5.398 49.924 1.00 34.49 206 THR L C 1
ATOM 6955 O O . THR E 2 206 ? 22.932 6.598 50.083 1.00 38.34 206 THR L O 1
ATOM 6959 N N . SER E 2 207 ? 21.976 4.703 50.777 1.00 34.41 207 SER L N 1
ATOM 6960 C CA . SER E 2 207 ? 21.446 5.360 51.971 1.00 36.81 207 SER L CA 1
ATOM 6961 C C . SER E 2 207 ? 21.535 4.488 53.204 1.00 34.62 207 SER L C 1
ATOM 6962 O O . SER E 2 207 ? 21.377 3.273 53.139 1.00 28.19 207 SER L O 1
ATOM 6965 N N . THR E 2 208 ? 21.762 5.140 54.337 1.00 38.70 208 THR L N 1
ATOM 6966 C CA . THR E 2 208 ? 21.904 4.456 55.601 1.00 40.72 208 THR L CA 1
ATOM 6967 C C . THR E 2 208 ? 20.550 4.091 56.213 1.00 38.66 208 THR L C 1
ATOM 6968 O O . THR E 2 208 ? 20.463 3.186 57.039 1.00 40.48 208 THR L O 1
ATOM 6972 N N . SER E 2 209 ? 19.497 4.799 55.812 1.00 35.78 209 SER L N 1
ATOM 6973 C CA . SER E 2 209 ? 18.151 4.469 56.258 1.00 33.75 209 SER L CA 1
ATOM 6974 C C . SER E 2 209 ? 17.336 3.940 55.075 1.00 26.02 209 SER L C 1
ATOM 6975 O O . SER E 2 209 ? 17.617 4.265 53.915 1.00 20.85 209 SER L O 1
ATOM 6978 N N . PRO E 2 210 ? 16.344 3.096 55.362 1.00 24.51 210 PRO L N 1
ATOM 6979 C CA . PRO E 2 210 ? 15.596 2.500 54.255 1.00 23.72 210 PRO L CA 1
ATOM 6980 C C . PRO E 2 210 ? 14.777 3.537 53.490 1.00 22.33 210 PRO L C 1
ATOM 6981 O O . PRO E 2 210 ? 14.315 4.519 54.077 1.00 22.79 210 PRO L O 1
ATOM 6985 N N . ILE E 2 211 ? 14.653 3.337 52.182 1.00 20.18 211 ILE L N 1
ATOM 6986 C CA . ILE E 2 211 ? 13.743 4.134 51.371 1.00 21.15 211 ILE L CA 1
ATOM 6987 C C . ILE E 2 211 ? 12.353 3.541 51.533 1.00 18.01 211 ILE L C 1
ATOM 6988 O O . ILE E 2 211 ? 12.149 2.359 51.264 1.00 17.45 211 ILE L O 1
ATOM 6993 N N . VAL E 2 212 ? 11.404 4.349 51.986 1.00 15.35 212 VAL L N 1
ATOM 6994 C CA . VAL E 2 212 ? 10.070 3.848 52.325 1.00 16.19 212 VAL L CA 1
ATOM 6995 C C . VAL E 2 212 ? 8.998 4.572 51.522 1.00 17.54 212 VAL L C 1
ATOM 6996 O O . VAL E 2 212 ? 8.892 5.795 51.589 1.00 18.02 212 VAL L O 1
ATOM 7000 N N . LYS E 2 213 ? 8.215 3.836 50.738 1.00 12.57 213 LYS L N 1
ATOM 7001 C CA . LYS E 2 213 ? 7.079 4.460 50.074 1.00 11.41 213 LYS L CA 1
ATOM 7002 C C . LYS E 2 213 ? 5.823 3.726 50.525 1.00 12.92 213 LYS L C 1
ATOM 7003 O O . LYS E 2 213 ? 5.813 2.490 50.601 1.00 12.46 213 LYS L O 1
ATOM 7009 N N A SER E 2 214 ? 4.778 4.490 50.819 0.59 11.59 214 SER L N 1
ATOM 7010 N N B SER E 2 214 ? 4.770 4.481 50.820 0.41 11.87 214 SER L N 1
ATOM 7011 C CA A SER E 2 214 ? 3.546 3.945 51.372 0.59 12.87 214 SER L CA 1
ATOM 7012 C CA B SER E 2 214 ? 3.546 3.907 51.369 0.41 12.84 214 SER L CA 1
ATOM 7013 C C A SER E 2 214 ? 2.314 4.591 50.736 0.59 13.52 214 SER L C 1
ATOM 7014 C C B SER E 2 214 ? 2.289 4.650 50.935 0.41 13.61 214 SER L C 1
ATOM 7015 O O A SER E 2 214 ? 2.402 5.647 50.112 0.59 14.30 214 SER L O 1
ATOM 7016 O O B SER E 2 214 ? 2.328 5.851 50.670 0.41 14.66 214 SER L O 1
ATOM 7021 N N . PHE E 2 215 ? 1.171 3.936 50.884 1.00 12.39 215 PHE L N 1
ATOM 7022 C CA . PHE E 2 215 ? -0.113 4.591 50.702 1.00 15.15 215 PHE L CA 1
ATOM 7023 C C . PHE E 2 215 ? -1.054 4.031 51.756 1.00 14.80 215 PHE L C 1
ATOM 7024 O O . PHE E 2 215 ? -0.845 2.928 52.282 1.00 14.81 215 PHE L O 1
ATOM 7032 N N A ASN E 2 216 ? -2.087 4.800 52.067 0.57 14.89 216 ASN L N 1
ATOM 7033 N N B ASN E 2 216 ? -2.069 4.820 52.082 0.43 15.13 216 ASN L N 1
ATOM 7034 C CA A ASN E 2 216 ? -3.110 4.375 52.997 0.57 17.51 216 ASN L CA 1
ATOM 7035 C CA B ASN E 2 216 ? -3.135 4.397 52.964 0.43 17.54 216 ASN L CA 1
ATOM 7036 C C A ASN E 2 216 ? -4.413 4.131 52.240 0.57 17.79 216 ASN L C 1
ATOM 7037 C C B ASN E 2 216 ? -4.372 4.080 52.141 0.43 17.74 216 ASN L C 1
ATOM 7038 O O A ASN E 2 216 ? -4.844 4.990 51.474 0.57 18.19 216 ASN L O 1
ATOM 7039 O O B ASN E 2 216 ? -4.723 4.834 51.234 0.43 17.95 216 ASN L O 1
ATOM 7048 N N . ARG E 2 217 ? -5.034 2.973 52.452 1.00 16.93 217 ARG L N 1
ATOM 7049 C CA . ARG E 2 217 ? -6.253 2.614 51.724 1.00 23.61 217 ARG L CA 1
ATOM 7050 C C . ARG E 2 217 ? -7.363 3.656 51.956 1.00 31.70 217 ARG L C 1
ATOM 7051 O O . ARG E 2 217 ? -8.161 3.903 51.048 1.00 34.17 217 ARG L O 1
ATOM 7059 N N . ASN E 2 218 ? -7.376 4.262 53.147 1.00 37.33 218 ASN L N 1
ATOM 7060 C CA . ASN E 2 218 ? -8.313 5.335 53.551 1.00 47.83 218 ASN L CA 1
ATOM 7061 C C . ASN E 2 218 ? -9.562 5.521 52.671 1.00 51.28 218 ASN L C 1
ATOM 7062 O O . ASN E 2 218 ? -10.028 6.642 52.438 1.00 53.75 218 ASN L O 1
ATOM 7067 N N . PHE F 3 1 ? 37.422 -39.714 10.707 1.00 17.01 215 PHE M N 1
ATOM 7068 C CA . PHE F 3 1 ? 36.727 -39.390 9.463 1.00 17.95 215 PHE M CA 1
ATOM 7069 C C . PHE F 3 1 ? 35.342 -40.024 9.468 1.00 19.79 215 PHE M C 1
ATOM 7070 O O . PHE F 3 1 ? 35.205 -41.218 9.756 1.00 19.35 215 PHE M O 1
ATOM 7078 N N . ASP F 3 2 ? 34.328 -39.230 9.137 1.00 17.46 216 ASP M N 1
ATOM 7079 C CA . ASP F 3 2 ? 32.964 -39.730 8.977 1.00 16.79 216 ASP M CA 1
ATOM 7080 C C . ASP F 3 2 ? 32.422 -39.203 7.650 1.00 17.04 216 ASP M C 1
ATOM 7081 O O . ASP F 3 2 ? 32.294 -37.984 7.461 1.00 17.75 216 ASP M O 1
ATOM 7086 N N . SER F 3 3 ? 32.107 -40.121 6.736 1.00 12.78 217 SER M N 1
ATOM 7087 C CA . SER F 3 3 ? 31.655 -39.751 5.409 1.00 13.42 217 SER M CA 1
ATOM 7088 C C . SER F 3 3 ? 30.316 -39.034 5.520 1.00 15.75 217 SER M C 1
ATOM 7089 O O . SER F 3 3 ? 29.935 -38.270 4.630 1.00 18.95 217 SER M O 1
ATOM 7092 N N . ALA F 3 4 ? 29.628 -39.236 6.638 1.00 12.60 218 ALA M N 1
ATOM 7093 C CA . ALA F 3 4 ? 28.308 -38.646 6.818 1.00 13.85 218 ALA M CA 1
ATOM 7094 C C . ALA F 3 4 ? 28.329 -37.414 7.731 1.00 13.93 218 ALA M C 1
ATOM 7095 O O . ALA F 3 4 ? 27.274 -36.947 8.158 1.00 15.20 218 ALA M O 1
ATOM 7097 N N . GLU F 3 5 ? 29.513 -36.880 8.037 1.00 11.20 219 GLU M N 1
ATOM 7098 C CA . GLU F 3 5 ? 29.552 -35.655 8.841 1.00 8.64 219 GLU M CA 1
ATOM 7099 C C . GLU F 3 5 ? 28.808 -34.546 8.091 1.00 11.15 219 GLU M C 1
ATOM 7100 O O . GLU F 3 5 ? 29.035 -34.349 6.898 1.00 9.05 219 GLU M O 1
ATOM 7106 N N . PRO F 3 6 ? 27.905 -33.829 8.776 1.00 10.99 220 PRO M N 1
ATOM 7107 C CA . PRO F 3 6 ? 27.004 -32.922 8.063 1.00 12.05 220 PRO M CA 1
ATOM 7108 C C . PRO F 3 6 ? 27.633 -31.609 7.584 1.00 10.25 220 PRO M C 1
ATOM 7109 O O . PRO F 3 6 ? 27.095 -31.032 6.666 1.00 13.25 220 PRO M O 1
ATOM 7113 N N . TRP F 3 7 ? 28.723 -31.134 8.181 1.00 8.49 221 TRP M N 1
ATOM 7114 C CA . TRP F 3 7 ? 29.254 -29.820 7.791 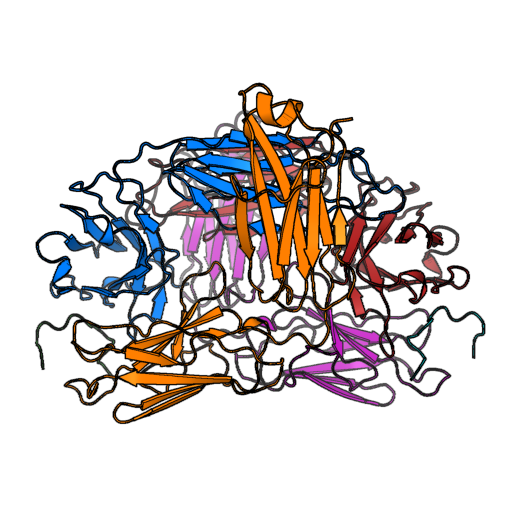1.00 8.48 221 TRP M CA 1
ATOM 7115 C C . TRP F 3 7 ? 29.648 -29.799 6.307 1.00 13.06 221 TRP M C 1
ATOM 7116 O O . TRP F 3 7 ? 30.356 -30.665 5.834 1.00 9.26 221 TRP M O 1
ATOM 7127 N N . THR F 3 8 ? 29.174 -28.805 5.578 1.00 11.58 222 THR M N 1
ATOM 7128 C CA . THR F 3 8 ? 29.433 -28.739 4.138 1.00 11.01 222 THR M CA 1
ATOM 7129 C C . THR F 3 8 ? 30.660 -27.860 3.827 1.00 11.43 222 THR M C 1
ATOM 7130 O O . THR F 3 8 ? 31.529 -28.273 3.071 1.00 12.65 222 THR M O 1
ATOM 7134 N N . VAL F 3 9 ? 30.747 -26.662 4.406 1.00 12.05 223 VAL M N 1
ATOM 7135 C CA . VAL F 3 9 ? 31.920 -25.812 4.182 1.00 11.78 223 VAL M CA 1
ATOM 7136 C C . VAL F 3 9 ? 32.766 -25.628 5.443 1.00 9.35 223 VAL M C 1
ATOM 7137 O O . VAL F 3 9 ? 33.922 -25.204 5.362 1.00 12.65 223 VAL M O 1
ATOM 7141 N N . ARG F 3 10 ? 32.203 -25.918 6.605 1.00 11.41 224 ARG M N 1
ATOM 7142 C CA . ARG F 3 10 ? 32.886 -25.551 7.859 1.00 8.64 224 ARG M CA 1
ATOM 7143 C C . ARG F 3 10 ? 34.267 -26.185 7.982 1.00 11.00 224 ARG M C 1
ATOM 7144 O O . ARG F 3 10 ? 35.239 -25.526 8.404 1.00 9.36 224 ARG M O 1
ATOM 7152 N N . ASN F 3 11 ? 34.355 -27.466 7.611 1.00 9.04 225 ASN M N 1
ATOM 7153 C CA . ASN F 3 11 ? 35.608 -28.186 7.815 1.00 11.50 225 ASN M CA 1
ATOM 7154 C C . ASN F 3 11 ? 36.590 -27.938 6.663 1.00 13.41 225 ASN M C 1
ATOM 7155 O O . ASN F 3 11 ? 37.640 -28.554 6.608 1.00 13.92 225 ASN M O 1
ATOM 7160 N N . GLU F 3 12 ? 36.249 -27.051 5.738 1.00 15.80 226 GLU M N 1
ATOM 7161 C CA . GLU F 3 12 ? 37.158 -26.759 4.627 1.00 24.52 226 GLU M CA 1
ATOM 7162 C C . GLU F 3 12 ? 37.966 -25.510 4.930 1.00 29.53 226 GLU M C 1
ATOM 7163 O O . GLU F 3 12 ? 37.430 -24.532 5.454 1.00 26.07 226 GLU M O 1
ATOM 7169 N N . ASP F 3 13 ? 39.255 -25.545 4.610 1.00 39.95 227 ASP M N 1
ATOM 7170 C CA . ASP F 3 13 ? 40.123 -24.389 4.819 1.00 49.53 227 ASP M CA 1
ATOM 7171 C C . ASP F 3 13 ? 40.443 -23.737 3.484 1.00 51.76 227 ASP M C 1
ATOM 7172 O O . ASP F 3 13 ? 40.778 -24.428 2.526 1.00 53.36 227 ASP M O 1
#

Sequence (898 aa):
EVKKLVESGGGLVVKPGGSLKKLSCAASGFIFSNYAMSWVRQTPEKRLEEWVATISGGGRRNIYSLDSVKGRFTFFRDNARNTLYLQMSSSLRRSEDTAMYFCSRENYGSSFTYWGQQQGTLVTVSSSAKTTPPSVYPLAPGSAAQTNSMVTLGCCLVKGYFPEPVVTTVTWNSGSLSSGVHTFPAVLQSDLYTLSSSVTTVPSSSTWPSETVTCNVAHPASSTKVDKKIVPRDVLMTQTPLSLPVVGLGDQASISCRSSQSIVHSSNGNTYLEWYLQKPGQSPKLLIYKVSNRRFSGVPDRFSGSGSGTDFTLKISSRRVEAEDLGVYYCFQGSHAPYTFGGGTKLEIKRAADAAPTVSIFPPSSEQLTTSGGASVVCFLNNFYPKKDINVKWKIDGSERQQNGVLNSWTDQDSKDSSTYSMSSTLTLTKDEYERHNSSYTCEATHKTSSTSPPIVKSSFNRNFDSAEPWTVRNEDEVKLVESGGGLVVKPGGSLKLSCAASGFIIFSNYAMSWVRQTPEKRLEEWVATISGGGRRNIYSLDSVKGRFTFFRDNARNTLYLQQMSSLRSEDTAMYFCSRENYGSSFTYWGQQQGTLVTVSSSAKTTPPSVYPLAPGSAAQTNSMVTLGCCLVKGYFPEPVVTTVTWNSGSLSSGVHTFPAVLQSDLYTLSSSVTVPSSSTWPSETVTCNVAHPASSTKVDKKIVPRDVLLMTQTPLSLPVVGLGDQASISCRSSQSIVHSSNGNTYLEWYLQKPGQQSPKLLIYKVSNRRFSSGVPDRFSGSGSGTDDFTLKISRVEAEDLGVYYCFQGSHAPYTFGGGTKLLEIKRAADAAPTVSIFPPSSEQLTTSGGASVVCFLNNFYPKDINVKWKIDGSERQNGVLNSWTDQDSKDSSTYSMSSTLTLTKDEYERRHNSSYTCEATHKTSTSPIVKSSFNNRNFDSAEPWTVRNED

Foldseek 3Di:
DWAKAKDFAAEDEAQAKTKIKIAIDDDQQLQWKKWKWWAAPVRDIGTAKIAHSPFPDMDGDPVCVVFWDWGADSVRRMTMIIGGNDDQRPFTWMKMAIADVPGDRDDIHPTGTHGYHPFDFAAWDKAWADDQDDDVPDQKDKIKIKTWFGDDDDKDKDKPVPPADVFKDWDDWDDDPRGTITMMMGMDGPVCPPVPWMWMWMDDVNVPDTDIDIHHHD/DKAKAKDDQEAAEAAQAKDKIKIFIPFAQQAPVRFWFKWKWWDAPPGDIDTADTSFFHGDPPHDPQWGKHDHTGMIMIMGGRDALQRFGWMKMWTPRDPPTDIHPTYGYAYPDPDWDFWDKDKDWADVVVVVVFKTKIKMKTDQGPDPDKDKFKDFLRHTDDPQKDKDWDAAHSVGRGIMMMMMHMDTSVVVVVTFKIWIWMDDPVDPHIDIDMDTPD/DDPVPPDDPPPPD/DWAKAKDFADEAEQQAKTKIKIAIDDDQQLQWKKWKWWAAPVRDIDTAKIAHSVFPDMDGDPVCVVAWDWGADSVRRMTMIIGGNDDQRVFTFMKMAIADVPGDRPDIHPTGTHGHHPFDFDAWDKAWAADDDDDPVDQKGKIKMKTWFGDDDDKDKDKPVPPADPQKDWDDWDDDPSGTITMMMGMDGSVCPPVPWMWMWMADVNVRDIDIGIHHHD/DKAKAKDDQEAEDAFFAKDKIKIFIPFFQQAPVRFWFKWKWWAAPPGDIDTAATSFFHGDPPHDPQWGKHDHTGIIMIMRHGDALQRFGWMKMWTPRDPPTYIHPTYGYAYQDPDWDFWDKDKDWADVVVLVVWKTKIKMKTDFTPDPDKDKFKDFLHHTDDPQKDKDWDAAHSVGNGIMIMMMHMDTSVVVVVTFKIKIWMDDPVDPGIDIDMDTPD/DDPVDPDDPPPPD

InterPro domains:
  IPR003006 Immunoglobulin/major histocompatibility complex, conserved site [PS00290] (197-203)
  IPR003597 Immunoglobulin C1-set [PF07654] (120-205)
  IPR003597 Immunoglobulin C1-set [SM00407] (134-209)
  IPR003599 Immunoglobulin domain subtype [SM00409] (8-112)
  IPR003599 Immunoglobulin domain subtype [SM00409] (124-212)
  IPR007110 Immunoglobulin-like domain [PS50835] (1-93)
  IPR007110 Immunoglobulin-like domain [PS50835] (118-215)
  IPR013106 Immunoglobulin V-set domain [PF07686] (6-111)
  IPR013106 Immunoglobulin V-set domain [SM00406] (18-95)
  IPR013783 Immunoglobulin-like fold [G3DSA:2.60.40.10] (1-117)
  IPR013783 Immunoglobulin-like fold [G3DSA:2.60.40.10] (118-217)
  IPR036179 Immunoglobulin-like domain superfamily [SSF48726] (2-116)
  IPR036179 Immunoglobulin-like domain superfamily [SSF48726] (116-217)
  IPR050150 Immunoglobulin Variable Light Chain [PTHR23267] (2-95)

Secondary structure (DSSP, 8-state):
--EEEEE---EE-TT--EEEEEEEESS-GGGS-EEEEEE-TT--EEEEEEE-TTS--EEE-GGGTTTEEEEEETTTTEEEEEE-S--GGG-EEEEEEEEETTEEEEEE---EEEEE-SSPPBPPEEEEE--SS--TT-SEEEEEEEEEEEBSS--EEEEGGGTB-TTEEEPPPEEETTEEEEEEEEEEEGGGTTTS--EEEEEEGGGTEEEEEE----/---EEEE-SEEEE-TTS-EEEEEEESS----TTS---EEEEEE-TTS-EEEEEETTTEEPTT--TTEEEEEETTEEEEEESS--GGG-EEEEEEE-SSSSPEE---EEEEE--SS-BPPEEEEEPPPHHHHHTTEEEEEEEEEEEBSS-EEEEEEETTEE--SSEEEEEE--BTTB-SEEEEEEEEEEHHHHHH--EEEEEEEETT-SSPEEEEEE--/--TT---SSTT--/--EEEEE---EE-TT--EEEEEEEESS-GGGS-EEEEEE-TT--EEEEEEE-TTS--EEE-GGGTTTEEEEEEGGGTEEEEEE-S--GGG-EEEEEEEEETTEEEEEE---EEEEE-SPPPBPPEEEEE---S--TT-SEEEEEEEEEEEBSS--EEEEGGGTB-TTEEEPPPEEETTEEEEEEEEEEEGGGTTTS--EEEEEEGGGTEEEEEE----/---EEEE-SEEEE-TT--EEEEEEESS--B-TTS-B-EEEEEE-TTS-EEEEEETTTEEPTT--TTEEEEEETTEEEEEESS--GGG-EEEEEEE-SSSSPEE---EEEEE--SS-B--EEEEEPPPHHHHHHTEEEEEEEEEEEBSS-EEEEEEETTEEE-TTEEEEEE--BTTB-SEEEEEEEEEEHHHHTT-SEEEEEEEETT-SS-EEEEEE--/--TT---SSTT--

Nearest PDB structures (foldseek):
  4p3c-assembly1_H  TM=9.962E-01  e=2.233E-40  Mus musculus
  2ai0-assembly11_K-9  TM=9.800E-01  e=7.767E-35  Mus musculus
  6igu-assembly1_H  TM=9.353E-01  e=2.028E-35  Mus musculus
  6u1t-assembly1_H  TM=8.727E-01  e=1.686E-34  Mus musculus
  9fkd-assembly1_I  TM=9.568E-01  e=9.477E-33  synthetic construct

Solvent-accessible surface area: 36616 Å² total; per-residue (Å²): 80,40,66,9,22,4,18,34,32,27,48,20,75,74,54,20,68,36,98,0,18,0,4,1,30,38,32,119,5,51,74,37,0,1,1,2,0,8,16,14,88,134,131,61,8,58,3,0,1,0,3,12,0,58,20,224,50,74,46,17,35,111,53,0,117,84,20,7,80,13,82,24,48,50,85,85,44,15,0,33,0,57,0,38,58,2,102,82,93,0,27,1,60,0,6,0,0,13,1,38,115,3,2,0,0,7,73,33,3,78,7,15,47,0,16,7,25,96,20,76,64,38,76,14,49,18,22,11,2,8,34,44,103,90,50,96,80,79,10,21,25,14,0,0,0,2,0,52,16,0,8,3,49,66,17,41,23,30,2,40,28,30,53,52,78,87,14,38,31,55,2,69,25,38,94,101,88,86,68,39,17,14,5,0,0,1,23,6,10,42,80,26,26,84,89,73,83,6,22,0,19,2,4,0,66,49,28,107,29,83,49,96,49,93,4,75,74,143,138,5,122,9,46,10,64,54,138,51,31,81,13,14,76,49,80,104,1,56,0,50,2,136,3,68,89,62,0,76,13,83,68,53,34,26,0,0,0,0,0,4,26,55,70,94,111,29,3,57,6,8,0,50,47,22,61,62,101,38,86,49,24,34,59,11,6,44,8,53,38,85,56,47,90,4,28,0,74,0,48,41,2,20,34,48,4,6,6,38,0,4,0,0,0,0,10,66,57,29,6,35,20,2,46,7,0,67,4,17,5,86,45,104,55,61,2,53,9,77,11,22,20,2,10,8,12,80,71,5,38,121,82,40,18,0,0,0,0,0,0,0,5,35,0,26,29,81,114,38,96,37,26,6,52,13,68,55,74,107,76,139,105,38,40,51,82,15,69,30,52,8,58,54,103,43,42,3,6,2,13,4,1,12,0,46,8,73,75,115,77,11,81,103,59,81,32,0,16,0,31,1,69,7,153,48,45,150,71,60,42,75,88,61,23,77,90,173,207,62,96,43,33,0,16,54,14,0,30,92,136,80,38,53,7,24,7,19,41,29,28,51,20,126,72,56,21,67,34,76,0,17,0,4,0,30,36,32,117,4,50,71,36,0,1,1,2,0,9,11,13,85,133,127,83,8,62,3,0,1,0,2,11,0,59,18,220,51,72,46,19,32,117,56,0,113,80,18,10,80,10,87,24,48,50,80,71,43,15,0,40,0,62,0,39,57,3,101,80,90,0,29,2,60,0,6,0,0,12,0,37,119,3,2,0,0,8,73,32,4,72,10,16,51,0,15,5,27,84,6,70,68,39,72,10,51,6,22,18,4,7,44,30,115,91,60,102,83,74,12,20,23,17,0,0,0,2,0,47,14,0,6,5,47,74,17,28,26,29,3,42,23,19,43,43,84,82,16,46,36,58,2,70,22,38,91,40,110,85,66,36,12,14,5,0,0,0,21,7,10,44,80,16,27,82,91,100,90,6,27,0,20,2,11,0,80,51,31,109,27,89,41,90,41,91,3,77,67,153,137,5,117,7,44,9,68,52,140,53,31,82,14,19,72,41,84,113,4,55,0,47,2,129,3,69,92,60,0,67,14,84,70,54,34,22,0,0,0,0,0,5,25,46,69,92,106,28,3,55,6,8,0,48,48,18,63,62,93,41,86,46,24,33,84,10,4,41,11,63,38,90,31,47,87,2,46,0,74,0,57,99,2,15,33,40,5,6,7,36,0,3,0,0,0,0,10,66,54,32,5,33,21,2,47,6,0,74,2,18,8,84,46,111,57,54,2,51,7,82,9,21,17,1,4,3,11,87,85,6,35,126,84,38,17,0,1,0,0,0,0,0,7,34,0,25,27,67,107,36,86,36,64,6,46,12,68,56,77,85,69,131,109,44,38,50,83,13,88,30,56,6,42,54,105,46,36,4,4,2,16,3,1,8,0,44,11,84,68,104,42,8,75,160,30,83,34,0,18,0,23,1,68,10,150,52,44,148,65,63,48,78,91,60,24,77,84,163,207,62,95,42,35,1,16,55,14,0,30,91,139

B-factor: mean 16.69, std 9.0, range [0.82, 73.76]

Organism: Mus musculus (NCBI:txid10090)

CATH classification: 2.60.40.10 (+1 more: 2.60.40.10)